Protein AF-0000000080183411 (afdb_homodimer)

Structure (mmCIF, N/CA/C/O backbone):
data_AF-0000000080183411-model_v1
#
loop_
_entity.id
_entity.type
_entity.pdbx_description
1 polymer 'Phosphoribosylglycinamide formyltransferase 2'
#
loop_
_atom_site.group_PDB
_atom_site.id
_atom_site.type_symbol
_atom_site.label_atom_id
_atom_site.label_alt_id
_atom_site.label_comp_id
_atom_site.label_asym_id
_atom_site.label_entity_id
_atom_site.label_seq_id
_atom_site.pdbx_PDB_ins_code
_atom_site.Cartn_x
_atom_site.Cartn_y
_atom_site.Cartn_z
_atom_site.occupancy
_atom_site.B_iso_or_equiv
_atom_site.auth_seq_id
_atom_site.auth_comp_id
_atom_site.auth_asym_id
_atom_site.auth_atom_id
_atom_site.pdbx_PDB_model_num
ATOM 1 N N . MET A 1 1 ? 10.602 5.629 15.586 1 98.12 1 MET A N 1
ATOM 2 C CA . MET A 1 1 ? 9.539 5.754 16.594 1 98.12 1 MET A CA 1
ATOM 3 C C . MET A 1 1 ? 8.5 6.781 16.156 1 98.12 1 MET A C 1
ATOM 5 O O . MET A 1 1 ? 8.828 7.941 15.906 1 98.12 1 MET A O 1
ATOM 9 N N . LEU A 1 2 ? 7.277 6.297 15.953 1 98.44 2 LEU A N 1
ATOM 10 C CA . LEU A 1 2 ? 6.148 7.16 15.617 1 98.44 2 LEU A CA 1
ATOM 11 C C . LEU A 1 2 ? 5.363 7.539 16.875 1 98.44 2 LEU A C 1
ATOM 13 O O . LEU A 1 2 ? 4.812 6.668 17.547 1 98.44 2 LEU A O 1
ATOM 17 N N . LEU A 1 3 ? 5.371 8.828 17.188 1 97.75 3 LEU A N 1
ATOM 18 C CA . LEU A 1 3 ? 4.547 9.312 18.297 1 97.75 3 LEU A CA 1
ATOM 19 C C . LEU A 1 3 ? 3.148 9.68 17.812 1 97.75 3 LEU A C 1
ATOM 21 O O . LEU A 1 3 ? 2.922 10.789 17.328 1 97.75 3 LEU A O 1
ATOM 25 N N . GLY A 1 4 ? 2.191 8.859 18 1 96.69 4 GLY A N 1
ATOM 26 C CA . GLY A 1 4 ? 0.863 8.883 17.406 1 96.69 4 GLY A CA 1
ATOM 27 C C . GLY A 1 4 ? 0.612 7.719 16.453 1 96.69 4 GLY A C 1
ATOM 28 O O . GLY A 1 4 ? 1.393 7.488 15.531 1 96.69 4 GLY A O 1
ATOM 29 N N . SER A 1 5 ? -0.46 6.977 16.719 1 95.94 5 SER A N 1
ATOM 30 C CA . SER A 1 5 ? -0.682 5.727 15.992 1 95.94 5 SER A CA 1
ATOM 31 C C . SER A 1 5 ? -2.08 5.684 15.383 1 95.94 5 SER A C 1
ATOM 33 O O . SER A 1 5 ? -2.783 4.676 15.508 1 95.94 5 SER A O 1
ATOM 35 N N . ASP A 1 6 ? -2.48 6.738 14.742 1 93.69 6 ASP A N 1
ATOM 36 C CA . ASP A 1 6 ? -3.791 6.77 14.102 1 93.69 6 ASP A CA 1
ATOM 37 C C . ASP A 1 6 ? -3.752 6.082 12.742 1 93.69 6 ASP A C 1
ATOM 39 O O . ASP A 1 6 ? -2.803 5.363 12.43 1 93.69 6 ASP A O 1
ATOM 43 N N . GLU A 1 7 ? -4.832 6.242 11.938 1 94.25 7 GLU A N 1
ATOM 44 C CA . GLU A 1 7 ? -4.961 5.57 10.648 1 94.25 7 GLU A CA 1
ATOM 45 C C . GLU A 1 7 ? -3.889 6.043 9.664 1 94.25 7 GLU A C 1
ATOM 47 O O . GLU A 1 7 ? -3.381 5.258 8.867 1 94.25 7 GLU A O 1
ATOM 52 N N . LEU A 1 8 ? -3.582 7.32 9.688 1 95.94 8 LEU A N 1
ATOM 53 C CA . LEU A 1 8 ? -2.531 7.848 8.82 1 95.94 8 LEU A CA 1
ATOM 54 C C . LEU A 1 8 ? -1.17 7.289 9.219 1 95.94 8 LEU A C 1
ATOM 56 O O . LEU A 1 8 ? -0.365 6.93 8.352 1 95.94 8 LEU A O 1
ATOM 60 N N . SER A 1 9 ? -0.977 7.172 10.508 1 97.19 9 SER A N 1
ATOM 61 C CA . SER A 1 9 ? 0.272 6.602 11.008 1 97.19 9 SER A CA 1
ATOM 62 C C . SER A 1 9 ? 0.406 5.137 10.617 1 97.19 9 SER A C 1
ATOM 64 O O . SER A 1 9 ? 1.518 4.645 10.406 1 97.19 9 SER A O 1
ATOM 66 N N . ARG A 1 10 ? -0.692 4.453 10.555 1 96.56 10 ARG A N 1
ATOM 67 C CA . ARG A 1 10 ? -0.657 3.066 10.109 1 96.56 10 ARG A CA 1
ATOM 68 C C . ARG A 1 10 ? -0.079 2.961 8.703 1 96.56 10 ARG A C 1
ATOM 70 O O . ARG A 1 10 ? 0.8 2.137 8.445 1 96.56 10 ARG A O 1
ATOM 77 N N . GLU A 1 11 ? -0.572 3.793 7.785 1 97.88 11 GLU A N 1
ATOM 78 C CA . GLU A 1 11 ? -0.069 3.793 6.414 1 97.88 11 GLU A CA 1
ATOM 79 C C . GLU A 1 11 ? 1.399 4.207 6.367 1 97.88 11 GLU A C 1
ATOM 81 O O . GLU A 1 11 ? 2.172 3.684 5.559 1 97.88 11 GLU A O 1
ATOM 86 N N . LEU A 1 12 ? 1.724 5.156 7.203 1 98.56 12 LEU A N 1
ATOM 87 C CA . LEU A 1 12 ? 3.117 5.578 7.27 1 98.56 12 LEU A CA 1
ATOM 88 C C . LEU A 1 12 ? 4.008 4.445 7.77 1 98.56 12 LEU A C 1
ATOM 90 O O . LEU A 1 12 ? 5.102 4.23 7.246 1 98.56 12 LEU A O 1
ATOM 94 N N . ALA A 1 13 ? 3.578 3.721 8.82 1 98.25 13 ALA A N 1
ATOM 95 C CA . ALA A 1 13 ? 4.328 2.576 9.328 1 98.25 13 ALA A CA 1
ATOM 96 C C . ALA A 1 13 ? 4.57 1.546 8.227 1 98.25 13 ALA A C 1
ATOM 98 O O . ALA A 1 13 ? 5.68 1.019 8.094 1 98.25 13 ALA A O 1
ATOM 99 N N . ILE A 1 14 ? 3.545 1.303 7.449 1 97.81 14 ILE A N 1
ATOM 100 C CA . ILE A 1 14 ? 3.646 0.35 6.352 1 97.81 14 ILE A CA 1
ATOM 101 C C . ILE A 1 14 ? 4.699 0.826 5.352 1 97.81 14 ILE A C 1
ATOM 103 O O . ILE A 1 14 ? 5.566 0.051 4.938 1 97.81 14 ILE A O 1
ATOM 107 N N . ALA A 1 15 ? 4.613 2.096 4.984 1 98.31 15 ALA A N 1
ATOM 108 C CA . ALA A 1 15 ? 5.562 2.66 4.027 1 98.31 15 ALA A CA 1
ATOM 109 C C . ALA A 1 15 ? 6.992 2.57 4.551 1 98.31 15 ALA A C 1
ATOM 111 O O . ALA A 1 15 ? 7.918 2.268 3.797 1 98.31 15 ALA A O 1
ATOM 112 N N . LEU A 1 16 ? 7.195 2.865 5.82 1 97.62 16 LEU A N 1
ATOM 113 C CA . LEU A 1 16 ? 8.516 2.797 6.438 1 97.62 16 LEU A CA 1
ATOM 114 C C . LEU A 1 16 ? 9.047 1.368 6.418 1 97.62 16 LEU A C 1
ATOM 116 O O . LEU A 1 16 ? 10.211 1.141 6.074 1 97.62 16 LEU A O 1
ATOM 120 N N . ARG A 1 17 ? 8.25 0.452 6.684 1 96.38 17 ARG A N 1
ATOM 121 C CA . ARG A 1 17 ? 8.672 -0.944 6.738 1 96.38 17 ARG A CA 1
ATOM 122 C C . ARG A 1 17 ? 8.992 -1.475 5.344 1 96.38 17 ARG A C 1
ATOM 124 O O . ARG A 1 17 ? 9.875 -2.322 5.184 1 96.38 17 ARG A O 1
ATOM 131 N N . HIS A 1 18 ? 8.258 -0.979 4.344 1 96.69 18 HIS A N 1
ATOM 132 C CA . HIS A 1 18 ? 8.57 -1.345 2.965 1 96.69 18 HIS A CA 1
ATOM 133 C C . HIS A 1 18 ? 10.008 -0.998 2.613 1 96.69 18 HIS A C 1
ATOM 135 O O . HIS A 1 18 ? 10.609 -1.633 1.744 1 96.69 18 HIS A O 1
ATOM 141 N N . LEU A 1 19 ? 10.531 -0.031 3.303 1 95.94 19 LEU A N 1
ATOM 142 C CA . LEU A 1 19 ? 11.891 0.428 3.027 1 95.94 19 LEU A CA 1
ATOM 143 C C . LEU A 1 19 ? 12.883 -0.199 3.998 1 95.94 19 LEU A C 1
ATOM 145 O O . LEU A 1 19 ? 14.055 0.19 4.035 1 95.94 19 LEU A O 1
ATOM 149 N N . GLY A 1 20 ? 12.422 -1.107 4.879 1 92.56 20 GLY A N 1
ATOM 150 C CA . GLY A 1 20 ? 13.297 -1.885 5.742 1 92.56 20 GLY A CA 1
ATOM 151 C C . GLY A 1 20 ? 13.453 -1.287 7.125 1 92.56 20 GLY A C 1
ATOM 152 O O . GLY A 1 20 ? 14.25 -1.774 7.934 1 92.56 20 GLY A O 1
ATOM 153 N N . ALA A 1 21 ? 12.727 -0.263 7.414 1 95.06 21 ALA A N 1
ATOM 154 C CA . ALA A 1 21 ? 12.812 0.358 8.734 1 95.06 21 ALA A CA 1
ATOM 155 C C . ALA A 1 21 ? 12.07 -0.464 9.781 1 95.06 21 ALA A C 1
ATOM 157 O O . ALA A 1 21 ? 11.031 -1.064 9.484 1 95.06 21 ALA A O 1
ATOM 158 N N . GLU A 1 22 ? 12.633 -0.502 10.93 1 95.06 22 GLU A N 1
ATOM 159 C CA . GLU A 1 22 ? 11.891 -0.984 12.086 1 95.06 22 GLU A CA 1
ATOM 160 C C . GLU A 1 22 ? 11.031 0.125 12.695 1 95.06 22 GLU A C 1
ATOM 162 O O . GLU A 1 22 ? 11.531 1.222 12.961 1 95.06 22 GLU A O 1
ATOM 167 N N . VAL A 1 23 ? 9.758 -0.158 12.914 1 97.44 23 VAL A N 1
ATOM 168 C CA . VAL A 1 23 ? 8.844 0.894 13.344 1 97.44 23 VAL A CA 1
ATOM 169 C C . VAL A 1 23 ? 8.352 0.607 14.766 1 97.44 23 VAL A C 1
ATOM 171 O O . VAL A 1 23 ? 7.883 -0.495 15.055 1 97.44 23 VAL A O 1
ATOM 174 N N . ILE A 1 24 ? 8.516 1.534 15.633 1 98.38 24 ILE A N 1
ATOM 175 C CA . ILE A 1 24 ? 7.926 1.56 16.969 1 98.38 24 ILE A CA 1
ATOM 176 C C . ILE A 1 24 ? 6.758 2.539 17 1 98.38 24 ILE A C 1
ATOM 178 O O . ILE A 1 24 ? 6.945 3.748 16.844 1 98.38 24 ILE A O 1
ATOM 182 N N . ALA A 1 25 ? 5.562 2.02 17.172 1 98.25 25 ALA A N 1
ATOM 183 C CA . ALA A 1 25 ? 4.379 2.873 17.219 1 98.25 25 ALA A CA 1
ATOM 184 C C . ALA A 1 25 ? 3.961 3.145 18.656 1 98.25 25 ALA A C 1
ATOM 186 O O . ALA A 1 25 ? 3.727 2.211 19.438 1 98.25 25 ALA A O 1
ATOM 187 N N . VAL A 1 26 ? 3.877 4.402 19.047 1 98.5 26 VAL A N 1
ATOM 188 C CA . VAL A 1 26 ? 3.543 4.812 20.406 1 98.5 26 VAL A CA 1
ATOM 189 C C . VAL A 1 26 ? 2.199 5.539 20.422 1 98.5 26 VAL A C 1
ATOM 191 O O . VAL A 1 26 ? 1.926 6.355 19.547 1 98.5 26 VAL A O 1
ATOM 194 N N . ASP A 1 27 ? 1.398 5.199 21.312 1 97.19 27 ASP A N 1
ATOM 195 C CA . ASP A 1 27 ? 0.133 5.895 21.531 1 97.19 27 ASP A CA 1
ATOM 196 C C . ASP A 1 27 ? -0.289 5.824 23 1 97.19 27 ASP A C 1
ATOM 198 O O . ASP A 1 27 ? 0.347 5.141 23.797 1 97.19 27 ASP A O 1
ATOM 202 N N . ASP A 1 28 ? -1.33 6.617 23.328 1 95.75 28 ASP A N 1
ATOM 203 C CA . ASP A 1 28 ? -1.775 6.664 24.719 1 95.75 28 ASP A CA 1
ATOM 204 C C . ASP A 1 28 ? -2.842 5.609 25 1 95.75 28 ASP A C 1
ATOM 206 O O . ASP A 1 28 ? -3.297 5.457 26.125 1 95.75 28 ASP A O 1
ATOM 210 N N . HIS A 1 29 ? -3.252 4.859 24.031 1 91.69 29 HIS A N 1
ATOM 211 C CA . HIS A 1 29 ? -4.223 3.789 24.203 1 91.69 29 HIS A CA 1
ATOM 212 C C . HIS A 1 29 ? -3.811 2.537 23.438 1 91.69 29 HIS A C 1
ATOM 214 O O . HIS A 1 29 ? -3.131 2.631 22.422 1 91.69 29 HIS A O 1
ATOM 220 N N . PRO A 1 30 ? -4.219 1.415 23.953 1 92.81 30 PRO A N 1
ATOM 221 C CA . PRO A 1 30 ? -3.863 0.167 23.281 1 92.81 30 PRO A CA 1
ATOM 222 C C . PRO A 1 30 ? -4.637 -0.038 21.969 1 92.81 30 PRO A C 1
ATOM 224 O O . PRO A 1 30 ? -5.672 0.598 21.766 1 92.81 30 PRO A O 1
ATOM 227 N N . ASP A 1 31 ? -4.137 -0.838 21.078 1 89.31 31 ASP A N 1
ATOM 228 C CA . ASP A 1 31 ? -4.758 -1.273 19.828 1 89.31 31 ASP A CA 1
ATOM 229 C C . ASP A 1 31 ? -5.031 -0.086 18.906 1 89.31 31 ASP A C 1
ATOM 231 O O . ASP A 1 31 ? -6.035 -0.067 18.188 1 89.31 31 ASP A O 1
ATOM 235 N N . ALA A 1 32 ? -4.176 0.905 19.109 1 93 32 ALA A N 1
ATOM 236 C CA . ALA A 1 32 ? -4.234 1.985 18.125 1 93 32 ALA A CA 1
ATOM 237 C C . ALA A 1 32 ? -3.922 1.471 16.734 1 93 32 ALA A C 1
ATOM 239 O O . ALA A 1 32 ? -3.195 0.487 16.562 1 93 32 ALA A O 1
ATOM 240 N N . PRO A 1 33 ? -4.426 2.045 15.734 1 92.62 33 PRO A N 1
ATOM 241 C CA . PRO A 1 33 ? -4.383 1.53 14.359 1 92.62 33 PRO A CA 1
ATOM 242 C C . PRO A 1 33 ? -2.969 1.179 13.906 1 92.62 33 PRO A C 1
ATOM 244 O O . PRO A 1 33 ? -2.756 0.127 13.297 1 92.62 33 PRO A O 1
ATOM 247 N N . ALA A 1 34 ? -1.997 1.956 14.18 1 95.25 34 ALA A N 1
ATOM 248 C CA . ALA A 1 34 ? -0.644 1.725 13.68 1 95.25 34 ALA A CA 1
ATOM 249 C C . ALA A 1 34 ? 0.053 0.623 14.477 1 95.25 34 ALA A C 1
ATOM 251 O O . ALA A 1 34 ? 1.102 0.121 14.062 1 95.25 34 ALA A O 1
ATOM 252 N N . HIS A 1 35 ? -0.465 0.254 15.68 1 94.38 35 HIS A N 1
ATOM 253 C CA . HIS A 1 35 ? 0.138 -0.803 16.484 1 94.38 35 HIS A CA 1
ATOM 254 C C . HIS A 1 35 ? 0.22 -2.109 15.695 1 94.38 35 HIS A C 1
ATOM 256 O O . HIS A 1 35 ? 1.237 -2.805 15.75 1 94.38 35 HIS A O 1
ATOM 262 N N . ALA A 1 36 ? -0.79 -2.307 14.922 1 90.25 36 ALA A N 1
ATOM 263 C CA . ALA A 1 36 ? -0.885 -3.58 14.211 1 90.25 36 ALA A CA 1
ATOM 264 C C . ALA A 1 36 ? 0.032 -3.594 12.992 1 90.25 36 ALA A C 1
ATOM 266 O O . ALA A 1 36 ? 0.269 -4.648 12.398 1 90.25 36 ALA A O 1
ATOM 267 N N . ALA A 1 37 ? 0.507 -2.518 12.633 1 93.56 37 ALA A N 1
ATOM 268 C CA . ALA A 1 37 ? 1.354 -2.43 11.445 1 93.56 37 ALA A CA 1
ATOM 269 C C . ALA A 1 37 ? 2.809 -2.176 11.828 1 93.56 37 ALA A C 1
ATOM 271 O O . ALA A 1 37 ? 3.676 -2.057 10.961 1 93.56 37 ALA A O 1
ATOM 272 N N . ALA A 1 38 ? 3.08 -2.094 13.117 1 96.25 38 ALA A N 1
ATOM 273 C CA . ALA A 1 38 ? 4.418 -1.754 13.594 1 96.25 38 ALA A CA 1
ATOM 274 C C . ALA A 1 38 ? 5.16 -2.996 14.086 1 96.25 38 ALA A C 1
ATOM 276 O O . ALA A 1 38 ? 4.547 -4.047 14.297 1 96.25 38 ALA A O 1
ATOM 277 N N . ASP A 1 39 ? 6.434 -2.873 14.195 1 94.38 39 ASP A N 1
ATOM 278 C CA . ASP A 1 39 ? 7.25 -3.949 14.75 1 94.38 39 ASP A CA 1
ATOM 279 C C . ASP A 1 39 ? 7.117 -4.02 16.266 1 94.38 39 ASP A C 1
ATOM 281 O O . ASP A 1 39 ? 7.195 -5.102 16.844 1 94.38 39 ASP A O 1
ATOM 285 N N . GLN A 1 40 ? 7.012 -2.9 16.844 1 96.31 40 GLN A N 1
ATOM 286 C CA . GLN A 1 40 ? 6.801 -2.77 18.281 1 96.31 40 GLN A CA 1
ATOM 287 C C . GLN A 1 40 ? 5.719 -1.738 18.594 1 96.31 40 GLN A C 1
ATOM 289 O O . GLN A 1 40 ? 5.648 -0.693 17.938 1 96.31 40 GLN A O 1
ATOM 294 N N . SER A 1 41 ? 4.879 -2.08 19.547 1 97.19 41 SER A N 1
ATOM 295 C CA . SER A 1 41 ? 3.832 -1.176 20.016 1 97.19 41 SER A CA 1
ATOM 296 C C . SER A 1 41 ? 4.031 -0.812 21.484 1 97.19 41 SER A C 1
ATOM 298 O O . SER A 1 41 ? 4.32 -1.679 22.297 1 97.19 41 SER A O 1
ATOM 300 N N . VAL A 1 42 ? 3.943 0.448 21.766 1 98.38 42 VAL A N 1
ATOM 301 C CA . VAL A 1 42 ? 4.129 0.914 23.141 1 98.38 42 VAL A CA 1
ATOM 302 C C . VAL A 1 42 ? 2.967 1.823 23.531 1 98.38 42 VAL A C 1
ATOM 304 O O . VAL A 1 42 ? 2.535 2.668 22.75 1 98.38 42 VAL A O 1
ATOM 307 N N . VAL A 1 43 ? 2.471 1.584 24.734 1 98.12 43 VAL A N 1
ATOM 308 C CA . VAL A 1 43 ? 1.379 2.4 25.266 1 98.12 43 VAL A CA 1
ATOM 309 C C . VAL A 1 43 ? 1.874 3.229 26.453 1 98.12 43 VAL A C 1
ATOM 311 O O . VAL A 1 43 ? 2.213 2.682 27.5 1 98.12 43 VAL A O 1
ATOM 314 N N . ILE A 1 44 ? 1.907 4.527 26.312 1 97.94 44 ILE A N 1
ATOM 315 C CA . ILE A 1 44 ? 2.24 5.477 27.375 1 97.94 44 ILE A CA 1
ATOM 316 C C . ILE A 1 44 ? 1.48 6.781 27.156 1 97.94 44 ILE A C 1
ATOM 318 O O . ILE A 1 44 ? 1.09 7.098 26.016 1 97.94 44 ILE A O 1
ATOM 322 N N . PRO A 1 45 ? 1.286 7.539 28.203 1 96.81 45 PRO A N 1
ATOM 323 C CA . PRO A 1 45 ? 0.815 8.906 27.969 1 96.81 45 PRO A CA 1
ATOM 324 C C . PRO A 1 45 ? 1.884 9.797 27.328 1 96.81 45 PRO A C 1
ATOM 326 O O . PRO A 1 45 ? 2.779 10.281 28.031 1 96.81 45 PRO A O 1
ATOM 329 N N . MET A 1 46 ? 1.783 10.07 2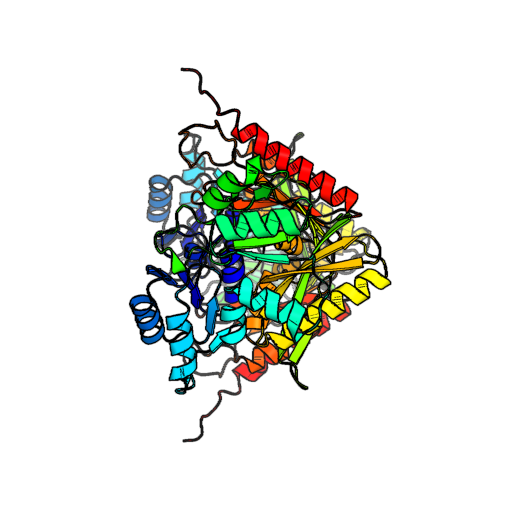6.078 1 95.62 46 MET A N 1
ATOM 330 C CA . MET A 1 46 ? 2.818 10.773 25.328 1 95.62 46 MET A CA 1
ATOM 331 C C . MET A 1 46 ? 2.912 12.234 25.781 1 95.62 46 MET A C 1
ATOM 333 O O . MET A 1 46 ? 3.881 12.922 25.469 1 95.62 46 MET A O 1
ATOM 337 N N . THR A 1 47 ? 1.916 12.703 26.547 1 93.31 47 THR A N 1
ATOM 338 C CA . THR A 1 47 ? 1.924 14.062 27.078 1 93.31 47 THR A CA 1
ATOM 339 C C . THR A 1 47 ? 2.729 14.133 28.375 1 93.31 47 THR A C 1
ATOM 341 O O . THR A 1 47 ? 2.973 15.227 28.891 1 93.31 47 THR A O 1
ATOM 344 N N . ASP A 1 48 ? 3.086 13 28.891 1 95.75 48 ASP A N 1
ATOM 345 C CA . ASP A 1 48 ? 3.949 12.93 30.062 1 95.75 48 ASP A CA 1
ATOM 346 C C . ASP A 1 48 ? 5.422 12.992 29.656 1 95.75 48 ASP A C 1
ATOM 348 O O . ASP A 1 48 ? 5.973 12.016 29.156 1 95.75 48 ASP A O 1
ATOM 352 N N . ALA A 1 49 ? 6.055 14.086 30.047 1 95.5 49 ALA A N 1
ATOM 353 C CA . ALA A 1 49 ? 7.43 14.336 29.625 1 95.5 49 ALA A CA 1
ATOM 354 C C . ALA A 1 49 ? 8.383 13.289 30.203 1 95.5 49 ALA A C 1
ATOM 356 O O . ALA A 1 49 ? 9.312 12.852 29.531 1 95.5 49 ALA A O 1
ATOM 357 N N . GLY A 1 50 ? 8.195 12.977 31.391 1 96.06 50 GLY A N 1
ATOM 358 C CA . GLY A 1 50 ? 9.047 11.984 32.031 1 96.06 50 GLY A CA 1
ATOM 359 C C . GLY A 1 50 ? 8.969 10.617 31.375 1 96.06 50 GLY A C 1
ATOM 360 O O . GLY A 1 50 ? 9.992 10.008 31.078 1 96.06 50 GLY A O 1
ATOM 361 N N . GLU A 1 51 ? 7.77 10.148 31.109 1 96.69 51 GLU A N 1
ATOM 362 C CA . GLU A 1 51 ? 7.562 8.836 30.516 1 96.69 51 GLU A CA 1
ATOM 363 C C . GLU A 1 51 ? 8.094 8.805 29.078 1 96.69 51 GLU A C 1
ATOM 365 O O . GLU A 1 51 ? 8.719 7.82 28.672 1 96.69 51 GLU A O 1
ATOM 370 N N . LEU A 1 52 ? 7.844 9.828 28.406 1 96.5 52 LEU A N 1
ATOM 371 C CA . LEU A 1 52 ? 8.289 9.883 27.016 1 96.5 52 LEU A CA 1
ATOM 372 C C . LEU A 1 52 ? 9.812 9.914 26.938 1 96.5 52 LEU A C 1
ATOM 374 O O . LEU A 1 52 ? 10.406 9.18 26.141 1 96.5 52 LEU A O 1
ATOM 378 N N . SER A 1 53 ? 10.422 10.727 27.797 1 94.38 53 SER A N 1
ATOM 379 C CA . SER A 1 53 ? 11.883 10.797 27.828 1 94.38 53 SER A CA 1
ATOM 380 C C . SER A 1 53 ? 12.492 9.445 28.188 1 94.38 53 SER A C 1
ATOM 382 O O . SER A 1 53 ? 13.484 9.023 27.578 1 94.38 53 SER A O 1
ATOM 384 N N . ALA A 1 54 ? 11.914 8.805 29.141 1 95.25 54 ALA A N 1
ATOM 385 C CA . ALA A 1 54 ? 12.406 7.496 29.562 1 95.25 54 ALA A CA 1
ATOM 386 C C . ALA A 1 54 ? 12.297 6.473 28.438 1 95.25 54 ALA A C 1
ATOM 388 O O . ALA A 1 54 ? 13.195 5.648 28.25 1 95.25 54 ALA A O 1
ATOM 389 N N . LEU A 1 55 ? 11.211 6.523 27.719 1 96.19 55 LEU A N 1
ATOM 390 C CA . LEU A 1 55 ? 10.992 5.598 26.625 1 96.19 55 LEU A CA 1
ATOM 391 C C . LEU A 1 55 ? 12.039 5.793 25.531 1 96.19 55 LEU A C 1
ATOM 393 O O . LEU A 1 55 ? 12.641 4.824 25.062 1 96.19 55 LEU A O 1
ATOM 397 N N . ILE A 1 56 ? 12.273 7.012 25.125 1 94.69 56 ILE A N 1
ATOM 398 C CA . ILE A 1 56 ? 13.227 7.332 24.078 1 94.69 56 ILE A CA 1
ATOM 399 C C . ILE A 1 56 ? 14.633 6.906 24.484 1 94.69 56 ILE A C 1
ATOM 401 O O . ILE A 1 56 ? 15.383 6.352 23.688 1 94.69 56 ILE A O 1
ATOM 405 N N . LYS A 1 57 ? 14.945 7.125 25.75 1 91.88 57 LYS A N 1
ATOM 406 C CA . LYS A 1 57 ? 16.25 6.746 26.266 1 91.88 57 LYS A CA 1
ATOM 407 C C . LYS A 1 57 ? 16.422 5.23 26.266 1 91.88 57 LYS A C 1
ATOM 409 O O . LYS A 1 57 ? 17.516 4.723 25.969 1 91.88 57 LYS A O 1
ATOM 414 N N . ARG A 1 58 ? 15.406 4.594 26.547 1 94.75 58 ARG A N 1
ATOM 415 C CA . ARG A 1 58 ? 15.445 3.141 26.672 1 94.75 58 ARG A CA 1
ATOM 416 C C . ARG A 1 58 ? 15.562 2.484 25.297 1 94.75 58 ARG A C 1
ATOM 418 O O . ARG A 1 58 ? 16.375 1.573 25.109 1 94.75 58 ARG A O 1
ATOM 425 N N . LEU A 1 59 ? 14.805 2.967 24.328 1 95 59 LEU A N 1
ATOM 426 C CA . LEU A 1 59 ? 14.695 2.256 23.062 1 95 59 LEU A CA 1
ATOM 427 C C . LEU A 1 59 ? 15.672 2.822 22.031 1 95 59 LEU A C 1
ATOM 429 O O . LEU A 1 59 ? 15.953 2.18 21.016 1 95 59 LEU A O 1
ATOM 433 N N . GLN A 1 60 ? 16.109 3.951 22.203 1 92.88 60 GLN A N 1
ATOM 434 C CA . GLN A 1 60 ? 17.141 4.602 21.391 1 92.88 60 GLN A CA 1
ATOM 435 C C . GLN A 1 60 ? 16.812 4.488 19.906 1 92.88 60 GLN A C 1
ATOM 437 O O . GLN A 1 60 ? 17.641 4.008 19.125 1 92.88 60 GLN A O 1
ATOM 442 N N . PRO A 1 61 ? 15.633 4.969 19.484 1 95.44 61 PRO A N 1
ATOM 443 C CA . PRO A 1 61 ? 15.344 4.98 18.062 1 95.44 61 PRO A CA 1
ATOM 444 C C . PRO A 1 61 ? 16.266 5.906 17.281 1 95.44 61 PRO A C 1
ATOM 446 O O . PRO A 1 61 ? 16.797 6.875 17.828 1 95.44 61 PRO A O 1
ATOM 449 N N . ASP A 1 62 ? 16.516 5.543 15.953 1 93.38 62 ASP A N 1
ATOM 450 C CA . ASP A 1 62 ? 17.281 6.434 15.102 1 93.38 62 ASP A CA 1
ATOM 451 C C . ASP A 1 62 ? 16.516 7.719 14.805 1 93.38 62 ASP A C 1
ATOM 453 O O . ASP A 1 62 ? 17.109 8.797 14.719 1 93.38 62 ASP A O 1
ATOM 457 N N . PHE A 1 63 ? 15.211 7.609 14.633 1 95.5 63 PHE A N 1
ATOM 458 C CA . PHE A 1 63 ? 14.344 8.734 14.312 1 95.5 63 PHE A CA 1
ATOM 459 C C . PHE A 1 63 ? 13.125 8.758 15.227 1 95.5 63 PHE A C 1
ATOM 461 O O . PHE A 1 63 ? 12.555 7.707 15.539 1 95.5 63 PHE A O 1
ATOM 468 N N . VAL A 1 64 ? 12.797 9.898 15.695 1 96.5 64 VAL A N 1
ATOM 469 C CA . VAL A 1 64 ? 11.523 10.141 16.375 1 96.5 64 VAL A CA 1
ATOM 470 C C . VAL A 1 64 ? 10.648 11.055 15.516 1 96.5 64 VAL A C 1
ATOM 472 O O . VAL A 1 64 ? 11.07 12.141 15.125 1 96.5 64 VAL A O 1
ATOM 475 N N . VAL A 1 65 ? 9.477 10.602 15.188 1 97.25 65 VAL A N 1
ATOM 476 C CA . VAL A 1 65 ? 8.562 11.336 14.32 1 97.25 65 VAL A CA 1
ATOM 477 C C . VAL A 1 65 ? 7.285 11.672 15.086 1 97.25 65 VAL A C 1
ATOM 479 O O . VAL A 1 65 ? 6.641 10.789 15.648 1 97.25 65 VAL A O 1
ATOM 482 N N . THR A 1 66 ? 6.887 12.914 15.117 1 95.06 66 THR A N 1
ATOM 483 C CA . THR A 1 66 ? 5.652 13.312 15.781 1 95.06 66 THR A CA 1
ATOM 484 C C . THR A 1 66 ? 4.469 13.219 14.82 1 95.06 66 THR A C 1
ATOM 486 O O . THR A 1 66 ? 4.422 13.922 13.812 1 95.06 66 THR A O 1
ATOM 489 N N . ALA A 1 67 ? 3.545 12.344 15.156 1 94.44 67 ALA A N 1
ATOM 490 C CA . ALA A 1 67 ? 2.363 12.148 14.32 1 94.44 67 ALA A CA 1
ATOM 491 C C . ALA A 1 67 ? 1.092 12.539 15.07 1 94.44 67 ALA A C 1
ATOM 493 O O . ALA A 1 67 ? -0.015 12.367 14.555 1 94.44 67 ALA A O 1
ATOM 494 N N . SER A 1 68 ? 1.265 13.047 16.266 1 91.06 68 SER A N 1
ATOM 495 C CA . SER A 1 68 ? 0.157 13.523 17.078 1 91.06 68 SER A CA 1
ATOM 496 C C . SER A 1 68 ? 0.476 14.883 17.703 1 91.06 68 SER A C 1
ATOM 498 O O . SER A 1 68 ? 1.644 15.219 17.922 1 91.06 68 SER A O 1
ATOM 500 N N . GLU A 1 69 ? -0.602 15.633 18.031 1 84.12 69 GLU A N 1
ATOM 501 C CA . GLU A 1 69 ? -0.427 16.891 18.75 1 84.12 69 GLU A CA 1
ATOM 502 C C . GLU A 1 69 ? -0.275 16.672 20.25 1 84.12 69 GLU A C 1
ATOM 504 O O . GLU A 1 69 ? 0.221 17.531 20.969 1 84.12 69 GLU A O 1
ATOM 509 N N . ALA A 1 70 ? -0.725 15.516 20.672 1 86.5 70 ALA A N 1
ATOM 510 C CA . ALA A 1 70 ? -0.713 15.203 22.094 1 86.5 70 ALA A CA 1
ATOM 511 C C . ALA A 1 70 ? 0.627 14.609 22.516 1 86.5 70 ALA A C 1
ATOM 513 O O . ALA A 1 70 ? 0.693 13.461 22.953 1 86.5 70 ALA A O 1
ATOM 514 N N . VAL A 1 71 ? 1.655 15.398 22.375 1 91.88 71 VAL A N 1
ATOM 515 C CA . VAL A 1 71 ? 3.01 14.969 22.703 1 91.88 71 VAL A CA 1
ATOM 516 C C . VAL A 1 71 ? 3.672 16 23.609 1 91.88 71 VAL A C 1
ATOM 518 O O . VAL A 1 71 ? 3.471 17.203 23.438 1 91.88 71 VAL A O 1
ATOM 521 N N . ALA A 1 72 ? 4.426 15.547 24.578 1 92.06 72 ALA A N 1
ATOM 522 C CA . ALA A 1 72 ? 5.16 16.438 25.469 1 92.06 72 ALA A CA 1
ATOM 523 C C . ALA A 1 72 ? 6.32 17.109 24.75 1 92.06 72 ALA A C 1
ATOM 525 O O . ALA A 1 72 ? 7.383 16.516 24.578 1 92.06 72 ALA A O 1
ATOM 526 N N . LEU A 1 73 ? 6.145 18.328 24.5 1 88.81 73 LEU A N 1
ATOM 527 C CA . LEU A 1 73 ? 7.145 19.078 23.734 1 88.81 73 LEU A CA 1
ATOM 528 C C . LEU A 1 73 ? 8.43 19.234 24.547 1 88.81 73 LEU A C 1
ATOM 530 O O . LEU A 1 73 ? 9.523 19.25 23.984 1 88.81 73 LEU A O 1
ATOM 534 N N . ASP A 1 74 ? 8.281 19.328 25.812 1 89.81 74 ASP A N 1
ATOM 535 C CA . ASP A 1 74 ? 9.453 19.469 26.672 1 89.81 74 ASP A CA 1
ATOM 536 C C . ASP A 1 74 ? 10.367 18.25 26.562 1 89.81 74 ASP A C 1
ATOM 538 O O . ASP A 1 74 ? 11.594 18.391 26.609 1 89.81 74 ASP A O 1
ATOM 542 N N . ALA A 1 75 ? 9.773 17.094 26.438 1 90.69 75 ALA A N 1
ATOM 543 C CA . ALA A 1 75 ? 10.562 15.875 26.234 1 90.69 75 ALA A CA 1
ATOM 544 C C . ALA A 1 75 ? 11.312 15.922 24.922 1 90.69 75 ALA A C 1
ATOM 546 O O . ALA A 1 75 ? 12.461 15.477 24.828 1 90.69 75 ALA A O 1
ATOM 547 N N . LEU A 1 76 ? 10.672 16.469 23.938 1 90 76 LEU A N 1
ATOM 548 C CA . LEU A 1 76 ? 11.289 16.562 22.609 1 90 76 LEU A CA 1
ATOM 549 C C . LEU A 1 76 ? 12.414 17.594 22.609 1 90 76 LEU A C 1
ATOM 551 O O . LEU A 1 76 ? 13.445 17.391 21.969 1 90 76 LEU A O 1
ATOM 555 N N . ASP A 1 77 ? 12.25 18.609 23.375 1 87.81 77 ASP A N 1
ATOM 556 C CA . ASP A 1 77 ? 13.312 19.594 23.531 1 87.81 77 ASP A CA 1
ATOM 557 C C . ASP A 1 77 ? 14.523 19 24.234 1 87.81 77 ASP A C 1
ATOM 559 O O . ASP A 1 77 ? 15.664 19.266 23.859 1 87.81 77 ASP A O 1
ATOM 563 N N . ALA A 1 78 ? 14.227 18.281 25.203 1 85.5 78 ALA A N 1
ATOM 564 C CA . ALA A 1 78 ? 15.305 17.625 25.953 1 85.5 78 ALA A CA 1
ATOM 565 C C . ALA A 1 78 ? 16.078 16.656 25.062 1 85.5 78 ALA A C 1
ATOM 567 O O . ALA A 1 78 ? 17.297 16.531 25.188 1 85.5 78 ALA A O 1
ATOM 568 N N . LEU A 1 79 ? 15.336 16 24.234 1 85.88 79 LEU A N 1
ATOM 569 C CA . LEU A 1 79 ? 15.953 15.086 23.281 1 85.88 79 LEU A CA 1
ATOM 570 C C . LEU A 1 79 ? 16.938 15.82 22.375 1 85.88 79 LEU A C 1
ATOM 572 O O . LEU A 1 79 ? 18.078 15.359 22.188 1 85.88 79 LEU A O 1
ATOM 576 N N . VAL A 1 80 ? 16.562 16.953 21.906 1 83.88 80 VAL A N 1
ATOM 577 C CA . VAL A 1 80 ? 17.391 17.719 20.969 1 83.88 80 VAL A CA 1
ATOM 578 C C . VAL A 1 80 ? 18.562 18.359 21.719 1 83.88 80 VAL A C 1
ATOM 580 O O . VAL A 1 80 ? 19.688 18.406 21.203 1 83.88 80 VAL A O 1
ATOM 583 N N . ALA A 1 81 ? 18.297 18.797 22.938 1 79.88 81 ALA A N 1
ATOM 584 C CA . ALA A 1 81 ? 19.328 19.453 23.75 1 79.88 81 ALA A CA 1
ATOM 585 C C . ALA A 1 81 ? 20.375 18.438 24.203 1 79.88 81 ALA A C 1
ATOM 587 O O . ALA A 1 81 ? 21.547 18.781 24.375 1 79.88 81 ALA A O 1
ATOM 588 N N . GLY A 1 82 ? 19.922 17.359 24.688 1 68.75 82 GLY A N 1
ATOM 589 C CA . GLY A 1 82 ? 20.797 16.328 25.219 1 68.75 82 GLY A CA 1
ATOM 590 C C . GLY A 1 82 ? 21.5 15.523 24.141 1 68.75 82 GLY A C 1
ATOM 591 O O . GLY A 1 82 ? 22.375 14.711 24.438 1 68.75 82 GLY A O 1
ATOM 592 N N . PHE A 1 83 ? 20.812 15.461 23.094 1 56 83 PHE A N 1
ATOM 593 C CA . PHE A 1 83 ? 21.359 14.609 22.047 1 56 83 PHE A CA 1
ATOM 594 C C . PHE A 1 83 ? 22.734 15.094 21.609 1 56 83 PHE A C 1
ATOM 596 O O . PHE A 1 83 ? 23.062 15.062 20.422 1 56 83 PHE A O 1
ATOM 603 N N . ASP A 1 84 ? 23.312 15.859 22.344 1 48.31 84 ASP A N 1
ATOM 604 C CA . ASP A 1 84 ? 24.703 15.859 21.859 1 48.31 84 ASP A CA 1
ATOM 605 C C . ASP A 1 84 ? 25.172 14.438 21.578 1 48.31 84 ASP A C 1
ATOM 607 O O . ASP A 1 84 ? 26.266 14.242 21.031 1 48.31 84 ASP A O 1
ATOM 611 N N . ASN A 1 85 ? 24.766 13.438 22.266 1 47.97 85 ASN A N 1
ATOM 612 C CA . ASN A 1 85 ? 25.281 12.141 21.844 1 47.97 85 ASN A CA 1
ATOM 613 C C . ASN A 1 85 ? 24.453 11.555 20.703 1 47.97 85 ASN A C 1
ATOM 615 O O . ASN A 1 85 ? 23.219 11.656 20.719 1 47.97 85 ASN A O 1
ATOM 619 N N . ASP A 1 86 ? 24.734 11.57 19.359 1 59.25 86 ASP A N 1
ATOM 620 C CA . ASP A 1 86 ? 24.719 11.484 17.906 1 59.25 86 ASP A CA 1
ATOM 621 C C . ASP A 1 86 ? 23.719 10.43 17.422 1 59.25 86 ASP A C 1
ATOM 623 O O . ASP A 1 86 ? 23.719 10.055 16.25 1 59.25 86 ASP A O 1
ATOM 627 N N . LEU A 1 87 ? 22.609 9.977 18.406 1 76.12 87 LEU A N 1
ATOM 628 C CA . LEU A 1 87 ? 22.141 8.75 17.766 1 76.12 87 LEU A CA 1
ATOM 629 C C . LEU A 1 87 ? 20.688 8.906 17.312 1 76.12 87 LEU A C 1
ATOM 631 O O . LEU A 1 87 ? 20.312 8.398 16.25 1 76.12 87 LEU A O 1
ATOM 635 N N . THR A 1 88 ? 19.812 9.812 18.125 1 90.44 88 THR A N 1
ATOM 636 C CA . THR A 1 88 ? 18.391 9.883 17.766 1 90.44 88 THR A CA 1
ATOM 637 C C . THR A 1 88 ? 18.062 11.227 17.125 1 90.44 88 THR A C 1
ATOM 639 O O . THR A 1 88 ? 18.406 12.281 17.672 1 90.44 88 THR A O 1
ATOM 642 N N . GLU A 1 89 ? 17.453 11.25 16.016 1 91.75 89 GLU A N 1
ATOM 643 C CA . GLU A 1 89 ? 17.078 12.461 15.297 1 91.75 89 GLU A CA 1
ATOM 644 C C . GLU A 1 89 ? 15.57 12.68 15.352 1 91.75 89 GLU A C 1
ATOM 646 O O . GLU A 1 89 ? 14.789 11.766 15.094 1 91.75 89 GLU A O 1
ATOM 651 N N . LEU A 1 90 ? 15.211 13.922 15.711 1 93.44 90 LEU A N 1
ATOM 652 C CA . LEU A 1 90 ? 13.805 14.312 15.648 1 93.44 90 LEU A CA 1
ATOM 653 C C . LEU A 1 90 ? 13.438 14.805 14.25 1 93.44 90 LEU A C 1
ATOM 655 O O . LEU A 1 90 ? 14.102 15.688 13.703 1 93.44 90 LEU A O 1
ATOM 659 N N . VAL A 1 91 ? 12.469 14.227 13.625 1 91.56 91 VAL A N 1
ATOM 660 C CA . VAL A 1 91 ? 11.961 14.609 12.312 1 91.56 91 VAL A CA 1
ATOM 661 C C . VAL A 1 91 ? 10.539 15.156 12.453 1 91.56 91 VAL A C 1
ATOM 663 O O . VAL A 1 91 ? 9.664 14.492 13.008 1 91.56 91 VAL A O 1
ATOM 666 N N . PRO A 1 92 ? 10.367 16.359 11.828 1 90.62 92 PRO A N 1
ATOM 667 C CA . PRO A 1 92 ? 11.266 17.109 10.953 1 90.62 92 PRO A CA 1
ATOM 668 C C . PRO A 1 92 ? 12.352 17.859 11.734 1 90.62 92 PRO A C 1
ATOM 670 O O . PRO A 1 92 ? 13.383 18.219 11.172 1 90.62 92 PRO A O 1
ATOM 673 N N . GLY A 1 93 ? 12.078 18.219 12.984 1 88.88 93 GLY A N 1
ATOM 674 C CA . GLY A 1 93 ? 12.969 18.953 13.867 1 88.88 93 GLY A CA 1
ATOM 675 C C . GLY A 1 93 ? 12.25 19.641 15.016 1 88.88 93 GLY A C 1
ATOM 676 O O . GLY A 1 93 ? 11.031 19.828 14.961 1 88.88 93 GLY A O 1
ATOM 677 N N . ALA A 1 94 ? 13.031 20.062 15.945 1 87.94 94 ALA A N 1
ATOM 678 C CA . ALA A 1 94 ? 12.453 20.625 17.172 1 87.94 94 ALA A CA 1
ATOM 679 C C . ALA A 1 94 ? 11.727 21.938 16.906 1 87.94 94 ALA A C 1
ATOM 681 O O . ALA A 1 94 ? 10.617 22.156 17.391 1 87.94 94 ALA A O 1
ATOM 682 N N . ARG A 1 95 ? 12.328 22.734 16.188 1 90.44 95 ARG A N 1
ATOM 683 C CA . ARG A 1 95 ? 11.742 24.047 15.875 1 90.44 95 ARG A CA 1
ATOM 684 C C . ARG A 1 95 ? 10.406 23.891 15.164 1 90.44 95 ARG A C 1
ATOM 686 O O . ARG A 1 95 ? 9.422 24.516 15.531 1 90.44 95 ARG A O 1
ATOM 693 N N . SER A 1 96 ? 10.367 23.047 14.133 1 93.38 96 SER A N 1
ATOM 694 C CA . SER A 1 96 ? 9.148 22.828 13.359 1 93.38 96 SER A CA 1
ATOM 695 C C . SER A 1 96 ? 8.039 22.25 14.234 1 93.38 96 SER A C 1
ATOM 697 O O . SER A 1 96 ? 6.887 22.688 14.148 1 93.38 96 SER A O 1
ATOM 699 N N . VAL A 1 97 ? 8.422 21.297 15.062 1 91.31 97 VAL A N 1
ATOM 700 C CA . VAL A 1 97 ? 7.438 20.641 15.914 1 91.31 97 VAL A CA 1
ATOM 701 C C . VAL A 1 97 ? 6.871 21.656 16.922 1 91.31 97 VAL A C 1
ATOM 703 O O . VAL A 1 97 ? 5.656 21.734 17.109 1 91.31 97 VAL A O 1
ATOM 706 N N . ARG A 1 98 ? 7.645 22.484 17.469 1 89.81 98 ARG A N 1
ATOM 707 C CA . ARG A 1 98 ? 7.234 23.469 18.453 1 89.81 98 ARG A CA 1
ATOM 708 C C . ARG A 1 98 ? 6.355 24.547 17.844 1 89.81 98 ARG A C 1
ATOM 710 O O . ARG A 1 98 ? 5.297 24.875 18.375 1 89.81 98 ARG A O 1
ATOM 717 N N . LEU A 1 99 ? 6.793 25.016 16.75 1 91.19 99 LEU A N 1
ATOM 718 C CA . LEU A 1 99 ? 6.09 26.141 16.141 1 91.19 99 LEU A CA 1
ATOM 719 C C . LEU A 1 99 ? 4.742 25.703 15.586 1 91.19 99 LEU A C 1
ATOM 721 O O . LEU A 1 99 ? 3.764 26.453 15.648 1 91.19 99 LEU A O 1
ATOM 725 N N . THR A 1 100 ? 4.691 24.516 15.055 1 91.25 100 THR A N 1
ATOM 726 C CA . THR A 1 100 ? 3.432 24.078 14.461 1 91.25 100 THR A CA 1
ATOM 727 C C . THR A 1 100 ? 2.439 23.656 15.547 1 91.25 100 THR A C 1
ATOM 729 O O . THR A 1 100 ? 1.24 23.547 15.289 1 91.25 100 THR A O 1
ATOM 732 N N . ALA A 1 101 ? 2.965 23.484 16.75 1 88.31 101 ALA A N 1
ATOM 733 C CA . ALA A 1 101 ? 2.09 23.156 17.875 1 88.31 101 ALA A CA 1
ATOM 734 C C . ALA A 1 101 ? 1.569 24.406 18.562 1 88.31 101 ALA A C 1
ATOM 736 O O . ALA A 1 101 ? 0.692 24.344 19.422 1 88.31 101 ALA A O 1
ATOM 737 N N . ASP A 1 102 ? 2.092 25.547 18.234 1 89.12 102 ASP A N 1
ATOM 738 C CA . ASP A 1 102 ? 1.754 26.844 18.797 1 89.12 102 ASP A CA 1
ATOM 739 C C . ASP A 1 102 ? 1.137 27.766 17.75 1 89.12 102 ASP A C 1
ATOM 741 O O . ASP A 1 102 ? 1.846 28.531 17.094 1 89.12 102 ASP A O 1
ATOM 745 N N . ARG A 1 103 ? -0.181 27.844 17.781 1 91.25 103 ARG A N 1
ATOM 746 C CA . ARG A 1 103 ? -0.861 28.562 16.719 1 91.25 103 ARG A CA 1
ATOM 747 C C . ARG A 1 103 ? -0.545 30.062 16.781 1 91.25 103 ARG A C 1
ATOM 749 O O . ARG A 1 103 ? -0.453 30.719 15.75 1 91.25 103 ARG A O 1
ATOM 756 N N . GLU A 1 104 ? -0.381 30.562 17.984 1 93.62 104 GLU A N 1
ATOM 757 C CA . GLU A 1 104 ? -0.015 31.969 18.125 1 93.62 104 GLU A CA 1
ATOM 758 C C . GLU A 1 104 ? 1.391 32.219 17.578 1 93.62 104 GLU A C 1
ATOM 760 O O . GLU A 1 104 ? 1.601 33.156 16.797 1 93.62 104 GLU A O 1
ATOM 765 N N . GLY A 1 105 ? 2.297 31.453 18.016 1 93.31 105 GLY A N 1
ATOM 766 C CA . GLY A 1 105 ? 3.656 31.562 17.516 1 93.31 105 GLY A CA 1
ATOM 767 C C . GLY A 1 105 ? 3.748 31.391 16 1 93.31 105 GLY A C 1
ATOM 768 O O . GLY A 1 105 ? 4.48 32.125 15.336 1 93.31 105 GLY A O 1
ATOM 769 N N . LEU A 1 106 ? 3.041 30.453 15.508 1 94.69 106 LEU A N 1
ATOM 770 C CA . LEU A 1 106 ? 3.053 30.188 14.078 1 94.69 106 LEU A CA 1
ATOM 771 C C . LEU A 1 106 ? 2.482 31.359 13.289 1 94.69 106 LEU A C 1
ATOM 773 O O . LEU A 1 106 ? 3.025 31.734 12.25 1 94.69 106 LEU A O 1
ATOM 777 N N . ARG A 1 107 ? 1.377 31.891 13.805 1 94.19 107 ARG A N 1
ATOM 778 C CA . ARG A 1 107 ? 0.751 33.031 13.125 1 94.19 107 ARG A CA 1
ATOM 779 C C . ARG A 1 107 ? 1.661 34.25 13.133 1 94.19 107 ARG A C 1
ATOM 781 O O . ARG A 1 107 ? 1.765 34.969 12.133 1 94.19 107 ARG A O 1
ATOM 788 N N . ARG A 1 108 ? 2.293 34.5 14.211 1 94.56 108 ARG A N 1
ATOM 789 C CA . ARG A 1 108 ? 3.229 35.625 14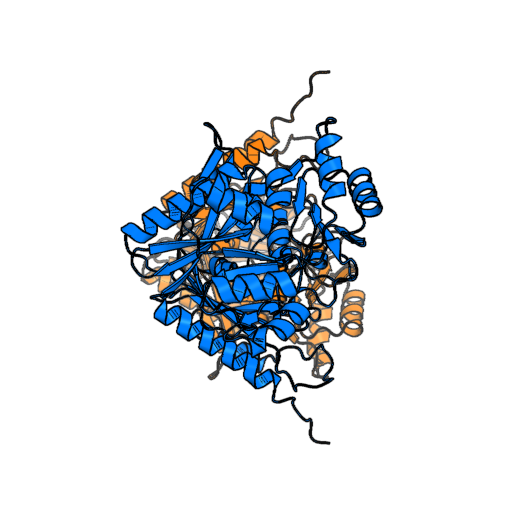.297 1 94.56 108 ARG A CA 1
ATOM 790 C C . ARG A 1 108 ? 4.402 35.438 13.344 1 94.56 108 ARG A C 1
ATOM 792 O O . ARG A 1 108 ? 4.84 36.375 12.695 1 94.56 108 ARG A O 1
ATOM 799 N N . LEU A 1 109 ? 4.891 34.219 13.297 1 96.62 109 LEU A N 1
ATOM 800 C CA . LEU A 1 109 ? 5.949 33.906 12.336 1 96.62 109 LEU A CA 1
ATOM 801 C C . LEU A 1 109 ? 5.484 34.188 10.914 1 96.62 109 LEU A C 1
ATOM 803 O O . LEU A 1 109 ? 6.184 34.844 10.148 1 96.62 109 LEU A O 1
ATOM 807 N N . ALA A 1 110 ? 4.348 33.719 10.547 1 97.25 110 ALA A N 1
ATOM 808 C CA . ALA A 1 110 ? 3.832 33.844 9.18 1 97.25 110 ALA A CA 1
ATOM 809 C C . ALA A 1 110 ? 3.551 35.281 8.812 1 97.25 110 ALA A C 1
ATOM 811 O O . ALA A 1 110 ? 4.008 35.781 7.777 1 97.25 110 ALA A O 1
ATOM 812 N N . ALA A 1 111 ? 2.879 36 9.719 1 96.44 111 ALA A N 1
ATOM 813 C CA . ALA A 1 111 ? 2.4 37.344 9.406 1 96.44 111 ALA A CA 1
ATOM 814 C C . ALA A 1 111 ? 3.465 38.375 9.711 1 96.44 111 ALA A C 1
ATOM 816 O O . ALA A 1 111 ? 3.797 39.219 8.852 1 96.44 111 ALA A O 1
ATOM 817 N N . ASP A 1 112 ? 4.004 38.375 10.883 1 95.44 112 ASP A N 1
ATOM 818 C CA . ASP A 1 112 ? 4.859 39.438 11.367 1 95.44 112 ASP A CA 1
ATOM 819 C C . ASP A 1 112 ? 6.289 39.281 10.852 1 95.44 112 ASP A C 1
ATOM 821 O O . ASP A 1 112 ? 6.926 40.281 10.469 1 95.44 112 ASP A O 1
ATOM 825 N N . GLU A 1 113 ? 6.746 38.125 10.844 1 96.75 113 GLU A N 1
ATOM 826 C CA . GLU A 1 113 ? 8.148 37.906 10.477 1 96.75 113 GLU A CA 1
ATOM 827 C C . GLU A 1 113 ? 8.297 37.656 8.984 1 96.75 113 GLU A C 1
ATOM 829 O O . GLU A 1 113 ? 9.195 38.219 8.344 1 96.75 113 GLU A O 1
ATOM 834 N N . LEU A 1 114 ? 7.48 36.875 8.375 1 98.12 114 LEU A N 1
ATOM 835 C CA . LEU A 1 114 ? 7.645 36.469 6.98 1 98.12 114 LEU A CA 1
ATOM 836 C C . LEU A 1 114 ? 6.789 37.344 6.062 1 98.12 114 LEU A C 1
ATOM 838 O O . LEU A 1 114 ? 6.965 37.312 4.84 1 98.12 114 LEU A O 1
ATOM 842 N N . GLY A 1 115 ? 5.816 38.062 6.648 1 97.88 115 GLY A N 1
ATOM 843 C CA . GLY A 1 115 ? 4.965 38.938 5.867 1 97.88 115 GLY A CA 1
ATOM 844 C C . GLY A 1 115 ? 4.02 38.188 4.941 1 97.88 115 GLY A C 1
ATOM 845 O O . GLY A 1 115 ? 3.672 38.688 3.869 1 97.88 115 GLY A O 1
ATOM 846 N N . LEU A 1 116 ? 3.686 37 5.258 1 98.19 116 LEU A N 1
ATOM 847 C CA . LEU A 1 116 ? 2.76 36.25 4.426 1 98.19 116 LEU A CA 1
ATOM 848 C C . LEU A 1 116 ? 1.349 36.812 4.52 1 98.19 116 LEU A C 1
ATOM 850 O O . LEU A 1 116 ? 0.928 37.25 5.582 1 98.19 116 LEU A O 1
ATOM 854 N N . PRO A 1 117 ? 0.63 36.812 3.387 1 97.19 117 PRO A N 1
ATOM 855 C CA . PRO A 1 117 ? -0.774 37.219 3.463 1 97.19 117 PRO A CA 1
ATOM 856 C C . PRO A 1 117 ? -1.616 36.281 4.324 1 97.19 117 PRO A C 1
ATOM 858 O O . PRO A 1 117 ? -1.632 35.062 4.09 1 97.19 117 PRO A O 1
ATOM 861 N N . THR A 1 118 ? -2.262 36.781 5.293 1 95.62 118 THR A N 1
ATOM 862 C CA . THR A 1 118 ? -3.193 36.062 6.145 1 95.62 118 THR A CA 1
ATOM 863 C C . THR A 1 118 ? -4.516 36.812 6.27 1 95.62 118 THR A C 1
ATOM 865 O O . THR A 1 118 ? -4.594 38 5.938 1 95.62 118 THR A O 1
ATOM 868 N N . ALA A 1 119 ? -5.559 36.062 6.668 1 92.81 119 ALA A N 1
ATOM 869 C CA . ALA A 1 119 ? -6.734 36.812 7.125 1 92.81 119 ALA A CA 1
ATOM 870 C C . ALA A 1 119 ? -6.406 37.656 8.352 1 92.81 119 ALA A C 1
ATOM 872 O O . ALA A 1 119 ? -5.586 37.25 9.18 1 92.81 119 ALA A O 1
ATOM 873 N N . PRO A 1 120 ? -7.043 38.812 8.406 1 94.62 120 PRO A N 1
ATOM 874 C CA . PRO A 1 120 ? -6.844 39.594 9.641 1 94.62 120 PRO A CA 1
ATOM 875 C C . PRO A 1 120 ? -7.141 38.781 10.898 1 94.62 120 PRO A C 1
ATOM 877 O O . PRO A 1 120 ? -8.102 38 10.922 1 94.62 120 PRO A O 1
ATOM 880 N N . PHE A 1 121 ? -6.285 38.938 11.891 1 95.88 121 PHE A N 1
ATOM 881 C CA . PHE A 1 121 ? -6.438 38.094 13.062 1 95.88 121 PHE A CA 1
ATOM 882 C C . PHE A 1 121 ? -6.062 38.844 14.336 1 95.88 121 PHE A C 1
ATOM 884 O O . PHE A 1 121 ? -5.414 39.875 14.273 1 95.88 121 PHE A O 1
ATOM 891 N N . TRP A 1 122 ? -6.516 38.312 15.508 1 96.56 122 TRP A N 1
ATOM 892 C CA . TRP A 1 122 ? -6.215 38.812 16.859 1 96.56 122 TRP A CA 1
ATOM 893 C C . TRP A 1 122 ? -6.117 37.656 17.844 1 96.56 122 TRP A C 1
ATOM 895 O O . TRP A 1 122 ? -6.645 36.562 17.578 1 96.56 122 TRP A O 1
ATOM 905 N N . PHE A 1 123 ? -5.441 37.938 18.891 1 96.44 123 PHE A N 1
ATOM 906 C CA . PHE A 1 123 ? -5.418 36.969 20 1 96.44 123 PHE A CA 1
ATOM 907 C C . PHE A 1 123 ? -6.141 37.562 21.219 1 96.44 123 PHE A C 1
ATOM 909 O O . PHE A 1 123 ? -6.094 38.75 21.469 1 96.44 123 PHE A O 1
ATOM 916 N N . ALA A 1 124 ? -6.859 36.656 21.891 1 96.56 124 ALA A N 1
ATOM 917 C CA . ALA A 1 124 ? -7.555 37.062 23.125 1 96.56 124 ALA A CA 1
ATOM 918 C C . ALA A 1 124 ? -7.227 36.094 24.266 1 96.56 124 ALA A C 1
ATOM 920 O O . ALA A 1 124 ? -7.25 34.875 24.078 1 96.56 124 ALA A O 1
ATOM 921 N N . GLY A 1 125 ? -6.957 36.656 25.406 1 95.62 125 GLY A N 1
ATOM 922 C CA . GLY A 1 125 ? -6.617 35.844 26.562 1 95.62 125 GLY A CA 1
ATOM 923 C C . GLY A 1 125 ? -7.719 35.812 27.609 1 95.62 125 GLY A C 1
ATOM 924 O O . GLY A 1 125 ? -7.523 35.281 28.719 1 95.62 125 GLY A O 1
ATOM 925 N N . SER A 1 126 ? -8.867 36.5 27.312 1 95.12 126 SER A N 1
ATOM 926 C CA . SER A 1 126 ? -10.047 36.5 28.172 1 95.12 126 SER A CA 1
ATOM 927 C C . SER A 1 126 ? -11.32 36.75 27.375 1 95.12 126 SER A C 1
ATOM 929 O O . SER A 1 126 ? -11.258 37.188 26.219 1 95.12 126 SER A O 1
ATOM 931 N N . LEU A 1 127 ? -12.414 36.438 28.062 1 95.88 127 LEU A N 1
ATOM 932 C CA . LEU A 1 127 ? -13.703 36.719 27.438 1 95.88 127 LEU A CA 1
ATOM 933 C C . LEU A 1 127 ? -13.836 38.188 27.094 1 95.88 127 LEU A C 1
ATOM 935 O O . LEU A 1 127 ? -14.336 38.531 26.016 1 95.88 127 LEU A O 1
ATOM 939 N N . ASP A 1 128 ? -13.383 39.031 27.969 1 96.56 128 ASP A N 1
ATOM 940 C CA . ASP A 1 128 ? -13.453 40.469 27.734 1 96.56 128 ASP A CA 1
ATOM 941 C C . ASP A 1 128 ? -12.586 40.875 26.547 1 96.56 128 ASP A C 1
ATOM 943 O O . ASP A 1 128 ? -12.969 41.75 25.75 1 96.56 128 ASP A O 1
ATOM 947 N N . ASP A 1 129 ? -11.445 40.281 26.484 1 97 129 ASP A N 1
ATOM 948 C CA . ASP A 1 129 ? -10.57 40.531 25.344 1 97 129 ASP A CA 1
ATOM 949 C C . ASP A 1 129 ? -11.258 40.156 24.031 1 97 129 ASP A C 1
ATOM 951 O O . ASP A 1 129 ? -11.141 40.844 23.031 1 97 129 ASP A O 1
ATOM 955 N N . LEU A 1 130 ? -11.93 39 24.047 1 97.25 130 LEU A N 1
ATOM 956 C CA . LEU A 1 130 ? -12.586 38.5 22.828 1 97.25 130 LEU A CA 1
ATOM 957 C C . LEU A 1 130 ? -13.727 39.438 22.422 1 97.25 130 LEU A C 1
ATOM 959 O O . LEU A 1 130 ? -13.945 39.656 21.234 1 97.25 130 LEU A O 1
ATOM 963 N N . LYS A 1 131 ? -14.43 39.938 23.406 1 96.88 131 LYS A N 1
ATOM 964 C CA . LYS A 1 131 ? -15.477 40.906 23.141 1 96.88 131 LYS A CA 1
ATOM 965 C C . LYS A 1 131 ? -14.898 42.156 22.484 1 96.88 131 LYS A C 1
ATOM 967 O O . LYS A 1 131 ? -15.477 42.719 21.531 1 96.88 131 LYS A O 1
ATOM 972 N N . ALA A 1 132 ? -13.812 42.625 23.016 1 97.12 132 ALA A N 1
ATOM 973 C CA . ALA A 1 132 ? -13.156 43.812 22.453 1 97.12 132 ALA A CA 1
ATOM 974 C C . ALA A 1 132 ? -12.711 43.562 21.016 1 97.12 132 ALA A C 1
ATOM 976 O O . ALA A 1 132 ? -12.844 44.438 20.156 1 97.12 132 ALA A O 1
ATOM 977 N N . VAL A 1 133 ? -12.148 42.406 20.781 1 96.94 133 VAL A N 1
ATOM 978 C CA . VAL A 1 133 ? -11.695 42.031 19.453 1 96.94 133 VAL A CA 1
ATOM 979 C C . VAL A 1 133 ? -12.883 42.031 18.484 1 96.94 133 VAL A C 1
ATOM 981 O O . VAL A 1 133 ? -12.781 42.531 17.375 1 96.94 133 VAL A O 1
ATOM 984 N N . ALA A 1 134 ? -13.961 41.406 18.875 1 96.38 134 ALA A N 1
ATOM 985 C CA . ALA A 1 134 ? -15.148 41.312 18.031 1 96.38 134 ALA A CA 1
ATOM 986 C C . ALA A 1 134 ? -15.68 42.719 17.688 1 96.38 134 ALA A C 1
ATOM 988 O O . ALA A 1 134 ? -16.078 42.938 16.547 1 96.38 134 ALA A O 1
ATOM 989 N N . ALA A 1 135 ? -15.672 43.562 18.672 1 95 135 ALA A N 1
ATOM 990 C CA . ALA A 1 135 ? -16.125 44.906 18.453 1 95 135 ALA A CA 1
ATOM 991 C C . ALA A 1 135 ? -15.234 45.656 17.469 1 95 135 ALA A C 1
ATOM 993 O O . ALA A 1 135 ? -15.711 46.406 16.625 1 95 135 ALA A O 1
ATOM 994 N N . HIS A 1 136 ? -14 45.438 17.641 1 95.06 136 HIS A N 1
ATOM 995 C CA . HIS A 1 136 ? -13.008 46.062 16.797 1 95.06 136 HIS A CA 1
ATOM 996 C C . HIS A 1 136 ? -13.094 45.562 15.352 1 95.06 136 HIS A C 1
ATOM 998 O O . HIS A 1 136 ? -13.016 46.344 14.406 1 95.06 136 HIS A O 1
ATOM 1004 N N . ALA A 1 137 ? -13.125 44.281 15.164 1 93.69 137 ALA A N 1
ATOM 1005 C CA . ALA A 1 137 ? -13.125 43.656 13.844 1 93.69 137 ALA A CA 1
ATOM 1006 C C . ALA A 1 137 ? -14.375 44.031 13.055 1 93.69 137 ALA A C 1
ATOM 1008 O O . ALA A 1 137 ? -14.305 44.25 11.844 1 93.69 137 ALA A O 1
ATOM 1009 N N . GLY A 1 138 ? -15.547 44.062 13.656 1 88.62 138 GLY A N 1
ATOM 1010 C CA . GLY A 1 138 ? -16.781 44.438 13 1 88.62 138 GLY A CA 1
ATOM 1011 C C . GLY A 1 138 ? -17.281 43.438 11.984 1 88.62 138 GLY A C 1
ATOM 1012 O O . GLY A 1 138 ? -18.078 43.75 11.102 1 88.62 138 GLY A O 1
ATOM 1013 N N . SER A 1 139 ? -16.703 42.312 11.898 1 88.38 139 SER A N 1
ATOM 1014 C CA . SER A 1 139 ? -17.078 41.25 10.969 1 88.38 139 SER A CA 1
ATOM 1015 C C . SER A 1 139 ? -17.156 39.906 11.672 1 88.38 139 SER A C 1
ATOM 1017 O O . SER A 1 139 ? -16.875 39.812 12.867 1 88.38 139 SER A O 1
ATOM 1019 N N . GLN A 1 140 ? -17.609 38.938 10.844 1 94.12 140 GLN A N 1
ATOM 1020 C CA . GLN A 1 140 ? -17.625 37.562 11.383 1 94.12 140 GLN A CA 1
ATOM 1021 C C . GLN A 1 140 ? -16.219 37.094 11.68 1 94.12 140 GLN A C 1
ATOM 1023 O O . GLN A 1 140 ? -15.281 37.375 10.922 1 94.12 140 GLN A O 1
ATOM 1028 N N . LEU A 1 141 ? -16.141 36.375 12.836 1 95.56 141 LEU A N 1
ATOM 1029 C CA . LEU A 1 141 ? -14.828 35.875 13.258 1 95.56 141 LEU A CA 1
ATOM 1030 C C . LEU A 1 141 ? -14.844 34.375 13.453 1 95.56 141 LEU A C 1
ATOM 1032 O O . LEU A 1 141 ? -15.828 33.812 13.945 1 95.56 141 LEU A O 1
ATOM 1036 N N . LEU A 1 142 ? -13.828 33.75 12.922 1 93.25 142 LEU A N 1
ATOM 1037 C CA . LEU A 1 142 ? -13.539 32.375 13.281 1 93.25 142 LEU A CA 1
ATOM 1038 C C . LEU A 1 142 ? -12.695 32.312 14.547 1 93.25 142 LEU A C 1
ATOM 1040 O O . LEU A 1 142 ? -11.641 32.938 14.633 1 93.25 142 LEU A O 1
ATOM 1044 N N . VAL A 1 143 ? -13.172 31.547 15.57 1 94.75 143 VAL A N 1
ATOM 1045 C CA . VAL A 1 143 ? -12.492 31.469 16.859 1 94.75 143 VAL A CA 1
ATOM 1046 C C . VAL A 1 143 ? -12.055 30.047 17.141 1 94.75 143 VAL A C 1
ATOM 1048 O O . VAL A 1 143 ? -12.844 29.109 17 1 94.75 143 VAL A O 1
ATOM 1051 N N . GLU A 1 144 ? -10.781 29.844 17.453 1 92 144 GLU A N 1
ATOM 1052 C CA . GLU A 1 144 ? -10.242 28.547 17.828 1 92 144 GLU A CA 1
ATOM 1053 C C . GLU A 1 144 ? -9.18 28.688 18.906 1 92 144 GLU A C 1
ATOM 1055 O O . GLU A 1 144 ? -8.586 29.75 19.078 1 92 144 GLU A O 1
ATOM 1060 N N . PRO A 1 145 ? -9.031 27.656 19.734 1 91.94 145 PRO A N 1
ATOM 1061 C CA . PRO A 1 145 ? -7.965 27.719 20.734 1 91.94 145 PRO A CA 1
ATOM 1062 C C . PRO A 1 145 ? -6.574 27.828 20.109 1 91.94 145 PRO A C 1
ATOM 1064 O O . PRO A 1 145 ? -6.344 27.312 19.016 1 91.94 145 PRO A O 1
ATOM 1067 N N . VAL A 1 146 ? -5.625 28.438 20.844 1 90.75 146 VAL A N 1
ATOM 1068 C CA . VAL A 1 146 ? -4.277 28.625 20.312 1 90.75 146 VAL A CA 1
ATOM 1069 C C . VAL A 1 146 ? -3.467 27.344 20.516 1 90.75 146 VAL A C 1
ATOM 1071 O O . VAL A 1 146 ? -2.438 27.141 19.875 1 90.75 146 VAL A O 1
ATOM 1074 N N . ARG A 1 147 ? -3.941 26.484 21.391 1 82.5 147 ARG A N 1
ATOM 1075 C CA . ARG A 1 147 ? -3.219 25.25 21.656 1 82.5 147 ARG A CA 1
ATOM 1076 C C . ARG A 1 147 ? -4.16 24.047 21.625 1 82.5 147 ARG A C 1
ATOM 1078 O O . ARG A 1 147 ? -5.352 24.188 21.906 1 82.5 147 ARG A O 1
ATOM 1085 N N . GLY A 1 148 ? -3.504 22.938 21.25 1 75.94 148 GLY A N 1
ATOM 1086 C CA . GLY A 1 148 ? -4.262 21.688 21.312 1 75.94 148 GLY A CA 1
ATOM 1087 C C . GLY A 1 148 ? -5.117 21.453 20.078 1 75.94 148 GLY A C 1
ATOM 1088 O O . GLY A 1 148 ? -5.117 22.281 19.156 1 75.94 148 GLY A O 1
ATOM 1089 N N . PRO A 1 149 ? -5.789 20.344 20.094 1 74 149 PRO A N 1
ATOM 1090 C CA . PRO A 1 149 ? -6.652 20 18.953 1 74 149 PRO A CA 1
ATOM 1091 C C . PRO A 1 149 ? -7.832 20.969 18.812 1 74 149 PRO A C 1
ATOM 1093 O O . PRO A 1 149 ? -8.398 21.406 19.812 1 74 149 PRO A O 1
ATOM 1096 N N . VAL A 1 150 ? -8.148 21.328 17.641 1 75.69 150 VAL A N 1
ATOM 1097 C CA . VAL A 1 150 ? -9.227 22.266 17.391 1 75.69 150 VAL A CA 1
ATOM 1098 C C . VAL A 1 150 ? -10.562 21.531 17.344 1 75.69 150 VAL A C 1
ATOM 1100 O O . VAL A 1 150 ? -11.461 21.812 18.141 1 75.69 150 VAL A O 1
ATOM 1103 N N . GLY A 1 151 ? -10.578 20.547 16.516 1 69.69 151 GLY A N 1
ATOM 1104 C CA . GLY A 1 151 ? -11.781 19.75 16.375 1 69.69 151 GLY A CA 1
ATOM 1105 C C . GLY A 1 151 ? -13.055 20.562 16.531 1 69.69 151 GLY A C 1
ATOM 1106 O O . GLY A 1 151 ? -13.242 21.562 15.82 1 69.69 151 GLY A O 1
ATOM 1107 N N . GLN A 1 152 ? -13.844 20.219 17.609 1 73.12 152 GLN A N 1
ATOM 1108 C CA . GLN A 1 152 ? -15.141 20.859 17.828 1 73.12 152 GLN A CA 1
ATOM 1109 C C . GLN A 1 152 ? -14.977 22.172 18.594 1 73.12 152 GLN A C 1
ATOM 1111 O O . GLN A 1 152 ? -15.961 22.844 18.891 1 73.12 152 GLN A O 1
ATOM 1116 N N . ARG A 1 153 ? -13.812 22.594 18.75 1 85.44 153 ARG A N 1
ATOM 1117 C CA . ARG A 1 153 ? -13.562 23.781 19.578 1 85.44 153 ARG A CA 1
ATOM 1118 C C . ARG A 1 153 ? -13.477 25.031 18.703 1 85.44 153 ARG A C 1
ATOM 1120 O O . ARG A 1 153 ? -13.195 26.125 19.219 1 85.44 153 ARG A O 1
ATOM 1127 N N . ARG A 1 154 ? -13.703 24.844 17.5 1 88 154 ARG A N 1
ATOM 1128 C CA . ARG A 1 154 ? -13.75 25.953 16.562 1 88 154 ARG A CA 1
ATOM 1129 C C . ARG A 1 154 ? -15.188 26.438 16.359 1 88 154 ARG A C 1
ATOM 1131 O O . ARG A 1 154 ? -16.109 25.641 16.297 1 88 154 ARG A O 1
ATOM 1138 N N . SER A 1 155 ? -15.359 27.797 16.297 1 91.56 155 SER A N 1
ATOM 1139 C CA . SER A 1 155 ? -16.688 28.375 16.094 1 91.56 155 SER A CA 1
ATOM 1140 C C . SER A 1 155 ? -16.594 29.672 15.297 1 91.56 155 SER A C 1
ATOM 1142 O O . SER A 1 155 ? -15.516 30.266 15.18 1 91.56 155 SER A O 1
ATOM 1144 N N . VAL A 1 156 ? -17.781 30 14.773 1 92.12 156 VAL A N 1
ATOM 1145 C CA . VAL A 1 156 ? -17.891 31.281 14.078 1 92.12 156 VAL A CA 1
ATOM 1146 C C . VAL A 1 156 ? -18.75 32.25 14.898 1 92.12 156 VAL A C 1
ATOM 1148 O O . VAL A 1 156 ? -19.859 31.891 15.297 1 92.12 156 VAL A O 1
ATOM 1151 N N . ILE A 1 157 ? -18.203 33.375 15.102 1 94.62 157 ILE A N 1
ATOM 1152 C CA . ILE A 1 157 ? -18.953 34.469 15.719 1 94.62 157 ILE A CA 1
ATOM 1153 C C . ILE A 1 157 ? -19.609 35.344 14.641 1 94.62 157 ILE A C 1
ATOM 1155 O O . ILE A 1 157 ? -18.906 36 13.859 1 94.62 157 ILE A O 1
ATOM 1159 N N . ARG A 1 158 ? -20.859 35.344 14.68 1 93.69 158 ARG A N 1
ATOM 1160 C CA . ARG A 1 158 ? -21.594 36.125 13.695 1 93.69 158 ARG A CA 1
ATOM 1161 C C . ARG A 1 158 ? -22.078 37.438 14.297 1 93.69 158 ARG A C 1
ATOM 1163 O O . ARG A 1 158 ? -22.359 38.406 13.57 1 93.69 158 ARG A O 1
ATOM 1170 N N . GLY A 1 159 ? -22.234 37.469 15.641 1 91.94 159 GLY A N 1
ATOM 1171 C CA . GLY A 1 159 ? -22.672 38.656 16.391 1 91.94 159 GLY A CA 1
ATOM 1172 C C . GLY A 1 159 ? -22.328 38.562 17.875 1 91.94 159 GLY A C 1
ATOM 1173 O O . GLY A 1 159 ? -21.734 37.594 18.328 1 91.94 159 GLY A O 1
ATOM 1174 N N . PRO A 1 160 ? -22.703 39.594 18.594 1 92.69 160 PRO A N 1
ATOM 1175 C CA . PRO A 1 160 ? -22.328 39.688 20 1 92.69 160 PRO A CA 1
ATOM 1176 C C . PRO A 1 160 ? -22.891 38.531 20.828 1 92.69 160 PRO A C 1
ATOM 1178 O O . PRO A 1 160 ? -22.281 38.094 21.812 1 92.69 160 PRO A O 1
ATOM 1181 N N . GLY A 1 161 ? -23.938 38.031 20.391 1 94.25 161 GLY A N 1
ATOM 1182 C CA . GLY A 1 161 ? -24.578 36.938 21.125 1 94.25 161 GLY A CA 1
ATOM 1183 C C . GLY A 1 161 ? -23.812 35.625 21.047 1 94.25 161 GLY A C 1
ATOM 1184 O O . GLY A 1 161 ? -24.016 34.75 21.875 1 94.25 161 GLY A O 1
ATOM 1185 N N . ASP A 1 162 ? -22.891 35.469 20.125 1 96.12 162 ASP A N 1
ATOM 1186 C CA . ASP A 1 162 ? -22.172 34.219 19.906 1 96.12 162 ASP A CA 1
ATOM 1187 C C . ASP A 1 162 ? -20.859 34.188 20.703 1 96.12 162 ASP A C 1
ATOM 1189 O O . ASP A 1 162 ? -20.234 33.156 20.828 1 96.12 162 ASP A O 1
ATOM 1193 N N . ILE A 1 163 ? -20.484 35.281 21.297 1 96.62 163 ILE A N 1
ATOM 1194 C CA . ILE A 1 163 ? -19.109 35.438 21.766 1 96.62 163 ILE A CA 1
ATOM 1195 C C . ILE A 1 163 ? -18.859 34.562 22.984 1 96.62 163 ILE A C 1
ATOM 1197 O O . ILE A 1 163 ? -17.859 33.844 23.031 1 96.62 163 ILE A O 1
ATOM 1201 N N . GLU A 1 164 ? -19.75 34.594 23.906 1 96.19 164 GLU A N 1
ATOM 1202 C CA . GLU A 1 164 ? -19.562 33.812 25.125 1 96.19 164 GLU A CA 1
ATOM 1203 C C . GLU A 1 164 ? -19.547 32.312 24.812 1 96.19 164 GLU A C 1
ATOM 1205 O O . GLU A 1 164 ? -18.734 31.562 25.359 1 96.19 164 GLU A O 1
ATOM 1210 N N . ALA A 1 165 ? -20.422 31.953 24 1 95.88 165 ALA A N 1
ATOM 1211 C CA . ALA A 1 165 ? -20.469 30.547 23.625 1 95.88 165 ALA A CA 1
ATOM 1212 C C . ALA A 1 165 ? -19.203 30.109 22.906 1 95.88 165 ALA A C 1
ATOM 1214 O O . ALA A 1 165 ? -18.703 29 23.109 1 95.88 165 ALA A O 1
ATOM 1215 N N . ALA A 1 166 ? -18.75 30.922 22.047 1 95.69 166 ALA A N 1
ATOM 1216 C CA . ALA A 1 166 ? -17.516 30.641 21.297 1 95.69 166 ALA A CA 1
ATOM 1217 C C . ALA A 1 166 ? -16.328 30.5 22.25 1 95.69 166 ALA A C 1
ATOM 1219 O O . ALA A 1 166 ? -15.5 29.594 22.078 1 95.69 166 ALA A O 1
ATOM 1220 N N . TRP A 1 167 ? -16.25 31.359 23.219 1 95.75 167 TRP A N 1
ATOM 1221 C CA . TRP A 1 167 ? -15.188 31.312 24.203 1 95.75 167 TRP A CA 1
ATOM 1222 C C . TRP A 1 167 ? -15.234 30.016 25 1 95.75 167 TRP A C 1
ATOM 1224 O O . TRP A 1 167 ? -14.211 29.344 25.172 1 95.75 167 TRP A O 1
ATOM 1234 N N . GLN A 1 168 ? -16.422 29.719 25.406 1 94.88 168 GLN A N 1
ATOM 1235 C CA . GLN A 1 168 ? -16.609 28.516 26.203 1 94.88 168 GLN A CA 1
ATOM 1236 C C . GLN A 1 168 ? -16.25 27.266 25.391 1 94.88 168 GLN A C 1
ATOM 1238 O O . GLN A 1 168 ? -15.625 26.344 25.922 1 94.88 168 GLN A O 1
ATOM 1243 N N . ARG A 1 169 ? -16.594 27.266 24.188 1 93.75 169 ARG A N 1
ATOM 1244 C CA . ARG A 1 169 ? -16.297 26.125 23.312 1 93.75 169 ARG A CA 1
ATOM 1245 C C . ARG A 1 169 ? -14.789 25.984 23.109 1 93.75 169 ARG A C 1
ATOM 1247 O O . ARG A 1 169 ? -14.266 24.859 23.094 1 93.75 169 ARG A O 1
ATOM 1254 N N . ALA A 1 170 ? -14.172 27.031 22.969 1 93.88 170 ALA A N 1
ATOM 1255 C CA . ALA A 1 170 ? -12.75 27.016 22.609 1 93.88 170 ALA A CA 1
ATOM 1256 C C . ALA A 1 170 ? -11.883 26.672 23.828 1 93.88 170 ALA A C 1
ATOM 1258 O O . ALA A 1 170 ? -10.953 25.859 23.719 1 93.88 170 ALA A O 1
ATOM 1259 N N . VAL A 1 171 ? -12.188 27.25 25.047 1 92.44 171 VAL A N 1
ATOM 1260 C CA . VAL A 1 171 ? -11.211 27.141 26.125 1 92.44 171 VAL A CA 1
ATOM 1261 C C . VAL A 1 171 ? -11.922 26.828 27.438 1 92.44 171 VAL A C 1
ATOM 1263 O O . VAL A 1 171 ? -11.305 26.844 28.5 1 92.44 171 VAL A O 1
ATOM 1266 N N . GLY A 1 172 ? -13.188 26.578 27.359 1 86.38 172 GLY A N 1
ATOM 1267 C CA . GLY A 1 172 ? -13.945 26.344 28.578 1 86.38 172 GLY A CA 1
ATOM 1268 C C . GLY A 1 172 ? -13.453 25.156 29.375 1 86.38 172 GLY A C 1
ATOM 1269 O O . GLY A 1 172 ? -13.602 25.125 30.594 1 86.38 172 GLY A O 1
ATOM 1270 N N . SER A 1 173 ? -12.945 24.219 28.719 1 83.31 173 SER A N 1
ATOM 1271 C CA . SER A 1 173 ? -12.5 23 29.391 1 83.31 173 SER A CA 1
ATOM 1272 C C . SER A 1 173 ? -11.07 23.141 29.891 1 83.31 173 SER A C 1
ATOM 1274 O O . SER A 1 173 ? -10.562 22.266 30.594 1 83.31 173 SER A O 1
ATOM 1276 N N . VAL A 1 174 ? -10.477 24.266 29.609 1 83.62 174 VAL A N 1
ATOM 1277 C CA . VAL A 1 174 ? -9.109 24.5 30.062 1 83.62 174 VAL A CA 1
ATOM 1278 C C . VAL A 1 174 ? -9.117 25.062 31.484 1 83.62 174 VAL A C 1
ATOM 1280 O O . VAL A 1 174 ? -9.688 26.125 31.734 1 83.62 174 VAL A O 1
ATOM 1283 N N . SER A 1 175 ? -8.555 24.391 32.406 1 79.44 175 SER A N 1
ATOM 1284 C CA . SER A 1 175 ? -8.633 24.734 33.812 1 79.44 175 SER A CA 1
ATOM 1285 C C . SER A 1 175 ? -7.73 25.922 34.156 1 79.44 175 SER A C 1
ATOM 1287 O O . SER A 1 175 ? -8.109 26.781 34.969 1 79.44 175 SER A O 1
ATOM 1289 N N . ALA A 1 176 ? -6.594 25.953 33.562 1 81.88 176 ALA A N 1
ATOM 1290 C CA . ALA A 1 176 ? -5.645 27.031 33.875 1 81.88 176 ALA A CA 1
ATOM 1291 C C . ALA A 1 176 ? -5.988 28.312 33.125 1 81.88 176 ALA A C 1
ATOM 1293 O O . ALA A 1 176 ? -5.852 28.359 31.891 1 81.88 176 ALA A O 1
ATOM 1294 N N . PRO A 1 177 ? -6.379 29.234 33.906 1 78.75 177 PRO A N 1
ATOM 1295 C CA . PRO A 1 177 ? -6.805 30.469 33.25 1 78.75 177 PRO A CA 1
ATOM 1296 C C . PRO A 1 177 ? -5.723 31.062 32.344 1 78.75 177 PRO A C 1
ATOM 1298 O O . PRO A 1 177 ? -6.027 31.609 31.281 1 78.75 177 PRO A O 1
ATOM 1301 N N . GLU A 1 178 ? -4.52 30.922 32.75 1 79.31 178 GLU A N 1
ATOM 1302 C CA . GLU A 1 178 ? -3.408 31.484 31.984 1 79.31 178 GLU A CA 1
ATOM 1303 C C . GLU A 1 178 ? -3.248 30.781 30.641 1 79.31 178 GLU A C 1
ATOM 1305 O O . GLU A 1 178 ? -2.621 31.328 29.719 1 79.31 178 GLU A O 1
ATOM 1310 N N . GLN A 1 179 ? -3.934 29.688 30.562 1 82.25 179 GLN A N 1
ATOM 1311 C CA . GLN A 1 179 ? -3.818 28.891 29.344 1 82.25 179 GLN A CA 1
ATOM 1312 C C . GLN A 1 179 ? -5.027 29.094 28.422 1 82.25 179 GLN A C 1
ATOM 1314 O O . GLN A 1 179 ? -5.066 28.594 27.312 1 82.25 179 GLN A O 1
ATOM 1319 N N . GLN A 1 180 ? -5.879 29.891 28.922 1 90.44 180 GLN A N 1
ATOM 1320 C CA . GLN A 1 180 ? -7.059 30.172 28.109 1 90.44 180 GLN A CA 1
ATOM 1321 C C . GLN A 1 180 ? -6.77 31.297 27.109 1 90.44 180 GLN A C 1
ATOM 1323 O O . GLN A 1 180 ? -6.762 32.469 27.484 1 90.44 180 GLN A O 1
ATOM 1328 N N . ARG A 1 181 ? -6.496 30.969 25.938 1 94 181 ARG A N 1
ATOM 1329 C CA . ARG A 1 181 ? -6.176 31.906 24.875 1 94 181 ARG A CA 1
ATOM 1330 C C . ARG A 1 181 ? -6.734 31.422 23.531 1 94 181 ARG A C 1
ATOM 1332 O O . ARG A 1 181 ? -6.684 30.219 23.234 1 94 181 ARG A O 1
ATOM 1339 N N . VAL A 1 182 ? -7.293 32.406 22.766 1 95.69 182 VAL A N 1
ATOM 1340 C CA . VAL A 1 182 ? -7.906 32.031 21.484 1 95.69 182 VAL A CA 1
ATOM 1341 C C . VAL A 1 182 ? -7.328 32.875 20.359 1 95.69 182 VAL A C 1
ATOM 1343 O O . VAL A 1 182 ? -6.781 33.938 20.594 1 95.69 182 VAL A O 1
ATOM 1346 N N . LEU A 1 183 ? -7.332 32.312 19.234 1 95.25 183 LEU A N 1
ATOM 1347 C CA . LEU A 1 183 ? -7.113 33 17.969 1 95.25 183 LEU A CA 1
ATOM 1348 C C . LEU A 1 183 ? -8.445 33.375 17.312 1 95.25 183 LEU A C 1
ATOM 1350 O O . LEU A 1 183 ? -9.328 32.531 17.172 1 95.25 183 LEU A O 1
ATOM 1354 N N . ALA A 1 184 ? -8.656 34.625 17.062 1 95.62 184 ALA A N 1
ATOM 1355 C CA . ALA A 1 184 ? -9.812 35.125 16.328 1 95.62 184 ALA A CA 1
ATOM 1356 C C . ALA A 1 184 ? -9.391 35.656 14.953 1 95.62 184 ALA A C 1
ATOM 1358 O O . ALA A 1 184 ? -8.516 36.531 14.852 1 95.62 184 ALA A O 1
ATOM 1359 N N . GLU A 1 185 ? -9.977 35.125 13.93 1 94.62 185 GLU A N 1
ATOM 1360 C CA . GLU A 1 185 ? -9.641 35.531 12.57 1 94.62 185 GLU A CA 1
ATOM 1361 C C . GLU A 1 185 ? -10.883 35.906 11.773 1 94.62 185 GLU A C 1
ATOM 1363 O O . GLU A 1 185 ? -11.922 35.25 11.898 1 94.62 185 GLU A O 1
ATOM 1368 N N . THR A 1 186 ? -10.773 36.938 10.922 1 93.75 186 THR A N 1
ATOM 1369 C CA . THR A 1 186 ? -11.891 37.344 10.078 1 93.75 186 THR A CA 1
ATOM 1370 C C . THR A 1 186 ? -12.25 36.25 9.094 1 93.75 186 THR A C 1
ATOM 1372 O O . THR A 1 186 ? -11.367 35.594 8.516 1 93.75 186 THR A O 1
ATOM 1375 N N . VAL A 1 187 ? -13.516 35.969 8.953 1 91.06 187 VAL A N 1
ATOM 1376 C CA . VAL A 1 187 ? -13.977 35.062 7.898 1 91.06 187 VAL A CA 1
ATOM 1377 C C . VAL A 1 187 ? -13.867 35.75 6.543 1 91.06 187 VAL A C 1
ATOM 1379 O O . VAL A 1 187 ? -14.523 36.781 6.301 1 91.06 187 VAL A O 1
ATOM 1382 N N . VAL A 1 188 ? -13.055 35.281 5.699 1 88.5 188 VAL A N 1
ATOM 1383 C CA . VAL A 1 188 ? -12.859 35.844 4.379 1 88.5 188 VAL A CA 1
ATOM 1384 C C . VAL A 1 188 ? -13.594 35.031 3.33 1 88.5 188 VAL A C 1
ATOM 1386 O O . VAL A 1 188 ? -13.953 33.875 3.578 1 88.5 188 VAL A O 1
ATOM 1389 N N . ASP A 1 189 ? -13.852 35.688 2.184 1 89 189 ASP A N 1
ATOM 1390 C CA . ASP A 1 189 ? -14.414 34.906 1.07 1 89 189 ASP A CA 1
ATOM 1391 C C . ASP A 1 189 ? -13.406 33.938 0.503 1 89 189 ASP A C 1
ATOM 1393 O O . ASP A 1 189 ? -12.281 34.312 0.175 1 89 189 ASP A O 1
ATOM 1397 N N . VAL A 1 190 ? -13.773 32.719 0.485 1 90.44 190 VAL A N 1
ATOM 1398 C CA . VAL A 1 190 ? -12.898 31.656 0.017 1 90.44 190 VAL A CA 1
ATOM 1399 C C . VAL A 1 190 ? -13.555 30.906 -1.139 1 90.44 190 VAL A C 1
ATOM 1401 O O . VAL A 1 190 ? -14.672 30.406 -1.001 1 90.44 190 VAL A O 1
ATOM 1404 N N . GLU A 1 191 ? -12.891 30.922 -2.26 1 91.5 191 GLU A N 1
ATOM 1405 C CA . GLU A 1 191 ? -13.367 30.125 -3.385 1 91.5 191 GLU A CA 1
ATOM 1406 C C . GLU A 1 191 ? -13 28.656 -3.213 1 91.5 191 GLU A C 1
ATOM 1408 O O . GLU A 1 191 ? -13.828 27.781 -3.455 1 91.5 191 GLU A O 1
ATOM 1413 N N . PHE A 1 192 ? -11.68 28.469 -2.803 1 89.5 192 PHE A N 1
ATOM 1414 C CA . PHE A 1 192 ? -11.195 27.109 -2.582 1 89.5 192 PHE A CA 1
ATOM 1415 C C . PHE A 1 192 ? -10.305 27.047 -1.352 1 89.5 192 PHE A C 1
ATOM 1417 O O . PHE A 1 192 ? -9.523 27.953 -1.097 1 89.5 192 PHE A O 1
ATOM 1424 N N . TYR A 1 193 ? -10.5 25.969 -0.634 1 92.88 193 TYR A N 1
ATOM 1425 C CA . TYR A 1 193 ? -9.469 25.594 0.326 1 92.88 193 TYR A CA 1
ATOM 1426 C C . TYR A 1 193 ? -8.469 24.625 -0.3 1 92.88 193 TYR A C 1
ATOM 1428 O O . TYR A 1 193 ? -8.852 23.703 -1.029 1 92.88 193 TYR A O 1
ATOM 1436 N N . VAL A 1 194 ? -7.207 24.844 -0.036 1 95.81 194 VAL A N 1
ATOM 1437 C CA . VAL A 1 194 ? -6.184 24.031 -0.681 1 95.81 194 VAL A CA 1
ATOM 1438 C C . VAL A 1 194 ? -5.176 23.547 0.361 1 95.81 194 VAL A C 1
ATOM 1440 O O . VAL A 1 194 ? -4.727 24.328 1.205 1 95.81 194 VAL A O 1
ATOM 1443 N N . THR A 1 195 ? -4.902 22.25 0.388 1 96.75 195 THR A N 1
ATOM 1444 C CA . THR A 1 195 ? -3.711 21.719 1.03 1 96.75 195 THR A CA 1
ATOM 1445 C C . THR A 1 195 ? -2.562 21.594 0.032 1 96.75 195 THR A C 1
ATOM 1447 O O . THR A 1 195 ? -2.658 20.859 -0.952 1 96.75 195 THR A O 1
ATOM 1450 N N . LEU A 1 196 ? -1.563 22.359 0.227 1 98.38 196 LEU A N 1
ATOM 1451 C CA . LEU A 1 196 ? -0.356 22.219 -0.58 1 98.38 196 LEU A CA 1
ATOM 1452 C C . LEU A 1 196 ? 0.721 21.453 0.183 1 98.38 196 LEU A C 1
ATOM 1454 O O . LEU A 1 196 ? 1.29 21.969 1.146 1 98.38 196 LEU A O 1
ATOM 1458 N N . LEU A 1 197 ? 0.962 20.219 -0.265 1 98.75 197 LEU A N 1
ATOM 1459 C CA . LEU A 1 197 ? 2.006 19.406 0.346 1 98.75 197 LEU A CA 1
ATOM 1460 C C . LEU A 1 197 ? 3.385 19.828 -0.146 1 98.75 197 LEU A C 1
ATOM 1462 O O . LEU A 1 197 ? 3.646 19.828 -1.352 1 98.75 197 LEU A O 1
ATOM 1466 N N . ALA A 1 198 ? 4.203 20.25 0.76 1 98.75 198 ALA A N 1
ATOM 1467 C CA . ALA A 1 198 ? 5.602 20.578 0.502 1 98.75 198 ALA A CA 1
ATOM 1468 C C . ALA A 1 198 ? 6.535 19.547 1.137 1 98.75 198 ALA A C 1
ATOM 1470 O O . ALA A 1 198 ? 6.461 19.297 2.342 1 98.75 198 ALA A O 1
ATOM 1471 N N . ILE A 1 199 ? 7.352 18.922 0.319 1 98.5 199 ILE A N 1
ATOM 1472 C CA . ILE A 1 199 ? 8.32 17.953 0.813 1 98.5 199 ILE A CA 1
ATOM 1473 C C . ILE A 1 199 ? 9.703 18.594 0.896 1 98.5 199 ILE A C 1
ATOM 1475 O O . ILE A 1 199 ? 10.266 19 -0.122 1 98.5 199 ILE A O 1
ATOM 1479 N N . ARG A 1 200 ? 10.156 18.734 2.09 1 97.62 200 ARG A N 1
ATOM 1480 C CA . ARG A 1 200 ? 11.5 19.266 2.309 1 97.62 200 ARG A CA 1
ATOM 1481 C C . ARG A 1 200 ? 12.492 18.141 2.586 1 97.62 200 ARG A C 1
ATOM 1483 O O . ARG A 1 200 ? 12.32 17.375 3.545 1 97.62 200 ARG A O 1
ATOM 1490 N N . SER A 1 201 ? 13.461 17.969 1.731 1 93.56 201 SER A N 1
ATOM 1491 C CA . SER A 1 201 ? 14.461 16.906 1.829 1 93.56 201 SER A CA 1
ATOM 1492 C C . SER A 1 201 ? 15.875 17.469 1.699 1 93.56 201 SER A C 1
ATOM 1494 O O . SER A 1 201 ? 16.062 18.625 1.302 1 93.56 201 SER A O 1
ATOM 1496 N N . ASP A 1 202 ? 16.828 16.578 2.186 1 84.31 202 ASP A N 1
ATOM 1497 C CA . ASP A 1 202 ? 18.234 16.969 2.053 1 84.31 202 ASP A CA 1
ATOM 1498 C C . ASP A 1 202 ? 18.781 16.578 0.682 1 84.31 202 ASP A C 1
ATOM 1500 O O . ASP A 1 202 ? 18.766 15.406 0.306 1 84.31 202 ASP A O 1
ATOM 1504 N N . GLY A 1 203 ? 19.031 17.516 -0.134 1 76.69 203 GLY A N 1
ATOM 1505 C CA . GLY A 1 203 ? 19.641 17.25 -1.425 1 76.69 203 GLY A CA 1
ATOM 1506 C C . GLY A 1 203 ? 21.156 17.438 -1.417 1 76.69 203 GLY A C 1
ATOM 1507 O O . GLY A 1 203 ? 21.734 17.828 -0.401 1 76.69 203 GLY A O 1
ATOM 1508 N N . PRO A 1 204 ? 21.766 17.031 -2.463 1 77.12 204 PRO A N 1
ATOM 1509 C CA . PRO A 1 204 ? 23.219 17.125 -2.551 1 77.12 204 PRO A CA 1
ATOM 1510 C C . PRO A 1 204 ? 23.734 18.547 -2.369 1 77.12 204 PRO A C 1
ATOM 1512 O O . PRO A 1 204 ? 24.844 18.766 -1.869 1 77.12 204 PRO A O 1
ATOM 1515 N N . ASN A 1 205 ? 22.938 19.562 -2.793 1 84.12 205 ASN A N 1
ATOM 1516 C CA . ASN A 1 205 ? 23.344 20.953 -2.715 1 84.12 205 ASN A CA 1
ATOM 1517 C C . ASN A 1 205 ? 22.594 21.703 -1.599 1 84.12 205 ASN A C 1
ATOM 1519 O O . ASN A 1 205 ? 22.469 22.922 -1.639 1 84.12 205 ASN A O 1
ATOM 1523 N N . GLY A 1 206 ? 22.094 20.984 -0.748 1 87.75 206 GLY A N 1
ATOM 1524 C CA . GLY A 1 206 ? 21.328 21.562 0.346 1 87.75 206 GLY A CA 1
ATOM 1525 C C . GLY A 1 206 ? 19.859 21.156 0.326 1 87.75 206 GLY A C 1
ATOM 1526 O O . GLY A 1 206 ? 19.453 20.344 -0.499 1 87.75 206 GLY A O 1
ATOM 1527 N N . PRO A 1 207 ? 19.125 21.781 1.273 1 91.94 207 PRO A N 1
ATOM 1528 C CA . PRO A 1 207 ? 17.719 21.406 1.359 1 91.94 207 PRO A CA 1
ATOM 1529 C C . PRO A 1 207 ? 16.922 21.797 0.108 1 91.94 207 PRO A C 1
ATOM 1531 O O . PRO A 1 207 ? 17.172 22.844 -0.487 1 91.94 207 PRO A O 1
ATOM 1534 N N . VAL A 1 208 ? 16.125 20.953 -0.296 1 95.31 208 VAL A N 1
ATOM 1535 C CA . VAL A 1 208 ? 15.25 21.172 -1.45 1 95.31 208 VAL A CA 1
ATOM 1536 C C . VAL A 1 208 ? 13.789 21.016 -1.036 1 95.31 208 VAL A C 1
ATOM 1538 O O . VAL A 1 208 ? 13.469 20.203 -0.168 1 95.31 208 VAL A O 1
ATOM 1541 N N . ILE A 1 209 ? 12.93 21.844 -1.598 1 97.62 209 ILE A N 1
ATOM 1542 C CA . ILE A 1 209 ? 11.492 21.75 -1.37 1 97.62 209 ILE A CA 1
ATOM 1543 C C . ILE A 1 209 ? 10.781 21.391 -2.674 1 97.62 209 ILE A C 1
ATOM 1545 O O . ILE A 1 209 ? 10.961 22.062 -3.691 1 97.62 209 ILE A O 1
ATOM 1549 N N . GLU A 1 210 ? 10.07 20.297 -2.654 1 97.69 210 GLU A N 1
ATOM 1550 C CA . GLU A 1 210 ? 9.234 19.891 -3.777 1 97.69 210 GLU A CA 1
ATOM 1551 C C . GLU A 1 210 ? 7.758 19.922 -3.408 1 97.69 210 GLU A C 1
ATOM 1553 O O . GLU A 1 210 ? 7.395 19.703 -2.252 1 97.69 210 GLU A O 1
ATOM 1558 N N . PHE A 1 211 ? 6.914 20.281 -4.414 1 98.69 211 PHE A N 1
ATOM 1559 C CA . PHE A 1 211 ? 5.492 20.438 -4.137 1 98.69 211 PHE A CA 1
ATOM 1560 C C . PHE A 1 211 ? 4.676 19.391 -4.887 1 98.69 211 PHE A C 1
ATOM 1562 O O . PHE A 1 211 ? 4.969 19.078 -6.043 1 98.69 211 PHE A O 1
ATOM 1569 N N . CYS A 1 212 ? 3.73 18.75 -4.234 1 98.62 212 CYS A N 1
ATOM 1570 C CA . CYS A 1 212 ? 2.686 18.047 -4.961 1 98.62 212 CYS A CA 1
ATOM 1571 C C . CYS A 1 212 ? 1.709 19.016 -5.609 1 98.62 212 CYS A C 1
ATOM 1573 O O . CYS A 1 212 ? 1.668 20.188 -5.246 1 98.62 212 C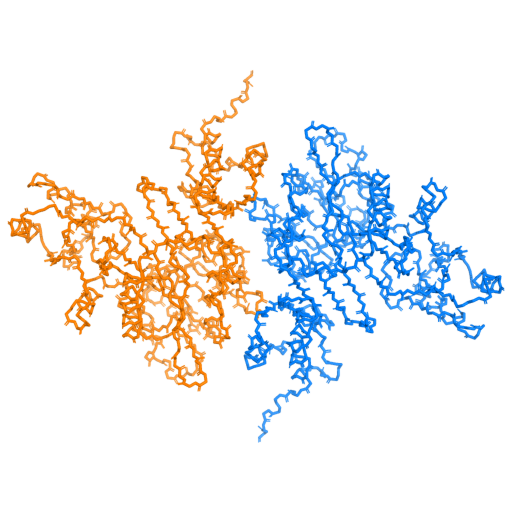YS A O 1
ATOM 1575 N N . SER A 1 213 ? 0.938 18.516 -6.578 1 98.56 213 SER A N 1
ATOM 1576 C CA . SER A 1 213 ? -0.179 19.312 -7.082 1 98.56 213 SER A CA 1
ATOM 1577 C C . SER A 1 213 ? -1.14 19.688 -5.961 1 98.56 213 SER A C 1
ATOM 1579 O O . SER A 1 213 ? -1.342 18.922 -5.02 1 98.56 213 SER A O 1
ATOM 1581 N N . PRO A 1 214 ? -1.748 20.891 -6.09 1 98.38 214 PRO A N 1
ATOM 1582 C CA . PRO A 1 214 ? -2.645 21.328 -5.023 1 98.38 214 PRO A CA 1
ATOM 1583 C C . PRO A 1 214 ? -3.812 20.375 -4.789 1 98.38 214 PRO A C 1
ATOM 1585 O O . PRO A 1 214 ? -4.391 19.859 -5.746 1 98.38 214 PRO A O 1
ATOM 1588 N N . ILE A 1 215 ? -4.09 20.156 -3.539 1 97.88 215 ILE A N 1
ATOM 1589 C CA . ILE A 1 215 ? -5.238 19.359 -3.133 1 97.88 215 ILE A CA 1
ATOM 1590 C C . ILE A 1 215 ? -6.379 20.281 -2.697 1 97.88 215 ILE A C 1
ATOM 1592 O O . ILE A 1 215 ? -6.25 21.016 -1.72 1 97.88 215 ILE A O 1
ATOM 1596 N N . GLY A 1 216 ? -7.441 20.266 -3.453 1 96.44 216 GLY A N 1
ATOM 1597 C CA . GLY A 1 216 ? -8.633 20.969 -3.016 1 96.44 216 GLY A CA 1
ATOM 1598 C C . GLY A 1 216 ? -9.43 20.203 -1.976 1 96.44 216 GLY A C 1
ATOM 1599 O O . GLY A 1 216 ? -9.398 18.969 -1.941 1 96.44 216 GLY A O 1
ATOM 1600 N N . HIS A 1 217 ? -10.008 20.969 -1.135 1 94.06 217 HIS A N 1
ATOM 1601 C CA . HIS A 1 217 ? -10.883 20.312 -0.176 1 94.06 217 HIS A CA 1
ATOM 1602 C C . HIS A 1 217 ? -12.008 21.234 0.275 1 94.06 217 HIS A C 1
ATOM 1604 O O . HIS A 1 217 ? -11.922 22.453 0.112 1 94.06 217 HIS A O 1
ATOM 1610 N N . GLY A 1 218 ? -12.914 20.719 0.511 1 77.31 218 GLY A N 1
ATOM 1611 C CA . GLY A 1 218 ? -14.023 21.562 0.923 1 77.31 218 GLY A CA 1
ATOM 1612 C C . GLY A 1 218 ? -15.312 20.781 1.149 1 77.31 218 GLY A C 1
ATOM 1613 O O . GLY A 1 218 ? -15.336 19.562 1.006 1 77.31 218 GLY A O 1
ATOM 1614 N N . GLY A 1 219 ? -16.484 21.516 1.439 1 52.53 219 GLY A N 1
ATOM 1615 C CA . GLY A 1 219 ? -17.891 21.141 1.527 1 52.53 219 GLY A CA 1
ATOM 1616 C C . GLY A 1 219 ? -18.25 20.453 2.828 1 52.53 219 GLY A C 1
ATOM 1617 O O . GLY A 1 219 ? -19.422 20.109 3.059 1 52.53 219 GLY A O 1
ATOM 1618 N N . ALA A 1 220 ? -17.25 19.484 3.127 1 41.56 220 ALA A N 1
ATOM 1619 C CA . ALA A 1 220 ? -17.922 18.609 4.082 1 41.56 220 ALA A CA 1
ATOM 1620 C C . ALA A 1 220 ? -18.281 19.359 5.359 1 41.56 220 ALA A C 1
ATOM 1622 O O . ALA A 1 220 ? -17.547 20.266 5.777 1 41.56 220 ALA A O 1
ATOM 1623 N N . GLN A 1 221 ? -19.375 19.641 5.516 1 40 221 GLN A N 1
ATOM 1624 C CA . GLN A 1 221 ? -19.656 19.891 6.93 1 40 221 GLN A CA 1
ATOM 1625 C C . GLN A 1 221 ? -18.547 19.297 7.805 1 40 221 GLN A C 1
ATOM 1627 O O . GLN A 1 221 ? -17.797 18.422 7.363 1 40 221 GLN A O 1
ATOM 1632 N N . ALA A 1 222 ? -18.219 19.906 9 1 42.94 222 ALA A N 1
ATOM 1633 C CA . ALA A 1 222 ? -17.203 19.719 10.031 1 42.94 222 ALA A CA 1
ATOM 1634 C C . ALA A 1 222 ? -16.578 18.328 9.938 1 42.94 222 ALA A C 1
ATOM 1636 O O . ALA A 1 222 ? -15.375 18.156 10.148 1 42.94 222 ALA A O 1
ATOM 1637 N N . ASP A 1 223 ? -17.469 17.266 9.672 1 47.72 223 ASP A N 1
ATOM 1638 C CA . ASP A 1 223 ? -17 15.922 10.023 1 47.72 223 ASP A CA 1
ATOM 1639 C C . ASP A 1 223 ? -16.641 15.125 8.773 1 47.72 223 ASP A C 1
ATOM 1641 O O . ASP A 1 223 ? -16.078 14.039 8.867 1 47.72 223 ASP A O 1
ATOM 1645 N N . ALA A 1 224 ? -17.203 15.477 7.562 1 56.06 224 ALA A N 1
ATOM 1646 C CA . ALA A 1 224 ? -16.875 14.625 6.426 1 56.06 224 ALA A CA 1
ATOM 1647 C C . ALA A 1 224 ? -15.984 15.352 5.43 1 56.06 224 ALA A C 1
ATOM 1649 O O . ALA A 1 224 ? -16.406 16.297 4.773 1 56.06 224 ALA A O 1
ATOM 1650 N N . VAL A 1 225 ? -14.688 15 5.367 1 76.62 225 VAL A N 1
ATOM 1651 C CA . VAL A 1 225 ? -13.648 15.664 4.582 1 76.62 225 VAL A CA 1
ATOM 1652 C C . VAL A 1 225 ? -13.609 15.078 3.174 1 76.62 225 VAL A C 1
ATOM 1654 O O . VAL A 1 225 ? -13.578 13.859 3.006 1 76.62 225 VAL A O 1
ATOM 1657 N N . GLU A 1 226 ? -14.109 15.891 2.131 1 92.69 226 GLU A N 1
ATOM 1658 C CA . GLU A 1 226 ? -13.789 15.586 0.741 1 92.69 226 GLU A CA 1
ATOM 1659 C C . GLU A 1 226 ? -12.516 16.312 0.3 1 92.69 226 GLU A C 1
ATOM 1661 O O . GLU A 1 226 ? -12.32 17.484 0.629 1 92.69 226 GLU A O 1
ATOM 1666 N N . SER A 1 227 ? -11.695 15.57 -0.358 1 96.81 227 SER A N 1
ATOM 1667 C CA . SER A 1 227 ? -10.508 16.156 -0.96 1 96.81 227 SER A CA 1
ATOM 1668 C C . SER A 1 227 ? -10.281 15.625 -2.371 1 96.81 227 SER A C 1
ATOM 1670 O O . SER A 1 227 ? -10.766 14.547 -2.719 1 96.81 227 SER A O 1
ATOM 1672 N N . TRP A 1 228 ? -9.695 16.422 -3.25 1 97.69 228 TRP A N 1
ATOM 1673 C CA . TRP A 1 228 ? -9.438 16.031 -4.633 1 97.69 228 TRP A CA 1
ATOM 1674 C C . TRP A 1 228 ? -8.125 16.625 -5.133 1 97.69 228 TRP A C 1
ATOM 1676 O O . TRP A 1 228 ? -7.59 17.547 -4.527 1 97.69 228 TRP A O 1
ATOM 1686 N N . GLN A 1 229 ? -7.598 16 -6.051 1 98.56 229 GLN A N 1
ATOM 1687 C CA . GLN A 1 229 ? -6.328 16.422 -6.645 1 98.56 229 GLN A CA 1
ATOM 1688 C C . GLN A 1 229 ? -6.316 16.172 -8.148 1 98.56 229 GLN A C 1
ATOM 1690 O O . GLN A 1 229 ? -6.688 15.086 -8.609 1 98.56 229 GLN A O 1
ATOM 1695 N N . PRO A 1 230 ? -5.977 17.219 -9.016 1 98.31 230 PRO A N 1
ATOM 1696 C CA . PRO A 1 230 ? -5.484 18.547 -8.617 1 98.31 230 PRO A CA 1
ATOM 1697 C C . PRO A 1 230 ? -6.609 19.562 -8.438 1 98.31 230 PRO A C 1
ATOM 1699 O O . PRO A 1 230 ? -7.688 19.406 -9.016 1 98.31 230 PRO A O 1
ATOM 1702 N N . GLN A 1 231 ? -6.41 20.438 -7.594 1 97.5 231 GLN A N 1
ATOM 1703 C CA . GLN A 1 231 ? -7.191 21.672 -7.645 1 97.5 231 GLN A CA 1
ATOM 1704 C C . GLN A 1 231 ? -6.602 22.656 -8.648 1 97.5 231 GLN A C 1
ATOM 1706 O O . GLN A 1 231 ? -5.438 23.047 -8.539 1 97.5 231 GLN A O 1
ATOM 1711 N N . GLN A 1 232 ? -7.402 23.047 -9.617 1 96.88 232 GLN A N 1
ATOM 1712 C CA . GLN A 1 232 ? -6.938 24 -10.617 1 96.88 232 GLN A CA 1
ATOM 1713 C C . GLN A 1 232 ? -6.848 25.422 -10.031 1 96.88 232 GLN A C 1
ATOM 1715 O O . GLN A 1 232 ? -7.812 25.906 -9.445 1 96.88 232 GLN A O 1
ATOM 1720 N N . LEU A 1 233 ? -5.723 25.969 -10.141 1 97.62 233 LEU A N 1
ATOM 1721 C CA . LEU A 1 233 ? -5.465 27.344 -9.742 1 97.62 233 LEU A CA 1
ATOM 1722 C C . LEU A 1 233 ? -4.977 28.172 -10.938 1 97.62 233 LEU A C 1
ATOM 1724 O O . LEU A 1 233 ? -4.41 27.625 -11.883 1 97.62 233 LEU A O 1
ATOM 1728 N N . SER A 1 234 ? -5.27 29.5 -10.883 1 97.44 234 SER A N 1
ATOM 1729 C CA . SER A 1 234 ? -4.625 30.359 -11.867 1 97.44 234 SER A CA 1
ATOM 1730 C C . SER A 1 234 ? -3.105 30.312 -11.734 1 97.44 234 SER A C 1
ATOM 1732 O O . SER A 1 234 ? -2.58 29.953 -10.68 1 97.44 234 SER A O 1
ATOM 1734 N N . PRO A 1 235 ? -2.418 30.625 -12.82 1 97.81 235 PRO A N 1
ATOM 1735 C CA . PRO A 1 235 ? -0.957 30.656 -12.711 1 97.81 235 PRO A CA 1
ATOM 1736 C C . PRO A 1 235 ? -0.469 31.578 -11.586 1 97.81 235 PRO A C 1
ATOM 1738 O O . PRO A 1 235 ? 0.452 31.219 -10.852 1 97.81 235 PRO A O 1
ATOM 1741 N N . ALA A 1 236 ? -1.155 32.688 -11.461 1 98.19 236 ALA A N 1
ATOM 1742 C CA . ALA A 1 236 ? -0.786 33.656 -10.414 1 98.19 236 ALA A CA 1
ATOM 1743 C C . ALA A 1 236 ? -1.016 33.062 -9.023 1 98.19 236 ALA A C 1
ATOM 1745 O O . ALA A 1 236 ? -0.166 33.188 -8.141 1 98.19 236 ALA A O 1
ATOM 1746 N N . ALA A 1 237 ? -2.119 32.438 -8.836 1 98.31 237 ALA A N 1
ATOM 1747 C CA . ALA A 1 237 ? -2.436 31.828 -7.555 1 98.31 237 ALA A CA 1
ATOM 1748 C C . ALA A 1 237 ? -1.489 30.672 -7.258 1 98.31 237 ALA A C 1
ATOM 1750 O O . ALA A 1 237 ? -1.105 30.453 -6.105 1 98.31 237 ALA A O 1
ATOM 1751 N N . THR A 1 238 ? -1.164 29.922 -8.281 1 98.25 238 THR A N 1
ATOM 1752 C CA . THR A 1 238 ? -0.24 28.812 -8.117 1 98.25 238 THR A CA 1
ATOM 1753 C C . THR A 1 238 ? 1.127 29.297 -7.648 1 98.25 238 THR A C 1
ATOM 1755 O O . THR A 1 238 ? 1.703 28.75 -6.711 1 98.25 238 THR A O 1
ATOM 1758 N N . ASP A 1 239 ? 1.571 30.297 -8.305 1 98.31 239 ASP A N 1
ATOM 1759 C CA . ASP A 1 239 ? 2.867 30.875 -7.945 1 98.31 239 ASP A CA 1
ATOM 1760 C C . ASP A 1 239 ? 2.848 31.438 -6.523 1 98.31 239 ASP A C 1
ATOM 1762 O O . ASP A 1 239 ? 3.791 31.234 -5.758 1 98.31 239 ASP A O 1
ATOM 1766 N N . ALA A 1 240 ? 1.794 32.125 -6.203 1 98.44 240 ALA A N 1
ATOM 1767 C CA . ALA A 1 240 ? 1.648 32.688 -4.859 1 98.44 240 ALA A CA 1
ATOM 1768 C C . ALA A 1 240 ? 1.594 31.578 -3.809 1 98.44 240 ALA A C 1
ATOM 1770 O O . ALA A 1 240 ? 2.227 31.688 -2.756 1 98.44 240 ALA A O 1
ATOM 1771 N N . ALA A 1 241 ? 0.87 30.531 -4.102 1 98.62 241 ALA A N 1
ATOM 1772 C CA . ALA A 1 241 ? 0.736 29.406 -3.189 1 98.62 241 ALA A CA 1
ATOM 1773 C C . ALA A 1 241 ? 2.092 28.766 -2.912 1 98.62 241 ALA A C 1
ATOM 1775 O O . ALA A 1 241 ? 2.443 28.516 -1.757 1 98.62 241 ALA A O 1
ATOM 1776 N N . LYS A 1 242 ? 2.799 28.484 -3.926 1 98.62 242 LYS A N 1
ATOM 1777 C CA . LYS A 1 242 ? 4.109 27.859 -3.789 1 98.62 242 LYS A CA 1
ATOM 1778 C C . LYS A 1 242 ? 5.078 28.781 -3.041 1 98.62 242 LYS A C 1
ATOM 1780 O O . LYS A 1 242 ? 5.875 28.312 -2.225 1 98.62 242 LYS A O 1
ATOM 1785 N N . SER A 1 243 ? 4.984 30.047 -3.357 1 98.62 243 SER A N 1
ATOM 1786 C CA . SER A 1 243 ? 5.852 31 -2.682 1 98.62 243 SER A CA 1
ATOM 1787 C C . SER A 1 243 ? 5.574 31.031 -1.183 1 98.62 243 SER A C 1
ATOM 1789 O O . SER A 1 243 ? 6.504 30.984 -0.374 1 98.62 243 SER A O 1
ATOM 1791 N N . ILE A 1 244 ? 4.328 31.125 -0.826 1 98.62 244 ILE A N 1
ATOM 1792 C CA . ILE A 1 244 ? 3.922 31.125 0.575 1 98.62 244 ILE A CA 1
ATOM 1793 C C . ILE A 1 244 ? 4.422 29.859 1.262 1 98.62 244 ILE A C 1
ATOM 1795 O O . ILE A 1 244 ? 5.059 29.922 2.314 1 98.62 244 ILE A O 1
ATOM 1799 N N . ALA A 1 245 ? 4.191 28.75 0.628 1 98.69 245 ALA A N 1
ATOM 1800 C CA . ALA A 1 245 ? 4.562 27.453 1.207 1 98.69 245 ALA A CA 1
ATOM 1801 C C . ALA A 1 245 ? 6.078 27.344 1.364 1 98.69 245 ALA A C 1
ATOM 1803 O O . ALA A 1 245 ? 6.566 26.906 2.404 1 98.69 245 ALA A O 1
ATOM 1804 N N . ALA A 1 246 ? 6.793 27.766 0.349 1 98.5 246 ALA A N 1
ATOM 1805 C CA . ALA A 1 246 ? 8.25 27.688 0.398 1 98.5 246 ALA A CA 1
ATOM 1806 C C . ALA A 1 246 ? 8.805 28.547 1.539 1 98.5 246 ALA A C 1
ATOM 1808 O O . ALA A 1 246 ? 9.695 28.109 2.27 1 98.5 246 ALA A O 1
ATOM 1809 N N . ARG A 1 247 ? 8.297 29.703 1.739 1 98.38 247 ARG A N 1
ATOM 1810 C CA . ARG A 1 247 ? 8.797 30.641 2.744 1 98.38 247 ARG A CA 1
ATOM 1811 C C . ARG A 1 247 ? 8.539 30.109 4.152 1 98.38 247 ARG A C 1
ATOM 1813 O O . ARG A 1 247 ? 9.43 30.141 5.004 1 98.38 247 ARG A O 1
ATOM 1820 N N . ILE A 1 248 ? 7.332 29.625 4.367 1 98.38 248 ILE A N 1
ATOM 1821 C CA . ILE A 1 248 ? 7.008 29.156 5.715 1 98.38 248 ILE A CA 1
ATOM 1822 C C . ILE A 1 248 ? 7.773 27.875 6.016 1 98.38 248 ILE A C 1
ATOM 1824 O O . ILE A 1 248 ? 8.266 27.672 7.129 1 98.38 248 ILE A O 1
ATOM 1828 N N . VAL A 1 249 ? 7.879 26.938 5.078 1 98.19 249 VAL A N 1
ATOM 1829 C CA . VAL A 1 249 ? 8.562 25.672 5.277 1 98.19 249 VAL A CA 1
ATOM 1830 C C . VAL A 1 249 ? 10.062 25.906 5.473 1 98.19 249 VAL A C 1
ATOM 1832 O O . VAL A 1 249 ? 10.688 25.266 6.32 1 98.19 249 VAL A O 1
ATOM 1835 N N . LYS A 1 250 ? 10.617 26.859 4.715 1 96.88 250 LYS A N 1
ATOM 1836 C CA . LYS A 1 250 ? 12.023 27.219 4.902 1 96.88 250 LYS A CA 1
ATOM 1837 C C . LYS A 1 250 ? 12.266 27.781 6.301 1 96.88 250 LYS A C 1
ATOM 1839 O O . LYS A 1 250 ? 13.273 27.453 6.934 1 96.88 250 LYS A O 1
ATOM 1844 N N . ALA A 1 251 ? 11.367 28.578 6.738 1 97.31 251 ALA A N 1
ATOM 1845 C CA . ALA A 1 251 ? 11.5 29.188 8.055 1 97.31 251 ALA A CA 1
ATOM 1846 C C . ALA A 1 251 ? 11.414 28.141 9.164 1 97.31 251 ALA A C 1
ATOM 1848 O O . ALA A 1 251 ? 12.07 28.266 10.195 1 97.31 251 ALA A O 1
ATOM 1849 N N . LEU A 1 252 ? 10.578 27.188 8.969 1 96.19 252 LEU A N 1
ATOM 1850 C CA . LEU A 1 252 ? 10.414 26.125 9.961 1 96.19 252 LEU A CA 1
ATOM 1851 C C . LEU A 1 252 ? 11.633 25.219 9.984 1 96.19 252 LEU A C 1
ATOM 1853 O O . LEU A 1 252 ? 12.094 24.812 11.055 1 96.19 252 LEU A O 1
ATOM 1857 N N . GLY A 1 253 ? 12.141 24.906 8.812 1 94.12 253 GLY A N 1
ATOM 1858 C CA . GLY A 1 253 ? 13.297 24.031 8.703 1 94.12 253 GLY A CA 1
ATOM 1859 C C . GLY A 1 253 ? 12.961 22.578 8.891 1 94.12 253 GLY A C 1
ATOM 1860 O O . GLY A 1 253 ? 11.789 22.188 8.867 1 94.12 253 GLY A O 1
ATOM 1861 N N . GLY A 1 254 ? 14.086 21.734 8.922 1 93.25 254 GLY A N 1
ATOM 1862 C CA . GLY A 1 254 ? 13.922 20.297 9.07 1 93.25 254 GLY A CA 1
ATOM 1863 C C . GLY A 1 254 ? 13.625 19.578 7.766 1 93.25 254 GLY A C 1
ATOM 1864 O O . GLY A 1 254 ? 13.781 20.172 6.688 1 93.25 254 GLY A O 1
ATOM 1865 N N . ARG A 1 255 ? 13.266 18.344 7.848 1 94.69 255 ARG A N 1
ATOM 1866 C CA . ARG A 1 255 ? 12.891 17.562 6.672 1 94.69 255 ARG A CA 1
ATOM 1867 C C . ARG A 1 255 ? 11.602 16.781 6.918 1 94.69 255 ARG A C 1
ATOM 1869 O O . ARG A 1 255 ? 11.289 16.438 8.055 1 94.69 255 ARG A O 1
ATOM 1876 N N . GLY A 1 256 ? 10.891 16.531 5.887 1 97.19 256 GLY A N 1
ATOM 1877 C CA . GLY A 1 256 ? 9.609 15.836 5.969 1 97.19 256 GLY A CA 1
ATOM 1878 C C . GLY A 1 256 ? 8.547 16.453 5.082 1 97.19 256 GLY A C 1
ATOM 1879 O O . GLY A 1 256 ? 8.836 17.297 4.238 1 97.19 256 GLY A O 1
ATOM 1880 N N . VAL A 1 257 ? 7.348 15.945 5.281 1 98.31 257 VAL A N 1
ATOM 1881 C CA . VAL A 1 257 ? 6.188 16.484 4.578 1 98.31 257 VAL A CA 1
ATOM 1882 C C . VAL A 1 257 ? 5.535 17.578 5.426 1 98.31 257 VAL A C 1
ATOM 1884 O O . VAL A 1 257 ? 5.234 17.359 6.602 1 98.31 257 VAL A O 1
ATOM 1887 N N . PHE A 1 258 ? 5.387 18.703 4.832 1 98.12 258 PHE A N 1
ATOM 1888 C CA . PHE A 1 258 ? 4.652 19.812 5.434 1 98.12 258 PHE A CA 1
ATOM 1889 C C . PHE A 1 258 ? 3.326 20.031 4.723 1 98.12 258 PHE A C 1
ATOM 1891 O O . PHE A 1 258 ? 3.283 20.109 3.492 1 98.12 258 PHE A O 1
ATOM 1898 N N . SER A 1 259 ? 2.287 20.062 5.469 1 97.12 259 SER A N 1
ATOM 1899 C CA . SER A 1 259 ? 0.966 20.359 4.922 1 97.12 259 SER A CA 1
ATOM 1900 C C . SER A 1 259 ? 0.598 21.828 5.113 1 97.12 259 SER A C 1
ATOM 1902 O O . SER A 1 259 ? 0.232 22.234 6.211 1 97.12 259 SER A O 1
ATOM 1904 N N . VAL A 1 260 ? 0.636 22.547 4.055 1 97.06 260 VAL A N 1
ATOM 1905 C CA . VAL A 1 260 ? 0.321 23.969 4.105 1 97.06 260 VAL A CA 1
ATOM 1906 C C . VAL A 1 260 ? -1.128 24.188 3.68 1 97.06 260 VAL A C 1
ATOM 1908 O O . VAL A 1 260 ? -1.53 23.781 2.586 1 97.06 260 VAL A O 1
ATOM 1911 N N . GLU A 1 261 ? -1.862 24.828 4.562 1 94.88 261 GLU A N 1
ATOM 1912 C CA . GLU A 1 261 ? -3.268 25.125 4.301 1 94.88 261 GLU A CA 1
ATOM 1913 C C . GLU A 1 261 ? -3.445 26.547 3.793 1 94.88 261 GLU A C 1
ATOM 1915 O O . GLU A 1 261 ? -2.98 27.5 4.422 1 94.88 261 GLU A O 1
ATOM 1920 N N . LEU A 1 262 ? -4.176 26.641 2.682 1 96 262 LEU A N 1
ATOM 1921 C CA . LEU A 1 262 ? -4.34 27.938 2.016 1 96 262 LEU A CA 1
ATOM 1922 C C . LEU A 1 262 ? -5.809 28.203 1.711 1 96 262 LEU A C 1
ATOM 1924 O O . LEU A 1 262 ? -6.59 27.266 1.513 1 96 262 LEU A O 1
ATOM 1928 N N . MET A 1 263 ? -6.152 29.438 1.735 1 94 263 MET A N 1
ATOM 1929 C CA . MET A 1 263 ? -7.445 29.922 1.269 1 94 263 MET A CA 1
ATOM 1930 C C . MET A 1 263 ? -7.289 30.734 -0.016 1 94 263 MET A C 1
ATOM 1932 O O . MET A 1 263 ? -6.496 31.672 -0.07 1 94 263 MET A O 1
ATOM 1936 N N . ILE A 1 264 ? -8.023 30.266 -1.013 1 95.38 264 ILE A N 1
ATOM 1937 C CA . ILE A 1 264 ? -7.867 30.875 -2.334 1 95.38 264 ILE A CA 1
ATOM 1938 C C . ILE A 1 264 ? -9.133 31.641 -2.703 1 95.38 264 ILE A C 1
ATOM 1940 O O . ILE A 1 264 ? -10.25 31.125 -2.551 1 95.38 264 ILE A O 1
ATOM 1944 N N . ASN A 1 265 ? -8.969 32.875 -3.174 1 94.25 265 ASN A N 1
ATOM 1945 C CA . ASN A 1 265 ? -10.016 33.688 -3.781 1 94.25 265 ASN A CA 1
ATOM 1946 C C . ASN A 1 265 ? -9.531 34.344 -5.059 1 94.25 265 ASN A C 1
ATOM 1948 O O . ASN A 1 265 ? -9.055 35.5 -5.016 1 94.25 265 ASN A O 1
ATOM 1952 N N . GLY A 1 266 ? -9.828 33.656 -6.195 1 94.88 266 GLY A N 1
ATOM 1953 C CA . GLY A 1 266 ? -9.242 34.125 -7.441 1 94.88 266 GLY A CA 1
ATOM 1954 C C . GLY A 1 266 ? -7.727 34.031 -7.461 1 94.88 266 GLY A C 1
ATOM 1955 O O . GLY A 1 266 ? -7.156 32.969 -7.266 1 94.88 266 GLY A O 1
ATOM 1956 N N . ASP A 1 267 ? -7.137 35.188 -7.551 1 96.5 267 ASP A N 1
ATOM 1957 C CA . ASP A 1 267 ? -5.68 35.25 -7.578 1 96.5 267 ASP A CA 1
ATOM 1958 C C . ASP A 1 267 ? -5.113 35.5 -6.184 1 96.5 267 ASP A C 1
ATOM 1960 O O . ASP A 1 267 ? -3.9 35.406 -5.973 1 96.5 267 ASP A O 1
ATOM 1964 N N . GLU A 1 268 ? -5.957 35.75 -5.254 1 95.62 268 GLU A N 1
ATOM 1965 C CA . GLU A 1 268 ? -5.52 36 -3.889 1 95.62 268 GLU A CA 1
ATOM 1966 C C . GLU A 1 268 ? -5.344 34.719 -3.105 1 95.62 268 GLU A C 1
ATOM 1968 O O . GLU A 1 268 ? -6.23 33.844 -3.107 1 95.62 268 GLU A O 1
ATOM 1973 N N . VAL A 1 269 ? -4.18 34.594 -2.543 1 97.06 269 VAL A N 1
ATOM 1974 C CA . VAL A 1 269 ? -3.859 33.406 -1.752 1 97.06 269 VAL A CA 1
ATOM 1975 C C . VAL A 1 269 ? -3.523 33.812 -0.32 1 97.06 269 VAL A C 1
ATOM 1977 O O . VAL A 1 269 ? -2.67 34.656 -0.098 1 97.06 269 VAL A O 1
ATOM 1980 N N . TYR A 1 270 ? -4.23 33.188 0.657 1 95.44 270 TYR A N 1
ATOM 1981 C CA . TYR A 1 270 ? -3.99 33.469 2.07 1 95.44 270 TYR A CA 1
ATOM 1982 C C . TYR A 1 270 ? -3.439 32.219 2.779 1 95.44 270 TYR A C 1
ATOM 1984 O O . TYR A 1 270 ? -3.926 31.125 2.57 1 95.44 270 TYR A O 1
ATOM 1992 N N . PHE A 1 271 ? -2.434 32.5 3.559 1 96.62 271 PHE A N 1
ATOM 1993 C CA . PHE A 1 271 ? -1.914 31.469 4.441 1 96.62 271 PHE A CA 1
ATOM 1994 C C . PHE A 1 271 ? -2.867 31.219 5.602 1 96.62 271 PHE A C 1
ATOM 1996 O O . PHE A 1 271 ? -3.281 32.156 6.285 1 96.62 271 PHE A O 1
ATOM 2003 N N . ALA A 1 272 ? -3.191 29.938 5.789 1 91.94 272 ALA A N 1
ATOM 2004 C CA . ALA A 1 272 ? -4.066 29.594 6.902 1 91.94 272 ALA A CA 1
ATOM 2005 C C . ALA A 1 272 ? -3.293 28.875 8.008 1 91.94 272 ALA A C 1
ATOM 2007 O O . ALA A 1 272 ? -3.406 29.234 9.18 1 91.94 272 ALA A O 1
ATOM 2008 N N . SER A 1 273 ? -2.568 27.891 7.695 1 92.88 273 SER A N 1
ATOM 2009 C CA . SER A 1 273 ? -1.812 27.125 8.672 1 92.88 273 SER A CA 1
ATOM 2010 C C . SER A 1 273 ? -0.814 26.188 7.992 1 92.88 273 SER A C 1
ATOM 2012 O O . SER A 1 273 ? -0.802 26.078 6.762 1 92.88 273 SER A O 1
ATOM 2014 N N . VAL A 1 274 ? 0.042 25.625 8.766 1 95.38 274 VAL A N 1
ATOM 2015 C CA . VAL A 1 274 ? 0.953 24.578 8.32 1 95.38 274 VAL A CA 1
ATOM 2016 C C . VAL A 1 274 ? 1.114 23.516 9.414 1 95.38 274 VAL A C 1
ATOM 2018 O O . VAL A 1 274 ? 1.104 23.844 10.602 1 95.38 274 VAL A O 1
ATOM 2021 N N . SER A 1 275 ? 1.183 22.328 8.977 1 93.44 275 SER A N 1
ATOM 2022 C CA . SER A 1 275 ? 1.369 21.219 9.898 1 93.44 275 SER A CA 1
ATOM 2023 C C . SER A 1 275 ? 2.482 20.281 9.43 1 93.44 275 SER A C 1
ATOM 2025 O O . SER A 1 275 ? 2.742 20.172 8.234 1 93.44 275 SER A O 1
ATOM 2027 N N . THR A 1 276 ? 3.139 19.688 10.398 1 94.75 276 THR A N 1
ATOM 2028 C CA . THR A 1 276 ? 4.148 18.672 10.094 1 94.75 276 THR A CA 1
ATOM 2029 C C . THR A 1 276 ? 3.562 17.281 10.203 1 94.75 276 THR A C 1
ATOM 2031 O O . THR A 1 276 ? 4.25 16.281 9.938 1 94.75 276 THR A O 1
ATOM 2034 N N . ARG A 1 277 ? 2.35 17.188 10.602 1 93.56 277 ARG A N 1
ATOM 2035 C CA . ARG A 1 277 ? 1.604 15.938 10.617 1 93.56 277 ARG A CA 1
ATOM 2036 C C . ARG A 1 277 ? 0.799 15.766 9.336 1 93.56 277 ARG A C 1
ATOM 2038 O O . ARG A 1 277 ? 0.329 16.75 8.758 1 93.56 277 ARG A O 1
ATOM 2045 N N . LEU A 1 278 ? 0.646 14.516 8.977 1 95.5 278 LEU A N 1
ATOM 2046 C CA . LEU A 1 278 ? -0.067 14.25 7.73 1 95.5 278 LEU A CA 1
ATOM 2047 C C . LEU A 1 278 ? -1.558 14.531 7.891 1 95.5 278 LEU A C 1
ATOM 2049 O O . LEU A 1 278 ? -2.188 14.047 8.836 1 95.5 278 LEU A O 1
ATOM 2053 N N . PRO A 1 279 ? -2.117 15.312 6.984 1 92 279 PRO A N 1
ATOM 2054 C CA . PRO A 1 279 ? -3.537 15.664 7.074 1 92 279 PRO A CA 1
ATOM 2055 C C . PRO A 1 279 ? -4.441 14.617 6.43 1 92 279 PRO A C 1
ATOM 2057 O O . PRO A 1 279 ? -4.023 13.922 5.504 1 92 279 PRO A O 1
ATOM 2060 N N . PRO A 1 280 ? -5.699 14.547 6.871 1 91.69 280 PRO A N 1
ATOM 2061 C CA . PRO A 1 280 ? -6.641 13.625 6.242 1 91.69 280 PRO A CA 1
ATOM 2062 C C . PRO A 1 280 ? -6.871 13.93 4.766 1 91.69 280 PRO A C 1
ATOM 2064 O O . PRO A 1 280 ? -7.223 13.039 3.99 1 91.69 280 PRO A O 1
ATOM 2067 N N . THR A 1 281 ? -6.688 15.195 4.375 1 94.5 281 THR A N 1
ATOM 2068 C CA . THR A 1 281 ? -6.895 15.57 2.98 1 94.5 281 THR A CA 1
ATOM 2069 C C . THR A 1 281 ? -5.883 14.867 2.076 1 94.5 281 THR A C 1
ATOM 2071 O O . THR A 1 281 ? -6.086 14.781 0.863 1 94.5 281 THR A O 1
ATOM 2074 N N . ALA A 1 282 ? -4.852 14.367 2.686 1 95.81 282 ALA A N 1
ATOM 2075 C CA . ALA A 1 282 ? -3.764 13.82 1.882 1 95.81 282 ALA A CA 1
ATOM 2076 C C . ALA A 1 282 ? -4.047 12.367 1.497 1 95.81 282 ALA A C 1
ATOM 2078 O O . ALA A 1 282 ? -3.295 11.766 0.728 1 95.81 282 ALA A O 1
ATOM 2079 N N . TRP A 1 283 ? -5.172 11.766 1.955 1 97.31 283 TRP A N 1
ATOM 2080 C CA . TRP A 1 283 ? -5.555 10.414 1.56 1 97.31 283 TRP A CA 1
ATOM 2081 C C . TRP A 1 283 ? -5.621 10.289 0.041 1 97.31 283 TRP A C 1
ATOM 2083 O O . TRP A 1 283 ? -5.324 9.234 -0.515 1 97.31 283 TRP A O 1
ATOM 2093 N N . VAL A 1 284 ? -5.957 11.375 -0.605 1 98.31 284 VAL A N 1
ATOM 2094 C CA . VAL A 1 284 ? -6.203 11.375 -2.043 1 98.31 284 VAL A CA 1
ATOM 2095 C C . VAL A 1 284 ? -4.922 11 -2.785 1 98.31 284 VAL A C 1
ATOM 2097 O O . VAL A 1 284 ? -4.973 10.445 -3.885 1 98.31 284 VAL A O 1
ATOM 2100 N N . THR A 1 285 ? -3.768 11.195 -2.154 1 98.56 285 THR A N 1
ATOM 2101 C CA . THR A 1 285 ? -2.49 10.961 -2.818 1 98.56 285 THR A CA 1
ATOM 2102 C C . THR A 1 285 ? -2.266 9.469 -3.043 1 98.56 285 THR A C 1
ATOM 2104 O O . THR A 1 285 ? -1.403 9.078 -3.832 1 98.56 285 THR A O 1
ATOM 2107 N N . LEU A 1 286 ? -3.002 8.609 -2.363 1 98.31 286 LEU A N 1
ATOM 2108 C CA . LEU A 1 286 ? -2.91 7.168 -2.57 1 98.31 286 LEU A CA 1
ATOM 2109 C C . LEU A 1 286 ? -3.266 6.801 -4.008 1 98.31 286 LEU A C 1
ATOM 2111 O O . LEU A 1 286 ? -2.809 5.777 -4.523 1 98.31 286 LEU A O 1
ATOM 2115 N N . ARG A 1 287 ? -4.051 7.652 -4.598 1 98 287 ARG A N 1
ATOM 2116 C CA . ARG A 1 287 ? -4.52 7.305 -5.934 1 98 287 ARG A CA 1
ATOM 2117 C C . ARG A 1 287 ? -4.102 8.359 -6.953 1 98 287 ARG A C 1
ATOM 2119 O O . ARG A 1 287 ? -4.055 8.086 -8.156 1 98 287 ARG A O 1
ATOM 2126 N N . SER A 1 288 ? -3.732 9.547 -6.465 1 98.12 288 SER A N 1
ATOM 2127 C CA . SER A 1 288 ? -3.414 10.617 -7.402 1 98.12 288 SER A CA 1
ATOM 2128 C C . SER A 1 288 ? -1.917 10.672 -7.691 1 98.12 288 SER A C 1
ATOM 2130 O O . SER A 1 288 ? -1.5 11.156 -8.742 1 98.12 288 SER A O 1
ATOM 2132 N N . GLN A 1 289 ? -1.072 10.242 -6.758 1 97.75 289 GLN A N 1
ATOM 2133 C CA . GLN A 1 289 ? 0.372 10.422 -6.859 1 97.75 289 GLN A CA 1
ATOM 2134 C C . GLN A 1 289 ? 1.081 9.086 -7.059 1 97.75 289 GLN A C 1
ATOM 2136 O O . GLN A 1 289 ? 0.609 8.055 -6.59 1 97.75 289 GLN A O 1
ATOM 2141 N N . ARG A 1 290 ? 2.25 9.133 -7.785 1 96.56 290 ARG A N 1
ATOM 2142 C CA . ARG A 1 290 ? 3.084 7.941 -7.891 1 96.56 290 ARG A CA 1
ATOM 2143 C C . ARG A 1 290 ? 3.553 7.477 -6.516 1 96.56 290 ARG A C 1
ATOM 2145 O O . ARG A 1 290 ? 3.461 6.293 -6.188 1 96.56 290 ARG A O 1
ATOM 2152 N N . LEU A 1 291 ? 4.133 8.43 -5.816 1 97.81 291 LEU A N 1
ATOM 2153 C CA . LEU A 1 291 ? 4.41 8.219 -4.398 1 97.81 291 LEU A CA 1
ATOM 2154 C C . LEU A 1 291 ? 3.336 8.867 -3.531 1 97.81 291 LEU A C 1
ATOM 2156 O O . LEU A 1 291 ? 3.127 10.078 -3.598 1 97.81 291 LEU A O 1
ATOM 2160 N N . SER A 1 292 ? 2.637 8.07 -2.748 1 98.31 292 SER A N 1
ATOM 2161 C CA . SER A 1 292 ? 1.668 8.633 -1.812 1 98.31 292 SER A CA 1
ATOM 2162 C C . SER A 1 292 ? 2.352 9.508 -0.766 1 98.31 292 SER A C 1
ATOM 2164 O O . SER A 1 292 ? 3.572 9.445 -0.601 1 98.31 292 SER A O 1
ATOM 2166 N N . VAL A 1 293 ? 1.558 10.289 -0.075 1 98.69 293 VAL A N 1
ATOM 2167 C CA . VAL A 1 293 ? 2.096 11.148 0.972 1 98.69 293 VAL A CA 1
ATOM 2168 C C . VAL A 1 293 ? 2.805 10.305 2.025 1 98.69 293 VAL A C 1
ATOM 2170 O O . VAL A 1 293 ? 3.789 10.742 2.625 1 98.69 293 VAL A O 1
ATOM 2173 N N . PHE A 1 294 ? 2.377 9.086 2.223 1 98.62 294 PHE A N 1
ATOM 2174 C CA . PHE A 1 294 ? 2.982 8.188 3.199 1 98.62 294 PHE A CA 1
ATOM 2175 C C . PHE A 1 294 ? 4.371 7.75 2.742 1 98.62 294 PHE A C 1
ATOM 2177 O O . PHE A 1 294 ? 5.312 7.727 3.537 1 98.62 294 PHE A O 1
ATOM 2184 N N . GLU A 1 295 ? 4.422 7.449 1.514 1 98.5 295 GLU A N 1
ATOM 2185 C CA . GLU A 1 295 ? 5.711 7.078 0.938 1 98.5 295 GLU A CA 1
ATOM 2186 C C . GLU A 1 295 ? 6.66 8.273 0.888 1 98.5 295 GLU A C 1
ATOM 2188 O O . GLU A 1 295 ? 7.855 8.133 1.145 1 98.5 295 GLU A O 1
ATOM 2193 N N . LEU A 1 296 ? 6.109 9.438 0.531 1 98.5 296 LEU A N 1
ATOM 2194 C CA . LEU A 1 296 ? 6.906 10.656 0.526 1 98.5 296 LEU A CA 1
ATOM 2195 C C . LEU A 1 296 ? 7.453 10.961 1.919 1 98.5 296 LEU A C 1
ATOM 2197 O O . LEU A 1 296 ? 8.633 11.266 2.076 1 98.5 296 LEU A O 1
ATOM 2201 N N . GLN A 1 297 ? 6.602 10.875 2.895 1 98.44 297 GLN A N 1
ATOM 2202 C CA . GLN A 1 297 ? 7.016 11.117 4.273 1 98.44 297 GLN A CA 1
ATOM 2203 C C . GLN A 1 297 ? 8.047 10.094 4.73 1 98.44 297 GLN A C 1
ATOM 2205 O O . GLN A 1 297 ? 9.031 10.445 5.383 1 98.44 297 GLN A O 1
ATOM 2210 N N . ALA A 1 298 ? 7.824 8.805 4.422 1 98 298 ALA A N 1
ATOM 2211 C CA . ALA A 1 298 ? 8.773 7.754 4.781 1 98 298 ALA A CA 1
ATOM 2212 C C . ALA A 1 298 ? 10.156 8.047 4.207 1 98 298 ALA A C 1
ATOM 2214 O O . ALA A 1 298 ? 11.164 7.953 4.914 1 98 298 ALA A O 1
ATOM 2215 N N . ARG A 1 299 ? 10.188 8.414 2.928 1 97.12 299 ARG A N 1
ATOM 2216 C CA . ARG A 1 299 ? 11.461 8.695 2.279 1 97.12 299 ARG A CA 1
ATOM 2217 C C . ARG A 1 299 ? 12.117 9.938 2.869 1 97.12 299 ARG A C 1
ATOM 2219 O O . ARG A 1 299 ? 13.328 9.961 3.107 1 97.12 299 ARG A O 1
ATOM 2226 N N . ALA A 1 300 ? 11.336 10.938 3.104 1 96.62 300 ALA A N 1
ATOM 2227 C CA . ALA A 1 300 ? 11.883 12.164 3.682 1 96.62 300 ALA A CA 1
ATOM 2228 C C . ALA A 1 300 ? 12.477 11.898 5.062 1 96.62 300 ALA A C 1
ATOM 2230 O O . ALA A 1 300 ? 13.57 12.375 5.371 1 96.62 300 ALA A O 1
ATOM 2231 N N . ILE A 1 301 ? 11.781 11.172 5.902 1 95.62 301 ILE A N 1
ATOM 2232 C CA . ILE A 1 301 ? 12.25 10.82 7.238 1 95.62 301 ILE A CA 1
ATOM 2233 C C . ILE A 1 301 ? 13.602 10.109 7.145 1 95.62 301 ILE A C 1
ATOM 2235 O O . ILE A 1 301 ? 14.531 10.438 7.887 1 95.62 301 ILE A O 1
ATOM 2239 N N . LEU A 1 302 ? 13.734 9.203 6.199 1 94.88 302 LEU A N 1
ATOM 2240 C CA . LEU A 1 302 ? 14.906 8.336 6.102 1 94.88 302 LEU A CA 1
ATOM 2241 C C . LEU A 1 302 ? 16 9.008 5.277 1 94.88 302 LEU A C 1
ATOM 2243 O O . LEU A 1 302 ? 17.078 8.422 5.074 1 94.88 302 LEU A O 1
ATOM 2247 N N . GLY A 1 303 ? 15.719 10.227 4.797 1 93.12 303 GLY A N 1
ATOM 2248 C CA . GLY A 1 303 ? 16.703 10.953 4.012 1 93.12 303 GLY A CA 1
ATOM 2249 C C . GLY A 1 303 ? 16.875 10.391 2.611 1 93.12 303 GLY A C 1
ATOM 2250 O O . GLY A 1 303 ? 18 10.383 2.078 1 93.12 303 GLY A O 1
ATOM 2251 N N . LEU A 1 304 ? 15.852 9.844 2.049 1 95.25 304 LEU A N 1
ATOM 2252 C CA . LEU A 1 304 ? 15.906 9.195 0.743 1 95.25 304 LEU A CA 1
ATOM 2253 C C . LEU A 1 304 ? 15.312 10.102 -0.336 1 95.25 304 LEU A C 1
ATOM 2255 O O . LEU A 1 304 ? 14.508 10.984 -0.038 1 95.25 304 LEU A O 1
ATOM 2259 N N . PRO A 1 305 ? 15.672 9.898 -1.597 1 95.31 305 PRO A N 1
ATOM 2260 C CA . PRO A 1 305 ? 15.156 10.727 -2.686 1 95.31 305 PRO A CA 1
ATOM 2261 C C . PRO A 1 305 ? 13.633 10.633 -2.83 1 95.31 305 PRO A C 1
ATOM 2263 O O . PRO A 1 305 ? 13.062 9.555 -2.656 1 95.31 305 PRO A O 1
ATOM 2266 N N . VAL A 1 306 ? 13.039 11.773 -3.176 1 96.19 306 VAL A N 1
ATOM 2267 C CA . VAL A 1 306 ? 11.594 11.82 -3.379 1 96.19 306 VAL A CA 1
ATOM 2268 C C . VAL A 1 306 ? 11.281 12.398 -4.754 1 96.19 306 VAL A C 1
ATOM 2270 O O . VAL A 1 306 ? 12.156 12.977 -5.41 1 96.19 306 VAL A O 1
ATOM 2273 N N . ASP A 1 307 ? 10.117 12.203 -5.199 1 96.12 307 ASP A N 1
ATOM 2274 C CA . ASP A 1 307 ? 9.523 12.914 -6.328 1 96.12 307 ASP A CA 1
ATOM 2275 C C . ASP A 1 307 ? 8.023 13.117 -6.117 1 96.12 307 ASP A C 1
ATOM 2277 O O . ASP A 1 307 ? 7.387 12.359 -5.383 1 96.12 307 ASP A O 1
ATOM 2281 N N . THR A 1 308 ? 7.48 14.125 -6.711 1 97.81 308 THR A N 1
ATOM 2282 C CA . THR A 1 308 ? 6.082 14.469 -6.469 1 97.81 308 THR A CA 1
ATOM 2283 C C . THR A 1 308 ? 5.262 14.32 -7.742 1 97.81 308 THR A C 1
ATOM 2285 O O . THR A 1 308 ? 4.355 15.117 -8 1 97.81 308 THR A O 1
ATOM 2288 N N . LEU A 1 309 ? 5.512 13.305 -8.516 1 96.5 309 LEU A N 1
ATOM 2289 C CA . LEU A 1 309 ? 4.832 13.07 -9.789 1 96.5 309 LEU A CA 1
ATOM 2290 C C . LEU A 1 309 ? 3.383 12.656 -9.562 1 96.5 309 LEU A C 1
ATOM 2292 O O . LEU A 1 309 ? 3.111 11.719 -8.805 1 96.5 309 LEU A O 1
ATOM 2296 N N . MET A 1 310 ? 2.473 13.352 -10.148 1 96.88 310 MET A N 1
ATOM 2297 C CA . MET A 1 310 ? 1.066 12.961 -10.141 1 96.88 310 MET A CA 1
ATOM 2298 C C . MET A 1 310 ? 0.769 11.992 -11.281 1 96.88 310 MET A C 1
ATOM 2300 O O . MET A 1 310 ? 1.267 12.164 -12.398 1 96.88 310 MET A O 1
ATOM 2304 N N . ILE A 1 311 ? -0.143 11.016 -11.047 1 95.12 311 ILE A N 1
ATOM 2305 C CA . ILE A 1 311 ? -0.346 10.008 -12.086 1 95.12 311 ILE A CA 1
ATOM 2306 C C . ILE A 1 311 ? -1.807 10.016 -12.523 1 95.12 311 ILE A C 1
ATOM 2308 O O . ILE A 1 311 ? -2.145 9.469 -13.578 1 95.12 311 ILE A O 1
ATOM 2312 N N . SER A 1 312 ? -2.682 10.602 -11.758 1 97.25 312 SER A N 1
ATOM 2313 C CA . SER A 1 312 ? -4.09 10.602 -12.133 1 97.25 312 SER A CA 1
ATOM 2314 C C . SER A 1 312 ? -4.879 11.625 -11.312 1 97.25 312 SER A C 1
ATOM 2316 O O . SER A 1 312 ? -4.566 11.867 -10.148 1 97.25 312 SER A O 1
ATOM 2318 N N . PRO A 1 313 ? -5.938 12.258 -11.961 1 98.44 313 PRO A N 1
ATOM 2319 C CA . PRO A 1 313 ? -6.922 12.922 -11.102 1 98.44 313 PRO A CA 1
ATOM 2320 C C . PRO A 1 313 ? -7.59 11.969 -10.117 1 98.44 313 PRO A C 1
ATOM 2322 O O . PRO A 1 313 ? -7.848 10.812 -10.453 1 98.44 313 PRO A O 1
ATOM 2325 N N . ALA A 1 314 ? -7.805 12.414 -8.945 1 98.75 314 ALA A N 1
ATOM 2326 C CA . ALA A 1 314 ? -8.398 11.547 -7.93 1 98.75 314 ALA A CA 1
ATOM 2327 C C . ALA A 1 314 ? -9.172 12.359 -6.895 1 98.75 314 ALA A C 1
ATOM 2329 O O . ALA A 1 314 ? -9.094 13.594 -6.883 1 98.75 314 ALA A O 1
ATOM 2330 N N . ALA A 1 315 ? -9.938 11.664 -6.109 1 98.25 315 ALA A N 1
ATOM 2331 C CA . ALA A 1 315 ? -10.68 12.242 -4.992 1 98.25 315 ALA A CA 1
ATOM 2332 C C . ALA A 1 315 ? -10.781 11.258 -3.832 1 98.25 315 ALA A C 1
ATOM 2334 O O . ALA A 1 315 ? -10.641 10.047 -4.02 1 98.25 315 ALA A O 1
ATOM 2335 N N . ALA A 1 316 ? -10.906 11.789 -2.658 1 97.62 316 ALA A N 1
ATOM 2336 C CA . ALA A 1 316 ? -11.125 11.031 -1.429 1 97.62 316 ALA A CA 1
ATOM 2337 C C . ALA A 1 316 ? -12.312 11.586 -0.645 1 97.62 316 ALA A C 1
ATOM 2339 O O . ALA A 1 316 ? -12.508 12.805 -0.592 1 97.62 316 ALA A O 1
ATOM 2340 N N . ARG A 1 317 ? -13.07 10.719 -0.054 1 94.69 317 ARG A N 1
ATOM 2341 C CA . ARG A 1 317 ? -14.203 11.109 0.773 1 94.69 317 ARG A CA 1
ATOM 2342 C C . ARG A 1 317 ? -14.297 10.25 2.027 1 94.69 317 ARG A C 1
ATOM 2344 O O . ARG A 1 317 ? -14.32 9.023 1.941 1 94.69 317 ARG A O 1
ATOM 2351 N N . SER A 1 318 ? -14.344 10.922 3.129 1 91.81 318 SER A N 1
ATOM 2352 C CA . SER A 1 318 ? -14.5 10.211 4.395 1 91.81 318 SER A CA 1
ATOM 2353 C C . SER A 1 318 ? -15.883 9.57 4.5 1 91.81 318 SER A C 1
ATOM 2355 O O . SER A 1 318 ? -16.875 10.125 4.004 1 91.81 318 SER A O 1
ATOM 2357 N N . ILE A 1 319 ? -15.867 8.406 5.082 1 90.06 319 ILE A N 1
ATOM 2358 C CA . ILE A 1 319 ? -17.109 7.684 5.328 1 90.06 319 ILE A CA 1
ATOM 2359 C C . ILE A 1 319 ? -17.469 7.75 6.812 1 90.06 319 ILE A C 1
ATOM 2361 O O . ILE A 1 319 ? -16.75 7.184 7.648 1 90.06 319 ILE A O 1
ATOM 2365 N N . ARG A 1 320 ? -18.578 8.383 7.121 1 82.38 320 ARG A N 1
ATOM 2366 C CA . ARG A 1 320 ? -19 8.547 8.516 1 82.38 320 ARG A CA 1
ATOM 2367 C C . ARG A 1 320 ? -19.844 7.371 8.984 1 82.38 320 ARG A C 1
ATOM 2369 O O . ARG A 1 320 ? -20.609 6.801 8.211 1 82.38 320 ARG A O 1
ATOM 2376 N N . ARG A 1 321 ? -19.594 7.16 10.211 1 75.69 321 ARG A N 1
ATOM 2377 C CA . ARG A 1 321 ? -20.484 6.188 10.852 1 75.69 321 ARG A CA 1
ATOM 2378 C C . ARG A 1 321 ? -21.844 6.801 11.148 1 75.69 321 ARG A C 1
ATOM 2380 O O . ARG A 1 321 ? -21.938 7.965 11.539 1 75.69 321 ARG A O 1
ATOM 2387 N N . ALA A 1 322 ? -22.984 6.203 10.742 1 64.38 322 ALA A N 1
ATOM 2388 C CA . ALA A 1 322 ? -24.312 6.723 11.07 1 64.38 322 ALA A CA 1
ATOM 2389 C C . ALA A 1 322 ? -24.453 6.93 12.57 1 64.38 322 ALA A C 1
ATOM 2391 O O . ALA A 1 322 ? -23.953 6.133 13.367 1 64.38 322 ALA A O 1
ATOM 2392 N N . PRO A 1 323 ? -24.984 8.336 12.938 1 56.72 323 PRO A N 1
ATOM 2393 C CA . PRO A 1 323 ? -25.156 8.625 14.367 1 56.72 323 PRO A CA 1
ATOM 2394 C C . PRO A 1 323 ? -25.906 7.527 15.102 1 56.72 323 PRO A C 1
ATOM 2396 O O . PRO A 1 323 ? -25.594 7.215 16.25 1 56.72 323 PRO A O 1
ATOM 2399 N N . ASP A 1 324 ? -27.328 7.371 14.773 1 48.94 324 ASP A N 1
ATOM 2400 C CA . ASP A 1 324 ? -28.234 6.492 15.5 1 48.94 324 ASP A CA 1
ATOM 2401 C C . ASP A 1 324 ? -27.812 5.031 15.367 1 48.94 324 ASP A C 1
ATOM 2403 O O . ASP A 1 324 ? -28.547 4.129 15.766 1 48.94 324 ASP A O 1
ATOM 2407 N N . ALA A 1 325 ? -27.109 4.871 14.562 1 48 325 ALA A N 1
ATOM 2408 C CA . ALA A 1 325 ? -26.719 3.463 14.609 1 48 325 ALA A CA 1
ATOM 2409 C C . ALA A 1 325 ? -26.234 3.076 16 1 48 325 ALA A C 1
ATOM 2411 O O . ALA A 1 325 ? -25.172 3.52 16.438 1 48 325 ALA A O 1
ATOM 2412 N N . GLY A 1 326 ? -27.203 3.215 17.031 1 37.16 326 GLY A N 1
ATOM 2413 C CA . GLY A 1 326 ? -26.984 2.795 18.406 1 37.16 326 GLY A CA 1
ATOM 2414 C C . GLY A 1 326 ? -25.719 1.98 18.594 1 37.16 326 GLY A C 1
ATOM 2415 O O . GLY A 1 326 ? -24.984 1.753 17.641 1 37.16 326 GLY A O 1
ATOM 2416 N N . ARG A 1 327 ? -25.844 1.202 20.031 1 35.72 327 ARG A N 1
ATOM 2417 C CA . ARG A 1 327 ? -24.953 0.178 20.562 1 35.72 327 ARG A CA 1
ATOM 2418 C C . ARG A 1 327 ? -24.688 -0.918 19.547 1 35.72 327 ARG A C 1
ATOM 2420 O O . ARG A 1 327 ? -25.016 -2.084 19.781 1 35.72 327 ARG A O 1
ATOM 2427 N N . ALA A 1 328 ? -25.203 -0.669 18.5 1 38.03 328 ALA A N 1
ATOM 2428 C CA . ALA A 1 328 ? -24.891 -1.911 17.797 1 38.03 328 ALA A CA 1
ATOM 2429 C C . ALA A 1 328 ? -23.406 -2.221 17.844 1 38.03 328 ALA A C 1
ATOM 2431 O O . ALA A 1 328 ? -22.578 -1.312 17.781 1 38.03 328 ALA A O 1
ATOM 2432 N N . PRO A 1 329 ? -23.062 -3.373 18.453 1 39.09 329 PRO A N 1
ATOM 2433 C CA . PRO A 1 329 ? -21.656 -3.672 18.703 1 39.09 329 PRO A CA 1
ATOM 2434 C C . PRO A 1 329 ? -20.719 -3.039 17.688 1 39.09 329 PRO A C 1
ATOM 2436 O O . PRO A 1 329 ? -21.062 -2.924 16.5 1 39.09 329 PRO A O 1
ATOM 2439 N N . ALA A 1 330 ? -19.969 -1.984 18.109 1 40.34 330 ALA A N 1
ATOM 2440 C CA . ALA A 1 330 ? -18.812 -1.361 17.453 1 40.34 330 ALA A CA 1
ATOM 2441 C C . ALA A 1 330 ? -18.453 -2.096 16.172 1 40.34 330 ALA A C 1
ATOM 2443 O O . ALA A 1 330 ? -17.812 -1.529 15.289 1 40.34 330 ALA A O 1
ATOM 2444 N N . ALA A 1 331 ? -18.656 -3.434 16.219 1 39.41 331 ALA A N 1
ATOM 2445 C CA . ALA A 1 331 ? -18.062 -4.289 15.188 1 39.41 331 ALA A CA 1
ATOM 2446 C C . ALA A 1 331 ? -18.922 -4.32 13.93 1 39.41 331 ALA A C 1
ATOM 2448 O O . ALA A 1 331 ? -18.969 -5.332 13.227 1 39.41 331 ALA A O 1
ATOM 2449 N N . ALA A 1 332 ? -19.938 -3.482 13.945 1 46.31 332 ALA A N 1
ATOM 2450 C CA . ALA A 1 332 ? -20.703 -3.846 12.75 1 46.31 332 ALA A CA 1
ATOM 2451 C C . ALA A 1 332 ? -19.844 -3.732 11.492 1 46.31 332 ALA A C 1
ATOM 2453 O O . ALA A 1 332 ? -19.516 -2.629 11.055 1 46.31 332 ALA A O 1
ATOM 2454 N N . ALA A 1 333 ? -19.031 -4.73 11.227 1 57.41 333 ALA A N 1
ATOM 2455 C CA . ALA A 1 333 ? -18.266 -5.055 10.031 1 57.41 333 ALA A CA 1
ATOM 2456 C C . ALA A 1 333 ? -19.078 -4.762 8.766 1 57.41 333 ALA A C 1
ATOM 2458 O O . ALA A 1 333 ? -20.266 -5.082 8.695 1 57.41 333 ALA A O 1
ATOM 2459 N N . LEU A 1 334 ? -18.578 -3.641 7.988 1 69.81 334 LEU A N 1
ATOM 2460 C CA . LEU A 1 334 ? -19.156 -3.426 6.664 1 69.81 334 LEU A CA 1
ATOM 2461 C C . LEU A 1 334 ? -19.531 -4.754 6.012 1 69.81 334 LEU A C 1
ATOM 2463 O O . LEU A 1 334 ? -18.734 -5.699 6.02 1 69.81 334 LEU A O 1
ATOM 2467 N N . SER A 1 335 ? -20.828 -4.777 5.734 1 79.44 335 SER A N 1
ATOM 2468 C CA . SER A 1 335 ? -21.25 -6.008 5.082 1 79.44 335 SER A CA 1
ATOM 2469 C C . SER A 1 335 ? -20.547 -6.207 3.75 1 79.44 335 SER A C 1
ATOM 2471 O O . SER A 1 335 ? -20.125 -5.238 3.113 1 79.44 335 SER A O 1
ATOM 2473 N N . ALA A 1 336 ? -20.422 -7.387 3.434 1 82.38 336 ALA A N 1
ATOM 2474 C CA . ALA A 1 336 ? -19.828 -7.738 2.15 1 82.38 336 ALA A CA 1
ATOM 2475 C C . ALA A 1 336 ? -20.594 -7.109 0.994 1 82.38 336 ALA A C 1
ATOM 2477 O O . ALA A 1 336 ? -19.984 -6.648 0.018 1 82.38 336 ALA A O 1
ATOM 2478 N N . ASP A 1 337 ? -21.859 -7.027 1.19 1 86.5 337 ASP A N 1
ATOM 2479 C CA . ASP A 1 337 ? -22.703 -6.457 0.14 1 86.5 337 ASP A CA 1
ATOM 2480 C C . ASP A 1 337 ? -22.453 -4.957 -0.008 1 86.5 337 ASP A C 1
ATOM 2482 O O . ASP A 1 337 ? -22.422 -4.438 -1.124 1 86.5 337 ASP A O 1
ATOM 2486 N N . ALA A 1 338 ? -22.359 -4.324 1.113 1 89.38 338 ALA A N 1
ATOM 2487 C CA . ALA A 1 338 ? -22.109 -2.885 1.08 1 89.38 338 ALA A CA 1
ATOM 2488 C C . ALA A 1 338 ? -20.75 -2.582 0.463 1 89.38 338 ALA A C 1
ATOM 2490 O O . ALA A 1 338 ? -20.609 -1.646 -0.328 1 89.38 338 ALA A O 1
ATOM 2491 N N . LEU A 1 339 ? -19.797 -3.395 0.802 1 93.62 339 LEU A N 1
ATOM 2492 C CA . LEU A 1 339 ? -18.469 -3.238 0.222 1 93.62 339 LEU A CA 1
ATOM 2493 C C . LEU A 1 339 ? -18.5 -3.467 -1.285 1 93.62 339 LEU A C 1
ATOM 2495 O O . LEU A 1 339 ? -17.906 -2.699 -2.047 1 93.62 339 LEU A O 1
ATOM 2499 N N . ALA A 1 340 ? -19.219 -4.469 -1.673 1 93.12 340 ALA A N 1
ATOM 2500 C CA . ALA A 1 340 ? -19.312 -4.797 -3.092 1 93.12 340 ALA A CA 1
ATOM 2501 C C . ALA A 1 340 ? -20 -3.67 -3.863 1 93.12 340 ALA A C 1
ATOM 2503 O O . ALA A 1 340 ? -19.578 -3.316 -4.965 1 93.12 340 ALA A O 1
ATOM 2504 N N . ALA A 1 341 ? -21.031 -3.17 -3.277 1 93.81 341 ALA A N 1
ATOM 2505 C CA . ALA A 1 341 ? -21.75 -2.08 -3.928 1 93.81 341 ALA A CA 1
ATOM 2506 C C . ALA A 1 341 ? -20.875 -0.84 -4.059 1 93.81 341 ALA A C 1
ATOM 2508 O O . ALA A 1 341 ? -20.844 -0.205 -5.117 1 93.81 341 ALA A O 1
ATOM 2509 N N . ALA A 1 342 ? -20.172 -0.504 -3.008 1 96.12 342 ALA A N 1
ATOM 2510 C CA . ALA A 1 342 ? -19.297 0.663 -3.027 1 96.12 342 ALA A CA 1
ATOM 2511 C C . ALA A 1 342 ? -18.172 0.488 -4.047 1 96.12 342 ALA A C 1
ATOM 2513 O O . ALA A 1 342 ? -17.906 1.389 -4.844 1 96.12 342 ALA A O 1
ATOM 2514 N N . LEU A 1 343 ? -17.578 -0.712 -4.082 1 96.56 343 LEU A N 1
ATOM 2515 C CA . LEU A 1 343 ? -16.438 -0.976 -4.945 1 96.56 343 LEU A CA 1
ATOM 2516 C C . LEU A 1 343 ? -16.891 -1.317 -6.359 1 96.56 343 LEU A C 1
ATOM 2518 O O . LEU A 1 343 ? -16.062 -1.514 -7.25 1 96.56 343 LEU A O 1
ATOM 2522 N N . GLY A 1 344 ? -18.203 -1.416 -6.535 1 95.19 344 GLY A N 1
ATOM 2523 C CA . GLY A 1 344 ? -18.75 -1.539 -7.875 1 95.19 344 GLY A CA 1
ATOM 2524 C C . GLY A 1 344 ? -18.672 -0.253 -8.672 1 95.19 344 GLY A C 1
ATOM 2525 O O . GLY A 1 344 ? -18.781 -0.271 -9.898 1 95.19 344 GLY A O 1
ATOM 2526 N N . VAL A 1 345 ? -18.516 0.889 -7.922 1 97.12 345 VAL A N 1
ATOM 2527 C CA . VAL A 1 345 ? -18.25 2.156 -8.594 1 97.12 345 VAL A CA 1
ATOM 2528 C C . VAL A 1 345 ? -16.891 2.094 -9.305 1 97.12 345 VAL A C 1
ATOM 2530 O O . VAL A 1 345 ? -15.898 1.694 -8.703 1 97.12 345 VAL A O 1
ATOM 2533 N N . PRO A 1 346 ? -16.859 2.496 -10.586 1 96.62 346 PRO A N 1
ATOM 2534 C CA . PRO A 1 346 ? -15.617 2.336 -11.352 1 96.62 346 PRO A CA 1
ATOM 2535 C C . PRO A 1 346 ? -14.422 3.035 -10.703 1 96.62 346 PRO A C 1
ATOM 2537 O O . PRO A 1 346 ? -14.562 4.141 -10.172 1 96.62 346 PRO A O 1
ATOM 2540 N N . GLU A 1 347 ? -13.266 2.383 -10.75 1 97.69 347 GLU A N 1
ATOM 2541 C CA . GLU A 1 347 ? -11.969 2.91 -10.344 1 97.69 347 GLU A CA 1
ATOM 2542 C C . GLU A 1 347 ? -12.023 3.477 -8.922 1 97.69 347 GLU A C 1
ATOM 2544 O O . GLU A 1 347 ? -11.5 4.562 -8.664 1 97.69 347 GLU A O 1
ATOM 2549 N N . THR A 1 348 ? -12.688 2.77 -8.078 1 97.94 348 THR A N 1
ATOM 2550 C CA . THR A 1 348 ? -12.82 3.154 -6.68 1 97.94 348 THR A CA 1
ATOM 2551 C C . THR A 1 348 ? -12.086 2.17 -5.773 1 97.94 348 THR A C 1
ATOM 2553 O O . THR A 1 348 ? -11.914 1.003 -6.133 1 97.94 348 THR A O 1
ATOM 2556 N N . ASP A 1 349 ? -11.625 2.676 -4.68 1 97.5 349 ASP A N 1
ATOM 2557 C CA . ASP A 1 349 ? -10.969 1.915 -3.621 1 97.5 349 ASP A CA 1
ATOM 2558 C C . ASP A 1 349 ? -11.438 2.379 -2.242 1 97.5 349 ASP A C 1
ATOM 2560 O O . ASP A 1 349 ? -12.102 3.412 -2.119 1 97.5 349 ASP A O 1
ATOM 2564 N N . LEU A 1 350 ? -11.094 1.548 -1.273 1 96.62 350 LEU A N 1
ATOM 2565 C CA . LEU A 1 350 ? -11.5 1.84 0.096 1 96.62 350 LEU A CA 1
ATOM 2566 C C . LEU A 1 350 ? -10.359 1.583 1.072 1 96.62 350 LEU A C 1
ATOM 2568 O O . LEU A 1 350 ? -9.555 0.67 0.867 1 96.62 350 LEU A O 1
ATOM 2572 N N . ARG A 1 351 ? -10.219 2.443 2.018 1 96.38 351 ARG A N 1
ATOM 2573 C CA . ARG A 1 351 ? -9.516 2.146 3.26 1 96.38 351 ARG A CA 1
ATOM 2574 C C . ARG A 1 351 ? -10.484 2.08 4.438 1 96.38 351 ARG A C 1
ATOM 2576 O O . ARG A 1 351 ? -11.07 3.094 4.824 1 96.38 351 ARG A O 1
ATOM 2583 N N . VAL A 1 352 ? -10.609 0.909 5 1 93.38 352 VAL A N 1
ATOM 2584 C CA . VAL A 1 352 ? -11.516 0.722 6.129 1 93.38 352 VAL A CA 1
ATOM 2585 C C . VAL A 1 352 ? -10.766 0.921 7.441 1 93.38 352 VAL A C 1
ATOM 2587 O O . VAL A 1 352 ? -9.672 0.376 7.625 1 93.38 352 VAL A O 1
ATOM 2590 N N . PHE A 1 353 ? -11.43 1.715 8.258 1 89.75 353 PHE A N 1
ATOM 2591 C CA . PHE A 1 353 ? -10.797 2.014 9.539 1 89.75 353 PHE A CA 1
ATOM 2592 C C . PHE A 1 353 ? -11.281 1.059 10.617 1 89.75 353 PHE A C 1
ATOM 2594 O O . PHE A 1 353 ? -12.375 0.501 10.516 1 89.75 353 PHE A O 1
ATOM 2601 N N . GLY A 1 354 ? -10.469 0.721 11.523 1 74.94 354 GLY A N 1
ATOM 2602 C CA . GLY A 1 354 ? -10.812 -0.195 12.602 1 74.94 354 GLY A CA 1
ATOM 2603 C C . GLY A 1 354 ? -11.75 0.416 13.625 1 74.94 354 GLY A C 1
ATOM 2604 O O . GLY A 1 354 ? -12.18 1.562 13.477 1 74.94 354 GLY A O 1
ATOM 2605 N N . ARG A 1 355 ? -12.141 -0.377 14.625 1 60.53 355 ARG A N 1
ATOM 2606 C CA . ARG A 1 355 ? -13.148 -0.104 15.633 1 60.53 355 ARG A CA 1
ATOM 2607 C C . ARG A 1 355 ? -12.758 1.094 16.5 1 60.53 355 ARG A C 1
ATOM 2609 O O . ARG A 1 355 ? -13.617 1.746 17.094 1 60.53 355 ARG A O 1
ATOM 2616 N N . GLY A 1 356 ? -11.594 1.347 16.531 1 56.78 356 GLY A N 1
ATOM 2617 C CA . GLY A 1 356 ? -11.195 2.424 17.422 1 56.78 356 GLY A CA 1
ATOM 2618 C C . GLY A 1 356 ? -11.578 3.799 16.906 1 56.78 356 GLY A C 1
ATOM 2619 O O . GLY A 1 356 ? -11.539 4.781 17.656 1 56.78 356 GLY A O 1
ATOM 2620 N N . SER A 1 357 ? -11.938 3.785 15.633 1 57.16 357 SER A N 1
ATOM 2621 C CA . SER A 1 357 ? -12.273 5.102 15.102 1 57.16 357 SER A CA 1
ATOM 2622 C C . SER A 1 357 ? -13.734 5.449 15.375 1 57.16 357 SER A C 1
ATOM 2624 O O . SER A 1 357 ? -14.641 4.789 14.859 1 57.16 357 SER A O 1
ATOM 2626 N N . ALA A 1 358 ? -14.031 6.168 16.344 1 58.34 358 ALA A N 1
ATOM 2627 C CA . ALA A 1 358 ? -15.375 6.418 16.859 1 58.34 358 ALA A CA 1
ATOM 2628 C C . ALA A 1 358 ? -16.25 7.094 15.797 1 58.34 358 ALA A C 1
ATOM 2630 O O . ALA A 1 358 ? -17.453 6.855 15.727 1 58.34 358 ALA A O 1
ATOM 2631 N N . ARG A 1 359 ? -15.617 7.773 14.875 1 71.5 359 ARG A N 1
ATOM 2632 C CA . ARG A 1 359 ? -16.5 8.594 14.055 1 71.5 359 ARG A CA 1
ATOM 2633 C C . ARG A 1 359 ? -16.391 8.219 12.586 1 71.5 359 ARG A C 1
ATOM 2635 O O . ARG A 1 359 ? -17.344 8.398 11.82 1 71.5 359 ARG A O 1
ATOM 2642 N N . LEU A 1 360 ? -15.336 7.621 12.266 1 83.62 360 LEU A N 1
ATOM 2643 C CA . LEU A 1 360 ? -15.141 7.355 10.844 1 83.62 360 LEU A CA 1
ATOM 2644 C C . LEU A 1 360 ? -15.031 5.859 10.578 1 83.62 360 LEU A C 1
ATOM 2646 O O . LEU A 1 360 ? -14.367 5.137 11.328 1 83.62 360 LEU A O 1
ATOM 2650 N N . LEU A 1 361 ? -15.719 5.477 9.562 1 88.06 361 LEU A N 1
ATOM 2651 C CA . LEU A 1 361 ? -15.656 4.094 9.102 1 88.06 361 LEU A CA 1
ATOM 2652 C C . LEU A 1 361 ? -14.469 3.879 8.18 1 88.06 361 LEU A C 1
ATOM 2654 O O . LEU A 1 361 ? -13.977 2.756 8.039 1 88.06 361 LEU A O 1
ATOM 2658 N N . GLY A 1 362 ? -14.125 4.887 7.484 1 92.69 362 GLY A N 1
ATOM 2659 C CA . GLY A 1 362 ? -13.047 4.781 6.516 1 92.69 362 GLY A CA 1
ATOM 2660 C C . GLY A 1 362 ? -13.031 5.922 5.516 1 92.69 362 GLY A C 1
ATOM 2661 O O . GLY A 1 362 ? -13.555 7.004 5.793 1 92.69 362 GLY A O 1
ATOM 2662 N N . VAL A 1 363 ? -12.344 5.707 4.43 1 95.25 363 VAL A N 1
ATOM 2663 C CA . VAL A 1 363 ? -12.258 6.695 3.361 1 95.25 363 VAL A CA 1
ATOM 2664 C C . VAL A 1 363 ? -12.43 6.008 2.008 1 95.25 363 VAL A C 1
ATOM 2666 O O . VAL A 1 363 ? -11.891 4.922 1.784 1 95.25 363 VAL A O 1
ATOM 2669 N N . ALA A 1 364 ? -13.305 6.582 1.186 1 96.88 364 ALA A N 1
ATOM 2670 C CA . ALA A 1 364 ? -13.445 6.164 -0.206 1 96.88 364 ALA A CA 1
ATOM 2671 C C . ALA A 1 364 ? -12.477 6.926 -1.109 1 96.88 364 ALA A C 1
ATOM 2673 O O . ALA A 1 364 ? -12.352 8.148 -1 1 96.88 364 ALA A O 1
ATOM 2674 N N . LEU A 1 365 ? -11.781 6.203 -1.936 1 98.38 365 LEU A N 1
ATOM 2675 C CA . LEU A 1 365 ? -10.836 6.766 -2.898 1 98.38 365 LEU A CA 1
ATOM 2676 C C . LEU A 1 365 ? -11.273 6.469 -4.328 1 98.38 365 LEU A C 1
ATOM 2678 O O . LEU A 1 365 ? -11.766 5.371 -4.613 1 98.38 365 LEU A O 1
ATOM 2682 N N . ALA A 1 366 ? -11.117 7.441 -5.195 1 98.5 366 ALA A N 1
ATOM 2683 C CA . ALA A 1 366 ? -11.523 7.211 -6.582 1 98.5 366 ALA A CA 1
ATOM 2684 C C . ALA A 1 366 ? -10.602 7.949 -7.551 1 98.5 366 ALA A C 1
ATOM 2686 O O . ALA A 1 366 ? -10.141 9.055 -7.258 1 98.5 366 ALA A O 1
ATOM 2687 N N . MET A 1 367 ? -10.281 7.32 -8.625 1 98.25 367 MET A N 1
ATOM 2688 C CA . MET A 1 367 ? -9.695 7.961 -9.797 1 98.25 367 MET A CA 1
ATOM 2689 C C . MET A 1 367 ? -10.766 8.281 -10.836 1 98.25 367 MET A C 1
ATOM 2691 O O . MET A 1 367 ? -11.906 7.832 -10.719 1 98.25 367 MET A O 1
ATOM 2695 N N . GLY A 1 368 ? -10.492 9.039 -11.797 1 96.88 368 GLY A N 1
ATOM 2696 C CA . GLY A 1 368 ? -11.375 9.383 -12.898 1 96.88 368 GLY A CA 1
ATOM 2697 C C . GLY A 1 368 ? -10.664 10.062 -14.047 1 96.88 368 GLY A C 1
ATOM 2698 O O . GLY A 1 368 ? -9.484 10.414 -13.938 1 96.88 368 GLY A O 1
ATOM 2699 N N . PRO A 1 369 ? -11.406 10.234 -15.125 1 96.38 369 PRO A N 1
ATOM 2700 C CA . PRO A 1 369 ? -10.805 10.93 -16.266 1 96.38 369 PRO A CA 1
ATOM 2701 C C . PRO A 1 369 ? -10.461 12.383 -15.953 1 96.38 369 PRO A C 1
ATOM 2703 O O . PRO A 1 369 ? -9.586 12.969 -16.609 1 96.38 369 PRO A O 1
ATOM 2706 N N . ASP A 1 370 ? -11.219 12.938 -15.008 1 97.88 370 ASP A N 1
ATOM 2707 C CA . ASP A 1 370 ? -10.945 14.266 -14.469 1 97.88 370 ASP A CA 1
ATOM 2708 C C . ASP A 1 370 ? -11.383 14.367 -13.008 1 97.88 370 ASP A C 1
ATOM 2710 O O . ASP A 1 370 ? -11.906 13.406 -12.445 1 97.88 370 ASP A O 1
ATOM 2714 N N . VAL A 1 371 ? -11.172 15.484 -12.469 1 97.88 371 VAL A N 1
ATOM 2715 C CA . VAL A 1 371 ? -11.438 15.68 -11.047 1 97.88 371 VAL A CA 1
ATOM 2716 C C . VAL A 1 371 ? -12.938 15.547 -10.781 1 97.88 371 VAL A C 1
ATOM 2718 O O . VAL A 1 371 ? -13.344 14.945 -9.781 1 97.88 371 VAL A O 1
ATOM 2721 N N . ALA A 1 372 ? -13.727 16.156 -11.641 1 97.75 372 ALA A N 1
ATOM 2722 C CA . ALA A 1 372 ? -15.172 16.078 -11.469 1 97.75 372 ALA A CA 1
ATOM 2723 C C . ALA A 1 372 ? -15.633 14.617 -11.414 1 97.75 372 ALA A C 1
ATOM 2725 O O . ALA A 1 372 ? -16.422 14.242 -10.547 1 97.75 372 ALA A O 1
ATOM 2726 N N . GLY A 1 373 ? -15.164 13.852 -12.359 1 98.12 373 GLY A N 1
ATOM 2727 C CA . GLY A 1 373 ? -15.492 12.43 -12.375 1 98.12 373 GLY A CA 1
ATOM 2728 C C . GLY A 1 373 ? -15.016 11.695 -11.133 1 98.12 373 GLY A C 1
ATOM 2729 O O . GLY A 1 373 ? -15.742 10.875 -10.578 1 98.12 373 GLY A O 1
ATOM 2730 N N . ALA A 1 374 ? -13.836 11.93 -10.727 1 98.5 374 ALA A N 1
ATOM 2731 C CA . ALA A 1 374 ? -13.281 11.297 -9.531 1 98.5 374 ALA A CA 1
ATOM 2732 C C . ALA A 1 374 ? -14.102 11.648 -8.289 1 98.5 374 ALA A C 1
ATOM 2734 O O . ALA A 1 374 ? -14.375 10.781 -7.457 1 98.5 374 ALA A O 1
ATOM 2735 N N . ARG A 1 375 ? -14.477 12.922 -8.133 1 96.69 375 ARG A N 1
ATOM 2736 C CA . ARG A 1 375 ? -15.266 13.367 -6.992 1 96.69 375 ARG A CA 1
ATOM 2737 C C . ARG A 1 375 ? -16.625 12.672 -6.961 1 96.69 375 ARG A C 1
ATOM 2739 O O . ARG A 1 375 ? -17.078 12.242 -5.902 1 96.69 375 ARG A O 1
ATOM 2746 N N . ALA A 1 376 ? -17.234 12.602 -8.094 1 97.44 376 ALA A N 1
ATOM 2747 C CA . ALA A 1 376 ? -18.531 11.938 -8.18 1 97.44 376 ALA A CA 1
ATOM 2748 C C . ALA A 1 376 ? -18.438 10.477 -7.75 1 97.44 376 ALA A C 1
ATOM 2750 O O . ALA A 1 376 ? -19.266 9.992 -6.98 1 97.44 376 ALA A O 1
ATOM 2751 N N . ARG A 1 377 ? -17.422 9.797 -8.203 1 98 377 ARG A N 1
ATOM 2752 C CA . ARG A 1 377 ? -17.234 8.391 -7.879 1 98 377 ARG A CA 1
ATOM 2753 C C . ARG A 1 377 ? -16.969 8.203 -6.387 1 98 377 ARG A C 1
ATOM 2755 O O . ARG A 1 377 ? -17.531 7.305 -5.762 1 98 377 ARG A O 1
ATOM 2762 N N . ALA A 1 378 ? -16.094 9.016 -5.859 1 97.25 378 ALA A N 1
ATOM 2763 C CA . ALA A 1 378 ? -15.812 8.938 -4.426 1 97.25 378 ALA A CA 1
ATOM 2764 C C . ALA A 1 378 ? -17.078 9.18 -3.611 1 97.25 378 ALA A C 1
ATOM 2766 O O . ALA A 1 378 ? -17.328 8.5 -2.613 1 97.25 378 ALA A O 1
ATOM 2767 N N . ARG A 1 379 ? -17.859 10.156 -4.027 1 94.56 379 ARG A N 1
ATOM 2768 C CA . ARG A 1 379 ? -19.109 10.469 -3.359 1 94.56 379 ARG A CA 1
ATOM 2769 C C . ARG A 1 379 ? -20.078 9.281 -3.422 1 94.56 379 ARG A C 1
ATOM 2771 O O . ARG A 1 379 ? -20.688 8.922 -2.416 1 94.56 379 ARG A O 1
ATOM 2778 N N . ASP A 1 380 ? -20.219 8.719 -4.605 1 95.25 380 ASP A N 1
ATOM 2779 C CA . ASP A 1 380 ? -21.125 7.594 -4.797 1 95.25 380 ASP A CA 1
ATOM 2780 C C . ASP A 1 380 ? -20.703 6.402 -3.932 1 95.25 380 ASP A C 1
ATOM 2782 O O . ASP A 1 380 ? -21.547 5.777 -3.283 1 95.25 380 ASP A O 1
ATOM 2786 N N . ALA A 1 381 ? -19.453 6.121 -3.9 1 96 381 ALA A N 1
ATOM 2787 C CA . ALA A 1 381 ? -18.953 5.004 -3.104 1 96 381 ALA A CA 1
ATOM 2788 C C . ALA A 1 381 ? -19.172 5.25 -1.613 1 96 381 ALA A C 1
ATOM 2790 O O . ALA A 1 381 ? -19.625 4.355 -0.889 1 96 381 ALA A O 1
ATOM 2791 N N . ALA A 1 382 ? -18.891 6.434 -1.146 1 93.25 382 ALA A N 1
ATOM 2792 C CA . ALA A 1 382 ? -19.062 6.773 0.264 1 93.25 382 ALA A CA 1
ATOM 2793 C C . ALA A 1 382 ? -20.531 6.723 0.669 1 93.25 382 ALA A C 1
ATOM 2795 O O . ALA A 1 382 ? -20.859 6.301 1.78 1 93.25 382 ALA A O 1
ATOM 2796 N N . ALA A 1 383 ? -21.375 7.148 -0.194 1 90.31 383 ALA A N 1
ATOM 2797 C CA . ALA A 1 383 ? -22.797 7.207 0.091 1 90.31 383 ALA A CA 1
ATOM 2798 C C . ALA A 1 383 ? -23.375 5.809 0.325 1 90.31 383 ALA A C 1
ATOM 2800 O O . ALA A 1 383 ? -24.25 5.621 1.178 1 90.31 383 ALA A O 1
ATOM 2801 N N . VAL A 1 384 ? -22.875 4.887 -0.417 1 88.44 384 VAL A N 1
ATOM 2802 C CA . VAL A 1 384 ? -23.328 3.502 -0.283 1 88.44 384 VAL A CA 1
ATOM 2803 C C . VAL A 1 384 ? -23.016 2.994 1.124 1 88.44 384 VAL A C 1
ATOM 2805 O O . VAL A 1 384 ? -23.828 2.281 1.724 1 88.44 384 VAL A O 1
ATOM 2808 N N . LEU A 1 385 ? -21.938 3.336 1.628 1 87.44 385 LEU A N 1
ATOM 2809 C CA . LEU A 1 385 ? -21.453 2.783 2.889 1 87.44 385 LEU A CA 1
ATOM 2810 C C . LEU A 1 385 ? -21.984 3.588 4.074 1 87.44 385 LEU A C 1
ATOM 2812 O O . LEU A 1 385 ? -22.062 3.074 5.191 1 87.44 385 LEU A O 1
ATOM 2816 N N . SER A 1 386 ? -22.281 4.824 3.896 1 76.44 386 SER A N 1
ATOM 2817 C CA . SER A 1 386 ? -22.828 5.641 4.973 1 76.44 386 SER A CA 1
ATOM 2818 C C . SER A 1 386 ? -24.281 5.277 5.254 1 76.44 386 SER A C 1
ATOM 2820 O O . SER A 1 386 ? -24.766 5.43 6.379 1 76.44 386 SER A O 1
ATOM 2822 N N . GLY A 1 387 ? -25.141 4.945 4.227 1 62 387 GLY A N 1
ATOM 2823 C CA . GLY A 1 387 ? -26.547 4.586 4.355 1 62 387 GLY A CA 1
ATOM 2824 C C . GLY A 1 387 ? -26.75 3.223 4.984 1 62 387 GLY A C 1
ATOM 2825 O O . GLY A 1 387 ? -27.75 3.002 5.684 1 62 387 GLY A O 1
ATOM 2826 N N . VAL A 1 388 ? -25.984 2.287 4.59 1 53.5 388 VAL A N 1
ATOM 2827 C CA . VAL A 1 388 ? -26.125 0.917 5.066 1 53.5 388 VAL A CA 1
ATOM 2828 C C . VAL A 1 388 ? -25.797 0.854 6.559 1 53.5 388 VAL A C 1
ATOM 2830 O O . VAL A 1 388 ? -26.391 0.055 7.293 1 53.5 388 VAL A O 1
ATOM 2833 N N . SER A 1 389 ? -24.906 1.639 6.957 1 49.47 389 SER A N 1
ATOM 2834 C CA . SER A 1 389 ? -24.609 1.569 8.383 1 49.47 389 SER A CA 1
ATOM 2835 C C . SER A 1 389 ? -25.812 1.963 9.227 1 49.47 389 SER A C 1
ATOM 2837 O O . SER A 1 389 ? -25.859 1.691 10.43 1 49.47 389 SER A O 1
ATOM 2839 N N . ALA A 1 390 ? -26.781 2.686 8.609 1 41.62 390 ALA A N 1
ATOM 2840 C CA . ALA A 1 390 ? -28.016 3.021 9.305 1 41.62 390 ALA A CA 1
ATOM 2841 C C . ALA A 1 390 ? -28.984 1.837 9.312 1 41.62 390 ALA A C 1
ATOM 2843 O O . ALA A 1 390 ? -29.938 1.809 10.102 1 41.62 390 ALA A O 1
ATOM 2844 N N . THR A 1 391 ? -29.094 0.957 8.336 1 41.47 391 THR A N 1
ATOM 2845 C CA . THR A 1 391 ? -30.094 -0.108 8.305 1 41.47 391 THR A CA 1
ATOM 2846 C C . THR A 1 391 ? -29.531 -1.39 8.914 1 41.47 391 THR A C 1
ATOM 2848 O O . THR A 1 391 ? -28.641 -2.023 8.344 1 41.47 391 THR A O 1
ATOM 2851 N N . GLY A 1 392 ? -29.266 -1.435 10.18 1 37.75 392 GLY A N 1
ATOM 2852 C CA . GLY A 1 392 ? -28.969 -2.656 10.906 1 37.75 392 GLY A CA 1
ATOM 2853 C C . GLY A 1 392 ? -29.859 -3.818 10.531 1 37.75 392 GLY A C 1
ATOM 2854 O O . GLY A 1 392 ? -31.062 -3.635 10.312 1 37.75 392 GLY A O 1
ATOM 2855 N N . SER A 1 393 ? -29.391 -4.867 9.883 1 34.03 393 SER A N 1
ATOM 2856 C CA . SER A 1 393 ? -30.141 -6.094 9.625 1 34.03 393 SER A CA 1
ATOM 2857 C C . SER A 1 393 ? -30.906 -6.547 10.875 1 34.03 393 SER A C 1
ATOM 2859 O O . SER A 1 393 ? -30.281 -6.863 11.898 1 34.03 393 SER A O 1
ATOM 2861 N N . GLN A 1 394 ? -32.062 -6.07 11.195 1 27.97 394 GLN A N 1
ATOM 2862 C CA . GLN A 1 394 ? -32.969 -6.801 12.086 1 27.97 394 GLN A CA 1
ATOM 2863 C C . GLN A 1 394 ? -33.156 -8.234 11.602 1 27.97 394 GLN A C 1
ATOM 2865 O O . GLN A 1 394 ? -33.656 -8.453 10.5 1 27.97 394 GLN A O 1
ATOM 2870 N N . ARG A 1 395 ? -32.312 -9.234 12.008 1 27.97 395 ARG A N 1
ATOM 2871 C CA . ARG A 1 395 ? -32.844 -10.594 11.961 1 27.97 395 ARG A CA 1
ATOM 2872 C C . ARG A 1 395 ? -34.281 -10.656 12.508 1 27.97 395 ARG A C 1
ATOM 2874 O O . ARG A 1 395 ? -34.562 -10.117 13.57 1 27.97 395 ARG A O 1
ATOM 2881 N N . PRO A 1 396 ? -35.25 -10.914 11.586 1 25.45 396 PRO A N 1
ATOM 2882 C CA . PRO A 1 396 ? -36.5 -11.234 12.227 1 25.45 396 PRO A CA 1
ATOM 2883 C C . PRO A 1 396 ? -36.344 -12.195 13.406 1 25.45 396 PRO A C 1
ATOM 2885 O O . PRO A 1 396 ? -35.438 -13.031 13.406 1 25.45 396 PRO A O 1
ATOM 2888 N N . SER A 1 397 ? -36.875 -11.852 14.594 1 23.67 397 SER A N 1
ATOM 2889 C CA . SER A 1 397 ? -37.188 -12.914 15.547 1 23.67 397 SER A CA 1
ATOM 2890 C C . SER A 1 397 ? -37.969 -14.039 14.883 1 23.67 397 SER A C 1
ATOM 2892 O O . SER A 1 397 ? -38.812 -13.789 14.039 1 23.67 397 SER A O 1
ATOM 2894 N N . MET B 1 1 ? -7.805 -16.516 6.871 1 98.06 1 MET B N 1
ATOM 2895 C CA . MET B 1 1 ? -6.617 -17.297 7.242 1 98.06 1 MET B CA 1
ATOM 2896 C C . MET B 1 1 ? -5.727 -17.531 6.027 1 98.06 1 MET B C 1
ATOM 2898 O O . MET B 1 1 ? -6.172 -18.109 5.035 1 98.06 1 MET B O 1
ATOM 2902 N N . LEU B 1 2 ? -4.523 -17 6.086 1 98.44 2 LEU B N 1
ATOM 2903 C CA . LEU B 1 2 ? -3.523 -17.203 5.043 1 98.44 2 LEU B CA 1
ATOM 2904 C C . LEU B 1 2 ? -2.586 -18.344 5.414 1 98.44 2 LEU B C 1
ATOM 2906 O O . LEU B 1 2 ? -1.882 -18.281 6.426 1 98.44 2 LEU B O 1
ATOM 2910 N N . LEU B 1 3 ? -2.639 -19.422 4.637 1 97.75 3 LEU B N 1
ATOM 2911 C CA . LEU B 1 3 ? -1.695 -20.516 4.82 1 97.75 3 LEU B CA 1
ATOM 2912 C C . LEU B 1 3 ? -0.417 -20.266 4.023 1 97.75 3 LEU B C 1
ATOM 2914 O O . LEU B 1 3 ? -0.348 -20.594 2.838 1 97.75 3 LEU B O 1
ATOM 2918 N N . GLY B 1 4 ? 0.612 -19.828 4.629 1 96.62 4 GLY B N 1
ATOM 2919 C CA . GLY B 1 4 ? 1.828 -19.281 4.039 1 96.62 4 GLY B CA 1
ATOM 2920 C C . GLY B 1 4 ? 2.014 -17.797 4.297 1 96.62 4 GLY B C 1
ATOM 2921 O O . GLY B 1 4 ? 1.117 -17 4.016 1 96.62 4 GLY B O 1
ATOM 2922 N N . SER B 1 5 ? 3.16 -17.453 4.863 1 95.88 5 SER B N 1
ATOM 2923 C CA . SER B 1 5 ? 3.359 -16.078 5.328 1 95.88 5 SER B CA 1
ATOM 2924 C C . SER B 1 5 ? 4.648 -15.492 4.773 1 95.88 5 SER B C 1
ATOM 2926 O O . SER B 1 5 ? 5.438 -14.891 5.512 1 95.88 5 SER B O 1
ATOM 2928 N N . ASP B 1 6 ? 4.859 -15.648 3.494 1 93.62 6 ASP B N 1
ATOM 2929 C CA . ASP B 1 6 ? 6.051 -15.086 2.865 1 93.62 6 ASP B CA 1
ATOM 2930 C C . ASP B 1 6 ? 5.859 -13.602 2.549 1 93.62 6 ASP B C 1
ATOM 2932 O O . ASP B 1 6 ? 4.93 -12.969 3.055 1 93.62 6 ASP B O 1
ATOM 2936 N N . GLU B 1 7 ? 6.789 -13.008 1.763 1 94.25 7 GLU B N 1
ATOM 2937 C CA . GLU B 1 7 ? 6.77 -11.586 1.455 1 94.25 7 GLU B CA 1
ATOM 2938 C C . GLU B 1 7 ? 5.531 -11.211 0.646 1 94.25 7 GLU B C 1
ATOM 2940 O O . GLU B 1 7 ? 4.969 -10.133 0.824 1 94.25 7 GLU B O 1
ATOM 2945 N N . LEU B 1 8 ? 5.141 -12.062 -0.273 1 95.88 8 LEU B N 1
ATOM 2946 C CA . LEU B 1 8 ? 3.934 -11.812 -1.054 1 95.88 8 LEU B CA 1
ATOM 2947 C C . LEU B 1 8 ? 2.693 -11.852 -0.167 1 95.88 8 LEU B C 1
ATOM 2949 O O . LEU B 1 8 ? 1.795 -11.023 -0.307 1 95.88 8 LEU B O 1
ATOM 2953 N N . SER B 1 9 ? 2.715 -12.781 0.753 1 97.12 9 SER B N 1
ATOM 2954 C CA . SER B 1 9 ? 1.604 -12.891 1.693 1 97.12 9 SER B CA 1
ATOM 2955 C C . SER B 1 9 ? 1.517 -11.664 2.592 1 97.12 9 SER B C 1
ATOM 2957 O O . SER B 1 9 ? 0.426 -11.266 3.01 1 97.12 9 SER B O 1
ATOM 2959 N N . ARG B 1 10 ? 2.637 -11.102 2.908 1 96.56 10 ARG B N 1
ATOM 2960 C CA . ARG B 1 10 ? 2.635 -9.875 3.693 1 96.56 10 ARG B CA 1
ATOM 2961 C C . ARG B 1 10 ? 1.855 -8.773 2.984 1 96.56 10 ARG B C 1
ATOM 2963 O O . ARG B 1 10 ? 1.012 -8.109 3.594 1 96.56 10 ARG B O 1
ATOM 2970 N N . GLU B 1 11 ? 2.145 -8.562 1.694 1 97.88 11 GLU B N 1
ATOM 2971 C CA . GLU B 1 11 ? 1.436 -7.551 0.917 1 97.88 11 GLU B CA 1
ATOM 2972 C C . GLU B 1 11 ? -0.048 -7.887 0.797 1 97.88 11 GLU B C 1
ATOM 2974 O O . GLU B 1 11 ? -0.896 -6.992 0.813 1 97.88 11 GLU B O 1
ATOM 2979 N N . LEU B 1 12 ? -0.307 -9.156 0.656 1 98.56 12 LEU B N 1
ATOM 2980 C CA . LEU B 1 12 ? -1.701 -9.578 0.589 1 98.56 12 LEU B CA 1
ATOM 2981 C C . LEU B 1 12 ? -2.418 -9.305 1.906 1 98.56 12 LEU B C 1
ATOM 2983 O O . LEU B 1 12 ? -3.562 -8.844 1.91 1 98.56 12 LEU B O 1
ATOM 2987 N N . ALA B 1 13 ? -1.785 -9.609 3.043 1 98.25 13 ALA B N 1
ATOM 2988 C CA . ALA B 1 13 ? -2.363 -9.32 4.355 1 98.25 13 ALA B CA 1
ATOM 2989 C C . ALA B 1 13 ? -2.695 -7.836 4.492 1 98.25 13 ALA B C 1
ATOM 2991 O O . ALA B 1 13 ? -3.768 -7.477 4.984 1 98.25 13 ALA B O 1
ATOM 2992 N N . ILE B 1 14 ? -1.787 -7.012 4.039 1 97.81 14 ILE B N 1
ATOM 2993 C CA . ILE B 1 14 ? -1.987 -5.566 4.094 1 97.81 14 ILE B CA 1
ATOM 2994 C C . ILE B 1 14 ? -3.213 -5.184 3.268 1 97.81 14 ILE B C 1
ATOM 2996 O O . ILE B 1 14 ? -4.074 -4.434 3.734 1 97.81 14 ILE B O 1
ATOM 3000 N N . ALA B 1 15 ? -3.275 -5.711 2.055 1 98.31 15 ALA B N 1
ATOM 3001 C CA . ALA B 1 15 ? -4.395 -5.41 1.169 1 98.31 15 ALA B CA 1
ATOM 3002 C C . ALA B 1 15 ? -5.719 -5.859 1.784 1 98.31 15 ALA B C 1
ATOM 3004 O O . ALA B 1 15 ? -6.727 -5.156 1.687 1 98.31 15 ALA B O 1
ATOM 3005 N N . LEU B 1 16 ? -5.746 -7.035 2.375 1 97.69 16 LEU B N 1
ATOM 3006 C CA . LEU B 1 16 ? -6.949 -7.559 3.016 1 97.69 16 LEU B CA 1
ATOM 3007 C C . LEU B 1 16 ? -7.375 -6.672 4.18 1 97.69 16 LEU B C 1
ATOM 3009 O O . LEU B 1 16 ? -8.555 -6.348 4.316 1 97.69 16 LEU B O 1
ATOM 3013 N N . ARG B 1 17 ? -6.484 -6.223 4.93 1 96.44 17 ARG B N 1
ATOM 3014 C CA . ARG B 1 17 ? -6.793 -5.402 6.098 1 96.44 17 ARG B CA 1
ATOM 3015 C C . ARG B 1 17 ? -7.285 -4.02 5.68 1 96.44 17 ARG B C 1
ATOM 3017 O O . ARG B 1 17 ? -8.117 -3.42 6.363 1 96.44 17 ARG B O 1
ATOM 3024 N N . HIS B 1 18 ? -6.75 -3.518 4.566 1 96.69 18 HIS B N 1
ATOM 3025 C CA . HIS B 1 18 ? -7.242 -2.25 4.031 1 96.69 18 HIS B CA 1
ATOM 3026 C C . HIS B 1 18 ? -8.742 -2.309 3.768 1 96.69 18 HIS B C 1
ATOM 3028 O O . HIS B 1 18 ? -9.422 -1.281 3.809 1 96.69 18 HIS B O 1
ATOM 3034 N N . LEU B 1 19 ? -9.219 -3.486 3.531 1 96 19 LEU B N 1
ATOM 3035 C CA . LEU B 1 19 ? -10.633 -3.664 3.213 1 96 19 LEU B CA 1
ATOM 3036 C C . LEU B 1 19 ? -11.422 -4.082 4.449 1 96 19 LEU B C 1
ATOM 3038 O O . LEU B 1 19 ? -12.594 -4.445 4.352 1 96 19 LEU B O 1
ATOM 3042 N N . GLY B 1 20 ? -10.766 -4.141 5.621 1 92.75 20 GLY B N 1
ATOM 3043 C CA . GLY B 1 20 ? -11.438 -4.367 6.887 1 92.75 20 GLY B CA 1
ATOM 3044 C C . GLY B 1 20 ? -11.422 -5.824 7.32 1 92.75 20 GLY B C 1
ATOM 3045 O O . GLY B 1 20 ? -12.039 -6.184 8.32 1 92.75 20 GLY B O 1
ATOM 3046 N N . ALA B 1 21 ? -10.734 -6.648 6.609 1 95.12 21 ALA B N 1
ATOM 3047 C CA . ALA B 1 21 ? -10.664 -8.062 6.973 1 95.12 21 ALA B CA 1
ATOM 3048 C C . ALA B 1 21 ? -9.711 -8.281 8.141 1 95.12 21 ALA B C 1
ATOM 3050 O O . ALA B 1 21 ? -8.688 -7.598 8.258 1 95.12 21 ALA B O 1
ATOM 3051 N N . GLU B 1 22 ? -10.086 -9.188 8.984 1 95.12 22 GLU B N 1
ATOM 3052 C CA . GLU B 1 22 ? -9.141 -9.711 9.961 1 95.12 22 GLU B CA 1
ATOM 3053 C C . GLU B 1 22 ? -8.289 -10.82 9.359 1 95.12 22 GLU B C 1
ATOM 3055 O O . GLU B 1 22 ? -8.812 -11.766 8.766 1 95.12 22 GLU B O 1
ATOM 3060 N N . VAL B 1 23 ? -6.969 -10.711 9.516 1 97.5 23 VAL B N 1
ATOM 3061 C CA . VAL B 1 23 ? -6.074 -11.648 8.836 1 97.5 23 VAL B CA 1
ATOM 3062 C C . VAL B 1 23 ? -5.355 -12.516 9.867 1 97.5 23 VAL B C 1
ATOM 3064 O O . VAL B 1 23 ? -4.766 -12 10.82 1 97.5 23 VAL B O 1
ATOM 3067 N N . ILE B 1 24 ? -5.449 -13.781 9.727 1 98.38 24 ILE B N 1
ATOM 3068 C CA . ILE B 1 24 ? -4.668 -14.773 10.453 1 98.38 24 ILE B CA 1
ATOM 3069 C C . ILE B 1 24 ? -3.58 -15.344 9.539 1 98.38 24 ILE B C 1
ATOM 3071 O O . ILE B 1 24 ? -3.877 -16 8.547 1 98.38 24 ILE B O 1
ATOM 3075 N N . ALA B 1 25 ? -2.344 -15.062 9.859 1 98.25 25 ALA B N 1
ATOM 3076 C CA . ALA B 1 25 ? -1.23 -15.562 9.062 1 98.25 25 ALA B CA 1
ATOM 3077 C C . ALA B 1 25 ? -0.615 -16.812 9.688 1 98.25 25 ALA B C 1
ATOM 3079 O O . ALA B 1 25 ? -0.2 -16.781 10.852 1 98.25 25 ALA B O 1
ATOM 3080 N N . VAL B 1 26 ? -0.554 -17.906 8.961 1 98.5 26 VAL B N 1
ATOM 3081 C CA . VAL B 1 26 ? -0.046 -19.188 9.445 1 98.5 26 VAL B CA 1
ATOM 3082 C C . VAL B 1 26 ? 1.227 -19.547 8.688 1 98.5 26 VAL B C 1
ATOM 3084 O O . VAL B 1 26 ? 1.303 -19.375 7.465 1 98.5 26 VAL B O 1
ATOM 3087 N N . ASP B 1 27 ? 2.176 -19.969 9.383 1 97.19 27 ASP B N 1
ATOM 3088 C CA . ASP B 1 27 ? 3.406 -20.484 8.789 1 97.19 27 ASP B CA 1
ATOM 3089 C C . ASP B 1 27 ? 4.051 -21.531 9.695 1 97.19 27 ASP B C 1
ATOM 3091 O O . ASP B 1 27 ? 3.594 -21.75 10.82 1 97.19 27 ASP B O 1
ATOM 3095 N N . ASP B 1 28 ? 5.066 -22.234 9.141 1 95.69 28 ASP B N 1
ATOM 3096 C CA . ASP B 1 28 ? 5.711 -23.297 9.906 1 95.69 28 ASP B CA 1
ATOM 3097 C C . ASP B 1 28 ? 6.883 -22.75 10.719 1 95.69 28 ASP B C 1
ATOM 3099 O O . ASP B 1 28 ? 7.516 -23.5 11.469 1 95.69 28 ASP B O 1
ATOM 3103 N N . HIS B 1 29 ? 7.203 -21.5 10.633 1 91.62 29 HIS B N 1
ATOM 3104 C CA . HIS B 1 29 ? 8.266 -20.891 11.414 1 91.62 29 HIS B CA 1
ATOM 3105 C C . HIS B 1 29 ? 7.832 -19.531 11.953 1 91.62 29 HIS B C 1
ATOM 3107 O O . HIS B 1 29 ? 6.996 -18.859 11.352 1 91.62 29 HIS B O 1
ATOM 3113 N N . PRO B 1 30 ? 8.391 -19.172 13.07 1 92.75 30 PRO B N 1
ATOM 3114 C CA . PRO B 1 30 ? 8.023 -17.875 13.656 1 92.75 30 PRO B CA 1
ATOM 3115 C C . PRO B 1 30 ? 8.602 -16.703 12.875 1 92.75 30 PRO B C 1
ATOM 3117 O O . PRO B 1 30 ? 9.547 -16.875 12.102 1 92.75 30 PRO B O 1
ATOM 3120 N N . ASP B 1 31 ? 8.023 -15.531 13 1 89.31 31 ASP B N 1
ATOM 3121 C CA . ASP B 1 31 ? 8.477 -14.258 12.453 1 89.31 31 ASP B CA 1
ATOM 3122 C C . ASP B 1 31 ? 8.516 -14.289 10.93 1 89.31 31 ASP B C 1
ATOM 3124 O O . ASP B 1 31 ? 9.391 -13.688 10.312 1 89.31 31 ASP B O 1
ATOM 3128 N N . ALA B 1 32 ? 7.629 -15.141 10.438 1 93 32 ALA B N 1
ATOM 3129 C CA . ALA B 1 32 ? 7.457 -15.086 8.984 1 93 32 ALA B CA 1
ATOM 3130 C C . ALA B 1 32 ? 6.973 -13.703 8.547 1 93 32 ALA B C 1
ATOM 3132 O O . ALA B 1 32 ? 6.305 -13 9.312 1 93 32 ALA B O 1
ATOM 3133 N N . PRO B 1 33 ? 7.285 -13.273 7.41 1 92.56 33 PRO B N 1
ATOM 3134 C CA . PRO B 1 33 ? 7.074 -11.898 6.949 1 92.56 33 PRO B CA 1
ATOM 3135 C C . PRO B 1 33 ? 5.637 -11.422 7.152 1 92.56 33 PRO B C 1
ATOM 3137 O O . PRO B 1 33 ? 5.414 -10.297 7.605 1 92.56 33 PRO B O 1
ATOM 3140 N N . ALA B 1 34 ? 4.656 -12.195 6.887 1 95.25 34 ALA B N 1
ATOM 3141 C CA . ALA B 1 34 ? 3.266 -11.758 6.957 1 95.25 34 ALA B CA 1
ATOM 3142 C C . ALA B 1 34 ? 2.779 -11.711 8.406 1 95.25 34 ALA B C 1
ATOM 3144 O O . ALA B 1 34 ? 1.719 -11.148 8.688 1 95.25 34 ALA B O 1
ATOM 3145 N N . HIS B 1 35 ? 3.5 -12.352 9.359 1 94.38 35 HIS B N 1
ATOM 3146 C CA . HIS B 1 35 ? 3.104 -12.344 10.766 1 94.38 35 HIS B CA 1
ATOM 3147 C C . HIS B 1 35 ? 2.994 -10.914 11.297 1 94.38 35 HIS B C 1
ATOM 3149 O O . HIS B 1 35 ? 2.047 -10.586 12.008 1 94.38 35 HIS B O 1
ATOM 3155 N N . ALA B 1 36 ? 3.883 -10.117 10.805 1 90.25 36 ALA B N 1
ATOM 3156 C CA . ALA B 1 36 ? 3.955 -8.758 11.32 1 90.25 36 ALA B CA 1
ATOM 3157 C C . ALA B 1 36 ? 2.865 -7.883 10.719 1 90.25 36 ALA B C 1
ATOM 3159 O O . ALA B 1 36 ? 2.6 -6.781 11.203 1 90.25 36 ALA B O 1
ATOM 3160 N N . ALA B 1 37 ? 2.283 -8.328 9.727 1 93.56 37 ALA B N 1
ATOM 3161 C CA . ALA B 1 37 ? 1.26 -7.535 9.047 1 93.56 37 ALA B CA 1
ATOM 3162 C C . ALA B 1 37 ? -0.135 -8.094 9.32 1 93.56 37 ALA B C 1
ATOM 3164 O O . ALA B 1 37 ? -1.131 -7.555 8.828 1 93.56 37 ALA B O 1
ATOM 3165 N N . ALA B 1 38 ? -0.216 -9.156 10.094 1 96.31 38 ALA B N 1
ATOM 3166 C CA . ALA B 1 38 ? -1.487 -9.836 10.336 1 96.31 38 ALA B CA 1
ATOM 3167 C C . ALA B 1 38 ? -2.047 -9.469 11.711 1 96.31 38 ALA B C 1
ATOM 3169 O O . ALA B 1 38 ? -1.333 -8.922 12.555 1 96.31 38 ALA B O 1
ATOM 3170 N N . ASP B 1 39 ? -3.293 -9.711 11.891 1 94.5 39 ASP B N 1
ATOM 3171 C CA . ASP B 1 39 ? -3.934 -9.5 13.18 1 94.5 39 ASP B CA 1
ATOM 3172 C C . ASP B 1 39 ? -3.562 -10.609 14.164 1 94.5 39 ASP B C 1
ATOM 3174 O O . ASP B 1 39 ? -3.465 -10.367 15.367 1 94.5 39 ASP B O 1
ATOM 3178 N N . GLN B 1 40 ? -3.451 -11.766 13.648 1 96.31 40 GLN B N 1
ATOM 3179 C CA . GLN B 1 40 ? -3.033 -12.938 14.414 1 96.31 40 GLN B CA 1
ATOM 3180 C C . GLN B 1 40 ? -1.993 -13.75 13.648 1 96.31 40 GLN B C 1
ATOM 3182 O O . GLN B 1 40 ? -2.098 -13.922 12.438 1 96.31 40 GLN B O 1
ATOM 3187 N N . SER B 1 41 ? -1.004 -14.219 14.383 1 97.19 41 SER B N 1
ATOM 3188 C CA . SER B 1 41 ? 0.031 -15.078 13.82 1 97.19 41 SER B CA 1
ATOM 3189 C C . SER B 1 41 ? 0.03 -16.453 14.484 1 97.19 41 SER B C 1
ATOM 3191 O O . SER B 1 41 ? -0.073 -16.547 15.711 1 97.19 41 SER B O 1
ATOM 3193 N N . VAL B 1 42 ? 0.077 -17.469 13.695 1 98.31 42 VAL B N 1
ATOM 3194 C CA . VAL B 1 42 ? 0.072 -18.828 14.227 1 98.31 42 VAL B CA 1
ATOM 3195 C C . VAL B 1 42 ? 1.211 -19.625 13.594 1 98.31 42 VAL B C 1
ATOM 3197 O O . VAL B 1 42 ? 1.451 -19.531 12.391 1 98.31 42 VAL B O 1
ATOM 3200 N N . VAL B 1 43 ? 1.902 -20.375 14.453 1 98.06 43 VAL B N 1
ATOM 3201 C CA . VAL B 1 43 ? 2.996 -21.219 13.984 1 98.06 43 VAL B CA 1
ATOM 3202 C C . VAL B 1 43 ? 2.627 -22.688 14.164 1 98.06 43 VAL B C 1
ATOM 3204 O O . VAL B 1 43 ? 2.496 -23.156 15.297 1 98.06 43 VAL B O 1
ATOM 3207 N N . ILE B 1 44 ? 2.484 -23.406 13.094 1 97.94 44 ILE B N 1
ATOM 3208 C CA . ILE B 1 44 ? 2.248 -24.844 13.086 1 97.94 44 ILE B CA 1
ATOM 3209 C C . ILE B 1 44 ? 2.869 -25.453 11.828 1 97.94 44 ILE B C 1
ATOM 3211 O O . ILE B 1 44 ? 3.064 -24.766 10.828 1 97.94 44 ILE B O 1
ATOM 3215 N N . PRO B 1 45 ? 3.154 -26.75 11.883 1 96.81 45 PRO B N 1
ATOM 3216 C CA . PRO B 1 45 ? 3.486 -27.406 10.617 1 96.81 45 PRO B CA 1
ATOM 3217 C C . PRO B 1 45 ? 2.275 -27.562 9.695 1 96.81 45 PRO B C 1
ATOM 3219 O O . PRO B 1 45 ? 1.466 -28.469 9.891 1 96.81 45 PRO B O 1
ATOM 3222 N N . MET B 1 46 ? 2.16 -26.766 8.695 1 95.56 46 MET B N 1
ATOM 3223 C CA . MET B 1 46 ? 0.976 -26.719 7.84 1 95.56 46 MET B CA 1
ATOM 3224 C C . MET B 1 46 ? 0.849 -28 7.02 1 95.56 46 MET B C 1
ATOM 3226 O O . MET B 1 46 ? -0.204 -28.266 6.438 1 95.56 46 MET B O 1
ATOM 3230 N N . THR B 1 47 ? 1.919 -28.812 6.984 1 93.31 47 THR B N 1
ATOM 3231 C CA . THR B 1 47 ? 1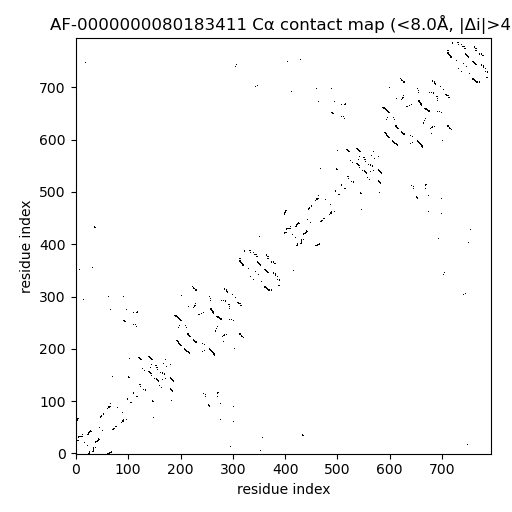.895 -30.094 6.273 1 93.31 47 THR B CA 1
ATOM 3232 C C . THR B 1 47 ? 1.293 -31.188 7.148 1 93.31 47 THR B C 1
ATOM 3234 O O . THR B 1 47 ? 1.052 -32.281 6.676 1 93.31 47 THR B O 1
ATOM 3237 N N . ASP B 1 48 ? 1.096 -30.891 8.391 1 95.75 48 ASP B N 1
ATOM 3238 C CA . ASP B 1 48 ? 0.427 -31.812 9.305 1 95.75 48 ASP B CA 1
ATOM 3239 C C . ASP B 1 48 ? -1.09 -31.641 9.242 1 95.75 48 ASP B C 1
ATOM 3241 O O . ASP B 1 48 ? -1.637 -30.656 9.75 1 95.75 48 ASP B O 1
ATOM 3245 N N . ALA B 1 49 ? -1.731 -32.688 8.734 1 95.44 49 ALA B N 1
ATOM 3246 C CA . ALA B 1 49 ? -3.17 -32.594 8.492 1 95.44 49 ALA B CA 1
ATOM 3247 C C . ALA B 1 49 ? -3.941 -32.469 9.805 1 95.44 49 ALA B C 1
ATOM 3249 O O . ALA B 1 49 ? -4.934 -31.719 9.859 1 95.44 49 ALA B O 1
ATOM 3250 N N . GLY B 1 50 ? -3.553 -33.156 10.75 1 96.06 50 GLY B N 1
ATOM 3251 C CA . GLY B 1 50 ? -4.219 -33.062 12.039 1 96.06 50 GLY B CA 1
ATOM 3252 C C . GLY B 1 50 ? -4.141 -31.688 12.672 1 96.06 50 GLY B C 1
ATOM 3253 O O . GLY B 1 50 ? -5.156 -31.141 13.109 1 96.06 50 GLY B O 1
ATOM 3254 N N . GLU B 1 51 ? -2.967 -31.109 12.688 1 96.69 51 GLU B N 1
ATOM 3255 C CA . GLU B 1 51 ? -2.762 -29.797 13.281 1 96.69 51 GLU B CA 1
ATOM 3256 C C . GLU B 1 51 ? -3.502 -28.719 12.5 1 96.69 51 GLU B C 1
ATOM 3258 O O . GLU B 1 51 ? -4.113 -27.812 13.086 1 96.69 51 GLU B O 1
ATOM 3263 N N . LEU B 1 52 ? -3.428 -28.828 11.25 1 96.5 52 LEU B N 1
ATOM 3264 C CA . LEU B 1 52 ? -4.082 -27.844 10.414 1 96.5 52 LEU B CA 1
ATOM 3265 C C . LEU B 1 52 ? -5.598 -27.906 10.57 1 96.5 52 LEU B C 1
ATOM 3267 O O . LEU B 1 52 ? -6.254 -26.875 10.727 1 96.5 52 LEU B O 1
ATOM 3271 N N . SER B 1 53 ? -6.133 -29.125 10.578 1 94.38 53 SER B N 1
ATOM 3272 C CA . SER B 1 53 ? -7.57 -29.297 10.766 1 94.38 53 SER B CA 1
ATOM 3273 C C . SER B 1 53 ? -8.023 -28.75 12.117 1 94.38 53 SER B C 1
ATOM 3275 O O . SER B 1 53 ? -9.062 -28.094 12.211 1 94.38 53 SER B O 1
ATOM 3277 N N . ALA B 1 54 ? -7.254 -29.031 13.109 1 95.31 54 ALA B N 1
ATOM 3278 C CA . ALA B 1 54 ? -7.574 -28.562 14.453 1 95.31 54 ALA B CA 1
ATOM 3279 C C . ALA B 1 54 ? -7.566 -27.031 14.516 1 95.31 54 ALA B C 1
ATOM 3281 O O . ALA B 1 54 ? -8.422 -26.438 15.172 1 95.31 54 ALA B O 1
ATOM 3282 N N . LEU B 1 55 ? -6.613 -26.453 13.875 1 96.12 55 LEU B N 1
ATOM 3283 C CA . LEU B 1 55 ? -6.504 -25 13.852 1 96.12 55 LEU B CA 1
ATOM 3284 C C . LEU B 1 55 ? -7.719 -24.359 13.188 1 96.12 55 LEU B C 1
ATOM 3286 O O . LEU B 1 55 ? -8.312 -23.422 13.727 1 96.12 55 LEU B O 1
ATOM 3290 N N . ILE B 1 56 ? -8.102 -24.844 12.047 1 94.69 56 ILE B N 1
ATOM 3291 C CA . ILE B 1 56 ? -9.219 -24.297 11.289 1 94.69 56 ILE B CA 1
ATOM 3292 C C . ILE B 1 56 ? -10.516 -24.453 12.086 1 94.69 56 ILE B C 1
ATOM 3294 O O . ILE B 1 56 ? -11.336 -23.531 12.125 1 94.69 56 ILE B O 1
ATOM 3298 N N . LYS B 1 57 ? -10.648 -25.578 12.75 1 91.88 57 LYS B N 1
ATOM 3299 C CA . LYS B 1 57 ? -11.828 -25.828 13.562 1 91.88 57 LYS B CA 1
ATOM 3300 C C . LYS B 1 57 ? -11.891 -24.875 14.75 1 91.88 57 LYS B C 1
ATOM 3302 O O . LYS B 1 57 ? -12.969 -24.391 15.117 1 91.88 57 LYS B O 1
ATOM 3307 N N . ARG B 1 58 ? -10.789 -24.609 15.25 1 94.69 58 ARG B N 1
ATOM 3308 C CA . ARG B 1 58 ? -10.703 -23.781 16.438 1 94.69 58 ARG B CA 1
ATOM 3309 C C . ARG B 1 58 ? -10.984 -22.312 16.109 1 94.69 58 ARG B C 1
ATOM 3311 O O . ARG B 1 58 ? -11.742 -21.641 16.812 1 94.69 58 ARG B O 1
ATOM 3318 N N . LEU B 1 59 ? -10.422 -21.812 15.023 1 95 59 LEU B N 1
ATOM 3319 C CA . LEU B 1 59 ? -10.453 -20.375 14.758 1 95 59 LEU B CA 1
ATOM 3320 C C . LEU B 1 59 ? -11.617 -20.031 13.836 1 95 59 LEU B C 1
ATOM 3322 O O . LEU B 1 59 ? -12.008 -18.859 13.742 1 95 59 LEU B O 1
ATOM 3326 N N . GLN B 1 60 ? -12.109 -20.922 13.148 1 92.94 60 GLN B N 1
ATOM 3327 C CA . GLN B 1 60 ? -13.289 -20.797 12.297 1 92.94 60 GLN B CA 1
ATOM 3328 C C . GLN B 1 60 ? -13.195 -19.547 11.406 1 92.94 60 GLN B C 1
ATOM 3330 O O . GLN B 1 60 ? -14.094 -18.703 11.414 1 92.94 60 GLN B O 1
ATOM 3335 N N . PRO B 1 61 ? -12.125 -19.453 10.609 1 95.44 61 PRO B N 1
ATOM 3336 C CA . PRO B 1 61 ? -12.055 -18.344 9.656 1 95.44 61 PRO B CA 1
ATOM 3337 C C . PRO B 1 61 ? -13.156 -18.406 8.602 1 95.44 61 PRO B C 1
ATOM 3339 O O . PRO B 1 61 ? -13.656 -19.484 8.289 1 95.44 61 PRO B O 1
ATOM 3342 N N . ASP B 1 62 ? -13.57 -17.172 8.086 1 93.38 62 ASP B N 1
ATOM 3343 C CA . ASP B 1 62 ? -14.531 -17.141 6.988 1 93.38 62 ASP B CA 1
ATOM 3344 C C . ASP B 1 62 ? -13.914 -17.688 5.703 1 93.38 62 ASP B C 1
ATOM 3346 O O . ASP B 1 62 ? -14.586 -18.344 4.914 1 93.38 62 ASP B O 1
ATOM 3350 N N . PHE B 1 63 ? -12.641 -17.391 5.48 1 95.5 63 PHE B N 1
ATOM 3351 C CA . PHE B 1 63 ? -11.914 -17.797 4.285 1 95.5 63 PHE B CA 1
ATOM 3352 C C . PHE B 1 63 ? -10.57 -18.422 4.652 1 95.5 63 PHE B C 1
ATOM 3354 O O . PHE B 1 63 ? -9.891 -17.953 5.562 1 95.5 63 PHE B O 1
ATOM 3361 N N . VAL B 1 64 ? -10.258 -19.484 4.02 1 96.5 64 VAL B N 1
ATOM 3362 C CA . VAL B 1 64 ? -8.922 -20.078 4.062 1 96.5 64 VAL B CA 1
ATOM 3363 C C . VAL B 1 64 ? -8.25 -19.938 2.695 1 96.5 64 VAL B C 1
ATOM 3365 O O . VAL B 1 64 ? -8.812 -20.359 1.681 1 96.5 64 VAL B O 1
ATOM 3368 N N . VAL B 1 65 ? -7.121 -19.312 2.66 1 97.25 65 VAL B N 1
ATOM 3369 C CA . VAL B 1 65 ? -6.406 -19.047 1.416 1 97.25 65 VAL B CA 1
ATOM 3370 C C . VAL B 1 65 ? -5.055 -19.75 1.438 1 97.25 65 VAL B C 1
ATOM 3372 O O . VAL B 1 65 ? -4.266 -19.578 2.371 1 97.25 65 VAL B O 1
ATOM 3375 N N . THR B 1 66 ? -4.746 -20.547 0.452 1 95 66 THR B N 1
ATOM 3376 C CA . THR B 1 66 ? -3.455 -21.219 0.364 1 95 66 THR B CA 1
ATOM 3377 C C . THR B 1 66 ? -2.43 -20.328 -0.338 1 95 66 THR B C 1
ATOM 3379 O O . THR B 1 66 ? -2.596 -19.984 -1.512 1 95 66 THR B O 1
ATOM 3382 N N . ALA B 1 67 ? -1.396 -19.969 0.396 1 94.31 67 ALA B N 1
ATOM 3383 C CA . ALA B 1 67 ? -0.344 -19.125 -0.152 1 94.31 67 ALA B CA 1
ATOM 3384 C C . ALA B 1 67 ? 0.995 -19.859 -0.179 1 94.31 67 ALA B C 1
ATOM 3386 O O . ALA B 1 67 ? 2.023 -19.266 -0.521 1 94.31 67 ALA B O 1
ATOM 3387 N N . SER B 1 68 ? 0.968 -21.094 0.198 1 90.94 68 SER B N 1
ATOM 3388 C CA . SER B 1 68 ? 2.148 -21.953 0.172 1 90.94 68 SER B CA 1
ATOM 3389 C C . SER B 1 68 ? 1.829 -23.312 -0.432 1 90.94 68 SER B C 1
ATOM 3391 O O . SER B 1 68 ? 0.687 -23.781 -0.371 1 90.94 68 SER B O 1
ATOM 3393 N N . GLU B 1 69 ? 2.885 -23.984 -0.958 1 84.12 69 GLU B N 1
ATOM 3394 C CA . GLU B 1 69 ? 2.727 -25.344 -1.452 1 84.12 69 GLU B CA 1
ATOM 3395 C C . GLU B 1 69 ? 2.828 -26.359 -0.316 1 84.12 69 GLU B C 1
ATOM 3397 O O . GLU B 1 69 ? 2.395 -27.5 -0.459 1 84.12 69 GLU B O 1
ATOM 3402 N N . ALA B 1 70 ? 3.414 -25.906 0.75 1 86.31 70 ALA B N 1
ATOM 3403 C CA . ALA B 1 70 ? 3.648 -26.797 1.884 1 86.31 70 ALA B CA 1
ATOM 3404 C C . ALA B 1 70 ? 2.436 -26.844 2.809 1 86.31 70 ALA B C 1
ATOM 3406 O O . ALA B 1 70 ? 2.52 -26.438 3.973 1 86.31 70 ALA B O 1
ATOM 3407 N N . VAL B 1 71 ? 1.351 -27.312 2.271 1 91.88 71 VAL B N 1
ATOM 3408 C CA . VAL B 1 71 ? 0.098 -27.391 3.016 1 91.88 71 VAL B CA 1
ATOM 3409 C C . VAL B 1 71 ? -0.488 -28.797 2.891 1 91.88 71 VAL B C 1
ATOM 3411 O O . VAL B 1 71 ? -0.405 -29.422 1.83 1 91.88 71 VAL B O 1
ATOM 3414 N N . ALA B 1 72 ? -1.06 -29.297 3.959 1 92.06 72 ALA B N 1
ATOM 3415 C CA . ALA B 1 72 ? -1.709 -30.609 3.947 1 92.06 72 ALA B CA 1
ATOM 3416 C C . ALA B 1 72 ? -3.01 -30.562 3.152 1 92.06 72 ALA B C 1
ATOM 3418 O O . ALA B 1 72 ? -4.043 -30.125 3.664 1 92.06 72 ALA B O 1
ATOM 3419 N N . LEU B 1 73 ? -2.965 -31.141 2.035 1 88.75 73 LEU B N 1
ATOM 3420 C CA . LEU B 1 73 ? -4.121 -31.109 1.144 1 88.75 73 LEU B CA 1
ATOM 3421 C C . LEU B 1 73 ? -5.273 -31.922 1.726 1 88.75 73 LEU B C 1
ATOM 3423 O O . LEU B 1 73 ? -6.441 -31.578 1.525 1 88.75 73 LEU B O 1
ATOM 3427 N N . ASP B 1 74 ? -4.941 -32.938 2.418 1 89.81 74 ASP B N 1
ATOM 3428 C CA . ASP B 1 74 ? -5.973 -33.781 3.029 1 89.81 74 ASP B CA 1
ATOM 3429 C C . ASP B 1 74 ? -6.809 -32.969 4.023 1 89.81 74 ASP B C 1
ATOM 3431 O O . ASP B 1 74 ? -8.016 -33.188 4.141 1 89.81 74 ASP B O 1
ATOM 3435 N N . ALA B 1 75 ? -6.16 -32.094 4.742 1 90.75 75 ALA B N 1
ATOM 3436 C CA . ALA B 1 75 ? -6.879 -31.234 5.672 1 90.75 75 ALA B CA 1
ATOM 3437 C C . ALA B 1 75 ? -7.828 -30.297 4.926 1 90.75 75 ALA B C 1
ATOM 3439 O O . ALA B 1 75 ? -8.938 -30.031 5.387 1 90.75 75 ALA B O 1
ATOM 3440 N N . LEU B 1 76 ? -7.379 -29.844 3.795 1 89.88 76 LEU B N 1
ATOM 3441 C CA . LEU B 1 76 ? -8.195 -28.938 2.992 1 89.88 76 LEU B CA 1
ATOM 3442 C C . LEU B 1 76 ? -9.383 -29.672 2.377 1 89.88 76 LEU B C 1
ATOM 3444 O O . LEU B 1 76 ? -10.477 -29.125 2.289 1 89.88 76 LEU B O 1
ATOM 3448 N N . ASP B 1 77 ? -9.172 -30.891 2.057 1 87.81 77 ASP B N 1
ATOM 3449 C CA . ASP B 1 77 ? -10.258 -31.734 1.553 1 87.81 77 ASP B CA 1
ATOM 3450 C C . ASP B 1 77 ? -11.312 -31.969 2.635 1 87.81 77 ASP B C 1
ATOM 3452 O O . ASP B 1 77 ? -12.508 -31.922 2.361 1 87.81 77 ASP B O 1
ATOM 3456 N N . ALA B 1 78 ? -10.82 -32.25 3.74 1 85.44 78 ALA B N 1
ATOM 3457 C CA . ALA B 1 78 ? -11.719 -32.469 4.867 1 85.44 78 ALA B CA 1
ATOM 3458 C C . ALA B 1 78 ? -12.555 -31.219 5.172 1 85.44 78 ALA B C 1
ATOM 3460 O O . ALA B 1 78 ? -13.727 -31.328 5.531 1 85.44 78 ALA B O 1
ATOM 3461 N N . LEU B 1 79 ? -11.906 -30.125 5.047 1 85.81 79 LEU B N 1
ATOM 3462 C CA . LEU B 1 79 ? -12.586 -28.844 5.25 1 85.81 79 LEU B CA 1
ATOM 3463 C C . LEU B 1 79 ? -13.758 -28.688 4.277 1 85.81 79 LEU B C 1
ATOM 3465 O O . LEU B 1 79 ? -14.867 -28.344 4.684 1 85.81 79 LEU B O 1
ATOM 3469 N N . VAL B 1 80 ? -13.539 -29.016 3.049 1 83.69 80 VAL B N 1
ATOM 3470 C CA . VAL B 1 80 ? -14.547 -28.844 2.01 1 83.69 80 VAL B CA 1
ATOM 3471 C C . VAL B 1 80 ? -15.633 -29.906 2.164 1 83.69 80 VAL B C 1
ATOM 3473 O O . VAL B 1 80 ? -16.812 -29.625 1.966 1 83.69 80 VAL B O 1
ATOM 3476 N N . ALA B 1 81 ? -15.203 -31.109 2.539 1 79.69 81 ALA B N 1
ATOM 3477 C CA . ALA B 1 81 ? -16.156 -32.219 2.705 1 79.69 81 ALA B CA 1
ATOM 3478 C C . ALA B 1 81 ? -17.047 -31.984 3.928 1 79.69 81 ALA B C 1
ATOM 3480 O O . ALA B 1 81 ? -18.203 -32.406 3.947 1 79.69 81 ALA B O 1
ATOM 3481 N N . GLY B 1 82 ? -16.422 -31.625 4.973 1 68.62 82 GLY B N 1
ATOM 3482 C CA . GLY B 1 82 ? -17.141 -31.438 6.227 1 68.62 82 GLY B CA 1
ATOM 3483 C C . GLY B 1 82 ? -17.938 -30.141 6.262 1 68.62 82 GLY B C 1
ATOM 3484 O O . GLY B 1 82 ? -18.672 -29.891 7.219 1 68.62 82 GLY B O 1
ATOM 3485 N N . PHE B 1 83 ? -17.453 -29.266 5.488 1 55.97 83 PHE B N 1
ATOM 3486 C CA . PHE B 1 83 ? -18.062 -27.938 5.531 1 55.97 83 PHE B CA 1
ATOM 3487 C C . PHE B 1 83 ? -19.547 -28.016 5.188 1 55.97 83 PHE B C 1
ATOM 3489 O O . PHE B 1 83 ? -20.172 -27 4.914 1 55.97 83 PHE B O 1
ATOM 3496 N N . ASP B 1 84 ? -20.047 -29.125 5.141 1 48.56 84 ASP B N 1
ATOM 3497 C CA . ASP B 1 84 ? -21.484 -28.875 5.109 1 48.56 84 ASP B CA 1
ATOM 3498 C C . ASP B 1 84 ? -21.891 -27.797 6.125 1 48.56 84 ASP B C 1
ATOM 3500 O O . ASP B 1 84 ? -23.031 -27.344 6.148 1 48.56 84 ASP B O 1
ATOM 3504 N N . ASN B 1 85 ? -21.297 -27.719 7.242 1 48.09 85 ASN B N 1
ATOM 3505 C CA . ASN B 1 85 ? -21.766 -26.641 8.109 1 48.09 85 ASN B CA 1
ATOM 3506 C C . ASN B 1 85 ? -21.094 -25.312 7.77 1 48.09 85 ASN B C 1
ATOM 3508 O O . ASN B 1 85 ? -19.891 -25.25 7.543 1 48.09 85 ASN B O 1
ATOM 3512 N N . ASP B 1 86 ? -21.578 -24.312 6.969 1 59.16 86 ASP B N 1
ATOM 3513 C CA . ASP B 1 86 ? -21.812 -23.141 6.133 1 59.16 86 ASP B CA 1
ATOM 3514 C C . ASP B 1 86 ? -20.828 -22.016 6.477 1 59.16 86 ASP B C 1
ATOM 3516 O O . ASP B 1 86 ? -21.016 -20.875 6.043 1 59.16 86 ASP B O 1
ATOM 3520 N N . LEU B 1 87 ? -19.516 -22.359 7.223 1 76.19 87 LEU B N 1
ATOM 3521 C CA . LEU B 1 87 ? -19.062 -21.047 7.664 1 76.19 87 LEU B CA 1
ATOM 3522 C C . LEU B 1 87 ? -17.719 -20.703 7.035 1 76.19 87 LEU B C 1
ATOM 3524 O O . LEU B 1 87 ? -17.469 -19.531 6.707 1 76.19 87 LEU B O 1
ATOM 3528 N N . THR B 1 88 ? -16.797 -21.812 6.691 1 90.38 88 THR B N 1
ATOM 3529 C CA . THR B 1 88 ? -15.453 -21.484 6.203 1 90.38 88 THR B CA 1
ATOM 3530 C C . THR B 1 88 ? -15.32 -21.828 4.723 1 90.38 88 THR B C 1
ATOM 3532 O O . THR B 1 88 ? -15.656 -22.938 4.305 1 90.38 88 THR B O 1
ATOM 3535 N N . GLU B 1 89 ? -14.898 -20.938 3.916 1 91.69 89 GLU B N 1
ATOM 3536 C CA . GLU B 1 89 ? -14.727 -21.141 2.48 1 91.69 89 GLU B CA 1
ATOM 3537 C C . GLU B 1 89 ? -13.25 -21.219 2.109 1 91.69 89 GLU B C 1
ATOM 3539 O O . GLU B 1 89 ? -12.453 -20.375 2.541 1 91.69 89 GLU B O 1
ATOM 3544 N N . LEU B 1 90 ? -12.93 -22.25 1.325 1 93.38 90 LEU B N 1
ATOM 3545 C CA . LEU B 1 90 ? -11.586 -22.344 0.774 1 93.38 90 LEU B CA 1
ATOM 3546 C C . LEU B 1 90 ? -11.469 -21.562 -0.529 1 93.38 90 LEU B C 1
ATOM 3548 O O . LEU B 1 90 ? -12.273 -21.766 -1.445 1 93.38 90 LEU B O 1
ATOM 3552 N N . VAL B 1 91 ? -10.57 -20.656 -0.63 1 91.44 91 VAL B N 1
ATOM 3553 C CA . VAL B 1 91 ? -10.305 -19.844 -1.819 1 91.44 91 VAL B CA 1
ATOM 3554 C C . VAL B 1 91 ? -8.922 -20.188 -2.369 1 91.44 91 VAL B C 1
ATOM 3556 O O . VAL B 1 91 ? -7.922 -20.125 -1.646 1 91.44 91 VAL B O 1
ATOM 3559 N N . PRO B 1 92 ? -8.938 -20.469 -3.699 1 90.5 92 PRO B N 1
ATOM 3560 C CA . PRO B 1 92 ? -10.008 -20.359 -4.688 1 90.5 92 PRO B CA 1
ATOM 3561 C C . PRO B 1 92 ? -11.008 -21.516 -4.609 1 90.5 92 PRO B C 1
ATOM 3563 O O . PRO B 1 92 ? -12.148 -21.391 -5.066 1 90.5 92 PRO B O 1
ATOM 3566 N N . GLY B 1 93 ? -10.578 -22.688 -4.156 1 88.75 93 GLY B N 1
ATOM 3567 C CA . GLY B 1 93 ? -11.367 -23.906 -4.031 1 88.75 93 GLY B CA 1
ATOM 3568 C C . GLY B 1 93 ? -10.531 -25.156 -3.947 1 88.75 93 GLY B C 1
ATOM 3569 O O . GLY B 1 93 ? -9.352 -25.156 -4.301 1 88.75 93 GLY B O 1
ATOM 3570 N N . ALA B 1 94 ? -11.188 -26.203 -3.572 1 87.81 94 ALA B N 1
ATOM 3571 C CA . ALA B 1 94 ? -10.477 -27.453 -3.314 1 87.81 94 ALA B CA 1
ATOM 3572 C C . ALA B 1 94 ? -9.898 -28.031 -4.602 1 87.81 94 ALA B C 1
ATOM 3574 O O . ALA B 1 94 ? -8.742 -28.469 -4.633 1 87.81 94 ALA B O 1
ATOM 3575 N N . ARG B 1 95 ? -10.648 -28.047 -5.578 1 90.44 95 ARG B N 1
ATOM 3576 C CA . ARG B 1 95 ? -10.219 -28.594 -6.859 1 90.44 95 ARG B CA 1
ATOM 3577 C C . ARG B 1 95 ? -9 -27.844 -7.395 1 90.44 95 ARG B C 1
ATOM 3579 O O . ARG B 1 95 ? -8.008 -28.469 -7.797 1 90.44 95 ARG B O 1
ATOM 3586 N N . SER B 1 96 ? -9.055 -26.516 -7.398 1 93.38 96 SER B N 1
ATOM 3587 C CA . SER B 1 96 ? -7.961 -25.703 -7.898 1 93.38 96 SER B CA 1
ATOM 3588 C C . SER B 1 96 ? -6.691 -25.922 -7.082 1 93.38 96 SER B C 1
ATOM 3590 O O . SER B 1 96 ? -5.602 -26.047 -7.641 1 93.38 96 SER B O 1
ATOM 3592 N N . VAL B 1 97 ? -6.875 -25.984 -5.781 1 91.25 97 VAL B N 1
ATOM 3593 C CA . VAL B 1 97 ? -5.723 -26.141 -4.898 1 91.25 97 VAL B CA 1
ATOM 3594 C C . VAL B 1 97 ? -5.086 -27.516 -5.133 1 91.25 97 VAL B C 1
ATOM 3596 O O . VAL B 1 97 ? -3.865 -27.625 -5.266 1 91.25 97 VAL B O 1
ATOM 3599 N N . ARG B 1 98 ? -5.824 -28.516 -5.309 1 89.81 98 ARG B N 1
ATOM 3600 C CA . ARG B 1 98 ? -5.336 -29.875 -5.5 1 89.81 98 ARG B CA 1
ATOM 3601 C C . ARG B 1 98 ? -4.645 -30.016 -6.848 1 89.81 98 ARG B C 1
ATOM 3603 O O . ARG B 1 98 ? -3.545 -30.578 -6.934 1 89.81 98 ARG B O 1
ATOM 3610 N N . LEU B 1 99 ? -5.277 -29.531 -7.824 1 91.19 99 LEU B N 1
ATOM 3611 C CA . LEU B 1 99 ? -4.758 -29.734 -9.172 1 91.19 99 LEU B CA 1
ATOM 3612 C C . LEU B 1 99 ? -3.48 -28.922 -9.391 1 91.19 99 LEU B C 1
ATOM 3614 O O . LEU B 1 99 ? -2.562 -29.375 -10.078 1 91.19 99 LEU B O 1
ATOM 3618 N N . THR B 1 100 ? -3.43 -27.75 -8.812 1 91.19 100 THR B N 1
ATOM 3619 C CA . THR B 1 100 ? -2.248 -26.922 -9.039 1 91.19 100 THR B CA 1
ATOM 3620 C C . THR B 1 100 ? -1.075 -27.422 -8.195 1 91.19 100 THR B C 1
ATOM 3622 O O . THR B 1 100 ? 0.075 -27.062 -8.453 1 91.19 100 THR B O 1
ATOM 3625 N N . ALA B 1 101 ? -1.386 -28.266 -7.23 1 88.31 101 ALA B N 1
ATOM 3626 C CA . ALA B 1 101 ? -0.327 -28.844 -6.406 1 88.31 101 ALA B CA 1
ATOM 3627 C C . ALA B 1 101 ? 0.202 -30.141 -7.023 1 88.31 101 ALA B C 1
ATOM 3629 O O . ALA B 1 101 ? 1.204 -30.688 -6.562 1 88.31 101 ALA B O 1
ATOM 3630 N N . ASP B 1 102 ? -0.438 -30.641 -8.023 1 89.12 102 ASP B N 1
ATOM 3631 C CA . ASP B 1 102 ? -0.109 -31.891 -8.711 1 89.12 102 ASP B CA 1
ATOM 3632 C C . ASP B 1 102 ? 0.27 -31.625 -10.172 1 89.12 102 ASP B C 1
ATOM 3634 O O . ASP B 1 102 ? -0.587 -31.656 -11.055 1 89.12 102 ASP B O 1
ATOM 3638 N N . ARG B 1 103 ? 1.562 -31.594 -10.406 1 91.31 103 ARG B N 1
ATOM 3639 C CA . ARG B 1 103 ? 2.016 -31.188 -11.734 1 91.31 103 ARG B CA 1
ATOM 3640 C C . ARG B 1 103 ? 1.607 -32.219 -12.781 1 91.31 103 ARG B C 1
ATOM 3642 O O . ARG B 1 103 ? 1.313 -31.875 -13.93 1 91.31 103 ARG B O 1
ATOM 3649 N N . GLU B 1 104 ? 1.587 -33.5 -12.391 1 93.5 104 GLU B N 1
ATOM 3650 C CA . GLU B 1 104 ? 1.147 -34.5 -13.328 1 93.5 104 GLU B CA 1
ATOM 3651 C C . GLU B 1 104 ? -0.338 -34.375 -13.648 1 93.5 104 GLU B C 1
ATOM 3653 O O . GLU B 1 104 ? -0.729 -34.375 -14.812 1 93.5 104 GLU B O 1
ATOM 3658 N N . GLY B 1 105 ? -1.101 -34.281 -12.633 1 93.25 105 GLY B N 1
ATOM 3659 C CA . GLY B 1 105 ? -2.525 -34.062 -12.836 1 93.25 105 GLY B CA 1
ATOM 3660 C C . GLY B 1 105 ? -2.834 -32.812 -13.633 1 93.25 105 GLY B C 1
ATOM 3661 O O . GLY B 1 105 ? -3.711 -32.812 -14.5 1 93.25 105 GLY B O 1
ATOM 3662 N N . LEU B 1 106 ? -2.146 -31.781 -13.336 1 94.69 106 LEU B N 1
ATOM 3663 C CA . LEU B 1 106 ? -2.359 -30.5 -14.023 1 94.69 106 LEU B CA 1
ATOM 3664 C C . LEU B 1 106 ? -1.999 -30.609 -15.5 1 94.69 106 LEU B C 1
ATOM 3666 O O . LEU B 1 106 ? -2.725 -30.109 -16.359 1 94.69 106 LEU B O 1
ATOM 3670 N N . ARG B 1 107 ? -0.875 -31.266 -15.75 1 94.12 107 ARG B N 1
ATOM 3671 C CA . ARG B 1 107 ? -0.444 -31.422 -17.141 1 94.12 107 ARG B CA 1
ATOM 3672 C C . ARG B 1 107 ? -1.427 -32.281 -17.922 1 94.12 107 ARG B C 1
ATOM 3674 O O . ARG B 1 107 ? -1.731 -31.984 -19.078 1 94.12 107 ARG B O 1
ATOM 3681 N N . ARG B 1 108 ? -1.901 -33.312 -17.359 1 94.38 108 ARG B N 1
ATOM 3682 C CA . ARG B 1 108 ? -2.889 -34.156 -18.016 1 94.38 108 ARG B CA 1
ATOM 3683 C C . ARG B 1 108 ? -4.18 -33.406 -18.281 1 94.38 108 ARG B C 1
ATOM 3685 O O . ARG B 1 108 ? -4.773 -33.531 -19.359 1 94.38 108 ARG B O 1
ATOM 3692 N N . LEU B 1 109 ? -4.59 -32.625 -17.312 1 96.62 109 LEU B N 1
ATOM 3693 C CA . LEU B 1 109 ? -5.758 -31.766 -17.516 1 96.62 109 LEU B CA 1
ATOM 3694 C C . LEU B 1 109 ? -5.535 -30.812 -18.688 1 96.62 109 LEU B C 1
ATOM 3696 O O . LEU B 1 109 ? -6.391 -30.703 -19.578 1 96.62 109 LEU B O 1
ATOM 3700 N N . ALA B 1 110 ? -4.434 -30.156 -18.75 1 97.31 110 ALA B N 1
ATOM 3701 C CA . ALA B 1 110 ? -4.141 -29.141 -19.75 1 97.31 110 ALA B CA 1
ATOM 3702 C C . ALA B 1 110 ? -4.023 -29.766 -21.141 1 97.31 110 ALA B C 1
ATOM 3704 O O . ALA B 1 110 ? -4.672 -29.328 -22.094 1 97.31 110 ALA B O 1
ATOM 3705 N N . ALA B 1 111 ? -3.268 -30.875 -21.203 1 96.38 111 ALA B N 1
ATOM 3706 C CA . ALA B 1 111 ? -2.941 -31.453 -22.516 1 96.38 111 ALA B CA 1
ATOM 3707 C C . ALA B 1 111 ? -4.016 -32.438 -22.953 1 96.38 111 ALA B C 1
ATOM 3709 O O . ALA B 1 111 ? -4.535 -32.344 -24.078 1 96.38 111 ALA B O 1
ATOM 3710 N N . ASP B 1 112 ? -4.371 -33.344 -22.141 1 95.25 112 ASP B N 1
ATOM 3711 C CA . ASP B 1 112 ? -5.215 -34.469 -22.531 1 95.25 112 ASP B CA 1
ATOM 3712 C C . ASP B 1 112 ? -6.691 -34.094 -22.516 1 95.25 112 ASP B C 1
ATOM 3714 O O . ASP B 1 112 ? -7.449 -34.469 -23.422 1 95.25 112 ASP B O 1
ATOM 3718 N N . GLU B 1 113 ? -7.059 -33.375 -21.547 1 96.62 113 GLU B N 1
ATOM 3719 C CA . GLU B 1 113 ? -8.477 -33.062 -21.406 1 96.62 113 GLU B CA 1
ATOM 3720 C C . GLU B 1 113 ? -8.844 -31.766 -22.125 1 96.62 113 GLU B C 1
ATOM 3722 O O . GLU B 1 113 ? -9.859 -31.688 -22.812 1 96.62 113 GLU B O 1
ATOM 3727 N N . LEU B 1 114 ? -8.07 -30.734 -22.016 1 98.12 114 LEU B N 1
ATOM 3728 C CA . LEU B 1 114 ? -8.414 -29.422 -22.562 1 98.12 114 LEU B CA 1
ATOM 3729 C C . LEU B 1 114 ? -7.773 -29.219 -23.922 1 98.12 114 LEU B C 1
ATOM 3731 O O . LEU B 1 114 ? -8.133 -28.281 -24.641 1 98.12 114 LEU B O 1
ATOM 3735 N N . GLY B 1 115 ? -6.789 -30.047 -24.266 1 97.88 115 GLY B N 1
ATOM 3736 C CA . GLY B 1 115 ? -6.129 -29.953 -25.547 1 97.88 115 GLY B CA 1
ATOM 3737 C C . GLY B 1 115 ? -5.285 -28.703 -25.703 1 97.88 115 GLY B C 1
ATOM 3738 O O . GLY B 1 115 ? -5.145 -28.172 -26.812 1 97.88 115 GLY B O 1
ATOM 3739 N N . LEU B 1 116 ? -4.828 -28.156 -24.641 1 98.19 116 LEU B N 1
ATOM 3740 C CA . LEU B 1 116 ? -3.99 -26.953 -24.719 1 98.19 116 LEU B CA 1
ATOM 3741 C C . LEU B 1 116 ? -2.627 -27.297 -25.312 1 98.19 116 LEU B C 1
ATOM 3743 O O . LEU B 1 116 ? -2.078 -28.359 -25.062 1 98.19 116 LEU B O 1
ATOM 3747 N N . PRO B 1 117 ? -2.092 -26.375 -26.125 1 97.12 117 PRO B N 1
ATOM 3748 C CA . PRO B 1 117 ? -0.725 -26.594 -26.609 1 97.12 117 PRO B CA 1
ATOM 3749 C C . PRO B 1 117 ? 0.304 -26.594 -25.484 1 97.12 117 PRO B C 1
ATOM 3751 O O . PRO B 1 117 ? 0.369 -25.641 -24.703 1 97.12 117 PRO B O 1
ATOM 3754 N N . THR B 1 118 ? 1.055 -27.609 -25.359 1 95.69 118 THR B N 1
ATOM 3755 C CA . THR B 1 118 ? 2.158 -27.719 -24.406 1 95.69 118 THR B CA 1
ATOM 3756 C C . THR B 1 118 ? 3.426 -28.203 -25.109 1 95.69 118 THR B C 1
ATOM 3758 O O . THR B 1 118 ? 3.365 -28.703 -26.25 1 95.69 118 THR B O 1
ATOM 3761 N N . ALA B 1 119 ? 4.574 -27.953 -24.453 1 92.88 119 ALA B N 1
ATOM 3762 C CA . ALA B 1 119 ? 5.75 -28.688 -24.922 1 92.88 119 ALA B CA 1
ATOM 3763 C C . ALA B 1 119 ? 5.551 -30.203 -24.75 1 92.88 119 ALA B C 1
ATOM 3765 O O . ALA B 1 119 ? 4.898 -30.641 -23.812 1 92.88 119 ALA B O 1
ATOM 3766 N N . PRO B 1 120 ? 6.105 -30.938 -25.703 1 94.56 120 PRO B N 1
ATOM 3767 C CA . PRO B 1 120 ? 6.043 -32.406 -25.5 1 94.56 120 PRO B CA 1
ATOM 3768 C C . PRO B 1 120 ? 6.59 -32.812 -24.125 1 94.56 120 PRO B C 1
ATOM 3770 O O . PRO B 1 120 ? 7.602 -32.25 -23.672 1 94.56 120 PRO B O 1
ATOM 3773 N N . PHE B 1 121 ? 5.887 -33.75 -23.5 1 95.88 121 PHE B N 1
ATOM 3774 C CA . PHE B 1 121 ? 6.281 -34.062 -22.141 1 95.88 121 PHE B CA 1
ATOM 3775 C C . PHE B 1 121 ? 6.051 -35.562 -21.859 1 95.88 121 PHE B C 1
ATOM 3777 O O . PHE B 1 121 ? 5.324 -36.219 -22.609 1 95.88 121 PHE B O 1
ATOM 3784 N N . TRP B 1 122 ? 6.715 -36.094 -20.812 1 96.5 122 TRP B N 1
ATOM 3785 C CA . TRP B 1 122 ? 6.59 -37.469 -20.297 1 96.5 122 TRP B CA 1
ATOM 3786 C C . TRP B 1 122 ? 6.73 -37.469 -18.766 1 96.5 122 TRP B C 1
ATOM 3788 O O . TRP B 1 122 ? 7.289 -36.531 -18.188 1 96.5 122 TRP B O 1
ATOM 3798 N N . PHE B 1 123 ? 6.207 -38.531 -18.219 1 96.44 123 PHE B N 1
ATOM 3799 C CA . PHE B 1 123 ? 6.422 -38.75 -16.797 1 96.44 123 PHE B CA 1
ATOM 3800 C C . PHE B 1 123 ? 7.277 -40 -16.594 1 96.44 123 PHE B C 1
ATOM 3802 O O . PHE B 1 123 ? 7.18 -40.969 -17.359 1 96.44 123 PHE B O 1
ATOM 3809 N N . ALA B 1 124 ? 8.156 -39.906 -15.594 1 96.56 124 ALA B N 1
ATOM 3810 C CA . ALA B 1 124 ? 9 -41.031 -15.234 1 96.56 124 ALA B CA 1
ATOM 3811 C C . ALA B 1 124 ? 8.93 -41.312 -13.734 1 96.56 124 ALA B C 1
ATOM 3813 O O . ALA B 1 124 ? 9.008 -40.406 -12.914 1 96.56 124 ALA B O 1
ATOM 3814 N N . GLY B 1 125 ? 8.789 -42.562 -13.398 1 95.56 125 GLY B N 1
ATOM 3815 C CA . GLY B 1 125 ? 8.695 -42.969 -12 1 95.56 125 GLY B CA 1
ATOM 3816 C C . GLY B 1 125 ? 9.938 -43.656 -11.492 1 95.56 125 GLY B C 1
ATOM 3817 O O . GLY B 1 125 ? 9.953 -44.188 -10.375 1 95.56 125 GLY B O 1
ATOM 3818 N N . SER B 1 126 ? 10.977 -43.781 -12.367 1 95.12 126 SER B N 1
ATOM 3819 C CA . SER B 1 126 ? 12.266 -44.375 -12.016 1 95.12 126 SER B CA 1
ATOM 3820 C C . SER B 1 126 ? 13.383 -43.812 -12.906 1 95.12 126 SER B C 1
ATOM 3822 O O . SER B 1 126 ? 13.109 -43.219 -13.945 1 95.12 126 SER B O 1
ATOM 3824 N N . LEU B 1 127 ? 14.594 -44.062 -12.406 1 95.81 127 LEU B N 1
ATOM 3825 C CA . LEU B 1 127 ? 15.742 -43.656 -13.203 1 95.81 127 LEU B CA 1
ATOM 3826 C C . LEU B 1 127 ? 15.719 -44.344 -14.57 1 95.81 127 LEU B C 1
ATOM 3828 O O . LEU B 1 127 ? 16.016 -43.719 -15.586 1 95.81 127 LEU B O 1
ATOM 3832 N N . ASP B 1 128 ? 15.344 -45.594 -14.609 1 96.5 128 ASP B N 1
ATOM 3833 C CA . ASP B 1 128 ? 15.273 -46.312 -15.867 1 96.5 128 ASP B CA 1
ATOM 3834 C C . ASP B 1 128 ? 14.211 -45.75 -16.781 1 96.5 128 ASP B C 1
ATOM 3836 O O . ASP B 1 128 ? 14.414 -45.656 -18 1 96.5 128 ASP B O 1
ATOM 3840 N N . ASP B 1 129 ? 13.117 -45.375 -16.203 1 97 129 ASP B N 1
ATOM 3841 C CA . ASP B 1 129 ? 12.07 -44.719 -16.969 1 97 129 ASP B CA 1
ATOM 3842 C C . ASP B 1 129 ? 12.57 -43.438 -17.594 1 97 129 ASP B C 1
ATOM 3844 O O . ASP B 1 129 ? 12.258 -43.125 -18.75 1 97 129 ASP B O 1
ATOM 3848 N N . LEU B 1 130 ? 13.305 -42.656 -16.812 1 97.25 130 LEU B N 1
ATOM 3849 C CA . LEU B 1 130 ? 13.805 -41.375 -17.281 1 97.25 130 LEU B CA 1
ATOM 3850 C C . LEU B 1 130 ? 14.805 -41.562 -18.422 1 97.25 130 LEU B C 1
ATOM 3852 O O . LEU B 1 130 ? 14.82 -40.781 -19.375 1 97.25 130 LEU B O 1
ATOM 3856 N N . LYS B 1 131 ? 15.609 -42.594 -18.312 1 96.81 131 LYS B N 1
ATOM 3857 C CA . LYS B 1 131 ? 16.531 -42.938 -19.391 1 96.81 131 LYS B CA 1
ATOM 3858 C C . LYS B 1 131 ? 15.773 -43.281 -20.672 1 96.81 131 LYS B C 1
ATOM 3860 O O . LYS B 1 131 ? 16.156 -42.844 -21.766 1 96.81 131 LYS B O 1
ATOM 3865 N N . ALA B 1 132 ? 14.758 -44.062 -20.516 1 97.12 132 ALA B N 1
ATOM 3866 C CA . ALA B 1 132 ? 13.938 -44.438 -21.656 1 97.12 132 ALA B CA 1
ATOM 3867 C C . ALA B 1 132 ? 13.297 -43.188 -22.297 1 97.12 132 ALA B C 1
ATOM 3869 O O . ALA B 1 132 ? 13.242 -43.094 -23.531 1 97.12 132 ALA B O 1
ATOM 3870 N N . VAL B 1 133 ? 12.789 -42.344 -21.484 1 96.94 133 VAL B N 1
ATOM 3871 C CA . VAL B 1 133 ? 12.164 -41.094 -21.953 1 96.94 133 VAL B CA 1
ATOM 3872 C C . VAL B 1 133 ? 13.188 -40.281 -22.734 1 96.94 133 VAL B C 1
ATOM 3874 O O . VAL B 1 133 ? 12.883 -39.75 -23.812 1 96.94 133 VAL B O 1
ATOM 3877 N N . ALA B 1 134 ? 14.352 -40.094 -22.188 1 96.38 134 ALA B N 1
ATOM 3878 C CA . ALA B 1 134 ? 15.398 -39.312 -22.828 1 96.38 134 ALA B CA 1
ATOM 3879 C C . ALA B 1 134 ? 15.766 -39.906 -24.188 1 96.38 134 ALA B C 1
ATOM 3881 O O . ALA B 1 134 ? 15.969 -39.156 -25.156 1 96.38 134 ALA B O 1
ATOM 3882 N N . ALA B 1 135 ? 15.852 -41.188 -24.219 1 94.94 135 ALA B N 1
ATOM 3883 C CA . ALA B 1 135 ? 16.172 -41.875 -25.469 1 94.94 135 ALA B CA 1
ATOM 3884 C C . ALA B 1 135 ? 15.078 -41.656 -26.516 1 94.94 135 ALA B C 1
ATOM 3886 O O . ALA B 1 135 ? 15.375 -41.469 -27.688 1 94.94 135 ALA B O 1
ATOM 3887 N N . HIS B 1 136 ? 13.914 -41.719 -26.047 1 95 136 HIS B N 1
ATOM 3888 C CA . HIS B 1 136 ? 12.758 -41.562 -26.922 1 95 136 HIS B CA 1
ATOM 3889 C C . HIS B 1 136 ? 12.664 -40.125 -27.438 1 95 136 HIS B C 1
ATOM 3891 O O . HIS B 1 136 ? 12.391 -39.906 -28.625 1 95 136 HIS B O 1
ATOM 3897 N N . ALA B 1 137 ? 12.742 -39.188 -26.578 1 93.62 137 ALA B N 1
ATOM 3898 C CA . ALA B 1 137 ? 12.586 -37.75 -26.922 1 93.62 137 ALA B CA 1
ATOM 3899 C C . ALA B 1 137 ? 13.664 -37.312 -27.906 1 93.62 137 ALA B C 1
ATOM 3901 O O . ALA B 1 137 ? 13.391 -36.531 -28.828 1 93.62 137 ALA B O 1
ATOM 3902 N N . GLY B 1 138 ? 14.914 -37.688 -27.719 1 88.38 138 GLY B N 1
ATOM 3903 C CA . GLY B 1 138 ? 16 -37.344 -28.609 1 88.38 138 GLY B CA 1
ATOM 3904 C C . GLY B 1 138 ? 16.406 -35.906 -28.547 1 88.38 138 GLY B C 1
ATOM 3905 O O . GLY B 1 138 ? 17.031 -35.375 -29.484 1 88.38 138 GLY B O 1
ATOM 3906 N N . SER B 1 139 ? 15.914 -35.125 -27.672 1 88.25 139 SER B N 1
ATOM 3907 C CA . SER B 1 139 ? 16.219 -33.719 -27.5 1 88.25 139 SER B CA 1
ATOM 3908 C C . SER B 1 139 ? 16.484 -33.375 -26.031 1 88.25 139 SER B C 1
ATOM 3910 O O . SER B 1 139 ? 16.422 -34.25 -25.172 1 88.25 139 SER B O 1
ATOM 3912 N N . GLN B 1 140 ? 16.891 -32.094 -25.891 1 94.19 140 GLN B N 1
ATOM 3913 C CA . GLN B 1 140 ? 17.078 -31.656 -24.516 1 94.19 140 GLN B CA 1
ATOM 3914 C C . GLN B 1 140 ? 15.766 -31.672 -23.734 1 94.19 140 GLN B C 1
ATOM 3916 O O . GLN B 1 140 ? 14.711 -31.328 -24.281 1 94.19 140 GLN B O 1
ATOM 3921 N N . LEU B 1 141 ? 15.922 -32.094 -22.453 1 95.69 141 LEU B N 1
ATOM 3922 C CA . LEU B 1 141 ? 14.734 -32.188 -21.625 1 95.69 141 LEU B CA 1
ATOM 3923 C C . LEU B 1 141 ? 14.891 -31.375 -20.344 1 95.69 141 LEU B C 1
ATOM 3925 O O . LEU B 1 141 ? 15.977 -31.328 -19.75 1 95.69 141 LEU B O 1
ATOM 3929 N N . LEU B 1 142 ? 13.852 -30.656 -20.047 1 93.12 142 LEU B N 1
ATOM 3930 C CA . LEU B 1 142 ? 13.727 -30.078 -18.719 1 93.12 142 LEU B CA 1
ATOM 3931 C C . LEU B 1 142 ? 13.086 -31.062 -17.75 1 93.12 142 LEU B C 1
ATOM 3933 O O . LEU B 1 142 ? 12.016 -31.609 -18.031 1 93.12 142 LEU B O 1
ATOM 3937 N N . VAL B 1 143 ? 13.773 -31.312 -16.594 1 94.81 143 VAL B N 1
ATOM 3938 C CA . VAL B 1 143 ? 13.297 -32.312 -15.633 1 94.81 143 VAL B CA 1
ATOM 3939 C C . VAL B 1 143 ? 13.008 -31.641 -14.297 1 94.81 143 VAL B C 1
ATOM 3941 O O . VAL B 1 143 ? 13.836 -30.875 -13.789 1 94.81 143 VAL B O 1
ATOM 3944 N N . GLU B 1 144 ? 11.812 -31.859 -13.766 1 92 144 GLU B N 1
ATOM 3945 C CA . GLU B 1 144 ? 11.43 -31.344 -12.453 1 92 144 GLU B CA 1
ATOM 3946 C C . GLU B 1 144 ? 10.539 -32.344 -11.719 1 92 144 GLU B C 1
ATOM 3948 O O . GLU B 1 144 ? 9.906 -33.188 -12.336 1 92 144 GLU B O 1
ATOM 3953 N N . PRO B 1 145 ? 10.594 -32.312 -10.398 1 91.94 145 PRO B N 1
ATOM 3954 C CA . PRO B 1 145 ? 9.695 -33.188 -9.656 1 91.94 145 PRO B CA 1
ATOM 3955 C C . PRO B 1 145 ? 8.219 -32.906 -9.914 1 91.94 145 PRO B C 1
ATOM 3957 O O . PRO B 1 145 ? 7.859 -31.75 -10.172 1 91.94 145 PRO B O 1
ATOM 3960 N N . VAL B 1 146 ? 7.352 -33.906 -9.781 1 90.62 146 VAL B N 1
ATOM 3961 C CA . VAL B 1 146 ? 5.93 -33.719 -10.039 1 90.62 146 VAL B CA 1
ATOM 3962 C C . VAL B 1 146 ? 5.254 -33.125 -8.812 1 90.62 146 VAL B C 1
ATOM 3964 O O . VAL B 1 146 ? 4.148 -32.594 -8.906 1 90.62 146 VAL B O 1
ATOM 3967 N N . ARG B 1 147 ? 5.914 -33.219 -7.688 1 82.56 147 ARG B N 1
ATOM 3968 C CA . ARG B 1 147 ? 5.336 -32.688 -6.457 1 82.56 147 ARG B CA 1
ATOM 3969 C C . ARG B 1 147 ? 6.34 -31.812 -5.703 1 82.56 147 ARG B C 1
ATOM 3971 O O . ARG B 1 147 ? 7.551 -32.031 -5.816 1 82.56 147 ARG B O 1
ATOM 3978 N N . GLY B 1 148 ? 5.719 -30.859 -4.988 1 75.94 148 GLY B N 1
ATOM 3979 C CA . GLY B 1 148 ? 6.559 -30.047 -4.121 1 75.94 148 GLY B CA 1
ATOM 3980 C C . GLY B 1 148 ? 7.23 -28.891 -4.844 1 75.94 148 GLY B C 1
ATOM 3981 O O . GLY B 1 148 ? 7.039 -28.719 -6.047 1 75.94 148 GLY B O 1
ATOM 3982 N N . PRO B 1 149 ? 7.969 -28.141 -4.078 1 74.06 149 PRO B N 1
ATOM 3983 C CA . PRO B 1 149 ? 8.664 -27 -4.664 1 74.06 149 PRO B CA 1
ATOM 3984 C C . PRO B 1 149 ? 9.742 -27.422 -5.668 1 74.06 149 PRO B C 1
ATOM 3986 O O . PRO B 1 149 ? 10.422 -28.422 -5.465 1 74.06 149 PRO B O 1
ATOM 3989 N N . VAL B 1 150 ? 9.836 -26.734 -6.715 1 75.5 150 VAL B N 1
ATOM 3990 C CA . VAL B 1 150 ? 10.797 -27.062 -7.766 1 75.5 150 VAL B CA 1
ATOM 3991 C C . VAL B 1 150 ? 12.156 -26.453 -7.43 1 75.5 150 VAL B C 1
ATOM 3993 O O . VAL B 1 150 ? 13.148 -27.188 -7.293 1 75.5 150 VAL B O 1
ATOM 3996 N N . GLY B 1 151 ? 12.117 -25.188 -7.191 1 69.69 151 GLY B N 1
ATOM 3997 C CA . GLY B 1 151 ? 13.352 -24.484 -6.859 1 69.69 151 GLY B CA 1
ATOM 3998 C C . GLY B 1 151 ? 14.562 -25.031 -7.586 1 69.69 151 GLY B C 1
ATOM 3999 O O . GLY B 1 151 ? 14.57 -25.109 -8.812 1 69.69 151 GLY B O 1
ATOM 4000 N N . GLN B 1 152 ? 15.539 -25.562 -6.773 1 73 152 GLN B N 1
ATOM 4001 C CA . GLN B 1 152 ? 16.797 -26.062 -7.316 1 73 152 GLN B CA 1
ATOM 4002 C C . GLN B 1 152 ? 16.656 -27.5 -7.816 1 73 152 GLN B C 1
ATOM 4004 O O . GLN B 1 152 ? 17.641 -28.094 -8.289 1 73 152 GLN B O 1
ATOM 4009 N N . ARG B 1 153 ? 15.508 -27.984 -7.867 1 85.5 153 ARG B N 1
ATOM 4010 C CA . ARG B 1 153 ? 15.297 -29.375 -8.219 1 85.5 153 ARG B CA 1
ATOM 4011 C C . ARG B 1 153 ? 14.992 -29.531 -9.703 1 85.5 153 ARG B C 1
ATOM 4013 O O . ARG B 1 153 ? 14.703 -30.641 -10.18 1 85.5 153 ARG B O 1
ATOM 4020 N N . ARG B 1 154 ? 15.062 -28.469 -10.352 1 87.75 154 ARG B N 1
ATOM 4021 C CA . ARG B 1 154 ? 14.883 -28.453 -11.805 1 87.75 154 ARG B CA 1
ATOM 4022 C C . ARG B 1 154 ? 16.234 -28.516 -12.516 1 87.75 154 ARG B C 1
ATOM 4024 O O . ARG B 1 154 ? 17.188 -27.875 -12.086 1 87.75 154 ARG B O 1
ATOM 4031 N N . SER B 1 155 ? 16.297 -29.312 -13.617 1 91.56 155 SER B N 1
ATOM 4032 C CA . SER B 1 155 ? 17.531 -29.438 -14.398 1 91.56 155 SER B CA 1
ATOM 4033 C C . SER B 1 155 ? 17.234 -29.656 -15.875 1 91.56 155 SER B C 1
ATOM 4035 O O . SER B 1 155 ? 16.109 -30.031 -16.234 1 91.56 155 SER B O 1
ATOM 4037 N N . VAL B 1 156 ? 18.281 -29.375 -16.641 1 92.06 156 VAL B N 1
ATOM 4038 C CA . VAL B 1 156 ? 18.203 -29.656 -18.062 1 92.06 156 VAL B CA 1
ATOM 4039 C C . VAL B 1 156 ? 19.109 -30.828 -18.422 1 92.06 156 VAL B C 1
ATOM 4041 O O . VAL B 1 156 ? 20.297 -30.844 -18.062 1 92.06 156 VAL B O 1
ATOM 4044 N N . ILE B 1 157 ? 18.516 -31.766 -19.062 1 94.75 157 ILE B N 1
ATOM 4045 C CA . ILE B 1 157 ? 19.266 -32.875 -19.625 1 94.75 157 ILE B CA 1
ATOM 4046 C C . ILE B 1 157 ? 19.688 -32.562 -21.062 1 94.75 157 ILE B C 1
ATOM 4048 O O . ILE B 1 157 ? 18.828 -32.438 -21.938 1 94.75 157 ILE B O 1
ATOM 4052 N N . ARG B 1 158 ? 20.938 -32.5 -21.234 1 93.69 158 ARG B N 1
ATOM 4053 C CA . ARG B 1 158 ? 21.453 -32.219 -22.562 1 93.69 158 ARG B CA 1
ATOM 4054 C C . ARG B 1 158 ? 21.922 -33.469 -23.266 1 93.69 158 ARG B C 1
ATOM 4056 O O . ARG B 1 158 ? 22.031 -33.5 -24.5 1 93.69 158 ARG B O 1
ATOM 4063 N N . GLY B 1 159 ? 22.281 -34.5 -22.469 1 91.75 159 GLY B N 1
ATOM 4064 C CA . GLY B 1 159 ? 22.734 -35.781 -22.969 1 91.75 159 GLY B CA 1
ATOM 4065 C C . GLY B 1 159 ? 22.641 -36.906 -21.922 1 91.75 159 GLY B C 1
ATOM 4066 O O . GLY B 1 159 ? 22.203 -36.656 -20.797 1 91.75 159 GLY B O 1
ATOM 4067 N N . PRO B 1 160 ? 23.031 -38.094 -22.328 1 92.56 160 PRO B N 1
ATOM 4068 C CA . PRO B 1 160 ? 22.875 -39.25 -21.438 1 92.56 160 PRO B CA 1
ATOM 4069 C C . PRO B 1 160 ? 23.641 -39.094 -20.125 1 92.56 160 PRO B C 1
ATOM 4071 O O . PRO B 1 160 ? 23.219 -39.625 -19.094 1 92.56 160 PRO B O 1
ATOM 4074 N N . GLY B 1 161 ? 24.656 -38.375 -20.172 1 94.19 161 GLY B N 1
ATOM 4075 C CA . GLY B 1 161 ? 25.469 -38.188 -18.984 1 94.19 161 GLY B CA 1
ATOM 4076 C C . GLY B 1 161 ? 24.812 -37.344 -17.922 1 94.19 161 GLY B C 1
ATOM 4077 O O . GLY B 1 161 ? 25.203 -37.406 -16.75 1 94.19 161 GLY B O 1
ATOM 4078 N N . ASP B 1 162 ? 23.75 -36.625 -18.234 1 96.12 162 ASP B N 1
ATOM 4079 C CA . ASP B 1 162 ? 23.094 -35.688 -17.312 1 96.12 162 ASP B CA 1
ATOM 4080 C C . ASP B 1 162 ? 21.938 -36.375 -16.594 1 96.12 162 ASP B C 1
ATOM 4082 O O . ASP B 1 162 ? 21.422 -35.844 -15.609 1 96.12 162 ASP B O 1
ATOM 4086 N N . ILE B 1 163 ? 21.578 -37.531 -16.984 1 96.62 163 ILE B N 1
ATOM 4087 C CA . ILE B 1 163 ? 20.281 -38.125 -16.609 1 96.62 163 ILE B CA 1
ATOM 4088 C C . ILE B 1 163 ? 20.297 -38.5 -15.133 1 96.62 163 ILE B C 1
ATOM 4090 O O . ILE B 1 163 ? 19.359 -38.156 -14.398 1 96.62 163 ILE B O 1
ATOM 4094 N N . GLU B 1 164 ? 21.297 -39.156 -14.719 1 96.19 164 GLU B N 1
ATOM 4095 C CA . GLU B 1 164 ? 21.359 -39.625 -13.328 1 96.19 164 GLU B CA 1
ATOM 4096 C C . GLU B 1 164 ? 21.406 -38.406 -12.375 1 96.19 164 GLU B C 1
ATOM 4098 O O . GLU B 1 164 ? 20.734 -38.406 -11.344 1 96.19 164 GLU B O 1
ATOM 4103 N N . ALA B 1 165 ? 22.156 -37.5 -12.734 1 95.88 165 ALA B N 1
ATOM 4104 C CA . ALA B 1 165 ? 22.266 -36.312 -11.906 1 95.88 165 ALA B CA 1
ATOM 4105 C C . ALA B 1 165 ? 20.922 -35.562 -11.836 1 95.88 165 ALA B C 1
ATOM 4107 O O . ALA B 1 165 ? 20.547 -35.062 -10.781 1 95.88 165 ALA B O 1
ATOM 4108 N N . ALA B 1 166 ? 20.297 -35.469 -12.922 1 95.75 166 ALA B N 1
ATOM 4109 C CA . ALA B 1 166 ? 18.984 -34.812 -12.977 1 95.75 166 ALA B CA 1
ATOM 4110 C C . ALA B 1 166 ? 17.969 -35.531 -12.102 1 95.75 166 ALA B C 1
ATOM 4112 O O . ALA B 1 166 ? 17.188 -34.875 -11.391 1 95.75 166 ALA B O 1
ATOM 4113 N N . TRP B 1 167 ? 18 -36.812 -12.141 1 95.75 167 TRP B N 1
ATOM 4114 C CA . TRP B 1 167 ? 17.094 -37.625 -11.328 1 95.75 167 TRP B CA 1
ATOM 4115 C C . TRP B 1 167 ? 17.359 -37.406 -9.844 1 95.75 167 TRP B C 1
ATOM 4117 O O . TRP B 1 167 ? 16.422 -37.188 -9.07 1 95.75 167 TRP B O 1
ATOM 4127 N N . GLN B 1 168 ? 18.609 -37.438 -9.547 1 94.81 168 GLN B N 1
ATOM 4128 C CA . GLN B 1 168 ? 18.984 -37.25 -8.148 1 94.81 168 GLN B CA 1
ATOM 4129 C C . GLN B 1 168 ? 18.609 -35.875 -7.641 1 94.81 168 GLN B C 1
ATOM 4131 O O . GLN B 1 168 ? 18.125 -35.719 -6.512 1 94.81 168 GLN B O 1
ATOM 4136 N N . ARG B 1 169 ? 18.75 -34.906 -8.461 1 93.69 169 ARG B N 1
ATOM 4137 C CA . ARG B 1 169 ? 18.406 -33.562 -8.086 1 93.69 169 ARG B CA 1
ATOM 4138 C C . ARG B 1 169 ? 16.906 -33.406 -7.879 1 93.69 169 ARG B C 1
ATOM 4140 O O . ARG B 1 169 ? 16.469 -32.719 -6.945 1 93.69 169 ARG B O 1
ATOM 4147 N N . ALA B 1 170 ? 16.203 -34 -8.664 1 93.88 170 ALA B N 1
ATOM 4148 C CA . ALA B 1 170 ? 14.75 -33.844 -8.656 1 93.88 170 ALA B CA 1
ATOM 4149 C C . ALA B 1 170 ? 14.109 -34.594 -7.508 1 93.88 170 ALA B C 1
ATOM 4151 O O . ALA B 1 170 ? 13.234 -34.062 -6.812 1 93.88 170 ALA B O 1
ATOM 4152 N N . VAL B 1 171 ? 14.555 -35.875 -7.234 1 92.38 171 VAL B N 1
ATOM 4153 C CA . VAL B 1 171 ? 13.758 -36.719 -6.324 1 92.38 171 VAL B CA 1
ATOM 4154 C C . VAL B 1 171 ? 14.688 -37.469 -5.379 1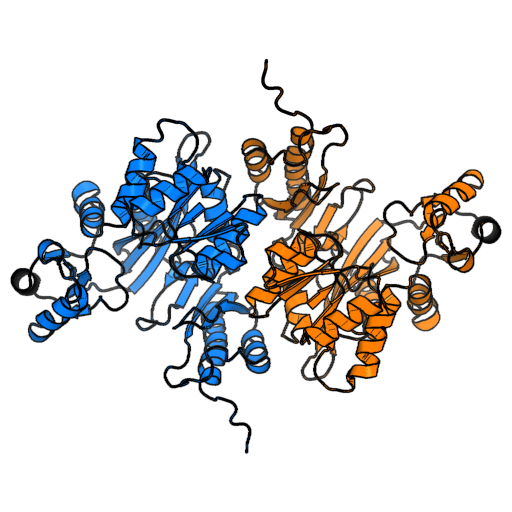 92.38 171 VAL B C 1
ATOM 4156 O O . VAL B 1 171 ? 14.242 -38.344 -4.633 1 92.38 171 VAL B O 1
ATOM 4159 N N . GLY B 1 172 ? 15.945 -37.156 -5.422 1 86.62 172 GLY B N 1
ATOM 4160 C CA . GLY B 1 172 ? 16.891 -37.875 -4.602 1 86.62 172 GLY B CA 1
ATOM 4161 C C . GLY B 1 172 ? 16.609 -37.781 -3.115 1 86.62 172 GLY B C 1
ATOM 4162 O O . GLY B 1 172 ? 16.938 -38.688 -2.344 1 86.62 172 GLY B O 1
ATOM 4163 N N . SER B 1 173 ? 16.078 -36.688 -2.729 1 83 173 SER B N 1
ATOM 4164 C CA . SER B 1 173 ? 15.828 -36.469 -1.31 1 83 173 SER B CA 1
ATOM 4165 C C . SER B 1 173 ? 14.484 -37.062 -0.883 1 83 173 SER B C 1
ATOM 4167 O O . SER B 1 173 ? 14.156 -37.062 0.304 1 83 173 SER B O 1
ATOM 4169 N N . VAL B 1 174 ? 13.781 -37.594 -1.824 1 83.56 174 VAL B N 1
ATOM 4170 C CA . VAL B 1 174 ? 12.484 -38.188 -1.526 1 83.56 174 VAL B CA 1
ATOM 4171 C C . VAL B 1 174 ? 12.664 -39.656 -1.074 1 83.56 174 VAL B C 1
ATOM 4173 O O . VAL B 1 174 ? 13.195 -40.469 -1.822 1 83.56 174 VAL B O 1
ATOM 4176 N N . SER B 1 175 ? 12.289 -39.969 0.115 1 79.12 175 SER B N 1
ATOM 4177 C CA . SER B 1 175 ? 12.555 -41.281 0.73 1 79.12 175 SER B CA 1
ATOM 4178 C C . SER B 1 175 ? 11.633 -42.344 0.171 1 79.12 175 SER B C 1
ATOM 4180 O O . SER B 1 175 ? 12.055 -43.469 -0.054 1 79.12 175 SER B O 1
ATOM 4182 N N . ALA B 1 176 ? 10.422 -42 -0.068 1 81.38 176 ALA B N 1
ATOM 4183 C CA . ALA B 1 176 ? 9.453 -42.969 -0.545 1 81.38 176 ALA B CA 1
ATOM 4184 C C . ALA B 1 176 ? 9.586 -43.188 -2.051 1 81.38 176 ALA B C 1
ATOM 4186 O O . ALA B 1 176 ? 9.266 -42.312 -2.842 1 81.38 176 ALA B O 1
ATOM 4187 N N . PRO B 1 177 ? 10.023 -44.375 -2.32 1 78.44 177 PRO B N 1
ATOM 4188 C CA . PRO B 1 177 ? 10.258 -44.625 -3.744 1 78.44 177 PRO B CA 1
ATOM 4189 C C . PRO B 1 177 ? 9.016 -44.375 -4.598 1 78.44 177 PRO B C 1
ATOM 4191 O O . PRO B 1 177 ? 9.117 -43.906 -5.727 1 78.44 177 PRO B O 1
ATOM 4194 N N . GLU B 1 178 ? 7.898 -44.688 -4.07 1 79.19 178 GLU B N 1
ATOM 4195 C CA . GLU B 1 178 ? 6.648 -44.562 -4.812 1 79.19 178 GLU B CA 1
ATOM 4196 C C . GLU B 1 178 ? 6.34 -43.094 -5.086 1 79.19 178 GLU B C 1
ATOM 4198 O O . GLU B 1 178 ? 5.543 -42.75 -5.973 1 79.19 178 GLU B O 1
ATOM 4203 N N . GLN B 1 179 ? 7.082 -42.25 -4.391 1 82.06 179 GLN B N 1
ATOM 4204 C CA . GLN B 1 179 ? 6.844 -40.844 -4.527 1 82.06 179 GLN B CA 1
ATOM 4205 C C . GLN B 1 179 ? 7.883 -40.188 -5.438 1 82.06 179 GLN B C 1
ATOM 4207 O O . GLN B 1 179 ? 7.793 -39 -5.746 1 82.06 179 GLN B O 1
ATOM 4212 N N . GLN B 1 180 ? 8.742 -41 -5.859 1 90.25 180 GLN B N 1
ATOM 4213 C CA . GLN B 1 180 ? 9.758 -40.5 -6.77 1 90.25 180 GLN B CA 1
ATOM 4214 C C . GLN B 1 180 ? 9.242 -40.469 -8.203 1 90.25 180 GLN B C 1
ATOM 4216 O O . GLN B 1 180 ? 9.203 -41.5 -8.883 1 90.25 180 GLN B O 1
ATOM 4221 N N . ARG B 1 181 ? 8.82 -39.375 -8.648 1 93.94 181 ARG B N 1
ATOM 4222 C CA . ARG B 1 181 ? 8.273 -39.156 -9.984 1 93.94 181 ARG B CA 1
ATOM 4223 C C . ARG B 1 181 ? 8.648 -37.812 -10.539 1 93.94 181 ARG B C 1
ATOM 4225 O O . ARG B 1 181 ? 8.641 -36.812 -9.812 1 93.94 181 ARG B O 1
ATOM 4232 N N . VAL B 1 182 ? 9.016 -37.812 -11.867 1 95.69 182 VAL B N 1
ATOM 4233 C CA . VAL B 1 182 ? 9.453 -36.531 -12.461 1 95.69 182 VAL B CA 1
ATOM 4234 C C . VAL B 1 182 ? 8.656 -36.25 -13.727 1 95.69 182 VAL B C 1
ATOM 4236 O O . VAL B 1 182 ? 8.07 -37.156 -14.32 1 95.69 182 VAL B O 1
ATOM 4239 N N . LEU B 1 183 ? 8.523 -35.031 -14.008 1 95.19 183 LEU B N 1
ATOM 4240 C CA . LEU B 1 183 ? 8.07 -34.531 -15.297 1 95.19 183 LEU B CA 1
ATOM 4241 C C . LEU B 1 183 ? 9.258 -34.188 -16.188 1 95.19 183 LEU B C 1
ATOM 4243 O O . LEU B 1 183 ? 10.164 -33.469 -15.773 1 95.19 183 LEU B O 1
ATOM 4247 N N . ALA B 1 184 ? 9.328 -34.75 -17.328 1 95.69 184 ALA B N 1
ATOM 4248 C CA . ALA B 1 184 ? 10.312 -34.438 -18.359 1 95.69 184 ALA B CA 1
ATOM 4249 C C . ALA B 1 184 ? 9.664 -33.75 -19.562 1 95.69 184 ALA B C 1
ATOM 4251 O O . ALA B 1 184 ? 8.719 -34.312 -20.156 1 95.69 184 ALA B O 1
ATOM 4252 N N . GLU B 1 185 ? 10.117 -32.594 -19.875 1 94.69 185 GLU B N 1
ATOM 4253 C CA . GLU B 1 185 ? 9.539 -31.828 -20.969 1 94.69 185 GLU B CA 1
ATOM 4254 C C . GLU B 1 185 ? 10.617 -31.359 -21.953 1 94.69 185 GLU B C 1
ATOM 4256 O O . GLU B 1 185 ? 11.711 -30.969 -21.531 1 94.69 185 GLU B O 1
ATOM 4261 N N . THR B 1 186 ? 10.305 -31.391 -23.266 1 93.88 186 THR B N 1
ATOM 4262 C CA . THR B 1 186 ? 11.242 -30.922 -24.281 1 93.88 186 THR B CA 1
ATOM 4263 C C . THR B 1 186 ? 11.523 -29.438 -24.109 1 93.88 186 THR B C 1
ATOM 4265 O O . THR B 1 186 ? 10.609 -28.656 -23.844 1 93.88 186 THR B O 1
ATOM 4268 N N . VAL B 1 187 ? 12.773 -29.062 -24.172 1 91.06 187 VAL B N 1
ATOM 4269 C CA . VAL B 1 187 ? 13.141 -27.656 -24.219 1 91.06 187 VAL B CA 1
ATOM 4270 C C . VAL B 1 187 ? 12.766 -27.062 -25.578 1 91.06 187 VAL B C 1
ATOM 4272 O O . VAL B 1 187 ? 13.312 -27.484 -26.609 1 91.06 187 VAL B O 1
ATOM 4275 N N . VAL B 1 188 ? 11.859 -26.172 -25.594 1 88.44 188 VAL B N 1
ATOM 4276 C CA . VAL B 1 188 ? 11.422 -25.547 -26.844 1 88.44 188 VAL B CA 1
ATOM 4277 C C . VAL B 1 188 ? 12.047 -24.156 -26.984 1 88.44 188 VAL B C 1
ATOM 4279 O O . VAL B 1 188 ? 12.508 -23.578 -26 1 88.44 188 VAL B O 1
ATOM 4282 N N . ASP B 1 189 ? 12.078 -23.672 -28.219 1 89.06 189 ASP B N 1
ATOM 4283 C CA . ASP B 1 189 ? 12.516 -22.297 -28.438 1 89.06 189 ASP B CA 1
ATOM 4284 C C . ASP B 1 189 ? 11.5 -21.297 -27.875 1 89.06 189 ASP B C 1
ATOM 4286 O O . ASP B 1 189 ? 10.312 -21.375 -28.203 1 89.06 189 ASP B O 1
ATOM 4290 N N . VAL B 1 190 ? 11.953 -20.5 -27.016 1 90.06 190 VAL B N 1
ATOM 4291 C CA . VAL B 1 190 ? 11.086 -19.531 -26.359 1 90.06 190 VAL B CA 1
ATOM 4292 C C . VAL B 1 190 ? 11.617 -18.109 -26.609 1 90.06 190 VAL B C 1
ATOM 4294 O O . VAL B 1 190 ? 12.773 -17.812 -26.297 1 90.06 190 VAL B O 1
ATOM 4297 N N . GLU B 1 191 ? 10.789 -17.312 -27.219 1 91.19 191 GLU B N 1
ATOM 4298 C CA . GLU B 1 191 ? 11.141 -15.898 -27.375 1 91.19 191 GLU B CA 1
ATOM 4299 C C . GLU B 1 191 ? 10.914 -15.125 -26.078 1 91.19 191 GLU B C 1
ATOM 4301 O O . GLU B 1 191 ? 11.758 -14.328 -25.672 1 91.19 191 GLU B O 1
ATOM 4306 N N . PHE B 1 192 ? 9.688 -15.414 -25.484 1 89 192 PHE B N 1
ATOM 4307 C CA . PHE B 1 192 ? 9.352 -14.75 -24.219 1 89 192 PHE B CA 1
ATOM 4308 C C . PHE B 1 192 ? 8.656 -15.719 -23.266 1 89 192 PHE B C 1
ATOM 4310 O O . PHE B 1 192 ? 7.855 -16.547 -23.703 1 89 192 PHE B O 1
ATOM 4317 N N . TYR B 1 193 ? 9.039 -15.57 -22.031 1 92.69 193 TYR B N 1
ATOM 4318 C CA . TYR B 1 193 ? 8.195 -16.141 -20.984 1 92.69 193 TYR B CA 1
ATOM 4319 C C . TYR B 1 193 ? 7.18 -15.117 -20.484 1 92.69 193 TYR B C 1
ATOM 4321 O O . TYR B 1 193 ? 7.512 -13.938 -20.312 1 92.69 193 TYR B O 1
ATOM 4329 N N . VAL B 1 194 ? 5.957 -15.547 -20.312 1 95.88 194 VAL B N 1
ATOM 4330 C CA . VAL B 1 194 ? 4.91 -14.609 -19.938 1 95.88 194 VAL B CA 1
ATOM 4331 C C . VAL B 1 194 ? 4.109 -15.172 -18.766 1 95.88 194 VAL B C 1
ATOM 4333 O O . VAL B 1 194 ? 3.736 -16.344 -18.75 1 95.88 194 VAL B O 1
ATOM 4336 N N . THR B 1 195 ? 3.941 -14.391 -17.719 1 96.75 195 THR B N 1
ATOM 4337 C CA . THR B 1 195 ? 2.906 -14.617 -16.719 1 96.75 195 THR B CA 1
ATOM 4338 C C . THR B 1 195 ? 1.629 -13.867 -17.078 1 96.75 195 THR B C 1
ATOM 4340 O O . THR B 1 195 ? 1.626 -12.633 -17.141 1 96.75 195 THR B O 1
ATOM 4343 N N . LEU B 1 196 ? 0.615 -14.578 -17.391 1 98.38 196 LEU B N 1
ATOM 4344 C CA . LEU B 1 196 ? -0.688 -13.961 -17.594 1 98.38 196 LEU B CA 1
ATOM 4345 C C . LEU B 1 196 ? -1.579 -14.133 -16.375 1 98.38 196 LEU B C 1
ATOM 4347 O O . LEU B 1 196 ? -2.037 -15.242 -16.094 1 98.38 196 LEU B O 1
ATOM 4351 N N . LEU B 1 197 ? -1.79 -13.016 -15.672 1 98.75 197 LEU B N 1
ATOM 4352 C CA . LEU B 1 197 ? -2.666 -13.039 -14.5 1 98.75 197 LEU B CA 1
ATOM 4353 C C . LEU B 1 197 ? -4.133 -13.031 -14.922 1 98.75 197 LEU B C 1
ATOM 4355 O O . LEU B 1 197 ? -4.574 -12.125 -15.633 1 98.75 197 LEU B O 1
ATOM 4359 N N . ALA B 1 198 ? -4.828 -14.039 -14.539 1 98.75 198 ALA B N 1
ATOM 4360 C CA . ALA B 1 198 ? -6.27 -14.148 -14.742 1 98.75 198 ALA B CA 1
ATOM 4361 C C . ALA B 1 198 ? -7.02 -14.047 -13.414 1 98.75 198 ALA B C 1
ATOM 4363 O O . ALA B 1 198 ? -6.742 -14.805 -12.477 1 98.75 198 ALA B O 1
ATOM 4364 N N . ILE B 1 199 ? -7.902 -13.094 -13.328 1 98.5 199 ILE B N 1
ATOM 4365 C CA . ILE B 1 199 ? -8.719 -12.922 -12.125 1 98.5 199 ILE B CA 1
ATOM 4366 C C . ILE B 1 199 ? -10.109 -13.508 -12.367 1 98.5 199 ILE B C 1
ATOM 4368 O O . ILE B 1 199 ? -10.852 -13.023 -13.227 1 98.5 199 ILE B O 1
ATOM 4372 N N . ARG B 1 200 ? -10.383 -14.539 -11.656 1 97.62 200 ARG B N 1
ATOM 4373 C CA . ARG B 1 200 ? -11.711 -15.133 -11.711 1 97.62 200 ARG B CA 1
ATOM 4374 C C . ARG B 1 200 ? -12.562 -14.695 -10.523 1 97.62 200 ARG B C 1
ATOM 4376 O O . ARG B 1 200 ? -12.195 -14.938 -9.375 1 97.62 200 ARG B O 1
ATOM 4383 N N . SER B 1 201 ? -13.633 -14.023 -10.789 1 93.62 201 SER B N 1
ATOM 4384 C CA . SER B 1 201 ? -14.523 -13.492 -9.758 1 93.62 201 SER B CA 1
ATOM 4385 C C . SER B 1 201 ? -15.977 -13.844 -10.055 1 93.62 201 SER B C 1
ATOM 4387 O O . SER B 1 201 ? -16.312 -14.281 -11.164 1 93.62 201 SER B O 1
ATOM 4389 N N . ASP B 1 202 ? -16.781 -13.719 -8.914 1 84.31 202 ASP B N 1
ATOM 4390 C CA . ASP B 1 202 ? -18.203 -13.969 -9.086 1 84.31 202 ASP B CA 1
ATOM 4391 C C . ASP B 1 202 ? -18.922 -12.711 -9.562 1 84.31 202 ASP B C 1
ATOM 4393 O O . ASP B 1 202 ? -18.875 -11.672 -8.898 1 84.31 202 ASP B O 1
ATOM 4397 N N . GLY B 1 203 ? -19.391 -12.711 -10.75 1 76.88 203 GLY B N 1
ATOM 4398 C CA . GLY B 1 203 ? -20.172 -11.594 -11.25 1 76.88 203 GLY B CA 1
ATOM 4399 C C . GLY B 1 203 ? -21.672 -11.82 -11.156 1 76.88 203 GLY B C 1
ATOM 4400 O O . GLY B 1 203 ? -22.125 -12.883 -10.727 1 76.88 203 GLY B O 1
ATOM 4401 N N . PRO B 1 204 ? -22.406 -10.805 -11.398 1 77.25 204 PRO B N 1
ATOM 4402 C CA . PRO B 1 204 ? -23.875 -10.898 -11.312 1 77.25 204 PRO B CA 1
ATOM 4403 C C . PRO B 1 204 ? -24.438 -11.984 -12.219 1 77.25 204 PRO B C 1
ATOM 4405 O O . PRO B 1 204 ? -25.469 -12.586 -11.898 1 77.25 204 PRO B O 1
ATOM 4408 N N . ASN B 1 205 ? -23.781 -12.242 -13.375 1 84.19 205 ASN B N 1
ATOM 4409 C CA . ASN B 1 205 ? -24.266 -13.227 -14.344 1 84.19 205 ASN B CA 1
ATOM 4410 C C . ASN B 1 205 ? -23.422 -14.492 -14.328 1 84.19 205 ASN B C 1
ATOM 4412 O O . ASN B 1 205 ? -23.391 -15.234 -15.312 1 84.19 205 ASN B O 1
ATOM 4416 N N . GLY B 1 206 ? -22.75 -14.656 -13.312 1 87.88 206 GLY B N 1
ATOM 4417 C CA . GLY B 1 206 ? -21.859 -15.805 -13.195 1 87.88 206 GLY B CA 1
ATOM 4418 C C . GLY B 1 206 ? -20.391 -15.438 -13.125 1 87.88 206 GLY B C 1
ATOM 4419 O O . GLY B 1 206 ? -20.062 -14.25 -13.062 1 87.88 206 GLY B O 1
ATOM 4420 N N . PRO B 1 207 ? -19.578 -16.5 -13.125 1 91.94 207 PRO B N 1
ATOM 4421 C CA . PRO B 1 207 ? -18.141 -16.219 -13 1 91.94 207 PRO B CA 1
ATOM 4422 C C . PRO B 1 207 ? -17.578 -15.453 -14.188 1 91.94 207 PRO B C 1
ATOM 4424 O O . PRO B 1 207 ? -18 -15.688 -15.328 1 91.94 207 PRO B O 1
ATOM 4427 N N . VAL B 1 208 ? -16.781 -14.562 -13.93 1 95.31 208 VAL B N 1
ATOM 4428 C CA . VAL B 1 208 ? -16.125 -13.75 -14.945 1 95.31 208 VAL B CA 1
ATOM 4429 C C . VAL B 1 208 ? -14.609 -13.859 -14.789 1 95.31 208 VAL B C 1
ATOM 4431 O O . VAL B 1 208 ? -14.102 -13.984 -13.672 1 95.31 208 VAL B O 1
ATOM 4434 N N . ILE B 1 209 ? -13.898 -13.898 -15.898 1 97.69 209 ILE B N 1
ATOM 4435 C CA . ILE B 1 209 ? -12.438 -13.898 -15.906 1 97.69 209 ILE B CA 1
ATOM 4436 C C . ILE B 1 209 ? -11.922 -12.617 -16.562 1 97.69 209 ILE B C 1
ATOM 4438 O O . ILE B 1 209 ? -12.305 -12.289 -17.672 1 97.69 209 ILE B O 1
ATOM 4442 N N . GLU B 1 210 ? -11.141 -11.891 -15.82 1 97.69 210 GLU B N 1
ATOM 4443 C CA . GLU B 1 210 ? -10.461 -10.703 -16.328 1 97.69 210 GLU B CA 1
ATOM 4444 C C . GLU B 1 210 ? -8.945 -10.898 -16.359 1 97.69 210 GLU B C 1
ATOM 4446 O O . GLU B 1 210 ? -8.391 -11.609 -15.516 1 97.69 210 GLU B O 1
ATOM 4451 N N . PHE B 1 211 ? -8.289 -10.305 -17.391 1 98.69 211 PHE B N 1
ATOM 4452 C CA . PHE B 1 211 ? -6.859 -10.516 -17.547 1 98.69 211 PHE B CA 1
ATOM 4453 C C . PHE B 1 211 ? -6.094 -9.211 -17.344 1 98.69 211 PHE B C 1
ATOM 4455 O O . PHE B 1 211 ? -6.539 -8.148 -17.781 1 98.69 211 PHE B O 1
ATOM 4462 N N . CYS B 1 212 ? -5.023 -9.242 -16.594 1 98.69 212 CYS B N 1
ATOM 4463 C CA . CYS B 1 212 ? -4.055 -8.156 -16.656 1 98.69 212 CYS B CA 1
ATOM 4464 C C . CYS B 1 212 ? -3.262 -8.211 -17.969 1 98.69 212 CYS B C 1
ATOM 4466 O O . CYS B 1 212 ? -3.252 -9.234 -18.641 1 98.69 212 CYS B O 1
ATOM 4468 N N . SER B 1 213 ? -2.617 -7.094 -18.312 1 98.62 213 SER B N 1
ATOM 4469 C CA . SER B 1 213 ? -1.652 -7.133 -19.406 1 98.62 213 SER B CA 1
ATOM 4470 C C . SER B 1 213 ? -0.56 -8.164 -19.141 1 98.62 213 SER B C 1
ATOM 4472 O O . SER B 1 213 ? -0.161 -8.375 -17.984 1 98.62 213 SER B O 1
ATOM 4474 N N . PRO B 1 214 ? -0.068 -8.789 -20.219 1 98.38 214 PRO B N 1
ATOM 4475 C CA . PRO B 1 214 ? 0.948 -9.828 -20.047 1 98.38 214 PRO B CA 1
ATOM 4476 C C . PRO B 1 214 ? 2.203 -9.305 -19.344 1 98.38 214 PRO B C 1
ATOM 4478 O O . PRO B 1 214 ? 2.662 -8.195 -19.625 1 98.38 214 PRO B O 1
ATOM 4481 N N . ILE B 1 215 ? 2.688 -10.094 -18.438 1 97.94 215 ILE B N 1
ATOM 4482 C CA . ILE B 1 215 ? 3.941 -9.812 -17.75 1 97.94 215 ILE B CA 1
ATOM 4483 C C . ILE B 1 215 ? 5.062 -10.648 -18.359 1 97.94 215 ILE B C 1
ATOM 4485 O O . ILE B 1 215 ? 5.031 -11.883 -18.297 1 97.94 215 ILE B O 1
ATOM 4489 N N . GLY B 1 216 ? 5.996 -9.984 -18.969 1 96.38 216 GLY B N 1
ATOM 4490 C CA . GLY B 1 216 ? 7.188 -10.688 -19.422 1 96.38 216 GLY B CA 1
ATOM 4491 C C . GLY B 1 216 ? 8.188 -10.938 -18.312 1 96.38 216 GLY B C 1
ATOM 4492 O O . GLY B 1 216 ? 8.258 -10.172 -17.359 1 96.38 216 GLY B O 1
ATOM 4493 N N . HIS B 1 217 ? 8.812 -12.031 -18.453 1 93.88 217 HIS B N 1
ATOM 4494 C CA . HIS B 1 217 ? 9.875 -12.273 -17.469 1 93.88 217 HIS B CA 1
ATOM 4495 C C . HIS B 1 217 ? 10.984 -13.125 -18.078 1 93.88 217 HIS B C 1
ATOM 4497 O O . HIS B 1 217 ? 10.781 -13.789 -19.094 1 93.88 217 HIS B O 1
ATOM 4503 N N . GLY B 1 218 ? 11.938 -12.883 -17.781 1 75.19 218 GLY B N 1
ATOM 4504 C CA . GLY B 1 218 ? 13.055 -13.633 -18.359 1 75.19 218 GLY B CA 1
ATOM 4505 C C . GLY B 1 218 ? 14.336 -13.492 -17.562 1 75.19 218 GLY B C 1
ATOM 4506 O O . GLY B 1 218 ? 14.336 -12.922 -16.469 1 75.19 218 GLY B O 1
ATOM 4507 N N . GLY B 1 219 ? 15.625 -14.023 -18.109 1 52.94 219 GLY B N 1
ATOM 4508 C CA . GLY B 1 219 ? 17.078 -14.047 -18.141 1 52.94 219 GLY B CA 1
ATOM 4509 C C . GLY B 1 219 ? 17.719 -14.078 -16.766 1 52.94 219 GLY B C 1
ATOM 4510 O O . GLY B 1 219 ? 18.875 -13.688 -16.609 1 52.94 219 GLY B O 1
ATOM 4511 N N . ALA B 1 220 ? 16.891 -13.438 -15.742 1 44.16 220 ALA B N 1
ATOM 4512 C CA . ALA B 1 220 ? 17.984 -13.312 -14.773 1 44.16 220 ALA B CA 1
ATOM 4513 C C . ALA B 1 220 ? 18.484 -14.688 -14.344 1 44.16 220 ALA B C 1
ATOM 4515 O O . ALA B 1 220 ? 17.766 -15.68 -14.43 1 44.16 220 ALA B O 1
ATOM 4516 N N . GLN B 1 221 ? 19.578 -14.945 -14.461 1 41.62 221 GLN B N 1
ATOM 4517 C CA . GLN B 1 221 ? 20.078 -16.203 -13.891 1 41.62 221 GLN B CA 1
ATOM 4518 C C . GLN B 1 221 ? 19.125 -16.719 -12.812 1 41.62 221 GLN B C 1
ATOM 4520 O O . GLN B 1 221 ? 18.312 -15.961 -12.273 1 41.62 221 GLN B O 1
ATOM 4525 N N . ALA B 1 222 ? 18.922 -18.078 -12.688 1 43.81 222 ALA B N 1
ATOM 4526 C CA . ALA B 1 222 ? 18.109 -18.953 -11.844 1 43.81 222 ALA B CA 1
ATOM 4527 C C . ALA B 1 222 ? 17.516 -18.188 -10.664 1 43.81 222 ALA B C 1
ATOM 4529 O O . ALA B 1 222 ? 16.375 -18.438 -10.266 1 43.81 222 ALA B O 1
ATOM 4530 N N . ASP B 1 223 ? 18.328 -17.234 -10.07 1 48.72 223 ASP B N 1
ATOM 4531 C CA . ASP B 1 223 ? 17.953 -16.734 -8.742 1 48.72 223 ASP B CA 1
ATOM 4532 C C . ASP B 1 223 ? 17.422 -15.312 -8.828 1 48.72 223 ASP B C 1
ATOM 4534 O O . ASP B 1 223 ? 16.906 -14.781 -7.84 1 48.72 223 ASP B O 1
ATOM 4538 N N . ALA B 1 224 ? 17.672 -14.594 -9.945 1 56.72 224 ALA B N 1
ATOM 4539 C CA . ALA B 1 224 ? 17.188 -13.211 -9.961 1 56.72 224 ALA B CA 1
ATOM 4540 C C . ALA B 1 224 ? 16.078 -13.031 -11 1 56.72 224 ALA B C 1
ATOM 4542 O O . ALA B 1 224 ? 16.312 -13.227 -12.195 1 56.72 224 ALA B O 1
ATOM 4543 N N . VAL B 1 225 ? 14.812 -12.828 -10.492 1 77.25 225 VAL B N 1
ATOM 4544 C CA . VAL B 1 225 ? 13.641 -12.727 -11.352 1 77.25 225 VAL B CA 1
ATOM 4545 C C . VAL B 1 225 ? 13.445 -11.273 -11.781 1 77.25 225 VAL B C 1
ATOM 4547 O O . VAL B 1 225 ? 13.477 -10.359 -10.953 1 77.25 225 VAL B O 1
ATOM 4550 N N . GLU B 1 226 ? 13.719 -11.008 -13.141 1 92.69 226 GLU B N 1
ATOM 4551 C CA . GLU B 1 226 ? 13.227 -9.766 -13.734 1 92.69 226 GLU B CA 1
ATOM 4552 C C . GLU B 1 226 ? 11.859 -9.977 -14.383 1 92.69 226 GLU B C 1
ATOM 4554 O O . GLU B 1 226 ? 11.625 -10.984 -15.039 1 92.69 226 GLU B O 1
ATOM 4559 N N . SER B 1 227 ? 11.008 -9.055 -14.094 1 96.81 227 SER B N 1
ATOM 4560 C CA . SER B 1 227 ? 9.695 -9.055 -14.742 1 96.81 227 SER B CA 1
ATOM 4561 C C . SER B 1 227 ? 9.297 -7.652 -15.18 1 96.81 227 SER B C 1
ATOM 4563 O O . SER B 1 227 ? 9.797 -6.664 -14.641 1 96.81 227 SER B O 1
ATOM 4565 N N . TRP B 1 228 ? 8.531 -7.523 -16.25 1 97.56 228 TRP B N 1
ATOM 4566 C CA . TRP B 1 228 ? 8.094 -6.23 -16.766 1 97.56 228 TRP B CA 1
ATOM 4567 C C . TRP B 1 228 ? 6.68 -6.324 -17.344 1 97.56 228 TRP B C 1
ATOM 4569 O O . TRP B 1 228 ? 6.176 -7.418 -17.594 1 97.56 228 TRP B O 1
ATOM 4579 N N . GLN B 1 229 ? 6.059 -5.266 -17.359 1 98.5 229 GLN B N 1
ATOM 4580 C CA . GLN B 1 229 ? 4.688 -5.164 -17.844 1 98.5 229 GLN B CA 1
ATOM 4581 C C . GLN B 1 229 ? 4.465 -3.855 -18.594 1 98.5 229 GLN B C 1
ATOM 4583 O O . GLN B 1 229 ? 4.84 -2.785 -18.109 1 98.5 229 GLN B O 1
ATOM 4588 N N . PRO B 1 230 ? 3.924 -3.881 -19.891 1 98.31 230 PRO B N 1
ATOM 4589 C CA . PRO B 1 230 ? 3.404 -5.066 -20.578 1 98.31 230 PRO B CA 1
ATOM 4590 C C . PRO B 1 230 ? 4.465 -5.777 -21.422 1 98.31 230 PRO B C 1
ATOM 4592 O O . PRO B 1 230 ? 5.453 -5.16 -21.828 1 98.31 230 PRO B O 1
ATOM 4595 N N . GLN B 1 231 ? 4.328 -7.004 -21.531 1 97.5 231 GLN B N 1
ATOM 4596 C CA . GLN B 1 231 ? 5 -7.695 -22.625 1 97.5 231 GLN B CA 1
ATOM 4597 C C . GLN B 1 231 ? 4.195 -7.594 -23.922 1 97.5 231 GLN B C 1
ATOM 4599 O O . GLN B 1 231 ? 3.033 -8 -23.969 1 97.5 231 GLN B O 1
ATOM 4604 N N . GLN B 1 232 ? 4.82 -7.055 -24.938 1 96.75 232 GLN B N 1
ATOM 4605 C CA . GLN B 1 232 ? 4.141 -6.93 -26.219 1 96.75 232 GLN B CA 1
ATOM 4606 C C . GLN B 1 232 ? 4.039 -8.281 -26.922 1 96.75 232 GLN B C 1
ATOM 4608 O O . GLN B 1 232 ? 5.043 -8.977 -27.094 1 96.75 232 GLN B O 1
ATOM 4613 N N . LEU B 1 233 ? 2.867 -8.633 -27.25 1 97.62 233 LEU B N 1
ATOM 4614 C CA . LEU B 1 233 ? 2.572 -9.836 -28.016 1 97.62 233 LEU B CA 1
ATOM 4615 C C . LEU B 1 233 ? 1.849 -9.484 -29.312 1 97.62 233 LEU B C 1
ATOM 4617 O O . LEU B 1 233 ? 1.182 -8.453 -29.391 1 97.62 233 LEU B O 1
ATOM 4621 N N . SER B 1 234 ? 2.053 -10.352 -30.344 1 97.38 234 SER B N 1
ATOM 4622 C CA . SER B 1 234 ? 1.205 -10.188 -31.516 1 97.38 234 SER B CA 1
ATOM 4623 C C . SER B 1 234 ? -0.268 -10.375 -31.172 1 97.38 234 SER B C 1
ATOM 4625 O O . SER B 1 234 ? -0.597 -11 -30.156 1 97.38 234 SER B O 1
ATOM 4627 N N . PRO B 1 235 ? -1.134 -9.797 -31.984 1 97.81 235 PRO B N 1
ATOM 4628 C CA . PRO B 1 235 ? -2.559 -10.008 -31.719 1 97.81 235 PRO B CA 1
ATOM 4629 C C . PRO B 1 235 ? -2.934 -11.484 -31.641 1 97.81 235 PRO B C 1
ATOM 4631 O O . PRO B 1 235 ? -3.703 -11.891 -30.766 1 97.81 235 PRO B O 1
ATOM 4634 N N . ALA B 1 236 ? -2.318 -12.25 -32.531 1 98.19 236 ALA B N 1
ATOM 4635 C CA . ALA B 1 236 ? -2.592 -13.68 -32.531 1 98.19 236 ALA B CA 1
ATOM 4636 C C . ALA B 1 236 ? -2.107 -14.352 -31.25 1 98.19 236 ALA B C 1
ATOM 4638 O O . ALA B 1 236 ? -2.82 -15.172 -30.672 1 98.19 236 ALA B O 1
ATOM 4639 N N . ALA B 1 237 ? -0.952 -14.031 -30.844 1 98.31 237 ALA B N 1
ATOM 4640 C CA . ALA B 1 237 ? -0.398 -14.602 -29.609 1 98.31 237 ALA B CA 1
ATOM 4641 C C . ALA B 1 237 ? -1.2 -14.156 -28.391 1 98.31 237 ALA B C 1
ATOM 4643 O O . ALA B 1 237 ? -1.387 -14.93 -27.453 1 98.31 237 ALA B O 1
ATOM 4644 N N . THR B 1 238 ? -1.619 -12.914 -28.422 1 98.25 238 THR B N 1
ATOM 4645 C CA . THR B 1 238 ? -2.424 -12.391 -27.328 1 98.25 238 THR B CA 1
ATOM 4646 C C . THR B 1 238 ? -3.734 -13.164 -27.203 1 98.25 238 THR B C 1
ATOM 4648 O O . THR B 1 238 ? -4.113 -13.57 -26.094 1 98.25 238 THR B O 1
ATOM 4651 N N . ASP B 1 239 ? -4.352 -13.336 -28.297 1 98.31 239 ASP B N 1
ATOM 4652 C CA . ASP B 1 239 ? -5.613 -14.07 -28.312 1 98.31 239 ASP B CA 1
ATOM 4653 C C . ASP B 1 239 ? -5.414 -15.516 -27.859 1 98.31 239 ASP B C 1
ATOM 4655 O O . ASP B 1 239 ? -6.211 -16.031 -27.078 1 98.31 239 ASP B O 1
ATOM 4659 N N . ALA B 1 24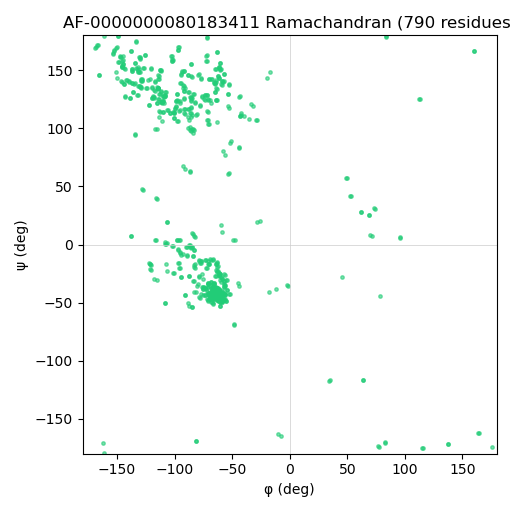0 ? -4.383 -16.125 -28.359 1 98.44 240 ALA B N 1
ATOM 4660 C CA . ALA B 1 240 ? -4.07 -17.5 -27.969 1 98.44 240 ALA B CA 1
ATOM 4661 C C . ALA B 1 240 ? -3.777 -17.594 -26.469 1 98.44 240 ALA B C 1
ATOM 4663 O O . ALA B 1 240 ? -4.246 -18.516 -25.797 1 98.44 240 ALA B O 1
ATOM 4664 N N . ALA B 1 241 ? -3.035 -16.656 -25.969 1 98.62 241 ALA B N 1
ATOM 4665 C CA . ALA B 1 241 ? -2.682 -16.625 -24.562 1 98.62 241 ALA B CA 1
ATOM 4666 C C . ALA B 1 241 ? -3.928 -16.516 -23.688 1 98.62 241 ALA B C 1
ATOM 4668 O O . ALA B 1 241 ? -4.082 -17.266 -22.719 1 98.62 241 ALA B O 1
ATOM 4669 N N . LYS B 1 242 ? -4.758 -15.625 -24 1 98.62 242 LYS B N 1
ATOM 4670 C CA . LYS B 1 242 ? -5.984 -15.422 -23.234 1 98.62 242 LYS B CA 1
ATOM 4671 C C . LYS B 1 242 ? -6.891 -16.656 -23.328 1 98.62 242 LYS B C 1
ATOM 4673 O O . LYS B 1 242 ? -7.512 -17.031 -22.328 1 98.62 242 LYS B O 1
ATOM 4678 N N . SER B 1 243 ? -6.934 -17.203 -24.5 1 98.62 243 SER B N 1
ATOM 4679 C CA . SER B 1 243 ? -7.75 -18.406 -24.672 1 98.62 243 SER B CA 1
ATOM 4680 C C . SER B 1 243 ? -7.246 -19.547 -23.812 1 98.62 243 SER B C 1
ATOM 4682 O O . SER B 1 243 ? -8.031 -20.203 -23.125 1 98.62 243 SER B O 1
ATOM 4684 N N . ILE B 1 244 ? -5.969 -19.797 -23.844 1 98.62 244 ILE B N 1
ATOM 4685 C CA . ILE B 1 244 ? -5.352 -20.844 -23.031 1 98.62 244 ILE B CA 1
ATOM 4686 C C . ILE B 1 244 ? -5.648 -20.594 -21.562 1 98.62 244 ILE B C 1
ATOM 4688 O O . ILE B 1 244 ? -6.117 -21.484 -20.859 1 98.62 244 ILE B O 1
ATOM 4692 N N . ALA B 1 245 ? -5.441 -19.375 -21.141 1 98.69 245 ALA B N 1
ATOM 4693 C CA . ALA B 1 245 ? -5.629 -19.016 -19.734 1 98.69 245 ALA B CA 1
ATOM 4694 C C . ALA B 1 245 ? -7.09 -19.188 -19.312 1 98.69 245 ALA B C 1
ATOM 4696 O O . ALA B 1 245 ? -7.379 -19.719 -18.25 1 98.69 245 ALA B O 1
ATOM 4697 N N . ALA B 1 246 ? -7.984 -18.719 -20.156 1 98.5 246 ALA B N 1
ATOM 4698 C CA . ALA B 1 246 ? -9.406 -18.828 -19.859 1 98.5 246 ALA B CA 1
ATOM 4699 C C . ALA B 1 246 ? -9.836 -20.281 -19.719 1 98.5 246 ALA B C 1
ATOM 4701 O O . ALA B 1 246 ? -10.57 -20.625 -18.781 1 98.5 246 ALA B O 1
ATOM 4702 N N . ARG B 1 247 ? -9.391 -21.141 -20.547 1 98.38 247 ARG B N 1
ATOM 4703 C CA . ARG B 1 247 ? -9.797 -22.531 -20.562 1 98.38 247 ARG B CA 1
ATOM 4704 C C . ARG B 1 247 ? -9.289 -23.266 -19.312 1 98.38 247 ARG B C 1
ATOM 4706 O O . ARG B 1 247 ? -10.031 -24 -18.672 1 98.38 247 ARG B O 1
ATOM 4713 N N . ILE B 1 248 ? -8.031 -23.031 -18.984 1 98.38 248 ILE B N 1
ATOM 4714 C CA . ILE B 1 248 ? -7.477 -23.75 -17.844 1 98.38 248 ILE B CA 1
ATOM 4715 C C . ILE B 1 248 ? -8.086 -23.203 -16.547 1 98.38 248 ILE B C 1
ATOM 4717 O O . ILE B 1 248 ? -8.383 -23.984 -15.633 1 98.38 248 ILE B O 1
ATOM 4721 N N . VAL B 1 249 ? -8.273 -21.906 -16.422 1 98.19 249 VAL B N 1
ATOM 4722 C CA . VAL B 1 249 ? -8.82 -21.297 -15.211 1 98.19 249 VAL B CA 1
ATOM 4723 C C . VAL B 1 249 ? -10.281 -21.703 -15.039 1 98.19 249 VAL B C 1
ATOM 4725 O O . VAL B 1 249 ? -10.727 -22 -13.93 1 98.19 249 VAL B O 1
ATOM 4728 N N . LYS B 1 250 ? -11.016 -21.766 -16.156 1 96.88 250 LYS B N 1
ATOM 4729 C CA . LYS B 1 250 ? -12.398 -22.234 -16.109 1 96.88 250 LYS B CA 1
ATOM 4730 C C . LYS B 1 250 ? -12.461 -23.688 -15.625 1 96.88 250 LYS B C 1
ATOM 4732 O O . LYS B 1 250 ? -13.328 -24.031 -14.82 1 96.88 250 LYS B O 1
ATOM 4737 N N . ALA B 1 251 ? -11.57 -24.469 -16.094 1 97.31 251 ALA B N 1
ATOM 4738 C CA . ALA B 1 251 ? -11.539 -25.875 -15.719 1 97.31 251 ALA B CA 1
ATOM 4739 C C . ALA B 1 251 ? -11.211 -26.047 -14.242 1 97.31 251 ALA B C 1
ATOM 4741 O O . ALA B 1 251 ? -11.711 -26.969 -13.586 1 97.31 251 ALA B O 1
ATOM 4742 N N . LEU B 1 252 ? -10.344 -25.234 -13.758 1 96.19 252 LEU B N 1
ATOM 4743 C CA . LEU B 1 252 ? -9.953 -25.297 -12.352 1 96.19 252 LEU B CA 1
ATOM 4744 C C . LEU B 1 252 ? -11.086 -24.828 -11.453 1 96.19 252 LEU B C 1
ATOM 4746 O O . LEU B 1 252 ? -11.336 -25.422 -10.398 1 96.19 252 LEU B O 1
ATOM 4750 N N . GLY B 1 253 ? -11.75 -23.766 -11.875 1 94.06 253 GLY B N 1
ATOM 4751 C CA . GLY B 1 253 ? -12.844 -23.203 -11.094 1 94.06 253 GLY B CA 1
ATOM 4752 C C . GLY B 1 253 ? -12.375 -22.391 -9.906 1 94.06 253 GLY B C 1
ATOM 4753 O O . GLY B 1 253 ? -11.195 -22.047 -9.805 1 94.06 253 GLY B O 1
ATOM 4754 N N . GLY B 1 254 ? -13.422 -21.969 -9.062 1 93.25 254 GLY B N 1
ATOM 4755 C CA . GLY B 1 254 ? -13.133 -21.156 -7.898 1 93.25 254 GLY B CA 1
ATOM 4756 C C . GLY B 1 254 ? -12.984 -19.672 -8.227 1 93.25 254 GLY B C 1
ATOM 4757 O O . GLY B 1 254 ? -13.336 -19.234 -9.32 1 93.25 254 GLY B O 1
ATOM 4758 N N . ARG B 1 255 ? -12.547 -18.906 -7.273 1 94.62 255 ARG B N 1
ATOM 4759 C CA . ARG B 1 255 ? -12.297 -17.484 -7.473 1 94.62 255 ARG B CA 1
ATOM 4760 C C . ARG B 1 255 ? -10.93 -17.094 -6.926 1 94.62 255 ARG B C 1
ATOM 4762 O O . ARG B 1 255 ? -10.414 -17.719 -6.004 1 94.62 255 ARG B O 1
ATOM 4769 N N . GLY B 1 256 ? -10.367 -16.078 -7.488 1 97.25 256 GLY B N 1
ATOM 4770 C CA . GLY B 1 256 ? -9.047 -15.609 -7.098 1 97.25 256 GLY B CA 1
ATOM 4771 C C . GLY B 1 256 ? -8.172 -15.242 -8.281 1 97.25 256 GLY B C 1
ATOM 4772 O O . GLY B 1 256 ? -8.656 -15.164 -9.414 1 97.25 256 GLY B O 1
ATOM 4773 N N . VAL B 1 257 ? -6.93 -14.977 -7.953 1 98.31 257 VAL B N 1
ATOM 4774 C CA . VAL B 1 257 ? -5.934 -14.703 -8.984 1 98.31 257 VAL B CA 1
ATOM 4775 C C . VAL B 1 257 ? -5.238 -16 -9.391 1 98.31 257 VAL B C 1
ATOM 4777 O O . VAL B 1 257 ? -4.75 -16.75 -8.539 1 98.31 257 VAL B O 1
ATOM 4780 N N . PHE B 1 258 ? -5.262 -16.266 -10.641 1 98.12 258 PHE B N 1
ATOM 4781 C CA . PHE B 1 258 ? -4.527 -17.375 -11.227 1 98.12 258 PHE B CA 1
ATOM 4782 C C . PHE B 1 258 ? -3.344 -16.875 -12.047 1 98.12 258 PHE B C 1
ATOM 4784 O O . PHE B 1 258 ? -3.496 -15.992 -12.883 1 98.12 258 PHE B O 1
ATOM 4791 N N . SER B 1 259 ? -2.207 -17.406 -11.766 1 97.12 259 SER B N 1
ATOM 4792 C CA . SER B 1 259 ? -1.007 -17.078 -12.531 1 97.12 259 SER B CA 1
ATOM 4793 C C . SER B 1 259 ? -0.721 -18.125 -13.594 1 97.12 259 SER B C 1
ATOM 4795 O O . SER B 1 259 ? -0.217 -19.203 -13.281 1 97.12 259 SER B O 1
ATOM 4797 N N . VAL B 1 260 ? -0.976 -17.781 -14.797 1 97.19 260 VAL B N 1
ATOM 4798 C CA . VAL B 1 260 ? -0.759 -18.703 -15.906 1 97.19 260 VAL B CA 1
ATOM 4799 C C . VAL B 1 260 ? 0.589 -18.422 -16.562 1 97.19 260 VAL B C 1
ATOM 4801 O O . VAL B 1 260 ? 0.848 -17.281 -17 1 97.19 260 VAL B O 1
ATOM 4804 N N . GLU B 1 261 ? 1.404 -19.438 -16.609 1 94.81 261 GLU B N 1
ATOM 4805 C CA . GLU B 1 261 ? 2.729 -19.328 -17.219 1 94.81 261 GLU B CA 1
ATOM 4806 C C . GLU B 1 261 ? 2.721 -19.844 -18.656 1 94.81 261 GLU B C 1
ATOM 4808 O O . GLU B 1 261 ? 2.293 -20.969 -18.922 1 94.81 261 GLU B O 1
ATOM 4813 N N . LEU B 1 262 ? 3.264 -19 -19.531 1 96.06 262 LEU B N 1
ATOM 4814 C CA . LEU B 1 262 ? 3.232 -19.297 -20.953 1 96.06 262 LEU B CA 1
ATOM 4815 C C . LEU B 1 262 ? 4.613 -19.141 -21.578 1 96.06 262 LEU B C 1
ATOM 4817 O O . LEU B 1 262 ? 5.418 -18.328 -21.109 1 96.06 262 LEU B O 1
ATOM 4821 N N . MET B 1 263 ? 4.867 -19.906 -22.562 1 94 263 MET B N 1
ATOM 4822 C CA . MET B 1 263 ? 6.035 -19.766 -23.438 1 94 263 MET B CA 1
ATOM 4823 C C . MET B 1 263 ? 5.629 -19.312 -24.828 1 94 263 MET B C 1
ATOM 4825 O O . MET B 1 263 ? 4.77 -19.938 -25.469 1 94 263 MET B O 1
ATOM 4829 N N . ILE B 1 264 ? 6.227 -18.203 -25.203 1 95.31 264 ILE B N 1
ATOM 4830 C CA . ILE B 1 264 ? 5.828 -17.578 -26.453 1 95.31 264 ILE B CA 1
ATOM 4831 C C . ILE B 1 264 ? 6.965 -17.688 -27.469 1 95.31 264 ILE B C 1
ATOM 4833 O O . ILE B 1 264 ? 8.117 -17.406 -27.156 1 95.31 264 ILE B O 1
ATOM 4837 N N . ASN B 1 265 ? 6.648 -18.125 -28.672 1 94.19 265 ASN B N 1
ATOM 4838 C CA . ASN B 1 265 ? 7.527 -18.109 -29.828 1 94.19 265 ASN B CA 1
ATOM 4839 C C . ASN B 1 265 ? 6.801 -17.594 -31.078 1 94.19 265 ASN B C 1
ATOM 4841 O O . ASN B 1 265 ? 6.258 -18.391 -31.844 1 94.19 265 ASN B O 1
ATOM 4845 N N . GLY B 1 266 ? 6.965 -16.25 -31.297 1 94.75 266 GLY B N 1
ATOM 4846 C CA . GLY B 1 266 ? 6.16 -15.641 -32.344 1 94.75 266 GLY B CA 1
ATOM 4847 C C . GLY B 1 266 ? 4.672 -15.688 -32.062 1 94.75 266 GLY B C 1
ATOM 4848 O O . GLY B 1 266 ? 4.215 -15.188 -31.031 1 94.75 266 GLY B O 1
ATOM 4849 N N . ASP B 1 267 ? 3.996 -16.391 -32.906 1 96.44 267 ASP B N 1
ATOM 4850 C CA . ASP B 1 267 ? 2.551 -16.516 -32.75 1 96.44 267 ASP B CA 1
ATOM 4851 C C . ASP B 1 267 ? 2.193 -17.797 -31.984 1 96.44 267 ASP B C 1
ATOM 4853 O O . ASP B 1 267 ? 1.037 -17.984 -31.594 1 96.44 267 ASP B O 1
ATOM 4857 N N . GLU B 1 268 ? 3.15 -18.594 -31.719 1 95.62 268 GLU B N 1
ATOM 4858 C CA . GLU B 1 268 ? 2.91 -19.844 -31 1 95.62 268 GLU B CA 1
ATOM 4859 C C . GLU B 1 268 ? 2.951 -19.625 -29.484 1 95.62 268 GLU B C 1
ATOM 4861 O O . GLU B 1 268 ? 3.889 -19.031 -28.969 1 95.62 268 GLU B O 1
ATOM 4866 N N . VAL B 1 269 ? 1.896 -20.062 -28.859 1 97.12 269 VAL B N 1
ATOM 4867 C CA . VAL B 1 269 ? 1.786 -19.938 -27.406 1 97.12 269 VAL B CA 1
ATOM 4868 C C . VAL B 1 269 ? 1.648 -21.328 -26.781 1 97.12 269 VAL B C 1
ATOM 4870 O O . VAL B 1 269 ? 0.778 -22.109 -27.172 1 97.12 269 VAL B O 1
ATOM 4873 N N . TYR B 1 270 ? 2.535 -21.625 -25.812 1 95.56 270 TYR B N 1
ATOM 4874 C CA . TYR B 1 270 ? 2.5 -22.906 -25.109 1 95.56 270 TYR B CA 1
ATOM 4875 C C . TYR B 1 270 ? 2.154 -22.703 -23.641 1 95.56 270 TYR B C 1
ATOM 4877 O O . TYR B 1 270 ? 2.678 -21.781 -22.984 1 95.56 270 TYR B O 1
ATOM 4885 N N . PHE B 1 271 ? 1.271 -23.547 -23.219 1 96.75 271 PHE B N 1
ATOM 4886 C CA . PHE B 1 271 ? 0.969 -23.594 -21.797 1 96.75 271 PHE B CA 1
ATOM 4887 C C . PHE B 1 271 ? 2.105 -24.25 -21.016 1 96.75 271 PHE B C 1
ATOM 4889 O O . PHE B 1 271 ? 2.551 -25.344 -21.375 1 96.75 271 PHE B O 1
ATOM 4896 N N . ALA B 1 272 ? 2.539 -23.547 -19.969 1 91.88 272 ALA B N 1
ATOM 4897 C CA . ALA B 1 272 ? 3.6 -24.109 -19.141 1 91.88 272 ALA B CA 1
ATOM 4898 C C . ALA B 1 272 ? 3.059 -24.562 -17.781 1 91.88 272 ALA B C 1
ATOM 4900 O O . ALA B 1 272 ? 3.332 -25.672 -17.328 1 91.88 272 ALA B O 1
ATOM 4901 N N . SER B 1 273 ? 2.359 -23.75 -17.125 1 92.81 273 SER B N 1
ATOM 4902 C CA . SER B 1 273 ? 1.818 -24.062 -15.797 1 92.81 273 SER B CA 1
ATOM 4903 C C . SER B 1 273 ? 0.796 -23.016 -15.359 1 92.81 273 SER B C 1
ATOM 4905 O O . SER B 1 273 ? 0.603 -22 -16.047 1 92.81 273 SER B O 1
ATOM 4907 N N . VAL B 1 274 ? 0.118 -23.312 -14.312 1 95.5 274 VAL B N 1
ATOM 4908 C CA . VAL B 1 274 ? -0.775 -22.359 -13.656 1 95.5 274 VAL B CA 1
ATOM 4909 C C . VAL B 1 274 ? -0.69 -22.531 -12.141 1 95.5 274 VAL B C 1
ATOM 4911 O O . VAL B 1 274 ? -0.525 -23.656 -11.648 1 95.5 274 VAL B O 1
ATOM 4914 N N . SER B 1 275 ? -0.74 -21.453 -11.477 1 93.5 275 SER B N 1
ATOM 4915 C CA . SER B 1 275 ? -0.704 -21.469 -10.016 1 93.5 275 SER B CA 1
ATOM 4916 C C . SER B 1 275 ? -1.805 -20.594 -9.43 1 93.5 275 SER B C 1
ATOM 4918 O O . SER B 1 275 ? -2.23 -19.609 -10.047 1 93.5 275 SER B O 1
ATOM 4920 N N . THR B 1 276 ? -2.266 -20.984 -8.273 1 94.75 276 THR B N 1
ATOM 4921 C CA . THR B 1 276 ? -3.232 -20.188 -7.535 1 94.75 276 THR B CA 1
ATOM 4922 C C . THR B 1 276 ? -2.535 -19.328 -6.477 1 94.75 276 THR B C 1
ATOM 4924 O O . THR B 1 276 ? -3.18 -18.547 -5.785 1 94.75 276 THR B O 1
ATOM 4927 N N . ARG B 1 277 ? -1.276 -19.5 -6.348 1 93.56 277 ARG B N 1
ATOM 4928 C CA . ARG B 1 277 ? -0.446 -18.656 -5.492 1 93.56 277 ARG B CA 1
ATOM 4929 C C . ARG B 1 277 ? 0.165 -17.516 -6.281 1 93.56 277 ARG B C 1
ATOM 4931 O O . ARG B 1 277 ? 0.466 -17.656 -7.469 1 93.56 277 ARG B O 1
ATOM 4938 N N . LEU B 1 278 ? 0.351 -16.422 -5.578 1 95.44 278 LEU B N 1
ATOM 4939 C CA . LEU B 1 278 ? 0.882 -15.25 -6.262 1 95.44 278 LEU B CA 1
ATOM 4940 C C . LEU B 1 278 ? 2.355 -15.445 -6.605 1 95.44 278 LEU B C 1
ATOM 4942 O O . LEU B 1 278 ? 3.156 -15.812 -5.746 1 95.44 278 LEU B O 1
ATOM 4946 N N . PRO B 1 279 ? 2.715 -15.211 -7.855 1 92 279 PRO B N 1
ATOM 4947 C CA . PRO B 1 279 ? 4.102 -15.398 -8.281 1 92 279 PRO B CA 1
ATOM 4948 C C . PRO B 1 279 ? 4.973 -14.172 -8.023 1 92 279 PRO B C 1
ATOM 4950 O O . PRO B 1 279 ? 4.469 -13.047 -8.008 1 92 279 PRO B O 1
ATOM 4953 N N . PRO B 1 280 ? 6.281 -14.383 -7.891 1 91.62 280 PRO B N 1
ATOM 4954 C CA . PRO B 1 280 ? 7.184 -13.242 -7.719 1 91.62 280 PRO B CA 1
ATOM 4955 C C . PRO B 1 280 ? 7.16 -12.289 -8.914 1 91.62 280 PRO B C 1
ATOM 4957 O O . PRO B 1 280 ? 7.453 -11.102 -8.766 1 91.62 280 PRO B O 1
ATOM 4960 N N . THR B 1 281 ? 6.828 -12.812 -10.094 1 94.38 281 THR B N 1
ATOM 4961 C CA . THR B 1 281 ? 6.793 -11.969 -11.281 1 94.38 281 THR B CA 1
ATOM 4962 C C . THR B 1 281 ? 5.711 -10.898 -11.156 1 94.38 281 THR B C 1
ATOM 4964 O O . THR B 1 281 ? 5.73 -9.906 -11.883 1 94.38 281 THR B O 1
ATOM 4967 N N . ALA B 1 282 ? 4.82 -11.117 -10.234 1 95.88 282 ALA B N 1
ATOM 4968 C CA . ALA B 1 282 ? 3.666 -10.227 -10.148 1 95.88 282 ALA B CA 1
ATOM 4969 C C . ALA B 1 282 ? 3.99 -8.992 -9.328 1 95.88 282 ALA B C 1
ATOM 4971 O O . ALA B 1 282 ? 3.176 -8.07 -9.227 1 95.88 282 ALA B O 1
ATOM 4972 N N . TRP B 1 283 ? 5.211 -8.875 -8.758 1 97.25 283 TRP B N 1
ATOM 4973 C CA . TRP B 1 283 ? 5.629 -7.684 -8.023 1 97.25 283 TRP B CA 1
ATOM 4974 C C . TRP B 1 283 ? 5.473 -6.434 -8.883 1 97.25 283 TRP B C 1
ATOM 4976 O O . TRP B 1 283 ? 5.172 -5.352 -8.375 1 97.25 283 TRP B O 1
ATOM 4986 N N . VAL B 1 284 ? 5.617 -6.602 -10.172 1 98.31 284 VAL B N 1
ATOM 4987 C CA . VAL B 1 284 ? 5.641 -5.48 -11.102 1 98.31 284 VAL B CA 1
ATOM 4988 C C . VAL B 1 284 ? 4.289 -4.766 -11.086 1 98.31 284 VAL B C 1
ATOM 4990 O O . VAL B 1 284 ? 4.215 -3.564 -11.352 1 98.31 284 VAL B O 1
ATOM 4993 N N . THR B 1 285 ? 3.232 -5.461 -10.656 1 98.56 285 THR B N 1
ATOM 4994 C CA . THR B 1 285 ? 1.889 -4.895 -10.695 1 98.56 285 THR B CA 1
ATOM 4995 C C . THR B 1 285 ? 1.74 -3.783 -9.664 1 98.56 285 THR B C 1
ATOM 4997 O O . THR B 1 285 ? 0.797 -2.99 -9.727 1 98.56 285 THR B O 1
ATOM 5000 N N . LEU B 1 286 ? 2.639 -3.701 -8.688 1 98.31 286 LEU B N 1
ATOM 5001 C CA . LEU B 1 286 ? 2.617 -2.629 -7.703 1 98.31 286 LEU B CA 1
ATOM 5002 C C . LEU B 1 286 ? 2.77 -1.268 -8.375 1 98.31 286 LEU B C 1
ATOM 5004 O O . LEU B 1 286 ? 2.312 -0.254 -7.84 1 98.31 286 LEU B O 1
ATOM 5008 N N . ARG B 1 287 ? 3.393 -1.312 -9.516 1 98.06 287 ARG B N 1
ATOM 5009 C CA . ARG B 1 287 ? 3.67 -0.029 -10.156 1 98.06 287 ARG B CA 1
ATOM 5010 C C . ARG B 1 287 ? 3.035 0.044 -11.539 1 98.06 287 ARG B C 1
ATOM 5012 O O . ARG B 1 287 ? 2.84 1.133 -12.086 1 98.06 287 ARG B O 1
ATOM 5019 N N . SER B 1 288 ? 2.652 -1.105 -12.078 1 98.12 288 SER B N 1
ATOM 5020 C CA . SER B 1 288 ? 2.119 -1.097 -13.438 1 98.12 288 SER B CA 1
ATOM 5021 C C . SER B 1 288 ? 0.596 -1.018 -13.43 1 98.12 288 SER B C 1
ATOM 5023 O O . SER B 1 288 ? -0.01 -0.55 -14.398 1 98.12 288 SER B O 1
ATOM 5025 N N . GLN B 1 289 ? -0.054 -1.522 -12.391 1 97.75 289 GLN B N 1
ATOM 5026 C CA . GLN B 1 289 ? -1.507 -1.66 -12.375 1 97.75 289 GLN B CA 1
ATOM 5027 C C . GLN B 1 289 ? -2.137 -0.7 -11.367 1 97.75 289 GLN B C 1
ATOM 5029 O O . GLN B 1 289 ? -1.521 -0.363 -10.352 1 97.75 289 GLN B O 1
ATOM 5034 N N . ARG B 1 290 ? -3.406 -0.263 -11.68 1 96.5 290 ARG B N 1
ATOM 5035 C CA . ARG B 1 290 ? -4.156 0.521 -10.703 1 96.5 290 ARG B CA 1
ATOM 5036 C C . ARG B 1 290 ? -4.375 -0.269 -9.414 1 96.5 290 ARG B C 1
ATOM 5038 O O . ARG B 1 290 ? -4.148 0.246 -8.32 1 96.5 290 ARG B O 1
ATOM 5045 N N . LEU B 1 291 ? -4.914 -1.453 -9.625 1 97.81 291 LEU B N 1
ATOM 5046 C CA . LEU B 1 291 ? -4.957 -2.422 -8.531 1 97.81 291 LEU B CA 1
ATOM 5047 C C . LEU B 1 291 ? -3.816 -3.426 -8.648 1 97.81 291 LEU B C 1
ATOM 5049 O O . LEU B 1 291 ? -3.713 -4.137 -9.656 1 97.81 291 LEU B O 1
ATOM 5053 N N . SER B 1 292 ? -2.945 -3.467 -7.66 1 98.31 292 SER B N 1
ATOM 5054 C CA . SER B 1 292 ? -1.888 -4.473 -7.656 1 98.31 292 SER B CA 1
ATOM 5055 C C . SER B 1 292 ? -2.465 -5.883 -7.566 1 98.31 292 SER B C 1
ATOM 5057 O O . SER B 1 292 ? -3.637 -6.059 -7.23 1 98.31 292 SER B O 1
ATOM 5059 N N . VAL B 1 293 ? -1.635 -6.855 -7.855 1 98.69 293 VAL B N 1
ATOM 5060 C CA . VAL B 1 293 ? -2.07 -8.242 -7.777 1 98.69 293 VAL B CA 1
ATOM 5061 C C . VAL B 1 293 ? -2.541 -8.562 -6.359 1 98.69 293 VAL B C 1
ATOM 5063 O O . VAL B 1 293 ? -3.453 -9.367 -6.168 1 98.69 293 VAL B O 1
ATOM 5066 N N . PHE B 1 294 ? -2.004 -7.906 -5.379 1 98.62 294 PHE B N 1
ATOM 5067 C CA . PHE B 1 294 ? -2.385 -8.125 -3.99 1 98.62 294 PHE B CA 1
ATOM 5068 C C . PHE B 1 294 ? -3.789 -7.594 -3.725 1 98.62 294 PHE B C 1
ATOM 5070 O O . PHE B 1 294 ? -4.594 -8.25 -3.066 1 98.62 294 PHE B O 1
ATOM 5077 N N . GLU B 1 295 ? -4.012 -6.453 -4.25 1 98.5 295 GLU B N 1
ATOM 5078 C CA . GLU B 1 295 ? -5.344 -5.871 -4.125 1 98.5 295 GLU B CA 1
ATOM 5079 C C . GLU B 1 295 ? -6.371 -6.668 -4.926 1 98.5 295 GLU B C 1
ATOM 5081 O O . GLU B 1 295 ? -7.5 -6.863 -4.473 1 98.5 295 GLU B O 1
ATOM 5086 N N . LEU B 1 296 ? -5.965 -7.102 -6.121 1 98.44 296 LEU B N 1
ATOM 5087 C CA . LEU B 1 296 ? -6.84 -7.934 -6.938 1 98.44 296 LEU B CA 1
ATOM 5088 C C . LEU B 1 296 ? -7.184 -9.234 -6.211 1 98.44 296 LEU B C 1
ATOM 5090 O O . LEU B 1 296 ? -8.352 -9.633 -6.164 1 98.44 296 LEU B O 1
ATOM 5094 N N . GLN B 1 297 ? -6.191 -9.867 -5.672 1 98.44 297 GLN B N 1
ATOM 5095 C CA . GLN B 1 297 ? -6.406 -11.102 -4.934 1 98.44 297 GLN B CA 1
ATOM 5096 C C . GLN B 1 297 ? -7.281 -10.875 -3.705 1 98.44 297 GLN B C 1
ATOM 5098 O O . GLN B 1 297 ? -8.18 -11.664 -3.414 1 98.44 297 GLN B O 1
ATOM 5103 N N . ALA B 1 298 ? -7.02 -9.805 -2.953 1 97.94 298 ALA B N 1
ATOM 5104 C CA . ALA B 1 298 ? -7.824 -9.477 -1.777 1 97.94 298 ALA B CA 1
ATOM 5105 C C . ALA B 1 298 ? -9.297 -9.32 -2.148 1 97.94 298 ALA B C 1
ATOM 5107 O O . ALA B 1 298 ? -10.172 -9.883 -1.482 1 97.94 298 ALA B O 1
ATOM 5108 N N . ARG B 1 299 ? -9.547 -8.578 -3.223 1 97.12 299 ARG B N 1
ATOM 5109 C CA . ARG B 1 299 ? -10.922 -8.359 -3.645 1 97.12 299 ARG B CA 1
ATOM 5110 C C . ARG B 1 299 ? -11.562 -9.648 -4.129 1 97.12 299 ARG B C 1
ATOM 5112 O O . ARG B 1 299 ? -12.719 -9.938 -3.807 1 97.12 299 ARG B O 1
ATOM 5119 N N . ALA B 1 300 ? -10.836 -10.406 -4.859 1 96.62 300 ALA B N 1
ATOM 5120 C CA . ALA B 1 300 ? -11.367 -11.68 -5.352 1 96.62 300 ALA B CA 1
ATOM 5121 C C . ALA B 1 300 ? -11.727 -12.609 -4.199 1 96.62 300 ALA B C 1
ATOM 5123 O O . ALA B 1 300 ? -12.789 -13.227 -4.199 1 96.62 300 ALA B O 1
ATOM 5124 N N . ILE B 1 301 ? -10.867 -12.727 -3.221 1 95.62 301 ILE B N 1
ATOM 5125 C CA . ILE B 1 301 ? -11.094 -13.562 -2.043 1 95.62 301 ILE B CA 1
ATOM 5126 C C . ILE B 1 301 ? -12.391 -13.133 -1.354 1 95.62 301 ILE B C 1
ATOM 5128 O O . ILE B 1 301 ? -13.211 -13.977 -0.995 1 95.62 301 ILE B O 1
ATOM 5132 N N . LEU B 1 302 ? -12.594 -11.836 -1.225 1 94.88 302 LEU B N 1
ATOM 5133 C CA . LEU B 1 302 ? -13.703 -11.289 -0.448 1 94.88 302 LEU B CA 1
ATOM 5134 C C . LEU B 1 302 ? -14.961 -11.172 -1.305 1 94.88 302 LEU B C 1
ATOM 5136 O O . LEU B 1 302 ? -16 -10.719 -0.825 1 94.88 302 LEU B O 1
ATOM 5140 N N . GLY B 1 303 ? -14.836 -11.57 -2.588 1 93.19 303 GLY B N 1
ATOM 5141 C CA . GLY B 1 303 ? -15.984 -11.508 -3.484 1 93.19 303 GLY B CA 1
ATOM 5142 C C . GLY B 1 303 ? -16.328 -10.094 -3.908 1 93.19 303 GLY B C 1
ATOM 5143 O O . GLY B 1 303 ? -17.516 -9.766 -4.07 1 93.19 303 GLY B O 1
ATOM 5144 N N . LEU B 1 304 ? -15.375 -9.234 -3.992 1 95.25 304 LEU B N 1
ATOM 5145 C CA . LEU B 1 304 ? -15.586 -7.828 -4.305 1 95.25 304 LEU B CA 1
ATOM 5146 C C . LEU B 1 304 ? -15.227 -7.535 -5.762 1 95.25 304 LEU B C 1
ATOM 5148 O O . LEU B 1 304 ? -14.453 -8.273 -6.375 1 95.25 304 LEU B O 1
ATOM 5152 N N . PRO B 1 305 ? -15.758 -6.465 -6.344 1 95.25 305 PRO B N 1
ATOM 5153 C CA . PRO B 1 305 ? -15.469 -6.121 -7.742 1 95.25 305 PRO B CA 1
ATOM 5154 C C . PRO B 1 305 ? -13.992 -5.844 -7.988 1 95.25 305 PRO B C 1
ATOM 5156 O O . PRO B 1 305 ? -13.32 -5.246 -7.145 1 95.25 305 PRO B O 1
ATOM 5159 N N . VAL B 1 306 ? -13.531 -6.27 -9.172 1 96.12 306 VAL B N 1
ATOM 5160 C CA . VAL B 1 306 ? -12.141 -6.043 -9.555 1 96.12 306 VAL B CA 1
ATOM 5161 C C . VAL B 1 306 ? -12.086 -5.336 -10.906 1 96.12 306 VAL B C 1
ATOM 5163 O O . VAL B 1 306 ? -13.086 -5.266 -11.617 1 96.12 306 VAL B O 1
ATOM 5166 N N . ASP B 1 307 ? -10.992 -4.789 -11.211 1 96.06 307 ASP B N 1
ATOM 5167 C CA . ASP B 1 307 ? -10.625 -4.336 -12.555 1 96.06 307 ASP B CA 1
ATOM 5168 C C . ASP B 1 307 ? -9.133 -4.512 -12.805 1 96.06 307 ASP B C 1
ATOM 5170 O O . ASP B 1 307 ? -8.336 -4.539 -11.867 1 96.06 307 ASP B O 1
ATOM 5174 N N . THR B 1 308 ? -8.758 -4.668 -14.023 1 97.81 308 THR B N 1
ATOM 5175 C CA . THR B 1 308 ? -7.367 -4.973 -14.352 1 97.81 308 THR B CA 1
ATOM 5176 C C . THR B 1 308 ? -6.742 -3.84 -15.156 1 97.81 308 THR B C 1
ATOM 5178 O O . THR B 1 308 ? -5.949 -4.086 -16.062 1 97.81 308 THR B O 1
ATOM 5181 N N . LEU B 1 309 ? -7.039 -2.609 -14.82 1 96.38 309 LEU B N 1
ATOM 5182 C CA . LEU B 1 309 ? -6.551 -1.439 -15.539 1 96.38 309 LEU B CA 1
ATOM 5183 C C . LEU B 1 309 ? -5.059 -1.241 -15.305 1 96.38 309 LEU B C 1
ATOM 5185 O O . LEU B 1 309 ? -4.605 -1.194 -14.156 1 96.38 309 LEU B O 1
ATOM 5189 N N . MET B 1 310 ? -4.293 -1.183 -16.344 1 96.88 310 MET B N 1
ATOM 5190 C CA . MET B 1 310 ? -2.877 -0.834 -16.266 1 96.88 310 MET B CA 1
ATOM 5191 C C . MET B 1 310 ? -2.688 0.679 -16.281 1 96.88 310 MET B C 1
ATOM 5193 O O . MET B 1 310 ? -3.359 1.383 -17.047 1 96.88 310 MET B O 1
ATOM 5197 N N . ILE B 1 311 ? -1.686 1.188 -15.531 1 95.12 311 ILE B N 1
ATOM 5198 C CA . ILE B 1 311 ? -1.576 2.641 -15.445 1 95.12 311 ILE B CA 1
ATOM 5199 C C . ILE B 1 311 ? -0.203 3.084 -15.938 1 95.12 311 ILE B C 1
ATOM 5201 O O . ILE B 1 311 ? 0.007 4.266 -16.234 1 95.12 311 ILE B O 1
ATOM 5205 N N . SER B 1 312 ? 0.735 2.174 -16.047 1 97.31 312 SER B N 1
ATOM 5206 C CA . SER B 1 312 ? 2.068 2.566 -16.484 1 97.31 312 SER B CA 1
ATOM 5207 C C . SER B 1 312 ? 2.9 1.349 -16.891 1 97.31 312 SER B C 1
ATOM 5209 O O . SER B 1 312 ? 2.758 0.277 -16.297 1 97.31 312 SER B O 1
ATOM 5211 N N . PRO B 1 313 ? 3.795 1.518 -17.938 1 98.44 313 PRO B N 1
ATOM 5212 C CA . PRO B 1 313 ? 4.852 0.511 -18.062 1 98.44 313 PRO B CA 1
ATOM 5213 C C . PRO B 1 313 ? 5.73 0.417 -16.812 1 98.44 313 PRO B C 1
ATOM 5215 O O . PRO B 1 313 ? 6.016 1.435 -16.188 1 98.44 313 PRO B O 1
ATOM 5218 N N . ALA B 1 314 ? 6.082 -0.741 -16.453 1 98.75 314 ALA B N 1
ATOM 5219 C CA . ALA B 1 314 ? 6.879 -0.923 -15.25 1 98.75 314 ALA B CA 1
ATOM 5220 C C . ALA B 1 314 ? 7.738 -2.18 -15.344 1 98.75 314 ALA B C 1
ATOM 5222 O O . ALA B 1 314 ? 7.578 -2.982 -16.266 1 98.75 314 ALA B O 1
ATOM 5223 N N . ALA B 1 315 ? 8.68 -2.279 -14.43 1 98.25 315 ALA B N 1
ATOM 5224 C CA . ALA B 1 315 ? 9.539 -3.451 -14.289 1 98.25 315 ALA B CA 1
ATOM 5225 C C . ALA B 1 315 ? 9.883 -3.705 -12.828 1 98.25 315 ALA B C 1
ATOM 5227 O O . ALA B 1 315 ? 9.797 -2.799 -12 1 98.25 315 ALA B O 1
ATOM 5228 N N . ALA B 1 316 ? 10.141 -4.934 -12.516 1 97.5 316 ALA B N 1
ATOM 5229 C CA . ALA B 1 316 ? 10.602 -5.379 -11.203 1 97.5 316 ALA B CA 1
ATOM 5230 C C . ALA B 1 316 ? 11.852 -6.25 -11.32 1 97.5 316 ALA B C 1
ATOM 5232 O O . ALA B 1 316 ? 11.969 -7.051 -12.25 1 97.5 316 ALA B O 1
ATOM 5233 N N . ARG B 1 317 ? 12.75 -6.086 -10.398 1 94.69 317 ARG B N 1
ATOM 5234 C CA . ARG B 1 317 ? 13.969 -6.891 -10.359 1 94.69 317 ARG B CA 1
ATOM 5235 C C . ARG B 1 317 ? 14.312 -7.293 -8.93 1 94.69 317 ARG B C 1
ATOM 5237 O O . ARG B 1 317 ? 14.422 -6.438 -8.047 1 94.69 317 ARG B O 1
ATOM 5244 N N . SER B 1 318 ? 14.477 -8.57 -8.758 1 91.69 318 SER B N 1
ATOM 5245 C CA . SER B 1 318 ? 14.875 -9.07 -7.449 1 91.69 318 SER B CA 1
ATOM 5246 C C . SER B 1 318 ? 16.297 -8.641 -7.109 1 91.69 318 SER B C 1
ATOM 5248 O O . SER B 1 318 ? 17.156 -8.555 -7.992 1 91.69 318 SER B O 1
ATOM 5250 N N . ILE B 1 319 ? 16.469 -8.344 -5.855 1 89.94 319 ILE B N 1
ATOM 5251 C CA . ILE B 1 319 ? 17.781 -7.977 -5.344 1 89.94 319 ILE B CA 1
ATOM 5252 C C . ILE B 1 319 ? 18.359 -9.125 -4.516 1 89.94 319 ILE B C 1
ATOM 5254 O O . ILE B 1 319 ? 17.828 -9.453 -3.453 1 89.94 319 ILE B O 1
ATOM 5258 N N . ARG B 1 320 ? 19.453 -9.695 -4.969 1 82.19 320 ARG B N 1
ATOM 5259 C CA . ARG B 1 320 ? 20.062 -10.836 -4.293 1 82.19 320 ARG B CA 1
ATOM 5260 C C . ARG B 1 320 ? 21.047 -10.375 -3.219 1 82.19 320 ARG B C 1
ATOM 5262 O O . ARG B 1 320 ? 21.719 -9.352 -3.379 1 82.19 320 ARG B O 1
ATOM 5269 N N . ARG B 1 321 ? 21.016 -11.195 -2.26 1 75.75 321 ARG B N 1
ATOM 5270 C CA . ARG B 1 321 ? 22.047 -10.992 -1.246 1 75.75 321 ARG B CA 1
ATOM 5271 C C . ARG B 1 321 ? 23.406 -11.5 -1.734 1 75.75 321 ARG B C 1
ATOM 5273 O O . ARG B 1 321 ? 23.484 -12.539 -2.396 1 75.75 321 ARG B O 1
ATOM 5280 N N . ALA B 1 322 ? 24.5 -10.719 -1.705 1 64.38 322 ALA B N 1
ATOM 5281 C CA . ALA B 1 322 ? 25.812 -11.195 -2.094 1 64.38 322 ALA B CA 1
ATOM 5282 C C . ALA B 1 322 ? 26.188 -12.469 -1.333 1 64.38 322 ALA B C 1
ATOM 5284 O O . ALA B 1 322 ? 25.859 -12.609 -0.152 1 64.38 322 ALA B O 1
ATOM 5285 N N . PRO B 1 323 ? 26.672 -13.617 -2.256 1 56.56 323 PRO B N 1
ATOM 5286 C CA . PRO B 1 323 ? 27.031 -14.883 -1.611 1 56.56 323 PRO B CA 1
ATOM 5287 C C . PRO B 1 323 ? 27.969 -14.68 -0.414 1 56.56 323 PRO B C 1
ATOM 5289 O O . PRO B 1 323 ? 27.844 -15.398 0.587 1 56.56 323 PRO B O 1
ATOM 5292 N N . ASP B 1 324 ? 29.328 -14.219 -0.725 1 49.22 324 ASP B N 1
ATOM 5293 C CA . ASP B 1 324 ? 30.375 -14.156 0.277 1 49.22 324 ASP B CA 1
ATOM 5294 C C . ASP B 1 324 ? 30.031 -13.164 1.385 1 49.22 324 ASP B C 1
ATOM 5296 O O . ASP B 1 324 ? 30.875 -12.828 2.215 1 49.22 324 ASP B O 1
ATOM 5300 N N . ALA B 1 325 ? 29.203 -12.484 1.105 1 48.16 325 ALA B N 1
ATOM 5301 C CA . ALA B 1 325 ? 28.922 -11.648 2.271 1 48.16 325 ALA B CA 1
ATOM 5302 C C . ALA B 1 325 ? 28.672 -12.508 3.51 1 48.16 325 ALA B C 1
ATOM 5304 O O . ALA B 1 325 ? 27.688 -13.234 3.584 1 48.16 325 ALA B O 1
ATOM 5305 N N . GLY B 1 326 ? 29.781 -13.344 3.887 1 37.31 326 GLY B N 1
ATOM 5306 C CA . GLY B 1 326 ? 29.812 -14.125 5.109 1 37.31 326 GLY B CA 1
ATOM 5307 C C . GLY B 1 326 ? 28.641 -13.836 6.035 1 37.31 326 GLY B C 1
ATOM 5308 O O . GLY B 1 326 ? 27.781 -13.016 5.715 1 37.31 326 GLY B O 1
ATOM 5309 N N . ARG B 1 327 ? 29 -14.453 7.516 1 36.03 327 ARG B N 1
ATOM 5310 C CA . ARG B 1 327 ? 28.266 -14.258 8.758 1 36.03 327 ARG B CA 1
ATOM 5311 C C . ARG B 1 327 ? 27.938 -12.781 8.984 1 36.03 327 ARG B C 1
ATOM 5313 O O . ARG B 1 327 ? 28.359 -12.203 9.992 1 36.03 327 ARG B O 1
ATOM 5320 N N . ALA B 1 328 ? 28.281 -12.109 8.078 1 37.72 328 ALA B N 1
ATOM 5321 C CA . ALA B 1 328 ? 27.984 -10.781 8.617 1 37.72 328 ALA B CA 1
ATOM 5322 C C . ALA B 1 328 ? 26.547 -10.703 9.102 1 37.72 328 ALA B C 1
ATOM 5324 O O . ALA B 1 328 ? 25.641 -11.289 8.5 1 37.72 328 ALA B O 1
ATOM 5325 N N . PRO B 1 329 ? 26.375 -10.469 10.43 1 39.19 329 PRO B N 1
ATOM 5326 C CA . PRO B 1 329 ? 25.047 -10.555 11.031 1 39.19 329 PRO B CA 1
ATOM 5327 C C . PRO B 1 329 ? 23.922 -10.234 10.047 1 39.19 329 PRO B C 1
ATOM 5329 O O . PRO B 1 329 ? 24.094 -9.398 9.164 1 39.19 329 PRO B O 1
ATOM 5332 N N . ALA B 1 330 ? 23.188 -11.312 9.633 1 40.56 330 ALA B N 1
ATOM 5333 C CA . ALA B 1 330 ? 21.906 -11.297 8.914 1 40.56 330 ALA B CA 1
ATOM 5334 C C . ALA B 1 330 ? 21.422 -9.875 8.688 1 40.56 330 ALA B C 1
ATOM 5336 O O . ALA B 1 330 ? 20.578 -9.633 7.832 1 40.56 330 ALA B O 1
ATOM 5337 N N . ALA B 1 331 ? 21.703 -9.039 9.68 1 39.44 331 ALA B N 1
ATOM 5338 C CA . ALA B 1 331 ? 21.047 -7.734 9.789 1 39.44 331 ALA B CA 1
ATOM 5339 C C . ALA B 1 331 ? 21.75 -6.699 8.914 1 39.44 331 ALA B C 1
ATOM 5341 O O . ALA B 1 331 ? 21.812 -5.52 9.266 1 39.44 331 ALA B O 1
ATOM 5342 N N . ALA B 1 332 ? 22.688 -7.117 8.125 1 46.06 332 ALA B N 1
ATOM 5343 C CA . ALA B 1 332 ? 23.297 -5.926 7.531 1 46.06 332 ALA B CA 1
ATOM 5344 C C . ALA B 1 332 ? 22.25 -5.082 6.816 1 46.06 332 ALA B C 1
ATOM 5346 O O . ALA B 1 332 ? 21.734 -5.469 5.758 1 46.06 332 ALA B O 1
ATOM 5347 N N . ALA B 1 333 ? 21.469 -4.344 7.57 1 56.94 333 ALA B N 1
ATOM 5348 C CA . ALA B 1 333 ? 20.562 -3.26 7.199 1 56.94 333 ALA B CA 1
ATOM 5349 C C . ALA B 1 333 ? 21.141 -2.436 6.051 1 56.94 333 ALA B C 1
ATOM 5351 O O . ALA B 1 333 ? 22.312 -2.078 6.059 1 56.94 333 ALA B O 1
ATOM 5352 N N . LEU B 1 334 ? 20.453 -2.641 4.77 1 69.88 334 LEU B N 1
ATOM 5353 C CA . LEU B 1 334 ? 20.797 -1.723 3.689 1 69.88 334 LEU B CA 1
ATOM 5354 C C . LEU B 1 334 ? 21.156 -0.346 4.238 1 69.88 334 LEU B C 1
ATOM 5356 O O . LEU B 1 334 ? 20.438 0.192 5.09 1 69.88 334 LEU B O 1
ATOM 5360 N N . SER B 1 335 ? 22.406 -0.037 3.908 1 79.38 335 SER B N 1
ATOM 5361 C CA . SER B 1 335 ? 22.812 1.283 4.375 1 79.38 335 SER B CA 1
ATOM 5362 C C . SER B 1 335 ? 21.922 2.377 3.797 1 79.38 335 SER B C 1
ATOM 5364 O O . SER B 1 335 ? 21.344 2.209 2.721 1 79.38 335 SER B O 1
ATOM 5366 N N . ALA B 1 336 ? 21.828 3.355 4.523 1 82.25 336 ALA B N 1
ATOM 5367 C CA . ALA B 1 336 ? 21.062 4.52 4.078 1 82.25 336 ALA B CA 1
ATOM 5368 C C . ALA B 1 336 ? 21.609 5.051 2.754 1 82.25 336 ALA B C 1
ATOM 5370 O O . ALA B 1 336 ? 20.828 5.457 1.883 1 82.25 336 ALA B O 1
ATOM 5371 N N . ASP B 1 337 ? 22.875 4.941 2.617 1 86.31 337 ASP B N 1
ATOM 5372 C CA . ASP B 1 337 ? 23.5 5.441 1.396 1 86.31 337 ASP B CA 1
ATOM 5373 C C . ASP B 1 337 ? 23.125 4.574 0.194 1 86.31 337 ASP B C 1
ATOM 5375 O O . ASP B 1 337 ? 22.891 5.09 -0.898 1 86.31 337 ASP B O 1
ATOM 5379 N N . ALA B 1 338 ? 23.172 3.303 0.426 1 89.31 338 ALA B N 1
ATOM 5380 C CA . ALA B 1 338 ? 22.812 2.389 -0.656 1 89.31 338 ALA B CA 1
ATOM 5381 C C . ALA B 1 338 ? 21.344 2.566 -1.066 1 89.31 338 ALA B C 1
ATOM 5383 O O . ALA B 1 338 ? 21.031 2.562 -2.258 1 89.31 338 ALA B O 1
ATOM 5384 N N . LEU B 1 339 ? 20.516 2.762 -0.096 1 93.56 339 LEU B N 1
ATOM 5385 C CA . LEU B 1 339 ? 19.109 3.008 -0.376 1 93.56 339 LEU B CA 1
ATOM 5386 C C . LEU B 1 339 ? 18.938 4.309 -1.148 1 93.56 339 LEU B C 1
ATOM 5388 O O . LEU B 1 339 ? 18.172 4.359 -2.123 1 93.56 339 LEU B O 1
ATOM 5392 N N . ALA B 1 340 ? 19.641 5.305 -0.733 1 93.12 340 ALA B N 1
ATOM 5393 C CA . ALA B 1 340 ? 19.547 6.605 -1.388 1 93.12 340 ALA B CA 1
ATOM 5394 C C . ALA B 1 340 ? 20.031 6.527 -2.836 1 93.12 340 ALA B C 1
ATOM 5396 O O . ALA B 1 340 ? 19.422 7.113 -3.73 1 93.12 340 ALA B O 1
ATOM 5397 N N . ALA B 1 341 ? 21.094 5.828 -3.006 1 93.75 341 ALA B N 1
ATOM 5398 C CA . ALA B 1 341 ? 21.625 5.684 -4.355 1 93.75 341 ALA B CA 1
ATOM 5399 C C . ALA B 1 341 ? 20.656 4.926 -5.254 1 93.75 341 ALA B C 1
ATOM 5401 O O . ALA B 1 341 ? 20.406 5.328 -6.398 1 93.75 341 ALA B O 1
ATOM 5402 N N . ALA B 1 342 ? 20.109 3.855 -4.75 1 96.12 342 ALA B N 1
ATOM 5403 C CA . ALA B 1 342 ? 19.156 3.062 -5.52 1 96.12 342 ALA B CA 1
ATOM 5404 C C . ALA B 1 342 ? 17.906 3.873 -5.852 1 96.12 342 ALA B C 1
ATOM 5406 O O . ALA B 1 342 ? 17.453 3.887 -6.996 1 96.12 342 ALA B O 1
ATOM 5407 N N . LEU B 1 343 ? 17.406 4.625 -4.863 1 96.56 343 LEU B N 1
ATOM 5408 C CA . LEU B 1 343 ? 16.172 5.375 -5.023 1 96.56 343 LEU B CA 1
ATOM 5409 C C . LEU B 1 343 ? 16.422 6.711 -5.715 1 96.56 343 LEU B C 1
ATOM 5411 O O . LEU B 1 343 ? 15.484 7.457 -5.992 1 96.56 343 LEU B O 1
ATOM 5415 N N . GLY B 1 344 ? 17.703 6.996 -5.961 1 95.25 344 GLY B N 1
ATOM 5416 C CA . GLY B 1 344 ? 18.047 8.141 -6.785 1 95.25 344 GLY B CA 1
ATOM 5417 C C . GLY B 1 344 ? 17.75 7.926 -8.258 1 95.25 344 GLY B C 1
ATOM 5418 O O . GLY B 1 344 ? 17.672 8.891 -9.031 1 95.25 344 GLY B O 1
ATOM 5419 N N . VAL B 1 345 ? 17.625 6.609 -8.633 1 97.19 345 VAL B N 1
ATOM 5420 C CA . VAL B 1 345 ? 17.172 6.301 -9.984 1 97.19 345 VAL B CA 1
ATOM 5421 C C . VAL B 1 345 ? 15.734 6.777 -10.172 1 97.19 345 VAL B C 1
ATOM 5423 O O . VAL B 1 345 ? 14.867 6.5 -9.336 1 97.19 345 VAL B O 1
ATOM 5426 N N . PRO B 1 346 ? 15.461 7.492 -11.273 1 96.69 346 PRO B N 1
ATOM 5427 C CA . PRO B 1 346 ? 14.133 8.094 -11.438 1 96.69 346 PRO B CA 1
ATOM 5428 C C . PRO B 1 346 ? 13.008 7.062 -11.391 1 96.69 346 PRO B C 1
ATOM 5430 O O . PRO B 1 346 ? 13.148 5.965 -11.93 1 96.69 346 PRO B O 1
ATOM 5433 N N . GLU B 1 347 ? 11.914 7.438 -10.734 1 97.75 347 GLU B N 1
ATOM 5434 C CA . GLU B 1 347 ? 10.656 6.695 -10.688 1 97.75 347 GLU B CA 1
ATOM 5435 C C . GLU B 1 347 ? 10.883 5.254 -10.242 1 97.75 347 GLU B C 1
ATOM 5437 O O . GLU B 1 347 ? 10.328 4.32 -10.828 1 97.75 347 GLU B O 1
ATOM 5442 N N . THR B 1 348 ? 11.727 5.109 -9.273 1 98 348 THR B N 1
ATOM 5443 C CA . THR B 1 348 ? 12.047 3.801 -8.711 1 98 348 THR B CA 1
ATOM 5444 C C . THR B 1 348 ? 11.531 3.686 -7.281 1 98 348 THR B C 1
ATOM 5446 O O . THR B 1 348 ? 11.398 4.691 -6.582 1 98 348 THR B O 1
ATOM 5449 N N . ASP B 1 349 ? 11.203 2.479 -6.914 1 97.56 349 ASP B N 1
ATOM 5450 C CA . ASP B 1 349 ? 10.773 2.107 -5.57 1 97.56 349 ASP B CA 1
ATOM 5451 C C . ASP B 1 349 ? 11.414 0.792 -5.133 1 97.56 349 ASP B C 1
ATOM 5453 O O . ASP B 1 349 ? 12.016 0.09 -5.945 1 97.56 349 ASP B O 1
ATOM 5457 N N . LEU B 1 350 ? 11.281 0.556 -3.836 1 96.69 350 LEU B N 1
ATOM 5458 C CA . LEU B 1 350 ? 11.875 -0.646 -3.266 1 96.69 350 LEU B CA 1
ATOM 5459 C C . LEU B 1 350 ? 10.922 -1.314 -2.283 1 96.69 350 LEU B C 1
ATOM 5461 O O . LEU B 1 350 ? 10.164 -0.634 -1.588 1 96.69 350 LEU B O 1
ATOM 5465 N N . ARG B 1 351 ? 10.859 -2.607 -2.336 1 96.31 351 ARG B N 1
ATOM 5466 C CA . ARG B 1 351 ? 10.375 -3.422 -1.225 1 96.31 351 ARG B CA 1
ATOM 5467 C C . ARG B 1 351 ? 11.516 -4.207 -0.587 1 96.31 351 ARG B C 1
ATOM 5469 O O . ARG B 1 351 ? 12.086 -5.109 -1.211 1 96.31 351 ARG B O 1
ATOM 5476 N N . VAL B 1 352 ? 11.812 -3.873 0.647 1 93.25 352 VAL B N 1
ATOM 5477 C CA . VAL B 1 352 ? 12.891 -4.551 1.355 1 93.25 352 VAL B CA 1
ATOM 5478 C C . VAL B 1 352 ? 12.328 -5.742 2.135 1 93.25 352 VAL B C 1
ATOM 5480 O O . VAL B 1 352 ? 11.32 -5.613 2.83 1 93.25 352 VAL B O 1
ATOM 5483 N N . PHE B 1 353 ? 13.055 -6.832 1.925 1 89.81 353 PHE B N 1
ATOM 5484 C CA . PHE B 1 353 ? 12.602 -8.047 2.588 1 89.81 353 PHE B CA 1
ATOM 5485 C C . PHE B 1 353 ? 13.312 -8.234 3.924 1 89.81 353 PHE B C 1
ATOM 5487 O O . PHE B 1 353 ? 14.414 -7.715 4.121 1 89.81 353 PHE B O 1
ATOM 5494 N N . GLY B 1 354 ? 12.664 -8.773 4.875 1 74.88 354 GLY B N 1
ATOM 5495 C CA . GLY B 1 354 ? 13.234 -8.984 6.199 1 74.88 354 GLY B CA 1
ATOM 5496 C C . GLY B 1 354 ? 14.281 -10.086 6.227 1 74.88 354 GLY B C 1
ATOM 5497 O O . GLY B 1 354 ? 14.617 -10.656 5.188 1 74.88 354 GLY B O 1
ATOM 5498 N N . ARG B 1 355 ? 14.859 -10.312 7.395 1 60.59 355 ARG B N 1
ATOM 5499 C CA . ARG B 1 355 ? 15.992 -11.18 7.664 1 60.59 355 ARG B CA 1
ATOM 5500 C C . ARG B 1 355 ? 15.664 -12.633 7.344 1 60.59 355 ARG B C 1
ATOM 5502 O O . ARG B 1 355 ? 16.562 -13.438 7.078 1 60.59 355 ARG B O 1
ATOM 5509 N N . GLY B 1 356 ? 14.508 -12.898 7.367 1 57 356 GLY B N 1
ATOM 5510 C CA . GLY B 1 356 ? 14.172 -14.305 7.16 1 57 356 GLY B CA 1
ATOM 5511 C C . GLY B 1 356 ? 14.367 -14.758 5.727 1 57 356 GLY B C 1
ATOM 5512 O O . GLY B 1 356 ? 14.383 -15.961 5.449 1 57 356 GLY B O 1
ATOM 5513 N N . SER B 1 357 ? 14.531 -13.742 4.883 1 57.62 357 SER B N 1
ATOM 5514 C CA . SER B 1 357 ? 14.688 -14.164 3.492 1 57.62 357 SER B CA 1
ATOM 5515 C C . SER B 1 357 ? 16.141 -14.484 3.172 1 57.62 357 SER B C 1
ATOM 5517 O O . SER B 1 357 ? 17 -13.602 3.223 1 57.62 357 SER B O 1
ATOM 5519 N N . ALA B 1 358 ? 16.531 -15.664 3.18 1 58.59 358 ALA B N 1
ATOM 5520 C CA . ALA B 1 358 ? 17.922 -16.109 3.102 1 58.59 358 ALA B CA 1
ATOM 5521 C C . ALA B 1 358 ? 18.562 -15.672 1.792 1 58.59 358 ALA B C 1
ATOM 5523 O O . ALA B 1 358 ? 19.766 -15.383 1.749 1 58.59 358 ALA B O 1
ATOM 5524 N N . ARG B 1 359 ? 17.766 -15.453 0.78 1 71.69 359 ARG B N 1
ATOM 5525 C CA . ARG B 1 359 ? 18.453 -15.289 -0.497 1 71.69 359 ARG B CA 1
ATOM 5526 C C . ARG B 1 359 ? 18.156 -13.93 -1.111 1 71.69 359 ARG B C 1
ATOM 5528 O O . ARG B 1 359 ? 18.953 -13.391 -1.872 1 71.69 359 ARG B O 1
ATOM 5535 N N . LEU B 1 360 ? 17.094 -13.383 -0.691 1 83.75 360 LEU B N 1
ATOM 5536 C CA . LEU B 1 360 ? 16.703 -12.141 -1.344 1 83.75 360 LEU B CA 1
ATOM 5537 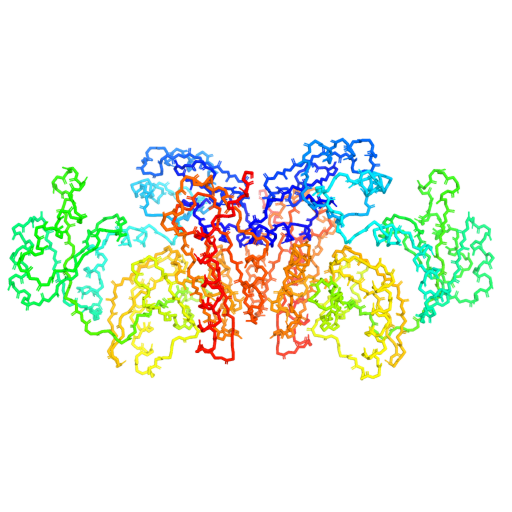C C . LEU B 1 360 ? 16.656 -10.992 -0.343 1 83.75 360 LEU B C 1
ATOM 5539 O O . LEU B 1 360 ? 16.188 -11.156 0.781 1 83.75 360 LEU B O 1
ATOM 5543 N N . LEU B 1 361 ? 17.219 -9.914 -0.788 1 88.06 361 LEU B N 1
ATOM 5544 C CA . LEU B 1 361 ? 17.188 -8.68 -0.01 1 88.06 361 LEU B CA 1
ATOM 5545 C C . LEU B 1 361 ? 15.883 -7.926 -0.238 1 88.06 361 LEU B C 1
ATOM 5547 O O . LEU B 1 361 ? 15.461 -7.145 0.613 1 88.06 361 LEU B O 1
ATOM 5551 N N . GLY B 1 362 ? 15.367 -8.062 -1.398 1 92.62 362 GLY B N 1
ATOM 5552 C CA . GLY B 1 362 ? 14.164 -7.336 -1.758 1 92.62 362 GLY B CA 1
ATOM 5553 C C . GLY B 1 362 ? 13.906 -7.305 -3.254 1 92.62 362 GLY B C 1
ATOM 5554 O O . GLY B 1 362 ? 14.383 -8.172 -3.986 1 92.62 362 GLY B O 1
ATOM 5555 N N . VAL B 1 363 ? 13.078 -6.383 -3.656 1 95.19 363 VAL B N 1
ATOM 5556 C CA . VAL B 1 363 ? 12.758 -6.199 -5.066 1 95.19 363 VAL B CA 1
ATOM 5557 C C . VAL B 1 363 ? 12.773 -4.711 -5.414 1 95.19 363 VAL B C 1
ATOM 5559 O O . VAL B 1 363 ? 12.289 -3.885 -4.637 1 95.19 363 VAL B O 1
ATOM 5562 N N . ALA B 1 364 ? 13.477 -4.383 -6.504 1 96.88 364 ALA B N 1
ATOM 5563 C CA . ALA B 1 364 ? 13.43 -3.039 -7.074 1 96.88 364 ALA B CA 1
ATOM 5564 C C . ALA B 1 364 ? 12.289 -2.904 -8.07 1 96.88 364 ALA B C 1
ATOM 5566 O O . ALA B 1 364 ? 12.086 -3.777 -8.922 1 96.88 364 ALA B O 1
ATOM 5567 N N . LEU B 1 365 ? 11.523 -1.86 -7.93 1 98.38 365 LEU B N 1
ATOM 5568 C CA . LEU B 1 365 ? 10.414 -1.549 -8.82 1 98.38 365 LEU B CA 1
ATOM 5569 C C . LEU B 1 365 ? 10.648 -0.232 -9.547 1 98.38 365 LEU B C 1
ATOM 5571 O O . LEU B 1 365 ? 11.164 0.723 -8.961 1 98.38 365 LEU B O 1
ATOM 5575 N N . ALA B 1 366 ? 10.281 -0.202 -10.812 1 98.5 366 ALA B N 1
ATOM 5576 C CA . ALA B 1 366 ? 10.484 1.036 -11.555 1 98.5 366 ALA B CA 1
ATOM 5577 C C . ALA B 1 366 ? 9.375 1.24 -12.586 1 98.5 366 ALA B C 1
ATOM 5579 O O . ALA B 1 366 ? 8.891 0.276 -13.188 1 98.5 366 ALA B O 1
ATOM 5580 N N . MET B 1 367 ? 8.938 2.445 -12.734 1 98.25 367 MET B N 1
ATOM 5581 C CA . MET B 1 367 ? 8.133 2.891 -13.867 1 98.25 367 MET B CA 1
ATOM 5582 C C . MET B 1 367 ? 9.008 3.557 -14.93 1 98.25 367 MET B C 1
ATOM 5584 O O . MET B 1 367 ? 10.18 3.832 -14.688 1 98.25 367 MET B O 1
ATOM 5588 N N . GLY B 1 368 ? 8.539 3.787 -16.062 1 96.94 368 GLY B N 1
ATOM 5589 C CA . GLY B 1 368 ? 9.211 4.473 -17.156 1 96.94 368 GLY B CA 1
ATOM 5590 C C . GLY B 1 368 ? 8.273 4.867 -18.281 1 96.94 368 GLY B C 1
ATOM 5591 O O . GLY B 1 368 ? 7.109 4.477 -18.281 1 96.94 368 GLY B O 1
ATOM 5592 N N . PRO B 1 369 ? 8.844 5.637 -19.188 1 96.44 369 PRO B N 1
ATOM 5593 C CA . PRO B 1 369 ? 8.023 6.023 -20.344 1 96.44 369 PRO B CA 1
ATOM 5594 C C . PRO B 1 369 ? 7.625 4.828 -21.203 1 96.44 369 PRO B C 1
ATOM 5596 O O . PRO B 1 369 ? 6.621 4.891 -21.922 1 96.44 369 PRO B O 1
ATOM 5599 N N . ASP B 1 370 ? 8.469 3.809 -21.156 1 97.88 370 ASP B N 1
ATOM 5600 C CA . ASP B 1 370 ? 8.188 2.527 -21.797 1 97.88 370 ASP B CA 1
ATOM 5601 C C . ASP B 1 370 ? 8.844 1.376 -21.031 1 97.88 370 ASP B C 1
ATOM 5603 O O . ASP B 1 370 ? 9.516 1.595 -20.016 1 97.88 370 ASP B O 1
ATOM 5607 N N . VAL B 1 371 ? 8.633 0.238 -21.516 1 97.81 371 VAL B N 1
AT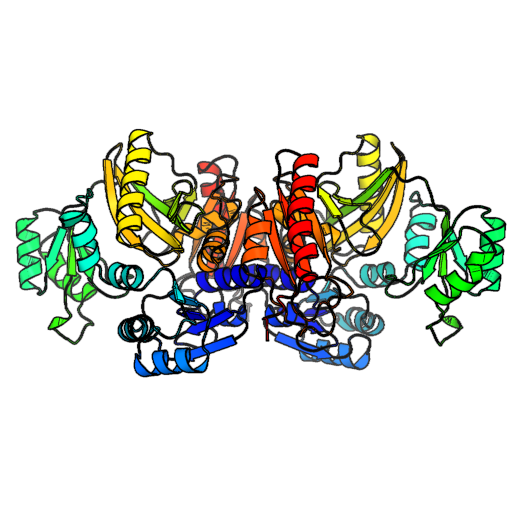OM 5608 C CA . VAL B 1 371 ? 9.109 -0.958 -20.828 1 97.81 371 VAL B CA 1
ATOM 5609 C C . VAL B 1 371 ? 10.633 -0.965 -20.781 1 97.81 371 VAL B C 1
ATOM 5611 O O . VAL B 1 371 ? 11.234 -1.316 -19.766 1 97.81 371 VAL B O 1
ATOM 5614 N N . ALA B 1 372 ? 11.234 -0.644 -21.906 1 97.69 372 ALA B N 1
ATOM 5615 C CA . ALA B 1 372 ? 12.695 -0.618 -21.953 1 97.69 372 ALA B CA 1
ATOM 5616 C C . ALA B 1 372 ? 13.266 0.303 -20.875 1 97.69 372 ALA B C 1
ATOM 5618 O O . ALA B 1 372 ? 14.203 -0.066 -20.172 1 97.69 372 ALA B O 1
ATOM 5619 N N . GLY B 1 373 ? 12.711 1.491 -20.812 1 98.12 373 GLY B N 1
ATOM 5620 C CA . GLY B 1 373 ? 13.133 2.428 -19.781 1 98.12 373 GLY B CA 1
ATOM 5621 C C . GLY B 1 373 ? 12.906 1.912 -18.375 1 98.12 373 GLY B C 1
ATOM 5622 O O . GLY B 1 373 ? 13.773 2.062 -17.516 1 98.12 373 GLY B O 1
ATOM 5623 N N . ALA B 1 374 ? 11.797 1.355 -18.125 1 98.5 374 ALA B N 1
ATOM 5624 C CA . ALA B 1 374 ? 11.477 0.807 -16.812 1 98.5 374 ALA B CA 1
ATOM 5625 C C . ALA B 1 374 ? 12.445 -0.307 -16.422 1 98.5 374 ALA B C 1
ATOM 5627 O O . ALA B 1 374 ? 12.914 -0.371 -15.289 1 98.5 374 ALA B O 1
ATOM 5628 N N . ARG B 1 375 ? 12.742 -1.211 -17.344 1 96.62 375 ARG B N 1
ATOM 5629 C CA . ARG B 1 375 ? 13.672 -2.314 -17.094 1 96.62 375 ARG B CA 1
ATOM 5630 C C . ARG B 1 375 ? 15.062 -1.796 -16.75 1 96.62 375 ARG B C 1
ATOM 5632 O O . ARG B 1 375 ? 15.711 -2.301 -15.836 1 96.62 375 ARG B O 1
ATOM 5639 N N . ALA B 1 376 ? 15.5 -0.841 -17.516 1 97.38 376 ALA B N 1
ATOM 5640 C CA . ALA B 1 376 ? 16.812 -0.255 -17.25 1 97.38 376 ALA B CA 1
ATOM 5641 C C . ALA B 1 376 ? 16.891 0.341 -15.852 1 97.38 376 ALA B C 1
ATOM 5643 O O . ALA B 1 376 ? 17.859 0.122 -15.125 1 97.38 376 ALA B O 1
ATOM 5644 N N . ARG B 1 377 ? 15.867 1.048 -15.469 1 98 377 ARG B N 1
ATOM 5645 C CA . ARG B 1 377 ? 15.828 1.687 -14.156 1 98 377 ARG B CA 1
ATOM 5646 C C . ARG B 1 377 ? 15.812 0.646 -13.039 1 98 377 ARG B C 1
ATOM 5648 O O . ARG B 1 377 ? 16.516 0.786 -12.039 1 98 377 ARG B O 1
ATOM 5655 N N . ALA B 1 378 ? 14.969 -0.339 -13.195 1 97.12 378 ALA B N 1
ATOM 5656 C CA . ALA B 1 378 ? 14.914 -1.403 -12.195 1 97.12 378 ALA B CA 1
ATOM 5657 C C . ALA B 1 378 ? 16.266 -2.096 -12.062 1 97.12 378 ALA B C 1
ATOM 5659 O O . ALA B 1 378 ? 16.719 -2.404 -10.953 1 97.12 378 ALA B O 1
ATOM 5660 N N . ARG B 1 379 ? 16.906 -2.346 -13.188 1 94.44 379 ARG B N 1
ATOM 5661 C CA . ARG B 1 379 ? 18.234 -2.965 -13.195 1 94.44 379 ARG B CA 1
ATOM 5662 C C . ARG B 1 379 ? 19.25 -2.09 -12.477 1 94.44 379 ARG B C 1
ATOM 5664 O O . ARG B 1 379 ? 20.047 -2.586 -11.672 1 94.44 379 ARG B O 1
ATOM 5671 N N . ASP B 1 380 ? 19.25 -0.813 -12.812 1 95.19 380 ASP B N 1
ATOM 5672 C CA . ASP B 1 380 ? 20.188 0.122 -12.211 1 95.19 380 ASP B CA 1
ATOM 5673 C C . ASP B 1 380 ? 20 0.192 -10.695 1 95.19 380 ASP B C 1
ATOM 5675 O O . ASP B 1 380 ? 20.969 0.159 -9.938 1 95.19 380 ASP B O 1
ATOM 5679 N N . ALA B 1 381 ? 18.781 0.255 -10.266 1 95.94 381 ALA B N 1
ATOM 5680 C CA . ALA B 1 381 ? 18.5 0.323 -8.836 1 95.94 381 ALA B CA 1
ATOM 5681 C C . ALA B 1 381 ? 18.938 -0.957 -8.133 1 95.94 381 ALA B C 1
ATOM 5683 O O . ALA B 1 381 ? 19.547 -0.904 -7.062 1 95.94 381 ALA B O 1
ATOM 5684 N N . ALA B 1 382 ? 18.641 -2.088 -8.695 1 93.19 382 ALA B N 1
ATOM 5685 C CA . ALA B 1 382 ? 19 -3.373 -8.102 1 93.19 382 ALA B CA 1
ATOM 5686 C C . ALA B 1 382 ? 20.5 -3.545 -8.031 1 93.19 382 ALA B C 1
ATOM 5688 O O . ALA B 1 382 ? 21.031 -4.102 -7.062 1 93.19 382 ALA B O 1
ATOM 5689 N N . ALA B 1 383 ? 21.172 -3.105 -9.031 1 90.25 383 ALA B N 1
ATOM 5690 C CA . ALA B 1 383 ? 22.625 -3.258 -9.109 1 90.25 383 ALA B CA 1
ATOM 5691 C C . ALA B 1 383 ? 23.312 -2.502 -7.984 1 90.25 383 ALA B C 1
ATOM 5693 O O . ALA B 1 383 ? 24.312 -2.971 -7.441 1 90.25 383 ALA B O 1
ATOM 5694 N N . VAL B 1 384 ? 22.781 -1.373 -7.66 1 88.38 384 VAL B N 1
ATOM 5695 C CA . VAL B 1 384 ? 23.344 -0.558 -6.586 1 88.38 384 VAL B CA 1
ATOM 5696 C C . VAL B 1 384 ? 23.297 -1.333 -5.27 1 88.38 384 VAL B C 1
ATOM 5698 O O . VAL B 1 384 ? 24.234 -1.272 -4.469 1 88.38 384 VAL B O 1
ATOM 5701 N N . LEU B 1 385 ? 22.281 -2.016 -5.059 1 87.38 385 LEU B N 1
ATOM 5702 C CA . LEU B 1 385 ? 22.047 -2.662 -3.773 1 87.38 385 LEU B CA 1
ATOM 5703 C C . LEU B 1 385 ? 22.688 -4.043 -3.73 1 87.38 385 LEU B C 1
ATOM 5705 O O . LEU B 1 385 ? 22.969 -4.566 -2.652 1 87.38 385 LEU B O 1
ATOM 5709 N N . SER B 1 386 ? 22.859 -4.68 -4.82 1 76.44 386 SER B N 1
ATOM 5710 C CA . SER B 1 386 ? 23.5 -5.984 -4.859 1 76.44 386 SER B CA 1
ATOM 5711 C C . SER B 1 386 ? 25 -5.859 -4.625 1 76.44 386 SER B C 1
ATOM 5713 O O . SER B 1 386 ? 25.641 -6.781 -4.105 1 76.44 386 SER B O 1
ATOM 5715 N N . GLY B 1 387 ? 25.719 -4.801 -5.148 1 62.09 387 GLY B N 1
ATOM 5716 C CA . GLY B 1 387 ? 27.141 -4.566 -5.004 1 62.09 387 GLY B CA 1
ATOM 5717 C C . GLY B 1 387 ? 27.531 -4.168 -3.596 1 62.09 387 GLY B C 1
ATOM 5718 O O . GLY B 1 387 ? 28.641 -4.496 -3.139 1 62.09 387 GLY B O 1
ATOM 5719 N N . VAL B 1 388 ? 26.766 -3.312 -3.004 1 53.34 388 VAL B N 1
ATOM 5720 C CA . VAL B 1 388 ? 27.078 -2.799 -1.674 1 53.34 388 VAL B CA 1
ATOM 5721 C C . VAL B 1 388 ? 26.984 -3.928 -0.649 1 53.34 388 VAL B C 1
ATOM 5723 O O . VAL B 1 388 ? 27.734 -3.945 0.333 1 53.34 388 VAL B O 1
ATOM 5726 N N . SER B 1 389 ? 26.094 -4.789 -0.867 1 49.41 389 SER B N 1
ATOM 5727 C CA . SER B 1 389 ? 26.016 -5.855 0.124 1 49.41 389 SER B CA 1
ATOM 5728 C C . SER B 1 389 ? 27.297 -6.668 0.172 1 49.41 389 SER B C 1
ATOM 5730 O O . SER B 1 389 ? 27.531 -7.418 1.123 1 49.41 389 SER B O 1
ATOM 5732 N N . ALA B 1 390 ? 28.109 -6.566 -0.913 1 41.75 390 ALA B N 1
ATOM 5733 C CA . ALA B 1 390 ? 29.406 -7.234 -0.923 1 41.75 390 ALA B CA 1
ATOM 5734 C C . ALA B 1 390 ? 30.453 -6.422 -0.155 1 41.75 390 ALA B C 1
ATOM 5736 O O . ALA B 1 390 ? 31.484 -6.953 0.251 1 41.75 390 ALA B O 1
ATOM 5737 N N . THR B 1 391 ? 30.5 -5.113 -0.133 1 41.19 391 THR B N 1
ATOM 5738 C CA . THR B 1 391 ? 31.562 -4.344 0.51 1 41.19 391 THR B CA 1
ATOM 5739 C C . THR B 1 391 ? 31.188 -4.031 1.96 1 41.19 391 THR B C 1
ATOM 5741 O O . THR B 1 391 ? 30.297 -3.236 2.223 1 41.19 391 THR B O 1
ATOM 5744 N N . GLY B 1 392 ? 31.062 -5.004 2.816 1 37.69 392 GLY B N 1
ATOM 5745 C CA . GLY B 1 392 ? 30.953 -4.809 4.254 1 37.69 392 GLY B CA 1
ATOM 5746 C C . GLY B 1 392 ? 31.906 -3.766 4.793 1 37.69 392 GLY B C 1
ATOM 5747 O O . GLY B 1 392 ? 33.062 -3.666 4.332 1 37.69 392 GLY B O 1
ATOM 5748 N N . SER B 1 393 ? 31.453 -2.633 5.281 1 34.03 393 SER B N 1
ATOM 5749 C CA . SER B 1 393 ? 32.25 -1.622 5.953 1 34.03 393 SER B CA 1
ATOM 5750 C C . SER B 1 393 ? 33.219 -2.258 6.965 1 34.03 393 SER B C 1
ATOM 5752 O O . SER B 1 393 ? 32.781 -2.885 7.93 1 34.03 393 SER B O 1
ATOM 5754 N N . GLN B 1 394 ? 34.375 -2.758 6.617 1 28.09 394 GLN B N 1
ATOM 5755 C CA . GLN B 1 394 ? 35.438 -2.924 7.598 1 28.09 394 GLN B CA 1
ATOM 5756 C C . GLN B 1 394 ? 35.688 -1.626 8.359 1 28.09 394 GLN B C 1
ATOM 5758 O O . GLN B 1 394 ? 36.062 -0.614 7.762 1 28.09 394 GLN B O 1
ATOM 5763 N N . ARG B 1 395 ? 34.969 -1.332 9.484 1 28.11 395 ARG B N 1
ATOM 5764 C CA . ARG B 1 395 ? 35.594 -0.402 10.43 1 28.11 395 ARG B CA 1
ATOM 5765 C C . ARG B 1 395 ? 37.062 -0.716 10.633 1 28.11 395 ARG B C 1
ATOM 5767 O O . ARG B 1 395 ? 37.438 -1.871 10.852 1 28.11 395 ARG B O 1
ATOM 5774 N N . PRO B 1 396 ? 37.938 0.177 10.125 1 25.44 396 PRO B N 1
ATOM 5775 C CA . PRO B 1 396 ? 39.312 -0.057 10.602 1 25.44 396 PRO B CA 1
ATOM 5776 C C . PRO B 1 396 ? 39.375 -0.36 12.094 1 25.44 396 PRO B C 1
ATOM 5778 O O . PRO B 1 396 ? 38.531 0.104 12.859 1 25.44 396 PRO B O 1
ATOM 5781 N N . SER B 1 397 ? 40.031 -1.451 12.508 1 23.2 397 SER B N 1
ATOM 5782 C CA . SER B 1 397 ? 40.531 -1.509 13.875 1 23.2 397 SER B CA 1
ATOM 5783 C C . SER B 1 397 ? 41.281 -0.227 14.258 1 23.2 397 SER B C 1
ATOM 5785 O O . SER B 1 397 ? 42 0.343 13.438 1 23.2 397 SER B O 1
#

Secondary structure (DSSP, 8-state):
-EE--SHHHHHHHHHHHHTT---EEEESSTT-GGGGGSSEEEE--TT-HHHHHHHHHHH--SEEEE--S-S-HHHHHHHHHHTTSTT-EEES-HHHHHHHH-HHHHHHIIIIIS---B--EEEESSHHHHHHHHHHH-S-EEEEESSS--GGG-EEE-SGGGHHHHHHHHHTT---GGG--EEEEE----SEEEEEEEEEEEETTEEEEEEPPPEEEE---TT--EEEEPPP--HHHHHHHHHHHHHHHHHH-SSEEEEEEEEEETTEEEEEEEESSPPGGGGGHHHHBSS-HHHHHHHHHHT------B-S-EEEEEEEPPSS--SS-TT----HHHHHHHHTSTTEEEEE--TT-SSEEEEEEEE-SSHHHHHHHHHHHHHHHHHHTTS------/-EE--SHHHHHHHHHHHHTT---EEEESSTT-GGGGGSSEEEE--TT-HHHHHHHHHHH--SEEEE--S-S-HHHHHHHHHHTTSTT-EEES-HHHHHHHH-HHHHHHIIIIIS---B--EEEESSHHHHHHHHHHH-S-EEEEESSS--GGG-EEE-SGGGHHHHHHHHHTT---GGG--EEEEE----SEEEEEEEEEEEETTEEEEEEPPPEEEE-S-TT--EEEEPPP--HHHHHHHHHHHHHHHHHH-SSEEEEEEEEEETTEEEEEEEESSPPGGGGGHHHHBSS-HHHHHHHHHHT------B-S-EEEEEEEPPSS--SS-TT----HHHHHHHHTSTTEEEEE--TT-SSEEEEEEEE-SSHHHHHHHHHHHHHHHHHHTTS------

Radius of gyration: 28.96 Å; Cα contacts (8 Å, |Δi|>4): 1762; chains: 2; bounding box: 78×92×67 Å

Solvent-accessible surface area (backbone atoms only — not comparable to full-atom values): 40116 Å² total; per-residue (Å²): 54,33,39,29,20,45,70,68,38,19,50,26,35,45,38,31,34,31,68,60,47,80,36,34,22,27,28,71,50,80,83,33,56,10,34,51,41,22,78,38,63,46,70,46,60,42,58,36,35,67,59,42,41,51,50,49,68,71,66,59,42,58,40,39,33,58,57,46,85,70,48,27,60,67,28,52,47,48,48,66,68,60,38,74,65,86,62,58,41,56,45,40,27,66,63,32,56,54,36,54,54,26,49,58,60,37,48,44,44,41,42,72,71,67,60,44,53,51,64,60,67,49,75,23,65,44,72,67,45,43,51,50,48,48,64,68,66,72,56,44,27,38,35,28,36,32,55,74,84,43,81,84,20,49,38,72,28,79,49,82,84,36,47,64,57,42,48,43,52,32,36,55,85,50,81,52,64,92,70,27,40,33,37,36,29,48,69,68,84,60,75,41,38,31,42,38,40,35,37,26,36,79,44,98,90,41,78,40,76,46,58,41,69,36,25,27,37,54,85,40,59,100,83,36,57,33,18,29,28,61,43,91,63,50,70,65,22,45,52,47,47,50,49,53,47,51,54,54,50,60,69,42,46,59,32,23,45,32,38,28,33,33,39,27,41,77,64,44,56,27,55,70,50,55,33,67,40,88,56,80,66,48,58,22,25,69,60,15,25,72,50,22,58,36,46,44,32,34,26,23,65,68,61,31,56,80,71,57,53,70,73,38,28,5,5,21,20,45,19,50,51,38,83,78,42,58,87,56,65,78,68,72,63,80,46,65,65,43,50,24,58,22,36,58,36,70,64,41,48,62,41,39,48,58,71,79,45,84,56,39,44,28,36,19,31,11,38,36,98,36,43,70,53,0,41,51,39,7,48,53,24,22,50,44,50,29,56,49,50,53,59,68,83,72,71,80,130,53,33,39,29,21,45,69,69,39,20,50,28,35,45,38,31,35,31,68,57,46,81,37,35,21,27,27,69,50,80,83,34,58,10,34,53,42,21,76,37,63,45,70,45,58,43,59,37,36,67,60,43,42,52,48,48,68,71,65,58,43,60,40,40,32,59,56,46,87,70,48,26,61,67,29,52,48,47,46,65,67,59,33,74,65,86,60,57,41,58,44,40,26,65,62,33,56,53,36,52,55,26,48,59,58,38,47,44,45,40,42,73,70,66,61,45,53,53,62,60,68,50,76,24,64,44,71,67,45,43,52,51,48,48,65,68,68,71,55,41,28,38,36,28,36,33,56,74,84,44,82,85,18,50,39,73,29,81,49,82,86,35,46,66,58,41,48,43,51,31,35,57,86,51,81,52,62,91,70,28,40,33,38,37,26,48,70,71,83,60,75,41,36,31,43,39,41,34,37,25,33,78,45,99,90,40,78,42,79,47,60,41,68,36,25,28,36,56,85,40,59,102,85,34,58,34,18,30,27,62,43,90,63,50,72,64,20,46,52,48,46,51,50,52,46,52,54,55,49,61,70,41,46,60,33,24,44,32,38,28,33,33,38,28,40,78,63,46,55,25,56,70,50,55,33,66,39,88,56,81,64,48,60,22,24,69,60,14,25,74,51,22,58,37,46,45,32,35,26,23,67,67,62,32,58,77,68,57,53,71,73,39,28,5,5,22,20,44,20,50,51,38,82,77,42,57,87,55,64,80,65,72,64,80,46,64,64,43,51,26,57,20,35,58,36,69,65,40,48,63,41,40,48,60,70,79,44,84,56,39,43,28,35,19,31,12,39,36,98,35,42,71,53,0,42,51,40,8,49,55,25,22,49,44,48,29,55,48,51,51,61,67,83,72,71,78,130

Organism: NCBI:txid722731

InterPro domains:
  IPR003135 ATP-grasp fold, ATP-dependent carboxylate-amine ligase-type [PF02222] (110-294)
  IPR005862 Formate-dependent phosphoribosylglycinamide formyltransferase [NF006766] (1-386)
  IPR011054 Rudiment single hybrid motif [SSF51246] (335-385)
  IPR011761 ATP-grasp fold [PS50975] (108-302)
  IPR013815 ATP-grasp fold, subdomain 1 [G3DSA:3.30.1490.20] (113-186)
  IPR016185 Pre-ATP-grasp domain superfamily [SSF52440] (1-100)
  IPR048740 PurT, C-terminal [PF21244] (337-383)

pLDDT: mean 89.09, std 15.21, range [23.2, 98.75]

Nearest PDB structures (foldseek):
  6khr-assembly1_A  TM=9.329E-01  e=1.029E-49  Mycobacterium tuberculosis H37Rv
  6khr-assembly1_B-2  TM=9.529E-01  e=6.073E-45  Mycobacterium tuberculosis H37Rv
  7zz3-assembly1_A  TM=7.624E-01  e=1.688E-19  Lactococcus lactis
  4hnv-assembly1_C  TM=7.740E-01  e=5.399E-19  Staphylococcus aureus
  3bg5-assembly2_C  TM=7.583E-01  e=4.806E-19  Staphylococcus aureus

Foldseek 3Di:
DEEDQAPLNLLLLQLLVVVPDADEYEDQDPPHNNCVSHPHYYHDQQLDLVVVLVVCVVVVDQEYEYQDLRHNLVNVVCCVVVVVVPGYYYPQHSLLSVQQQFQVSLVCCLCVVLNFFAFDKDKDLDLVRQLVVCVVVVAKKWKAFRHDDGQQLIDIDGDPVCSVVNQCSHCVVPPDSRRRMMMIGHDDDFPWKWKWKWFWFQDPVGIDIDIAAIKTWDDDDSAKIKIKPHDDADPLLVVSVVVSVVSSDVVSGGGFIKIWIWGDDHNDIHTDHIDRHDDPNQVQQVQFFPQGSSNSRSCRSVRHDDDRHTDFIKMKIWAWQDPPLPPPPLPPPQDPVLQCQLPVQPQKDWDAGHSVPPTTGTMIMGTDNHNVSRSVSRVSSSVSRNVVSPDPPPPDD/DEEDQAPLNLLLLQLLVVVPDADEYEDQDPPHNNCVSGPHYYHDQQLDLVVVLVVCVVVVDQEYEYQDLRHNLVNVVCCVVVVVVPGYYYPQHSLLSVCQQFQVSLVCCLCVVLNFFAFDKDKDLDLVRQLVVCVVVVAKKWKAFRHDDGQQLIDIDGDPVCSVVNQCSHCVVPPDSSRRMMMIGHDDDFPWKWKWKWFWFQDPVGIDIDIAAIKTWDPDPSAKIKIKPHDDADPLLVVSVVVSVVSSDVVSGGGFIKIWIWGDDHNDIHGDHIDRHDDPNQVQQVQFFPQGSSNSRSCRSVRHDDDRHTDFIKMKMWAWQAPPLPPPPLPPPQDPVLQCQLPVQPQKDWDAGHSVPVTTGTMIMGTDPHNVSRSVSRVRSSVSRNVVSPPPPPPDD

Sequence (794 aa):
MLLGSDELSRELAIALRHLGAEVIAVDDHPDAPAHAAADQSVVIPMTDAGELSALIKRLQPDFVVTASEAVALDALDALVAGFDNDLTELVPGARSVRLTADREGLRRLAADELGLPTAPFWFAGSLDDLKAVAAHAGSQLLVEPVRGPVGQRRSVIRGPGDIEAAWQRAVGSVSAPEQQRVLAETVVDVEFYVTLLAIRSDGPNGPVIEFCSPIGHGGAQADAVESWQPQQLSPAATDAAKSIAARIVKALGGRGVFSVELMINGDEVYFASVSTRLPPTAWVTLRSQRLSVFELQARAILGLPVDTLMISPAAARSIRRAPDAGRAPAAAALSADALAAALGVPETDLRVFGRGSARLLGVALAMGPDVAGARARARDAAAVLSGVSATGSQRPSMLLGSDELSRELAIALRHLGAEVIAVDDHPDAPAHAAADQSVVIPMTDAGELSALIKRLQPDFVVTASEAVALDALDALVAGFDNDLTELVPGARSVRLTADREGLRRLAADELGLPTAPFWFAGSLDDLKAVAAHAGSQLLVEPVRGPVGQRRSVIRGPGDIEAAWQRAVGSVSAPEQQRVLAETVVDVEFYVTLLAIRSDGPNGPVIEFCSPIGHGGAQADAVESWQPQQLSPAATDAAKSIAARIVKALGGRGVFSVELMINGDEVYFASVSTRLPPTAWVTLRSQRLSVFELQARAILGLPVDTLMISPAAARSIRRAPDAGRAPAAAALSADALAAALGVPETDLRVFGRGSARLLGVALAMGPDVAGARARARDAAAVLSGVSATGSQRPS